Protein AF-A0A1I5G2G4-F1 (afdb_monomer_lite)

Structure (mmCIF, N/CA/C/O backbone):
data_AF-A0A1I5G2G4-F1
#
_entry.id   AF-A0A1I5G2G4-F1
#
loop_
_atom_site.group_PDB
_atom_site.id
_atom_site.type_symbol
_atom_site.label_atom_id
_atom_site.label_alt_id
_atom_site.label_comp_id
_atom_site.label_asym_id
_atom_site.label_entity_id
_atom_site.label_seq_id
_atom_site.pdbx_PDB_ins_code
_atom_site.Cartn_x
_atom_site.Cartn_y
_atom_site.Cartn_z
_atom_site.occupancy
_atom_site.B_iso_or_equiv
_atom_site.auth_seq_id
_atom_site.auth_comp_id
_atom_site.auth_asym_id
_atom_site.auth_atom_id
_atom_site.pdbx_PDB_model_num
ATOM 1 N N . MET A 1 1 ? -40.428 49.026 -31.214 1.00 32.72 1 MET A N 1
ATOM 2 C CA . MET A 1 1 ? -40.729 50.363 -31.791 1.00 32.72 1 MET A CA 1
ATOM 3 C C . MET A 1 1 ? -39.716 51.380 -31.253 1.00 32.72 1 MET A C 1
ATOM 5 O O . MET A 1 1 ? -39.288 51.207 -30.128 1.00 32.72 1 MET A O 1
ATOM 9 N N . ARG A 1 2 ? -39.320 52.383 -32.057 1.00 27.05 2 ARG A N 1
ATOM 10 C CA . ARG A 1 2 ? -38.537 53.613 -31.737 1.00 27.05 2 ARG A CA 1
ATOM 11 C C . ARG A 1 2 ? -37.710 53.724 -30.417 1.00 27.05 2 ARG A C 1
ATOM 13 O O . ARG A 1 2 ? -38.291 54.035 -29.390 1.00 27.05 2 ARG A O 1
ATOM 20 N N . LYS A 1 3 ? -36.378 53.866 -30.606 1.00 26.56 3 LYS A N 1
ATOM 21 C CA . LYS A 1 3 ? -35.464 54.909 -30.033 1.00 26.56 3 LYS A CA 1
ATOM 22 C C . LYS A 1 3 ? -35.111 54.835 -28.523 1.00 26.56 3 LYS A C 1
ATOM 24 O O . LYS A 1 3 ? -35.959 54.482 -27.726 1.00 26.56 3 LYS A O 1
ATOM 29 N N . ARG A 1 4 ? -33.899 55.209 -28.061 1.00 29.80 4 ARG A N 1
ATOM 30 C CA . ARG A 1 4 ? -32.710 55.912 -28.646 1.00 29.80 4 ARG A CA 1
ATOM 31 C C . ARG A 1 4 ? -31.414 55.372 -27.958 1.00 29.80 4 ARG A C 1
ATOM 33 O O . ARG A 1 4 ? -31.519 54.949 -26.819 1.00 29.80 4 ARG A O 1
ATOM 40 N N . PHE A 1 5 ? -30.283 55.163 -28.660 1.00 26.81 5 PHE A N 1
ATOM 41 C CA . PHE A 1 5 ? -29.062 56.029 -28.718 1.00 26.81 5 PHE A CA 1
ATOM 42 C C . PHE A 1 5 ? -28.503 56.391 -27.320 1.00 26.81 5 PHE A C 1
ATOM 44 O O . PHE A 1 5 ? -29.274 56.918 -26.527 1.00 26.81 5 PHE A O 1
ATOM 51 N N . ILE A 1 6 ? -27.219 56.212 -26.948 1.00 27.52 6 ILE A N 1
ATOM 52 C CA . ILE A 1 6 ? -25.890 56.413 -27.618 1.00 27.52 6 ILE A CA 1
ATOM 53 C C . ILE A 1 6 ? -24.808 55.750 -26.678 1.00 27.52 6 ILE A C 1
ATOM 55 O O . ILE A 1 6 ? -25.160 55.565 -25.517 1.00 27.52 6 ILE A O 1
ATOM 59 N N . THR A 1 7 ? -23.540 55.345 -26.931 1.00 25.94 7 THR A N 1
ATOM 60 C CA . THR A 1 7 ? -22.497 55.319 -28.010 1.00 25.94 7 THR A CA 1
ATOM 61 C C . THR A 1 7 ? -21.414 54.266 -27.579 1.00 25.94 7 THR A C 1
ATOM 63 O O . THR A 1 7 ? -21.249 54.089 -26.378 1.00 25.94 7 THR A O 1
ATOM 66 N N . PHE A 1 8 ? -20.845 53.366 -28.415 1.00 23.45 8 PHE A N 1
ATOM 67 C CA . PHE A 1 8 ? -19.585 53.465 -29.224 1.00 23.45 8 PHE A CA 1
ATOM 68 C C . PHE A 1 8 ? -18.303 53.801 -28.384 1.00 23.45 8 PHE A C 1
ATOM 70 O O . PHE A 1 8 ? -18.360 54.756 -27.625 1.00 23.45 8 PHE A O 1
ATOM 77 N N . ILE A 1 9 ? -17.122 53.134 -28.404 1.00 23.97 9 ILE A N 1
ATOM 78 C CA . ILE A 1 9 ? -16.376 52.235 -29.342 1.00 23.97 9 ILE A CA 1
ATOM 79 C C . ILE A 1 9 ? -15.513 51.201 -28.529 1.00 23.97 9 ILE A C 1
ATOM 81 O O . ILE A 1 9 ? -14.891 51.612 -27.561 1.00 23.97 9 ILE A O 1
ATOM 85 N N . VAL A 1 10 ? -15.629 49.866 -28.716 1.00 22.70 10 VAL A N 1
ATOM 86 C CA . VAL A 1 10 ? -14.753 48.865 -29.434 1.00 22.70 10 VAL A CA 1
ATOM 87 C C . VAL A 1 10 ? -13.379 48.459 -28.810 1.00 22.70 10 VAL A C 1
ATOM 89 O O . VAL A 1 10 ? -12.446 49.249 -28.851 1.00 22.70 10 VAL A O 1
ATOM 92 N N . MET A 1 11 ? -13.248 47.157 -28.447 1.00 20.83 11 MET A N 1
ATOM 93 C CA . MET A 1 11 ? -12.024 46.300 -28.281 1.00 20.83 11 MET A CA 1
ATOM 94 C C . MET A 1 11 ? -10.981 46.667 -27.180 1.00 20.83 11 MET A C 1
ATOM 96 O O . MET A 1 11 ? -10.966 47.794 -26.712 1.00 20.83 11 MET A O 1
ATOM 100 N N . LEU A 1 12 ? -10.108 45.767 -26.670 1.00 20.72 12 LEU A N 1
ATOM 101 C CA . LEU A 1 12 ? -9.778 44.354 -26.991 1.00 20.72 12 LEU A CA 1
ATOM 102 C C . LEU A 1 12 ? -9.378 43.547 -25.712 1.00 20.72 12 LEU A C 1
ATOM 104 O O . LEU A 1 12 ? -8.838 44.130 -24.786 1.00 20.72 12 LEU A O 1
ATOM 108 N N . PHE A 1 13 ? -9.608 42.222 -25.722 1.00 21.42 13 PHE A N 1
ATOM 109 C CA . PHE A 1 13 ? -8.951 41.101 -24.989 1.00 21.42 13 PHE A CA 1
ATOM 110 C C . PHE A 1 13 ? -8.388 41.196 -23.536 1.00 21.42 13 PHE A C 1
ATOM 112 O O . PHE A 1 13 ? -7.495 41.975 -23.233 1.00 21.42 13 PHE A O 1
ATOM 119 N N . MET A 1 14 ? -8.720 40.128 -22.784 1.00 21.70 14 MET A N 1
ATOM 120 C CA . MET A 1 14 ? -7.911 39.407 -21.768 1.00 21.70 14 MET A CA 1
ATOM 121 C C . MET A 1 14 ? -7.858 39.910 -20.303 1.00 21.70 14 MET A C 1
ATOM 123 O O . MET A 1 14 ? -7.929 41.096 -20.016 1.00 21.70 14 MET A O 1
ATOM 127 N N . MET A 1 15 ? -7.717 38.930 -19.392 1.00 23.30 15 MET A N 1
ATOM 128 C CA . MET A 1 15 ? -7.567 39.001 -17.922 1.00 23.30 15 MET A CA 1
ATOM 129 C C . MET A 1 15 ? -8.671 39.712 -17.109 1.00 23.30 15 MET A C 1
ATOM 131 O O . MET A 1 15 ? -8.670 40.929 -16.958 1.00 23.30 15 MET A O 1
ATOM 135 N N . MET A 1 16 ? -9.502 38.925 -16.410 1.00 22.23 16 MET A N 1
ATOM 136 C CA . MET A 1 16 ? -10.086 39.334 -15.122 1.00 22.23 16 MET A CA 1
ATOM 137 C C . MET A 1 16 ? -10.129 38.171 -14.123 1.00 22.23 16 MET A C 1
ATOM 139 O O . MET A 1 16 ? -10.823 37.179 -14.326 1.00 22.23 16 MET A O 1
ATOM 143 N N . ILE A 1 17 ? -9.404 38.353 -13.021 1.00 23.75 17 ILE A N 1
ATOM 144 C CA . ILE A 1 17 ? -9.659 37.717 -11.721 1.00 23.75 17 ILE A CA 1
ATOM 145 C C . ILE A 1 17 ? -10.599 38.674 -10.938 1.00 23.75 17 ILE A C 1
ATOM 147 O O . ILE A 1 17 ? -10.768 39.824 -11.341 1.00 23.75 17 ILE A O 1
ATOM 151 N N . PHE A 1 18 ? -11.140 38.225 -9.799 1.00 23.22 18 PHE A N 1
ATOM 152 C CA . PHE A 1 18 ? -11.789 39.006 -8.723 1.00 23.22 18 PHE A CA 1
ATOM 153 C C . PHE A 1 18 ? -13.310 39.292 -8.772 1.00 23.22 18 PHE A C 1
ATOM 155 O O . PHE A 1 18 ? -13.785 40.273 -9.331 1.00 23.22 18 PHE A O 1
ATOM 162 N N . THR A 1 19 ? -14.025 38.477 -7.979 1.00 28.17 19 THR A N 1
ATOM 163 C CA . THR A 1 19 ? -14.995 38.846 -6.912 1.00 28.17 19 THR A CA 1
ATOM 164 C C . THR A 1 19 ? -16.156 39.817 -7.174 1.00 28.17 19 THR A C 1
ATOM 166 O O . THR A 1 19 ? -15.965 40.985 -7.502 1.00 28.17 19 THR A O 1
ATOM 169 N N . GLY A 1 20 ? -17.358 39.396 -6.759 1.00 20.45 20 GLY A N 1
ATOM 170 C CA . GLY A 1 20 ? -18.465 40.288 -6.395 1.00 20.45 20 GLY A CA 1
ATOM 171 C C . GLY A 1 20 ? -18.732 40.270 -4.883 1.00 20.45 20 GLY A C 1
ATOM 172 O O . GLY A 1 20 ? -19.102 39.232 -4.343 1.00 20.45 20 GLY A O 1
ATOM 173 N N . CYS A 1 21 ? -18.574 41.412 -4.205 1.00 23.70 21 CYS A N 1
ATOM 174 C CA . CYS A 1 21 ? -18.750 41.546 -2.750 1.00 23.70 21 CYS A CA 1
ATOM 175 C C . CYS A 1 21 ? -19.990 42.371 -2.354 1.00 23.70 21 CYS A C 1
ATOM 177 O O . CYS A 1 21 ? -20.338 43.355 -3.012 1.00 23.70 21 CYS A O 1
ATOM 179 N N . SER A 1 22 ? -20.537 42.089 -1.169 1.00 23.02 22 SER A N 1
ATOM 180 C CA . SER A 1 22 ? -21.214 43.071 -0.304 1.00 23.02 22 SER A CA 1
ATOM 181 C C . SER A 1 22 ? -20.518 43.037 1.064 1.00 23.02 22 SER A C 1
ATOM 183 O O . SER A 1 22 ? -20.448 41.971 1.662 1.00 23.02 22 SER A O 1
ATOM 185 N N . LYS A 1 23 ? -19.799 44.094 1.472 1.00 27.08 23 LYS A N 1
ATOM 186 C CA . LYS A 1 23 ? -20.306 45.249 2.257 1.00 27.08 23 LYS A CA 1
ATOM 187 C C . LYS A 1 23 ? -20.832 44.810 3.637 1.00 27.08 23 LYS A C 1
ATOM 189 O O . LYS A 1 23 ? -21.643 43.901 3.711 1.00 27.08 23 LYS A O 1
ATOM 194 N N . ASP A 1 24 ? -20.418 45.426 4.745 1.00 25.03 24 ASP A N 1
ATOM 195 C CA . ASP A 1 24 ? -20.188 46.875 4.897 1.00 25.03 24 ASP A CA 1
ATOM 196 C C . ASP A 1 24 ? -18.757 47.338 5.302 1.00 25.03 24 ASP A C 1
ATOM 198 O O . ASP A 1 24 ? -17.776 46.640 5.063 1.00 25.03 24 ASP A O 1
ATOM 202 N N . LYS A 1 25 ? -18.635 48.604 5.736 1.00 27.34 25 LYS A N 1
ATOM 203 C CA . LYS A 1 25 ? -17.465 49.500 5.569 1.00 27.34 25 LYS A CA 1
ATOM 204 C C . LYS A 1 25 ? -16.355 49.449 6.643 1.00 27.34 25 LYS A C 1
ATOM 206 O O . LYS A 1 25 ? -16.641 49.166 7.803 1.00 27.34 25 LYS A O 1
ATOM 211 N N . PRO A 1 26 ? -15.126 49.891 6.289 1.00 33.72 26 PRO A N 1
ATOM 212 C CA . PRO A 1 26 ? -14.041 50.197 7.227 1.00 33.72 26 PRO A CA 1
ATOM 213 C C . PRO A 1 26 ? -14.089 51.643 7.764 1.00 33.72 26 PRO A C 1
ATOM 215 O O . PRO A 1 26 ? -14.735 52.513 7.179 1.00 33.72 26 PRO A O 1
ATOM 218 N N . ASN A 1 27 ? -13.291 51.916 8.804 1.00 24.44 27 ASN A N 1
ATOM 219 C CA . ASN A 1 27 ? -12.819 53.256 9.177 1.00 24.44 27 ASN A CA 1
ATOM 220 C C . ASN A 1 27 ? -11.282 53.238 9.281 1.00 24.44 27 ASN A C 1
ATOM 222 O O . ASN A 1 27 ? -10.731 52.548 10.135 1.00 24.44 27 ASN A O 1
ATOM 226 N N . ASN A 1 28 ? -10.597 54.015 8.440 1.00 27.17 28 ASN A N 1
ATOM 227 C CA . ASN A 1 28 ? -9.165 54.314 8.591 1.00 27.17 28 ASN A CA 1
ATOM 228 C C . ASN A 1 28 ? -8.963 55.355 9.705 1.00 27.17 28 ASN A C 1
ATOM 230 O O . ASN A 1 28 ? -9.851 56.191 9.863 1.00 27.17 28 ASN A O 1
ATOM 234 N N . ILE A 1 29 ? -7.771 55.431 10.330 1.00 24.22 29 ILE A N 1
ATOM 235 C CA . ILE A 1 29 ? -7.098 56.723 10.612 1.00 24.22 29 ILE A CA 1
ATOM 236 C C . ILE A 1 29 ? -5.627 56.581 11.082 1.00 24.22 29 ILE A C 1
ATOM 238 O O . ILE A 1 29 ? -5.338 55.861 12.025 1.00 24.22 29 ILE A O 1
ATOM 242 N N . ILE A 1 30 ? -4.751 57.349 10.412 1.00 23.86 30 ILE A N 1
ATOM 243 C CA . ILE A 1 30 ? -3.445 57.926 10.821 1.00 23.86 30 ILE A CA 1
ATOM 244 C C . ILE A 1 30 ? -2.295 57.003 11.294 1.00 23.86 30 ILE A C 1
ATOM 246 O O . ILE A 1 30 ? -2.380 56.281 12.278 1.00 23.86 30 ILE A O 1
ATOM 250 N N . VAL A 1 31 ? -1.138 57.194 10.645 1.00 26.75 31 VAL A N 1
ATOM 251 C CA . VAL A 1 31 ? 0.208 56.821 11.118 1.00 26.75 31 VAL A CA 1
ATOM 252 C C . VAL A 1 31 ? 0.848 58.022 11.826 1.00 26.75 31 VAL A C 1
ATOM 254 O O . VAL A 1 31 ? 0.763 59.141 11.316 1.00 26.75 31 VAL A O 1
ATOM 257 N N . THR A 1 32 ? 1.561 57.800 12.932 1.00 23.88 32 THR A N 1
ATOM 258 C CA . THR A 1 32 ? 2.492 58.783 13.525 1.00 23.88 32 THR A CA 1
ATOM 259 C C . THR A 1 32 ? 3.925 58.238 13.585 1.00 23.88 32 THR A C 1
ATOM 261 O O . THR A 1 32 ? 4.097 57.046 13.833 1.00 23.88 32 THR A O 1
ATOM 264 N N . PRO A 1 33 ? 4.953 59.084 13.365 1.00 25.34 33 PRO A N 1
ATOM 265 C CA . PRO A 1 33 ? 6.362 58.679 13.390 1.00 25.34 33 PRO A CA 1
ATOM 266 C C . PRO A 1 33 ? 6.851 58.342 14.814 1.00 25.34 33 PRO A C 1
ATOM 268 O O . PRO A 1 33 ? 6.215 58.747 15.790 1.00 25.34 33 PRO A O 1
ATOM 271 N N . PRO A 1 34 ? 7.980 57.619 14.956 1.00 26.67 34 PRO A N 1
ATOM 272 C CA . PRO A 1 34 ? 8.419 57.090 16.243 1.00 26.67 34 PRO A CA 1
ATOM 273 C C . PRO A 1 34 ? 8.898 58.177 17.210 1.00 26.67 34 PRO A C 1
ATOM 275 O O . PRO A 1 34 ? 9.728 59.023 16.869 1.00 26.67 34 PRO A O 1
ATOM 278 N N . LEU A 1 35 ? 8.460 58.071 18.464 1.00 23.92 35 LEU A N 1
ATOM 279 C CA . LEU A 1 35 ? 9.176 58.653 19.592 1.00 23.92 35 LEU A CA 1
ATOM 280 C C . LEU A 1 35 ? 10.341 57.726 19.948 1.00 23.92 35 LEU A C 1
ATOM 282 O O . LEU A 1 35 ? 10.130 56.644 20.492 1.00 23.92 35 LEU A O 1
ATOM 286 N N . LEU A 1 36 ? 11.578 58.166 19.693 1.00 30.89 36 LEU A N 1
ATOM 287 C CA . LEU A 1 36 ? 12.693 57.654 20.485 1.00 30.89 36 LEU A CA 1
ATOM 288 C C . LEU A 1 36 ? 12.439 58.062 21.934 1.00 30.89 36 LEU A C 1
ATOM 290 O O . LEU A 1 36 ? 12.312 59.254 22.210 1.00 30.89 36 LEU A O 1
ATOM 294 N N . ASN A 1 37 ? 12.495 57.105 22.854 1.00 25.72 37 ASN A N 1
ATOM 295 C CA . ASN A 1 37 ? 12.872 57.420 24.220 1.00 25.72 37 ASN A CA 1
ATOM 296 C C . ASN A 1 37 ? 14.061 56.546 24.611 1.00 25.72 37 ASN A C 1
ATOM 298 O O . ASN A 1 37 ? 13.931 55.345 24.833 1.00 25.72 37 ASN A O 1
ATOM 302 N N . LYS A 1 38 ? 15.240 57.168 24.660 1.00 29.20 38 LYS A N 1
ATOM 303 C CA . LYS A 1 38 ? 16.335 56.638 25.465 1.00 29.20 38 LYS A CA 1
ATOM 304 C C . LYS A 1 38 ? 15.949 56.918 26.909 1.00 29.20 38 LYS A C 1
ATOM 306 O O . LYS A 1 38 ? 15.748 58.081 27.227 1.00 29.20 38 LYS A O 1
ATOM 311 N N . ASP A 1 39 ? 15.896 55.898 27.749 1.00 26.16 39 ASP A N 1
ATOM 312 C CA . ASP A 1 39 ? 16.592 55.948 29.032 1.00 26.16 39 ASP A CA 1
ATOM 313 C C . ASP A 1 39 ? 16.687 54.551 29.642 1.00 26.16 39 ASP A C 1
ATOM 315 O O . ASP A 1 39 ? 16.002 53.615 29.230 1.00 26.16 39 ASP A O 1
ATOM 319 N N . ASN A 1 40 ? 17.637 54.395 30.557 1.00 29.09 40 ASN A N 1
ATOM 320 C CA . ASN A 1 40 ? 18.101 53.103 31.037 1.00 29.09 40 ASN A CA 1
ATOM 321 C C . ASN A 1 40 ? 17.769 52.953 32.529 1.00 29.09 40 ASN A C 1
ATOM 323 O O . ASN A 1 40 ? 18.034 53.872 33.296 1.00 29.09 40 ASN A O 1
ATOM 327 N N . LYS A 1 41 ? 17.289 51.766 32.925 1.00 31.00 41 LYS A N 1
ATOM 328 C CA . LYS A 1 41 ? 17.055 51.310 34.312 1.00 31.00 41 LYS A CA 1
ATOM 329 C C . LYS A 1 41 ? 16.008 52.068 35.150 1.00 31.00 41 LYS A C 1
ATOM 331 O O . LYS A 1 41 ? 16.311 53.079 35.764 1.00 31.00 41 LYS A O 1
ATOM 336 N N . GLU A 1 42 ? 14.864 51.413 35.364 1.00 28.27 42 GLU A N 1
ATOM 337 C CA . GLU A 1 42 ? 14.383 51.061 36.718 1.00 28.27 42 GLU A CA 1
ATOM 338 C C . GLU A 1 42 ? 13.268 49.992 36.625 1.00 28.27 42 GLU A C 1
ATOM 340 O O . GLU A 1 42 ? 12.120 50.301 36.310 1.00 28.27 42 GLU A O 1
ATOM 345 N N . LYS A 1 43 ? 13.575 48.712 36.911 1.00 40.28 43 LYS A N 1
ATOM 346 C CA . LYS A 1 43 ? 12.556 47.645 37.073 1.00 40.28 43 LYS A CA 1
ATOM 347 C C . LYS A 1 43 ? 11.862 47.768 38.450 1.00 40.28 43 LYS A C 1
ATOM 349 O O . LYS A 1 43 ? 11.827 46.804 39.208 1.00 40.28 43 LYS A O 1
ATOM 354 N N . GLU A 1 44 ? 11.333 48.944 38.810 1.00 33.00 44 GLU A N 1
ATOM 355 C CA . GLU A 1 44 ? 10.785 49.192 40.158 1.00 33.00 44 GLU A CA 1
ATOM 356 C C . GLU A 1 44 ? 9.300 49.606 40.198 1.00 33.00 44 GLU A C 1
ATOM 358 O O . GLU A 1 44 ? 8.949 50.765 40.442 1.00 33.00 44 GLU A O 1
ATOM 363 N N . LYS A 1 45 ? 8.414 48.609 40.035 1.00 33.84 45 LYS A N 1
ATOM 364 C CA . LYS A 1 45 ? 7.340 48.259 40.999 1.00 33.84 45 LYS A CA 1
ATOM 365 C C . LYS A 1 45 ? 6.419 47.173 40.442 1.00 33.84 45 LYS A C 1
ATOM 367 O O . LYS A 1 45 ? 6.061 47.181 39.267 1.00 33.84 45 LYS A O 1
ATOM 372 N N . GLU A 1 46 ? 5.979 46.277 41.322 1.00 44.97 46 GLU A N 1
ATOM 373 C CA . GLU A 1 46 ? 5.003 45.230 41.014 1.00 44.97 46 GLU A CA 1
ATOM 374 C C . GLU A 1 46 ? 3.620 45.838 40.724 1.00 44.97 46 GLU A C 1
ATOM 376 O O . GLU A 1 46 ? 2.764 45.965 41.603 1.00 44.97 46 GLU A O 1
ATOM 381 N N . LYS A 1 47 ? 3.366 46.188 39.458 1.00 42.25 47 LYS A N 1
ATOM 382 C CA . LYS A 1 47 ? 1.996 46.151 38.943 1.00 42.25 47 LYS A CA 1
ATOM 383 C C . LYS A 1 47 ? 1.566 44.687 38.940 1.00 42.25 47 LYS A C 1
ATOM 385 O O . LYS A 1 47 ? 2.093 43.906 38.151 1.00 42.25 47 LYS A O 1
ATOM 390 N N . VAL A 1 48 ? 0.589 44.336 39.777 1.00 43.94 48 VAL A N 1
ATOM 391 C CA . VAL A 1 48 ? -0.189 43.105 39.577 1.00 43.94 48 VAL A CA 1
ATOM 392 C C . VAL A 1 48 ? -0.704 43.146 38.132 1.00 43.94 48 VAL A C 1
ATOM 394 O O . VAL A 1 48 ? -1.323 44.152 37.767 1.00 43.94 48 VAL A O 1
ATOM 397 N N . PRO A 1 49 ? -0.414 42.141 37.287 1.00 52.09 49 PRO A N 1
ATOM 398 C CA . PRO A 1 49 ? -0.856 42.173 35.903 1.00 52.09 49 PRO A CA 1
ATOM 399 C C . PRO A 1 49 ? -2.382 42.200 35.838 1.00 52.09 49 PRO A C 1
ATOM 401 O O . PRO A 1 49 ? -3.068 41.548 36.628 1.00 52.09 49 PRO A O 1
ATOM 404 N N . GLU A 1 50 ? -2.927 42.923 34.860 1.00 58.19 50 GLU A N 1
ATOM 405 C CA . GLU A 1 50 ? -4.320 42.706 34.483 1.00 58.19 50 GLU A CA 1
ATOM 406 C C . GLU A 1 50 ? -4.497 41.241 34.066 1.00 58.19 50 GLU A C 1
ATOM 408 O O . GLU A 1 50 ? -3.632 40.668 33.398 1.00 58.19 50 GLU A O 1
ATOM 413 N N . LYS A 1 51 ? -5.613 40.627 34.473 1.00 65.31 51 LYS A N 1
ATOM 414 C CA . LYS A 1 51 ? -5.915 39.215 34.212 1.00 65.31 51 LYS A CA 1
ATOM 415 C C . LYS A 1 51 ? -6.075 38.972 32.708 1.00 65.31 51 LYS A C 1
ATOM 417 O O . LYS A 1 51 ? -7.174 39.106 32.164 1.00 65.31 51 LYS A O 1
ATOM 422 N N . LYS A 1 52 ? -4.996 38.577 32.036 1.00 77.44 52 LYS A N 1
ATOM 423 C CA . LYS A 1 52 ? -5.013 38.242 30.607 1.00 77.44 52 LYS A CA 1
ATOM 424 C C . LYS A 1 52 ? -5.598 36.846 30.425 1.00 77.44 52 LYS A C 1
ATOM 426 O O . LYS A 1 52 ? -5.107 35.889 31.014 1.00 77.44 52 LYS A O 1
ATOM 431 N N . THR A 1 53 ? -6.672 36.762 29.644 1.00 82.38 53 THR A N 1
ATOM 432 C CA . THR A 1 53 ? -7.412 35.526 29.342 1.00 82.38 53 THR A CA 1
ATOM 433 C C . THR A 1 53 ? -7.206 35.178 27.869 1.00 82.38 53 THR A C 1
ATOM 435 O O . THR A 1 53 ? -7.358 36.056 27.020 1.00 82.38 53 THR A O 1
ATOM 438 N N . VAL A 1 54 ? -6.869 33.925 27.564 1.00 82.88 54 VAL A N 1
ATOM 439 C CA . VAL A 1 54 ? -6.651 33.408 26.203 1.00 82.88 54 VAL A CA 1
ATOM 440 C C . VAL A 1 54 ? -7.345 32.057 26.060 1.00 82.88 54 VAL A C 1
ATOM 442 O O . VAL A 1 54 ? -7.257 31.213 26.951 1.00 82.88 54 VAL A O 1
ATOM 445 N N . GLU A 1 55 ? -8.032 31.843 24.940 1.00 87.38 55 GLU A N 1
ATOM 446 C CA . GLU A 1 55 ? -8.811 30.633 24.665 1.00 87.38 55 GLU A CA 1
ATOM 447 C C . GLU A 1 55 ? -8.380 30.014 23.330 1.00 87.38 55 GLU A C 1
ATOM 449 O O . GLU A 1 55 ? -8.268 30.714 22.324 1.00 87.38 55 GLU A O 1
ATOM 454 N N . ALA A 1 56 ? -8.105 28.708 23.324 1.00 77.12 56 ALA A N 1
ATOM 455 C CA . ALA A 1 56 ? -7.705 27.956 22.133 1.00 77.12 56 ALA A CA 1
ATOM 456 C C . ALA A 1 56 ? -7.978 26.456 22.314 1.00 77.12 56 ALA A C 1
ATOM 458 O O . ALA A 1 56 ? -7.856 25.934 23.419 1.00 77.12 56 ALA A O 1
ATOM 459 N N . ALA A 1 57 ? -8.327 25.759 21.225 1.00 82.25 57 ALA A N 1
ATOM 460 C CA . ALA A 1 57 ? -8.573 24.308 21.194 1.00 82.25 57 ALA A CA 1
ATOM 461 C C . ALA A 1 57 ? -9.504 23.773 22.308 1.00 82.25 57 ALA A C 1
ATOM 463 O O . ALA A 1 57 ? -9.308 22.659 22.786 1.00 82.25 57 ALA A O 1
ATOM 464 N N . GLY A 1 58 ? -10.494 24.558 22.746 1.00 83.88 58 GLY A N 1
ATOM 465 C CA . GLY A 1 58 ? -11.425 24.187 23.820 1.00 83.88 58 GLY A CA 1
ATOM 466 C C . GLY A 1 58 ? -10.866 24.276 25.247 1.00 83.88 58 GLY A C 1
ATOM 467 O O . GLY A 1 58 ? -11.439 23.717 26.187 1.00 83.88 58 GLY A O 1
ATOM 468 N N . TRP A 1 59 ? -9.738 24.967 25.416 1.00 89.50 59 TRP A N 1
ATOM 469 C CA . TRP A 1 59 ? -9.138 25.322 26.700 1.00 89.50 59 TRP A CA 1
ATOM 470 C C . TRP A 1 59 ? -9.124 26.833 26.903 1.00 89.50 59 TRP A C 1
ATOM 472 O O . TRP A 1 59 ? -8.987 27.604 25.951 1.00 89.50 59 TRP A O 1
ATOM 482 N N . LYS A 1 60 ? -9.162 27.236 28.171 1.00 91.88 60 LYS A N 1
ATOM 483 C CA . LYS A 1 60 ? -9.013 28.613 28.639 1.00 91.88 60 LYS A CA 1
ATOM 484 C C . LYS A 1 60 ? -7.815 28.712 29.578 1.00 91.88 60 LYS A C 1
ATOM 486 O O . LYS A 1 60 ? -7.681 27.915 30.508 1.00 91.88 60 LYS A O 1
ATOM 491 N N . MET A 1 61 ? -6.970 29.707 29.338 1.00 91.81 61 MET A N 1
ATOM 492 C CA . MET A 1 61 ? -5.858 30.101 30.196 1.00 91.81 61 MET A CA 1
ATOM 493 C C . MET A 1 61 ? -6.084 31.522 30.698 1.00 91.81 61 MET A C 1
ATOM 495 O O . MET A 1 61 ? -6.255 32.440 29.899 1.00 91.81 61 MET A O 1
ATOM 499 N N . ASP A 1 62 ? -5.985 31.716 32.009 1.00 88.81 62 ASP A N 1
ATOM 500 C CA . ASP A 1 62 ? -5.754 33.024 32.608 1.00 88.81 62 ASP A CA 1
ATOM 501 C C . ASP A 1 62 ? -4.319 33.101 33.128 1.00 88.81 62 ASP A C 1
ATOM 503 O O . ASP A 1 62 ? -3.907 32.256 33.926 1.00 88.81 62 ASP A O 1
ATOM 507 N N . VAL A 1 63 ? -3.589 34.156 32.778 1.00 88.69 63 VAL A N 1
ATOM 508 C CA . VAL A 1 63 ? -2.388 34.546 33.525 1.00 88.69 63 VAL A CA 1
ATOM 509 C C . VAL A 1 63 ? -2.841 35.411 34.700 1.00 88.69 63 VAL A C 1
ATOM 511 O O . VAL A 1 63 ? -3.426 36.479 34.513 1.00 88.69 63 VAL A O 1
ATOM 514 N N . LEU A 1 64 ? -2.619 34.912 35.918 1.00 84.94 64 LEU A N 1
ATOM 515 C CA . LEU A 1 64 ? -3.065 35.535 37.168 1.00 84.94 64 LEU A CA 1
ATOM 516 C C . LEU A 1 64 ? -2.004 36.451 37.780 1.00 84.94 64 LEU A C 1
ATOM 518 O O . LEU A 1 64 ? -2.340 37.480 38.360 1.00 84.94 64 LEU A O 1
ATOM 522 N N . ASN A 1 65 ? -0.737 36.047 37.693 1.00 85.94 65 ASN A N 1
ATOM 523 C CA . ASN A 1 65 ? 0.409 36.787 38.210 1.00 85.94 65 ASN A CA 1
ATOM 524 C C . ASN A 1 65 ? 1.700 36.310 37.525 1.00 85.94 65 ASN A C 1
ATOM 526 O O . ASN A 1 65 ? 1.722 35.230 36.933 1.00 85.94 65 ASN A O 1
ATOM 530 N N . TYR A 1 66 ? 2.787 37.068 37.645 1.00 88.94 66 TYR A N 1
ATOM 531 C CA . TYR A 1 66 ? 4.131 36.588 37.325 1.00 88.94 66 TYR A CA 1
ATOM 532 C C . TYR A 1 66 ? 5.173 37.217 38.263 1.00 88.94 66 TYR A C 1
ATOM 534 O O . TYR A 1 66 ? 4.911 38.229 38.911 1.00 88.94 66 TYR A O 1
ATOM 542 N N . LYS A 1 67 ? 6.359 36.613 38.333 1.00 87.38 67 LYS A N 1
ATOM 543 C CA . LYS A 1 67 ? 7.536 37.124 39.043 1.00 87.38 67 LYS A CA 1
ATOM 544 C C . LYS A 1 67 ? 8.754 37.000 38.135 1.00 87.38 67 LYS A C 1
ATOM 546 O O . LYS A 1 67 ? 8.884 36.000 37.436 1.00 87.38 67 LYS A O 1
ATOM 551 N N . ILE A 1 68 ? 9.628 38.000 38.165 1.00 89.00 68 ILE A N 1
ATOM 552 C CA . ILE A 1 68 ? 10.929 38.007 37.488 1.00 89.00 68 ILE A CA 1
ATOM 553 C C . ILE A 1 68 ? 11.968 38.380 38.547 1.00 89.00 68 ILE A C 1
ATOM 555 O O . ILE A 1 68 ? 11.782 39.392 39.226 1.00 89.00 68 ILE A O 1
ATOM 559 N N . ALA A 1 69 ? 13.011 37.569 38.724 1.00 84.62 69 ALA A N 1
ATOM 560 C CA . ALA A 1 69 ? 14.105 37.854 39.655 1.00 84.62 69 ALA A CA 1
ATOM 561 C C . ALA A 1 69 ? 15.375 37.060 39.309 1.00 84.62 69 ALA A C 1
ATOM 563 O O . ALA A 1 69 ? 15.289 35.922 38.860 1.00 84.62 69 ALA A O 1
ATOM 564 N N . THR A 1 70 ? 16.557 37.615 39.577 1.00 83.38 70 THR A N 1
ATOM 565 C CA . THR A 1 70 ? 17.834 36.877 39.486 1.00 83.38 70 THR A CA 1
ATOM 566 C C . THR A 1 70 ? 18.009 35.867 40.628 1.00 83.38 70 THR A C 1
ATOM 568 O O . THR A 1 70 ? 18.649 34.835 40.442 1.00 83.38 70 THR A O 1
ATOM 571 N N . SER A 1 71 ? 17.391 36.116 41.788 1.00 81.94 71 SER A N 1
ATOM 572 C CA . SER A 1 71 ? 17.304 35.173 42.905 1.00 81.94 71 SER A CA 1
ATOM 573 C C . SER A 1 71 ? 15.945 35.219 43.611 1.00 81.94 71 SER A C 1
ATOM 575 O O . SER A 1 71 ? 15.243 36.233 43.610 1.00 81.94 71 SER A O 1
ATOM 577 N N . LEU A 1 72 ? 15.582 34.109 44.251 1.00 78.69 72 LEU A N 1
ATOM 578 C CA . LEU A 1 72 ? 14.488 33.993 45.212 1.00 78.69 72 LEU A CA 1
ATOM 579 C C . LEU A 1 72 ? 15.071 33.529 46.550 1.00 78.69 72 LEU A C 1
ATOM 581 O O . LEU A 1 72 ? 15.884 32.601 46.589 1.00 78.69 72 LEU A O 1
ATOM 585 N N . HIS A 1 73 ? 14.660 34.165 47.649 1.00 72.94 73 HIS A N 1
ATOM 586 C CA . HIS A 1 73 ? 15.239 33.920 48.980 1.00 72.94 73 HIS A CA 1
ATOM 587 C C . HIS A 1 73 ? 14.189 33.656 50.073 1.00 72.94 73 HIS A C 1
ATOM 589 O O . HIS A 1 73 ? 14.514 33.079 51.108 1.00 72.94 73 HIS A O 1
ATOM 595 N N . ASP A 1 74 ? 12.937 34.059 49.852 1.00 75.00 74 ASP A N 1
ATOM 596 C CA . ASP A 1 74 ? 11.774 33.718 50.673 1.00 75.00 74 ASP A CA 1
ATOM 597 C C . ASP A 1 74 ? 10.608 33.470 49.709 1.00 75.00 74 ASP A C 1
ATOM 599 O O . ASP A 1 74 ? 9.705 34.286 49.561 1.00 75.00 74 ASP A O 1
ATOM 603 N N . ILE A 1 75 ? 10.665 32.353 48.977 1.00 75.56 75 ILE A N 1
ATOM 604 C CA . ILE A 1 75 ? 9.809 32.070 47.808 1.00 75.56 75 ILE A CA 1
ATOM 605 C C . ILE A 1 75 ? 8.308 32.256 48.103 1.00 75.56 75 ILE A C 1
ATOM 607 O O . ILE A 1 75 ? 7.569 32.749 47.252 1.00 75.56 75 ILE A O 1
ATOM 611 N N . LYS A 1 76 ? 7.838 31.934 49.318 1.00 72.38 76 LYS A N 1
ATOM 612 C CA . LYS A 1 76 ? 6.440 32.176 49.725 1.00 72.38 76 LYS A CA 1
ATOM 613 C C . LYS A 1 76 ? 6.114 33.674 49.712 1.00 72.38 76 LYS A C 1
ATOM 615 O O . LYS A 1 76 ? 5.120 34.081 49.113 1.00 72.38 76 LYS A O 1
ATOM 620 N N . LYS A 1 77 ? 6.948 34.496 50.349 1.00 75.50 77 LYS A N 1
ATOM 621 C CA . LYS A 1 77 ? 6.813 35.959 50.413 1.00 75.50 77 LYS A CA 1
ATOM 622 C C . LYS A 1 77 ? 7.073 36.622 49.059 1.00 75.50 77 LYS A C 1
ATOM 624 O O . LYS A 1 77 ? 6.316 37.511 48.677 1.00 75.50 77 LYS A O 1
ATOM 629 N N . ASP A 1 78 ? 8.087 36.167 48.330 1.00 73.69 78 ASP A N 1
ATOM 630 C CA . ASP A 1 78 ? 8.489 36.688 47.021 1.00 73.69 78 ASP A CA 1
ATOM 631 C C . ASP A 1 78 ? 7.394 36.453 45.958 1.00 73.69 78 ASP A C 1
ATOM 633 O O . ASP A 1 78 ? 7.279 37.243 45.021 1.00 73.69 78 ASP A O 1
ATOM 637 N N . LEU A 1 79 ? 6.535 35.439 46.152 1.00 77.06 79 LEU A N 1
ATOM 638 C CA . LEU A 1 79 ? 5.315 35.165 45.374 1.00 77.06 79 LEU A CA 1
ATOM 639 C C . LEU A 1 79 ? 4.009 35.682 46.032 1.00 77.06 79 LEU A C 1
ATOM 641 O O . LEU A 1 79 ? 2.913 35.387 45.550 1.00 77.06 79 LEU A O 1
ATOM 645 N N . GLY A 1 80 ? 4.090 36.449 47.127 1.00 69.88 80 GLY A N 1
ATOM 646 C CA . GLY A 1 80 ? 2.947 37.115 47.776 1.00 69.88 80 GLY A CA 1
ATOM 647 C C . GLY A 1 80 ? 2.037 36.228 48.648 1.00 69.88 80 GLY A C 1
ATOM 648 O O . GLY A 1 80 ? 0.915 36.623 48.982 1.00 69.88 80 GLY A O 1
ATOM 649 N N . ILE A 1 81 ? 2.483 35.029 49.028 1.00 72.56 81 ILE A N 1
ATOM 650 C CA . ILE A 1 81 ? 1.684 34.008 49.721 1.00 72.56 81 ILE A CA 1
ATOM 651 C C . ILE A 1 81 ? 1.688 34.252 51.240 1.00 72.56 81 ILE A C 1
ATOM 653 O O . ILE A 1 81 ? 2.712 34.185 51.913 1.00 72.56 81 ILE A O 1
ATOM 657 N N . LYS A 1 82 ? 0.506 34.513 51.813 1.00 59.97 82 LYS A N 1
ATOM 658 C CA . LYS A 1 82 ? 0.343 35.075 53.173 1.00 59.97 82 LYS A CA 1
ATOM 659 C C . LYS A 1 82 ? 0.561 34.121 54.362 1.00 59.97 82 LYS A C 1
ATOM 661 O O . LYS A 1 82 ? 0.339 34.545 55.495 1.00 59.97 82 LYS A O 1
ATOM 666 N N . LYS A 1 83 ? 0.936 32.853 54.157 1.00 55.41 83 LYS A N 1
ATOM 667 C CA . LYS A 1 83 ? 1.070 31.870 55.250 1.00 55.41 83 LYS A CA 1
ATOM 668 C C . LYS A 1 83 ? 2.541 31.521 55.488 1.00 55.41 83 LYS A C 1
ATOM 670 O O . LYS A 1 83 ? 3.130 30.748 54.740 1.00 55.41 83 LYS A O 1
ATOM 675 N N . ILE A 1 84 ? 3.120 32.139 56.517 1.00 53.09 84 ILE A N 1
ATOM 676 C CA . ILE A 1 84 ? 4.550 32.066 56.829 1.00 53.09 84 ILE A CA 1
ATOM 677 C C . ILE A 1 84 ? 4.802 30.964 57.862 1.00 53.09 84 ILE A C 1
ATOM 679 O O . ILE A 1 84 ? 4.577 31.166 59.052 1.00 53.09 84 ILE A O 1
ATOM 683 N N . ASP A 1 85 ? 5.341 29.847 57.386 1.00 53.47 85 ASP A N 1
ATOM 684 C CA . ASP A 1 85 ? 6.146 28.905 58.168 1.00 53.47 85 ASP A CA 1
ATOM 685 C C . ASP A 1 85 ? 7.567 28.908 57.573 1.00 53.47 85 ASP A C 1
ATOM 687 O O . ASP A 1 85 ? 7.724 29.088 56.356 1.00 53.47 85 ASP A O 1
ATOM 691 N N . LYS A 1 86 ? 8.594 28.802 58.431 1.00 53.19 86 LYS A N 1
ATOM 692 C CA . LYS A 1 86 ? 10.008 29.057 58.088 1.00 53.19 86 LYS A CA 1
ATOM 693 C C . LYS A 1 86 ? 10.639 27.937 57.247 1.00 53.19 86 LYS A C 1
ATOM 695 O O . LYS A 1 86 ? 11.347 27.094 57.790 1.00 53.19 86 LYS A O 1
ATOM 700 N N . ASP A 1 87 ? 10.508 28.045 55.931 1.00 54.09 87 ASP A N 1
ATOM 701 C CA . ASP A 1 87 ? 11.263 27.235 54.974 1.00 54.09 87 ASP A CA 1
ATOM 702 C C . ASP A 1 87 ? 12.164 28.149 54.132 1.00 54.09 87 ASP A C 1
ATOM 704 O O . ASP A 1 87 ? 11.680 28.937 53.319 1.00 54.09 87 ASP A O 1
ATOM 708 N N . MET A 1 88 ? 13.479 28.079 54.355 1.00 57.78 88 MET A N 1
ATOM 709 C CA . MET A 1 88 ? 14.484 28.829 53.590 1.00 57.78 88 MET A CA 1
ATOM 710 C C . MET A 1 88 ? 15.017 27.967 52.446 1.00 57.78 88 MET A C 1
ATOM 712 O O . MET A 1 88 ? 16.072 27.349 52.563 1.00 57.78 88 MET A O 1
ATOM 716 N N . ALA A 1 89 ? 14.278 27.936 51.340 1.00 59.12 89 ALA A N 1
ATOM 717 C CA . ALA A 1 89 ? 14.801 27.487 50.056 1.00 59.12 89 ALA A CA 1
ATOM 718 C C . ALA A 1 89 ? 15.243 28.703 49.234 1.00 59.12 89 ALA A C 1
ATOM 720 O O . ALA A 1 89 ? 14.565 29.733 49.222 1.00 59.12 89 ALA A O 1
ATOM 721 N N . GLN A 1 90 ? 16.377 28.570 48.551 1.00 67.06 90 GLN A N 1
ATOM 722 C CA . GLN A 1 90 ? 16.928 29.589 47.664 1.00 67.06 90 GLN A CA 1
ATOM 723 C C . GLN A 1 90 ? 16.999 29.029 46.245 1.00 67.06 90 GLN A C 1
ATOM 725 O O . GLN A 1 90 ? 17.340 27.862 46.055 1.00 67.06 90 GLN A O 1
ATOM 730 N N . ALA A 1 91 ? 16.679 29.867 45.264 1.00 75.44 91 ALA A N 1
ATOM 731 C CA . ALA A 1 91 ? 16.867 29.575 43.850 1.00 75.44 91 ALA A CA 1
ATOM 732 C C . ALA A 1 91 ? 17.553 30.782 43.210 1.00 75.44 91 ALA A C 1
ATOM 734 O O . ALA A 1 91 ? 17.111 31.912 43.410 1.00 75.44 91 ALA A O 1
ATOM 735 N N . GLU A 1 92 ? 18.629 30.552 42.467 1.00 84.56 92 GLU A N 1
ATOM 736 C CA . GLU A 1 92 ? 19.420 31.592 41.807 1.00 84.56 92 GLU A CA 1
ATOM 737 C C . GLU A 1 92 ? 19.564 31.223 40.329 1.00 84.56 92 GLU A C 1
ATOM 739 O O . GLU A 1 92 ? 19.754 30.050 39.996 1.00 84.56 92 GLU A O 1
ATOM 744 N N . ALA A 1 93 ? 19.421 32.208 39.445 1.00 84.19 93 ALA A N 1
ATOM 745 C CA . ALA A 1 93 ? 19.649 32.032 38.017 1.00 84.19 93 ALA A CA 1
ATOM 746 C C . ALA A 1 93 ? 21.153 31.977 37.699 1.00 84.19 93 ALA A C 1
ATOM 748 O O . ALA A 1 93 ? 21.992 32.469 38.458 1.00 84.19 93 ALA A O 1
ATOM 749 N N . LYS A 1 94 ? 21.499 31.426 36.531 1.00 83.31 94 LYS A N 1
ATOM 750 C CA . LYS A 1 94 ? 22.842 31.577 35.945 1.00 83.31 94 LYS A CA 1
ATOM 751 C C . LYS A 1 94 ? 23.195 33.058 35.744 1.00 83.31 94 LYS A C 1
ATOM 753 O O . LYS A 1 94 ? 22.325 33.900 35.540 1.00 83.31 94 LYS A O 1
ATOM 758 N N . GLU A 1 95 ? 24.490 33.370 35.732 1.00 83.00 95 GLU A N 1
ATOM 759 C CA . GLU A 1 95 ? 24.981 34.725 35.452 1.00 83.00 95 GLU A CA 1
ATOM 760 C C . GLU A 1 95 ? 24.466 35.228 34.086 1.00 83.00 95 GLU A C 1
ATOM 762 O O . GLU A 1 95 ? 24.663 34.575 33.058 1.00 83.00 95 GLU A O 1
ATOM 767 N N . GLY A 1 96 ? 23.776 36.375 34.080 1.00 82.31 96 GLY A N 1
ATOM 768 C CA . GLY A 1 96 ? 23.115 36.931 32.893 1.00 82.31 96 GLY A CA 1
ATOM 769 C C . GLY A 1 96 ? 21.747 36.317 32.558 1.00 82.31 96 GLY A C 1
ATOM 770 O O . GLY A 1 96 ? 21.299 36.439 31.414 1.00 82.31 96 GLY A O 1
ATOM 771 N N . TYR A 1 97 ? 21.094 35.648 33.514 1.00 88.31 97 TYR A N 1
ATOM 772 C CA . TYR A 1 97 ? 19.734 35.113 33.402 1.00 88.31 97 TYR A CA 1
ATOM 773 C C . TYR A 1 97 ? 18.849 35.569 34.581 1.00 88.31 97 TYR A C 1
ATOM 775 O O . TYR A 1 97 ? 19.326 35.895 35.665 1.00 88.31 97 TYR A O 1
ATOM 783 N N . GLU A 1 98 ? 17.533 35.545 34.379 1.00 89.19 98 GLU A N 1
ATOM 784 C CA . GLU A 1 98 ? 16.499 35.777 35.391 1.00 89.19 98 GLU A CA 1
ATOM 785 C C . GLU A 1 98 ? 15.571 34.554 35.486 1.00 89.19 98 GLU A C 1
ATOM 787 O O . GLU A 1 98 ? 15.156 33.988 34.470 1.00 89.19 98 GLU A O 1
ATOM 792 N N . LEU A 1 99 ? 15.187 34.169 36.705 1.00 89.19 99 LEU A N 1
ATOM 793 C CA . LEU A 1 99 ? 14.083 33.240 36.936 1.00 89.19 99 LEU A CA 1
ATOM 794 C C . LEU A 1 99 ? 12.760 33.953 36.647 1.00 89.19 99 LEU A C 1
ATOM 796 O O . LEU A 1 99 ? 12.494 35.032 37.186 1.00 89.19 99 LEU A O 1
ATOM 800 N N . VAL A 1 100 ? 11.908 33.325 35.838 1.00 91.44 100 VAL A N 1
ATOM 801 C CA . VAL A 1 100 ? 10.563 33.816 35.521 1.00 91.44 100 VAL A CA 1
ATOM 802 C C . VAL A 1 100 ? 9.535 32.788 35.966 1.00 91.44 100 VAL A C 1
ATOM 804 O O . VAL A 1 100 ? 9.485 31.676 35.446 1.00 91.44 100 VAL A O 1
ATOM 807 N N . LEU A 1 101 ? 8.705 33.156 36.941 1.00 91.69 101 LEU A N 1
ATOM 808 C CA . LEU A 1 101 ? 7.626 32.316 37.457 1.00 91.69 101 LEU A CA 1
ATOM 809 C C . LEU A 1 101 ? 6.287 32.895 37.004 1.00 91.69 101 LEU A C 1
ATOM 811 O O . LEU A 1 101 ? 6.060 34.096 37.129 1.00 91.69 101 LEU A O 1
ATOM 815 N N . VAL A 1 102 ? 5.381 32.053 36.509 1.00 92.19 102 VAL A N 1
ATOM 816 C CA . VAL A 1 102 ? 4.063 32.474 36.004 1.00 92.19 102 VAL A CA 1
ATOM 817 C C . VAL A 1 102 ? 2.960 31.719 36.733 1.00 92.19 102 VAL A C 1
ATOM 819 O O . VAL A 1 102 ? 2.991 30.492 36.790 1.00 92.19 102 VAL A O 1
ATOM 822 N N . GLN A 1 103 ? 1.983 32.437 37.291 1.00 92.12 103 GLN A N 1
ATOM 823 C CA . GLN A 1 103 ? 0.815 31.850 37.942 1.00 92.12 103 GLN A CA 1
ATOM 824 C C . GLN A 1 103 ? -0.350 31.769 36.961 1.00 92.12 103 GLN A C 1
ATOM 826 O O . GLN A 1 103 ? -0.801 32.790 36.437 1.00 92.12 103 GLN A O 1
ATOM 831 N N . LEU A 1 104 ? -0.874 30.563 36.766 1.00 91.81 104 LEU A N 1
ATOM 832 C CA . LEU A 1 104 ? -1.947 30.284 35.820 1.00 91.81 104 LEU A CA 1
ATOM 833 C C . LEU A 1 104 ? -3.261 29.935 36.516 1.00 91.81 104 LEU A C 1
ATOM 835 O O . LEU A 1 104 ? -3.285 29.411 37.633 1.00 91.81 104 LEU A O 1
ATOM 839 N N . SER A 1 105 ? -4.352 30.183 35.799 1.00 91.06 105 SER A N 1
ATOM 840 C CA . SER A 1 105 ? -5.630 29.493 35.934 1.00 91.06 105 SER A CA 1
ATOM 841 C C . SER A 1 105 ? -5.903 28.775 34.624 1.00 91.06 105 SER A C 1
ATOM 843 O O . SER A 1 105 ? -5.863 29.404 33.574 1.00 91.06 105 SER A O 1
ATOM 845 N N . MET A 1 106 ? -6.187 27.483 34.675 1.00 91.00 106 MET A N 1
ATOM 846 C CA . MET A 1 106 ? -6.460 26.669 33.494 1.00 91.00 106 MET A CA 1
ATOM 847 C C . MET A 1 106 ? -7.820 26.012 33.655 1.00 91.00 106 MET A C 1
ATOM 849 O O . MET A 1 106 ? -8.105 25.452 34.712 1.00 91.00 106 MET A O 1
ATOM 853 N N . GLU A 1 107 ? -8.651 26.096 32.624 1.00 91.25 107 GLU A N 1
ATOM 854 C CA . GLU A 1 107 ? -10.012 25.565 32.597 1.00 91.25 107 GLU A CA 1
ATOM 855 C C . GLU A 1 107 ? -10.237 24.822 31.277 1.00 91.25 107 GLU A C 1
ATOM 857 O O . GLU A 1 107 ? -9.894 25.319 30.199 1.00 91.25 107 GLU A O 1
ATOM 862 N N . LYS A 1 108 ? -10.791 23.611 31.368 1.00 87.44 108 LYS A N 1
ATOM 863 C CA . LYS A 1 108 ? -11.182 22.809 30.207 1.00 87.44 108 LYS A CA 1
ATOM 864 C C . LYS A 1 108 ? -12.648 23.105 29.893 1.00 87.44 108 LYS A C 1
ATOM 866 O O . LYS A 1 108 ? -13.499 22.835 30.736 1.00 87.44 108 LYS A O 1
ATOM 871 N N . ILE A 1 109 ? -12.923 23.668 28.715 1.00 85.69 109 ILE A N 1
ATOM 872 C CA . ILE A 1 109 ? -14.284 24.011 28.276 1.00 85.69 109 ILE A CA 1
ATOM 873 C C . ILE A 1 109 ? -14.899 22.793 27.576 1.00 85.69 109 ILE A C 1
ATOM 875 O O . ILE A 1 109 ? -15.791 22.149 28.121 1.00 85.69 109 ILE A O 1
ATOM 879 N N . ASP A 1 110 ? -14.383 22.454 26.396 1.00 81.06 110 ASP A N 1
ATOM 880 C CA . ASP A 1 110 ? -14.906 21.407 25.506 1.00 81.06 110 ASP A CA 1
ATOM 881 C C . ASP A 1 110 ? -13.795 20.647 24.746 1.00 81.06 110 ASP A C 1
ATOM 883 O O . ASP A 1 110 ? -14.069 19.879 23.826 1.00 81.06 110 ASP A O 1
ATOM 887 N N . SER A 1 111 ? -12.525 20.827 25.132 1.00 78.06 111 SER A N 1
ATOM 888 C CA . SER A 1 111 ? -11.391 20.225 24.418 1.00 78.06 111 SER A CA 1
ATOM 889 C C . SER A 1 111 ? -11.359 18.692 24.432 1.00 78.06 111 SER A C 1
ATOM 891 O O . SER A 1 111 ? -11.586 18.048 25.459 1.00 78.06 111 SER A O 1
ATOM 893 N N . MET A 1 112 ? -10.904 18.113 23.322 1.00 74.44 112 MET A N 1
ATOM 894 C CA . MET A 1 112 ? -10.496 16.705 23.242 1.00 74.44 112 MET A CA 1
ATOM 895 C C . MET A 1 112 ? -8.993 16.494 23.506 1.00 74.44 112 MET A C 1
ATOM 897 O O . MET A 1 112 ? -8.576 15.366 23.745 1.00 74.44 112 MET A O 1
ATOM 901 N N . GLU A 1 113 ? -8.172 17.550 23.503 1.00 75.88 113 GLU A N 1
ATOM 902 C CA . GLU A 1 113 ? -6.731 17.466 23.792 1.00 75.88 113 GLU A CA 1
ATOM 903 C C . GLU A 1 113 ? -6.478 17.598 25.311 1.00 75.88 113 GLU A C 1
ATOM 905 O O . GLU A 1 113 ? -7.162 18.365 25.993 1.00 75.88 113 GLU A O 1
ATOM 910 N N . GLN A 1 114 ? -5.505 16.863 25.866 1.00 80.12 114 GLN A N 1
ATOM 911 C CA . GLN A 1 114 ? -5.004 17.073 27.237 1.00 80.12 114 GLN A CA 1
ATOM 912 C C . GLN A 1 114 ? -3.826 18.063 27.251 1.00 80.12 114 GLN A C 1
ATOM 914 O O . GLN A 1 114 ? -3.105 18.196 26.260 1.00 80.12 114 GLN A O 1
ATOM 919 N N . ILE A 1 115 ? -3.612 18.751 28.380 1.00 77.81 115 ILE A N 1
ATOM 920 C CA . ILE A 1 115 ? -2.483 19.675 28.559 1.00 77.81 115 ILE A CA 1
ATOM 921 C C . ILE A 1 115 ? -1.358 19.024 29.366 1.00 77.81 115 ILE A C 1
ATOM 923 O O . ILE A 1 115 ? -1.548 18.601 30.504 1.00 77.81 115 ILE A O 1
ATOM 927 N N . GLN A 1 116 ? -0.163 19.027 28.779 1.00 79.31 116 GLN A N 1
ATOM 928 C CA . GLN A 1 116 ? 1.086 18.573 29.385 1.00 79.31 116 GLN A CA 1
ATOM 929 C C . GLN A 1 116 ? 1.842 19.805 29.912 1.00 79.31 116 GLN A C 1
ATOM 931 O O . GLN A 1 116 ? 2.336 20.619 29.135 1.00 79.31 116 GLN A O 1
ATOM 936 N N . TRP A 1 117 ? 1.856 20.017 31.235 1.00 81.00 117 TRP A N 1
ATOM 937 C CA . TRP A 1 117 ? 2.306 21.287 31.847 1.00 81.00 117 TRP A CA 1
ATOM 938 C C . TRP A 1 117 ? 3.801 21.604 31.654 1.00 81.00 117 TRP A C 1
ATOM 940 O O . TRP A 1 117 ? 4.240 22.709 31.969 1.00 81.00 117 TRP A O 1
ATOM 950 N N . ASP A 1 118 ? 4.584 20.633 31.201 1.00 75.50 118 ASP A N 1
ATOM 951 C CA . ASP A 1 118 ? 5.981 20.713 30.769 1.00 75.50 118 ASP A CA 1
ATOM 952 C C . ASP A 1 118 ? 6.140 21.338 29.370 1.00 75.50 118 ASP A C 1
ATOM 954 O O . ASP A 1 118 ? 7.117 22.039 29.124 1.00 75.50 118 ASP A O 1
ATOM 958 N N . LYS A 1 119 ? 5.142 21.191 28.486 1.00 79.81 119 LYS A N 1
ATOM 959 C CA . LYS A 1 119 ? 5.138 21.751 27.118 1.00 79.81 119 LYS A CA 1
ATOM 960 C C . LYS A 1 119 ? 4.743 23.232 27.034 1.00 79.81 119 LYS A C 1
ATOM 962 O O . LYS A 1 119 ? 4.554 23.760 25.937 1.00 79.81 119 LYS A O 1
ATOM 967 N N . PHE A 1 120 ? 4.633 23.918 28.170 1.00 81.69 120 PHE A N 1
ATOM 968 C CA . PHE A 1 120 ? 4.596 25.380 28.192 1.00 81.69 120 PHE A CA 1
ATOM 969 C C . PHE A 1 120 ? 5.995 25.949 27.944 1.00 81.69 120 PHE A C 1
ATOM 971 O O . PHE A 1 120 ? 6.977 25.484 28.523 1.00 81.69 120 PHE A O 1
ATOM 978 N N . TYR A 1 121 ? 6.075 26.990 27.118 1.00 78.06 121 TYR A N 1
ATOM 979 C CA . TYR A 1 121 ? 7.328 27.676 26.807 1.00 78.06 121 TYR A CA 1
ATOM 980 C C . TYR A 1 121 ? 7.144 29.195 26.798 1.00 78.06 121 TYR A C 1
ATOM 982 O O . TYR A 1 121 ? 6.084 29.702 26.416 1.00 78.06 121 TYR A O 1
ATOM 990 N N . LEU A 1 122 ? 8.179 29.928 27.212 1.00 79.62 122 LEU A N 1
ATOM 991 C CA . LEU A 1 122 ? 8.252 31.369 26.993 1.00 79.62 122 LEU A CA 1
ATOM 992 C C . LEU A 1 122 ? 8.846 31.692 25.620 1.00 79.62 122 LEU A C 1
ATOM 994 O O . LEU A 1 122 ? 9.573 30.894 25.025 1.00 79.62 122 LEU A O 1
ATOM 998 N N . THR A 1 123 ? 8.536 32.880 25.110 1.00 73.50 123 TH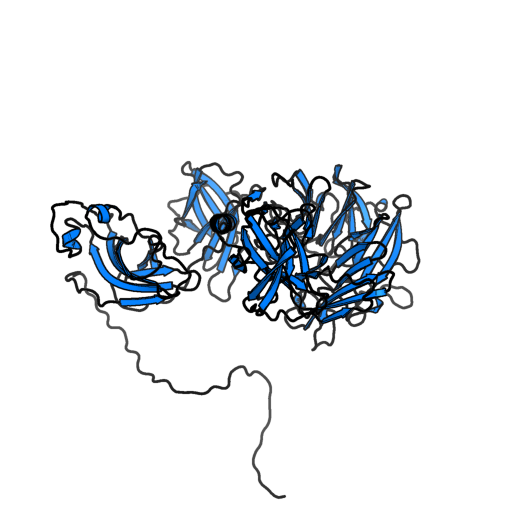R A N 1
ATOM 999 C CA . THR A 1 123 ? 9.171 33.464 23.922 1.00 73.50 123 THR A CA 1
ATOM 1000 C C . THR A 1 123 ? 9.414 34.950 24.147 1.00 73.50 123 THR A C 1
ATOM 1002 O O . THR A 1 123 ? 8.515 35.629 24.646 1.00 73.50 123 THR A O 1
ATOM 1005 N N . ASP A 1 124 ? 10.605 35.443 23.811 1.00 77.75 124 ASP A N 1
ATOM 1006 C CA . ASP A 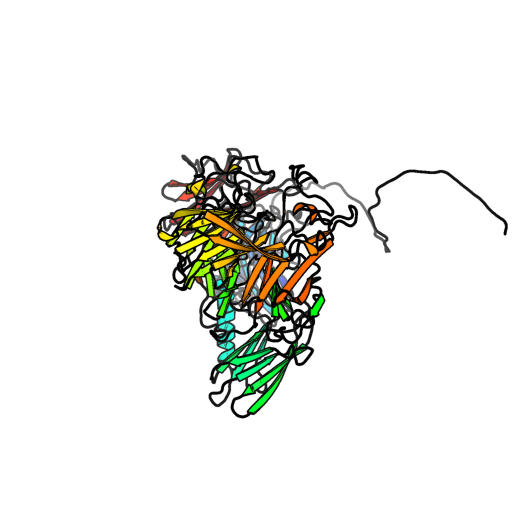1 124 ? 10.963 36.862 23.933 1.00 77.75 124 ASP A CA 1
ATOM 1007 C C . ASP A 1 124 ? 10.670 37.678 22.654 1.00 77.75 124 ASP A C 1
ATOM 1009 O O . ASP A 1 124 ? 10.241 37.142 21.630 1.00 77.75 124 ASP A O 1
ATOM 1013 N N . ASP A 1 125 ? 10.896 38.993 22.702 1.00 74.12 125 ASP A N 1
ATOM 1014 C CA . ASP A 1 125 ? 10.789 39.909 21.554 1.00 74.12 125 ASP A CA 1
ATOM 1015 C C . ASP A 1 125 ? 11.865 39.707 20.471 1.00 74.12 125 ASP A C 1
ATOM 1017 O O . ASP A 1 125 ? 11.731 40.255 19.379 1.00 74.12 125 ASP A O 1
ATOM 1021 N N . SER A 1 126 ? 12.892 38.890 20.729 1.00 63.12 126 SER A N 1
ATOM 1022 C CA . SER A 1 126 ? 13.866 38.440 19.722 1.00 63.12 126 SER A CA 1
ATOM 1023 C C . SER A 1 126 ? 13.488 37.090 19.085 1.00 63.12 126 SER A C 1
ATOM 1025 O O . SER A 1 126 ? 14.173 36.628 18.173 1.00 63.12 126 SER A O 1
ATOM 1027 N N . GLY A 1 127 ? 12.399 36.454 19.532 1.00 58.66 127 GLY A N 1
ATOM 1028 C CA . GLY A 1 127 ? 11.925 35.159 19.043 1.00 58.66 127 GLY A CA 1
ATOM 1029 C C . GLY A 1 127 ? 12.643 33.937 19.632 1.00 58.66 127 GLY A C 1
ATOM 1030 O O . GLY A 1 127 ? 12.422 32.824 19.143 1.00 58.66 127 GLY A O 1
ATOM 1031 N N . ASN A 1 128 ? 13.470 34.107 20.671 1.00 64.50 128 ASN A N 1
ATOM 1032 C CA . ASN A 1 128 ? 14.090 32.997 21.398 1.00 64.50 128 ASN A CA 1
ATOM 1033 C C . ASN A 1 128 ? 13.031 32.261 22.227 1.00 64.50 128 ASN A C 1
ATOM 1035 O O . ASN A 1 128 ? 12.177 32.895 22.846 1.00 64.50 128 ASN A O 1
ATOM 1039 N N . THR A 1 129 ? 13.094 30.929 22.280 1.00 62.50 129 THR A N 1
ATOM 1040 C CA . THR A 1 129 ? 12.138 30.091 23.025 1.00 62.50 129 THR A CA 1
ATOM 1041 C C . THR A 1 129 ? 12.782 29.421 24.232 1.00 62.50 129 THR A C 1
ATOM 1043 O O . THR A 1 129 ? 13.850 28.828 24.102 1.00 62.50 129 THR A O 1
ATOM 1046 N N . TYR A 1 130 ? 12.092 29.435 25.373 1.00 73.81 130 TYR A N 1
ATOM 1047 C CA . TYR A 1 130 ? 12.590 28.904 26.645 1.00 73.81 130 TYR A CA 1
ATOM 1048 C C . TYR A 1 130 ? 11.590 27.902 27.231 1.00 73.81 130 TYR A C 1
ATOM 1050 O O . TYR A 1 130 ? 10.440 28.253 27.499 1.00 73.81 130 TYR A O 1
ATOM 1058 N N . THR A 1 131 ? 12.005 26.652 27.424 1.00 71.31 131 THR A N 1
ATOM 1059 C CA . THR A 1 131 ? 11.171 25.595 28.022 1.00 71.31 131 THR A CA 1
ATOM 1060 C C . THR A 1 131 ? 11.061 25.749 29.537 1.00 71.31 131 THR A C 1
ATOM 1062 O O . THR A 1 131 ? 11.940 26.331 30.176 1.00 71.31 131 THR A O 1
ATOM 1065 N N . ARG A 1 132 ? 9.994 25.198 30.128 1.00 84.44 132 ARG A N 1
ATOM 1066 C CA . ARG A 1 132 ? 9.856 25.093 31.586 1.00 84.44 132 ARG A CA 1
ATOM 1067 C C . ARG A 1 132 ? 11.060 24.362 32.195 1.00 84.44 132 ARG A C 1
ATOM 1069 O O . ARG A 1 132 ? 11.555 23.397 31.615 1.00 84.44 132 ARG A O 1
ATOM 1076 N N . ILE A 1 133 ? 11.501 24.813 33.367 1.00 80.69 133 ILE A N 1
ATOM 1077 C CA . ILE A 1 133 ? 12.579 24.187 34.146 1.00 80.69 133 ILE A CA 1
ATOM 1078 C C . ILE A 1 133 ? 12.027 23.483 35.391 1.00 80.69 133 ILE A C 1
ATOM 1080 O O . ILE A 1 133 ? 10.849 23.619 35.727 1.00 80.69 133 ILE A O 1
ATOM 1084 N N . GLU A 1 134 ? 12.876 22.714 36.073 1.00 81.81 134 GLU A N 1
ATOM 1085 C CA . GLU A 1 134 ? 12.487 21.970 37.272 1.00 81.81 134 GLU A CA 1
ATOM 1086 C C . GLU A 1 134 ? 11.985 22.907 38.386 1.00 81.81 134 GLU A C 1
ATOM 1088 O O . GLU A 1 134 ? 12.647 23.876 38.756 1.00 81.81 134 GLU A O 1
ATOM 1093 N N . ASP A 1 135 ? 10.797 22.607 38.918 1.00 85.69 135 ASP A N 1
ATOM 1094 C CA . ASP A 1 135 ? 10.085 23.437 39.898 1.00 85.69 135 ASP A CA 1
ATOM 1095 C C . ASP A 1 135 ? 9.446 22.636 41.053 1.00 85.69 135 ASP A C 1
ATOM 1097 O O . ASP A 1 135 ? 8.661 23.171 41.835 1.00 85.69 135 ASP A O 1
ATOM 1101 N N . SER A 1 136 ? 9.806 21.356 41.210 1.00 81.81 136 SER A N 1
ATOM 1102 C CA . SER A 1 136 ? 9.349 20.449 42.280 1.00 81.81 136 SER A CA 1
ATOM 1103 C C . SER A 1 136 ? 9.426 21.025 43.682 1.00 81.81 136 SER A C 1
ATOM 1105 O O . SER A 1 136 ? 8.424 20.918 44.395 1.00 81.81 136 SER A O 1
ATOM 1107 N N . PHE A 1 137 ? 10.515 21.717 44.017 1.00 82.06 137 PHE A N 1
ATOM 1108 C CA . PHE A 1 137 ? 10.721 22.382 45.308 1.00 82.06 137 PHE A CA 1
ATOM 1109 C C . PHE A 1 137 ? 9.599 23.368 45.688 1.00 82.06 137 PHE A C 1
ATOM 1111 O O . PHE A 1 137 ? 9.361 23.595 46.872 1.00 82.06 137 PHE A O 1
ATOM 1118 N N . LEU A 1 138 ? 8.850 23.924 44.722 1.00 82.75 138 LEU A N 1
ATOM 1119 C CA . LEU A 1 138 ? 7.661 24.734 45.019 1.00 82.75 138 LEU A CA 1
ATOM 1120 C C . LEU A 1 138 ? 6.619 23.924 45.810 1.00 82.75 138 LEU A C 1
ATOM 1122 O O . LEU A 1 138 ? 6.005 24.449 46.736 1.00 82.75 138 LEU A O 1
ATOM 1126 N N . SER A 1 139 ? 6.468 22.635 45.501 1.00 82.06 139 SER A N 1
ATOM 1127 C CA . SER A 1 139 ? 5.541 21.720 46.187 1.00 82.06 139 SER A CA 1
ATOM 1128 C C . SER A 1 139 ? 5.946 21.491 47.644 1.00 82.06 139 SER A C 1
ATOM 1130 O O . SER A 1 139 ? 5.085 21.518 48.522 1.00 82.06 139 SER A O 1
ATOM 1132 N N . ASP A 1 140 ? 7.246 21.323 47.902 1.00 77.38 140 ASP A N 1
ATOM 1133 C CA . ASP A 1 140 ? 7.801 21.116 49.247 1.00 77.38 140 ASP A CA 1
ATOM 1134 C C . ASP A 1 140 ? 7.602 22.363 50.123 1.00 77.38 140 ASP A C 1
ATOM 1136 O O . ASP A 1 140 ? 7.310 22.272 51.313 1.00 77.38 140 ASP A O 1
ATOM 1140 N N . LEU A 1 141 ? 7.643 23.544 49.498 1.00 74.19 141 LEU A N 1
ATOM 1141 C CA . LEU A 1 141 ? 7.311 24.837 50.100 1.00 74.19 141 LEU A CA 1
ATOM 1142 C C . LEU A 1 141 ? 5.795 25.098 50.206 1.00 74.19 141 LEU A C 1
ATOM 1144 O O . LEU A 1 141 ? 5.384 26.205 50.558 1.00 74.19 141 LEU A O 1
ATOM 1148 N N . GLY A 1 142 ? 4.939 24.125 49.879 1.00 74.38 142 GLY A N 1
ATOM 1149 C CA . GLY A 1 142 ? 3.479 24.273 49.898 1.00 74.38 142 GLY A CA 1
ATOM 1150 C C . GLY A 1 142 ? 2.923 25.255 48.857 1.00 74.38 142 GLY A C 1
ATOM 1151 O O . GLY A 1 142 ? 1.777 25.697 48.974 1.00 74.38 142 GLY A O 1
ATOM 1152 N N . VAL A 1 143 ? 3.714 25.617 47.844 1.00 83.00 143 VAL A N 1
ATOM 1153 C CA . VAL A 1 143 ? 3.313 26.470 46.723 1.00 83.00 143 VAL A CA 1
ATOM 1154 C C . VAL A 1 143 ? 2.732 25.590 45.617 1.00 83.00 143 VAL A C 1
ATOM 1156 O O . VAL A 1 143 ? 3.413 24.753 45.030 1.00 83.00 143 VAL A O 1
ATOM 1159 N N . ALA A 1 144 ? 1.448 25.781 45.308 1.00 83.88 144 ALA A N 1
ATOM 1160 C CA . ALA A 1 144 ? 0.785 25.029 44.246 1.00 83.88 144 ALA A CA 1
ATOM 1161 C C . ALA A 1 144 ? 1.447 25.304 42.882 1.00 83.88 144 ALA A C 1
ATOM 1163 O O . ALA A 1 144 ? 1.476 26.451 42.427 1.00 83.88 144 ALA A O 1
ATOM 1164 N N . ARG A 1 145 ? 1.934 24.249 42.221 1.00 89.56 145 ARG A N 1
ATOM 1165 C CA . ARG A 1 145 ? 2.520 24.275 40.870 1.00 89.56 145 ARG A CA 1
ATOM 1166 C C . ARG A 1 145 ? 1.717 23.426 39.880 1.00 89.56 145 ARG A C 1
ATOM 1168 O O . ARG A 1 145 ? 1.006 22.510 40.289 1.00 89.56 145 ARG A O 1
ATOM 1175 N N . MET A 1 146 ? 1.808 23.722 38.584 1.00 87.50 146 MET A N 1
ATOM 1176 C CA . MET A 1 146 ? 1.032 23.030 37.544 1.00 87.50 146 MET A CA 1
ATOM 1177 C C . MET A 1 146 ? 1.619 21.634 37.266 1.00 87.50 146 MET A C 1
ATOM 1179 O O . MET A 1 146 ? 2.695 21.512 36.678 1.00 87.50 146 MET A O 1
ATOM 1183 N N . THR A 1 147 ? 0.944 20.582 37.739 1.00 80.94 147 THR A N 1
ATOM 1184 C CA . THR A 1 147 ? 1.472 19.202 37.817 1.00 80.94 147 THR A CA 1
ATOM 1185 C C . THR A 1 147 ? 0.406 18.119 37.633 1.00 80.94 147 THR A C 1
ATOM 1187 O O . THR A 1 147 ? -0.784 18.368 37.834 1.00 80.94 147 THR A O 1
ATOM 1190 N N . GLY A 1 148 ? 0.839 16.897 37.290 1.00 68.12 148 GLY A N 1
ATOM 1191 C CA . GLY A 1 148 ? -0.032 15.742 37.018 1.00 68.12 148 GLY A CA 1
ATOM 1192 C C . GLY A 1 148 ? -0.772 15.869 35.681 1.00 68.12 148 GLY A C 1
ATOM 1193 O O . GLY A 1 148 ? -1.020 16.979 35.229 1.00 68.12 148 GLY A O 1
ATOM 1194 N N . MET A 1 149 ? -1.125 14.765 35.027 1.00 55.78 149 MET A N 1
ATOM 1195 C CA . MET A 1 149 ? -1.548 14.807 33.613 1.00 55.78 149 MET A CA 1
ATOM 1196 C C . MET A 1 149 ? -2.971 15.356 33.389 1.00 55.78 149 MET A C 1
ATOM 1198 O O . MET A 1 149 ? -3.277 15.854 32.310 1.00 55.78 149 MET A O 1
ATOM 1202 N N . ASP A 1 150 ? -3.824 15.351 34.416 1.00 55.75 150 ASP A N 1
ATOM 1203 C CA . ASP A 1 150 ? -5.246 15.655 34.247 1.00 55.75 150 ASP A CA 1
ATOM 1204 C C . ASP A 1 150 ? -5.668 17.088 34.611 1.00 55.75 150 ASP A C 1
ATOM 1206 O O . ASP A 1 150 ? -5.310 17.657 35.656 1.00 55.75 150 ASP A O 1
ATOM 1210 N N . LEU A 1 151 ? -6.565 17.610 33.770 1.00 60.91 151 LEU A N 1
ATOM 1211 C CA . LEU A 1 151 ? -7.687 18.454 34.177 1.00 60.91 151 LEU A CA 1
ATOM 1212 C C . LEU A 1 151 ? -8.902 18.096 33.308 1.00 60.91 151 LEU A C 1
ATOM 1214 O O . LEU A 1 151 ? -9.123 18.688 32.257 1.00 60.91 151 LEU A O 1
ATOM 1218 N N . ASN A 1 152 ? -9.671 17.089 33.727 1.00 55.69 152 ASN A N 1
ATOM 1219 C CA . ASN A 1 152 ? -10.795 16.583 32.928 1.00 55.69 152 ASN A CA 1
ATOM 1220 C C . ASN A 1 152 ? -12.098 17.381 33.125 1.00 55.69 152 ASN A C 1
ATOM 1222 O O . ASN A 1 152 ? -12.985 17.295 32.283 1.00 55.69 152 ASN A O 1
ATOM 1226 N N . PHE A 1 153 ? -12.194 18.187 34.188 1.00 56.66 153 PHE A N 1
ATOM 1227 C CA . PHE A 1 153 ? -13.225 19.210 34.398 1.00 56.66 153 PHE A CA 1
ATOM 1228 C C . PHE A 1 153 ? -12.758 20.242 35.441 1.00 56.66 153 PHE A C 1
ATOM 1230 O O . PHE A 1 153 ? -11.865 19.963 36.245 1.00 56.66 153 PHE A O 1
ATOM 1237 N N . GLY A 1 154 ? -13.395 21.416 35.467 1.00 68.81 154 GLY A N 1
ATOM 1238 C CA . GLY A 1 154 ? -13.139 22.463 36.462 1.00 68.81 154 GLY A CA 1
ATOM 1239 C C . GLY A 1 154 ? -11.885 23.303 36.191 1.00 68.81 154 GLY A C 1
ATOM 1240 O O . GLY A 1 154 ? -11.374 23.344 35.074 1.00 68.81 154 GLY A O 1
ATOM 1241 N N . ILE A 1 155 ? -11.411 24.001 37.232 1.00 83.88 155 ILE A N 1
ATOM 1242 C CA . ILE A 1 155 ? -10.344 25.009 37.141 1.00 83.88 155 ILE A CA 1
ATOM 1243 C C . ILE A 1 155 ? -9.147 24.619 38.018 1.00 83.88 155 ILE A C 1
ATOM 1245 O O . ILE A 1 155 ? -9.291 24.436 39.228 1.00 83.88 155 ILE A O 1
ATOM 1249 N N . LYS A 1 156 ? -7.950 24.567 37.426 1.00 85.69 156 LYS A N 1
ATOM 1250 C CA . LYS A 1 156 ? -6.667 24.313 38.104 1.00 85.69 156 LYS A CA 1
ATOM 1251 C C . LYS A 1 156 ? -5.865 25.604 38.211 1.00 85.69 156 LYS A C 1
ATOM 1253 O O . LYS A 1 156 ? -5.824 26.375 37.257 1.00 85.69 156 LYS A O 1
ATOM 1258 N N . LYS A 1 157 ? -5.216 25.841 39.353 1.00 91.06 157 LYS A N 1
ATOM 1259 C CA . LYS A 1 157 ? -4.364 27.019 39.580 1.00 91.06 157 LYS A CA 1
ATOM 1260 C C . LYS A 1 157 ? -3.022 26.620 40.167 1.00 91.06 157 LYS A C 1
ATOM 1262 O O . LYS A 1 157 ? -2.970 25.758 41.041 1.00 91.06 157 LYS A O 1
ATOM 1267 N N . GLY A 1 158 ? -1.963 27.284 39.722 1.00 90.25 158 GLY A N 1
ATOM 1268 C CA . GLY A 1 158 ? -0.608 27.023 40.188 1.00 90.25 158 GLY A CA 1
ATOM 1269 C C . GLY A 1 158 ? 0.447 27.778 39.391 1.00 90.25 158 GLY A C 1
ATOM 1270 O O . GLY A 1 158 ? 0.140 28.445 38.404 1.00 90.25 158 GLY A O 1
ATOM 1271 N N . TRP A 1 159 ? 1.688 27.682 39.851 1.00 91.62 159 TRP A N 1
ATOM 1272 C CA . TRP A 1 159 ? 2.863 28.269 39.215 1.00 91.62 159 TRP A CA 1
ATOM 1273 C C . TRP A 1 159 ? 3.559 27.304 38.239 1.00 91.62 159 TRP A C 1
ATOM 1275 O O . TRP A 1 159 ? 3.443 26.083 38.368 1.00 91.62 159 TRP A O 1
ATOM 1285 N N . ILE A 1 160 ? 4.297 27.874 37.290 1.00 91.69 160 ILE A N 1
ATOM 1286 C CA . ILE A 1 160 ? 5.337 27.229 36.469 1.00 91.69 160 ILE A CA 1
ATOM 1287 C C . ILE A 1 160 ? 6.578 28.130 36.448 1.00 91.69 160 ILE A C 1
ATOM 1289 O O . ILE A 1 160 ? 6.430 29.347 36.592 1.00 91.69 160 ILE A O 1
ATOM 1293 N N . MET A 1 161 ? 7.775 27.560 36.275 1.00 89.50 161 MET A N 1
ATOM 1294 C CA . MET A 1 161 ? 9.042 28.308 36.280 1.00 89.50 161 MET A CA 1
ATOM 1295 C C . MET A 1 161 ? 9.872 28.130 35.000 1.00 89.50 161 MET A C 1
ATOM 1297 O O . MET A 1 161 ? 9.901 27.060 34.396 1.00 89.50 161 MET A O 1
ATOM 1301 N N . PHE A 1 162 ? 10.593 29.187 34.636 1.00 89.31 162 PHE A N 1
ATOM 1302 C CA . PHE A 1 162 ? 11.544 29.271 33.530 1.00 89.31 162 PHE A CA 1
ATOM 1303 C C . PHE A 1 162 ? 12.826 29.980 33.995 1.00 89.31 162 PHE A C 1
ATOM 1305 O O . PHE A 1 162 ? 12.793 30.740 34.963 1.00 89.31 162 PHE A O 1
ATOM 1312 N N . GLU A 1 163 ? 13.928 29.799 33.270 1.00 88.00 163 GLU A N 1
ATOM 1313 C CA . GLU A 1 163 ? 15.135 30.629 33.374 1.00 88.00 163 GLU A CA 1
ATOM 1314 C C . GLU A 1 163 ? 15.386 31.273 32.004 1.00 88.00 163 GLU A C 1
ATOM 1316 O O . GLU A 1 163 ? 15.453 30.583 30.987 1.00 88.00 163 GLU A O 1
ATOM 1321 N N . ILE A 1 164 ? 15.457 32.604 31.973 1.00 81.44 164 ILE A N 1
ATOM 1322 C CA . ILE A 1 164 ? 15.420 33.427 30.758 1.00 81.44 164 ILE A CA 1
ATOM 1323 C C . ILE A 1 164 ? 16.663 34.309 30.715 1.00 81.44 164 ILE A C 1
ATOM 1325 O O . ILE A 1 164 ? 17.029 34.901 31.724 1.00 81.44 164 ILE A O 1
ATOM 1329 N N . LYS A 1 165 ? 17.317 34.423 29.558 1.00 83.00 165 LYS A N 1
ATOM 1330 C CA . LYS A 1 165 ? 18.506 35.275 29.402 1.00 83.00 165 LYS A CA 1
ATOM 1331 C C . LYS A 1 165 ? 18.130 36.754 29.545 1.00 83.00 165 LYS A C 1
ATOM 1333 O O . LYS A 1 165 ? 17.123 37.174 28.988 1.00 83.00 165 LYS A O 1
ATOM 1338 N N . GLU A 1 166 ? 18.937 37.553 30.238 1.00 85.56 166 GLU A N 1
ATOM 1339 C CA . GLU A 1 166 ? 18.719 39.002 30.346 1.00 85.56 166 GLU A CA 1
ATOM 1340 C C . GLU A 1 166 ? 18.734 39.706 28.972 1.00 85.56 166 GLU A C 1
ATOM 1342 O O . GLU A 1 166 ? 19.504 39.345 28.077 1.00 85.56 166 GLU A O 1
ATOM 1347 N N . GLY A 1 167 ? 17.924 40.765 28.833 1.00 80.50 167 GLY A N 1
ATOM 1348 C CA . GLY A 1 167 ? 17.945 41.679 27.678 1.00 80.50 167 GLY A CA 1
ATOM 1349 C C . GLY A 1 167 ? 16.642 41.796 26.876 1.00 80.50 167 GLY A C 1
ATOM 1350 O O . GLY A 1 167 ? 16.580 42.623 25.970 1.00 80.50 167 GLY A O 1
ATOM 1351 N N . TYR A 1 168 ? 15.611 41.017 27.209 1.00 81.31 168 TYR A N 1
ATOM 1352 C CA . TYR A 1 168 ? 14.286 41.081 26.579 1.00 81.31 168 TYR A CA 1
ATOM 1353 C C . TYR A 1 168 ? 13.458 42.296 27.042 1.00 81.31 168 TYR A C 1
ATOM 1355 O O . TYR A 1 168 ? 13.542 42.745 28.189 1.00 81.31 168 TYR A O 1
ATOM 1363 N N . ASN A 1 169 ? 12.593 42.785 26.155 1.00 83.44 169 ASN A N 1
ATOM 1364 C CA . ASN A 1 169 ? 11.586 43.820 26.406 1.00 83.44 169 ASN A CA 1
ATOM 1365 C C . ASN A 1 169 ? 10.163 43.235 26.510 1.00 83.44 169 ASN A C 1
ATOM 1367 O O . ASN A 1 169 ? 9.278 43.873 27.083 1.00 83.44 169 ASN A O 1
ATOM 1371 N N . GLN A 1 170 ? 9.930 42.025 25.987 1.00 84.75 170 GLN A N 1
ATOM 1372 C CA . GLN A 1 170 ? 8.650 41.313 26.048 1.00 84.75 170 GLN A CA 1
ATOM 1373 C C . GLN A 1 170 ? 8.862 39.837 26.412 1.00 84.75 170 GLN A C 1
ATOM 1375 O O . GLN A 1 170 ? 9.865 39.245 26.036 1.00 84.75 170 GLN A O 1
ATOM 1380 N N . LEU A 1 171 ? 7.893 39.223 27.099 1.00 83.81 171 LEU A N 1
ATOM 1381 C CA . LEU A 1 171 ? 7.776 37.764 27.206 1.00 83.81 171 LEU A CA 1
ATOM 1382 C C . LEU A 1 171 ? 6.342 37.329 26.919 1.00 83.81 171 LEU A C 1
ATOM 1384 O O . LEU A 1 171 ? 5.392 37.899 27.463 1.00 83.81 171 LEU A O 1
ATOM 1388 N N . ARG A 1 172 ? 6.190 36.271 26.125 1.00 82.88 172 ARG A N 1
ATOM 1389 C CA . ARG A 1 172 ? 4.934 35.552 25.871 1.00 82.88 172 ARG A CA 1
ATOM 1390 C C . ARG A 1 172 ? 4.997 34.167 26.478 1.00 82.88 172 ARG A C 1
ATOM 1392 O O . ARG A 1 172 ? 5.975 33.467 26.255 1.00 82.88 172 ARG A O 1
ATOM 1399 N N . LEU A 1 173 ? 3.947 33.757 27.178 1.00 88.44 173 LEU A N 1
ATOM 1400 C CA . LEU A 1 173 ? 3.716 32.361 27.522 1.00 88.44 173 LEU A CA 1
ATOM 1401 C C . LEU A 1 173 ? 2.902 31.691 26.417 1.00 88.44 173 LEU A C 1
ATOM 1403 O O . LEU A 1 173 ? 1.854 32.203 26.020 1.00 88.44 173 LEU A O 1
ATOM 1407 N N . ASN A 1 174 ? 3.375 30.534 25.965 1.00 81.62 174 ASN A N 1
ATOM 1408 C CA . ASN A 1 174 ? 2.796 29.795 24.857 1.00 81.62 174 ASN A CA 1
ATOM 1409 C C . ASN A 1 174 ? 2.490 28.340 25.230 1.00 81.62 174 ASN A C 1
ATOM 1411 O O . ASN A 1 174 ? 3.189 27.725 26.038 1.00 81.62 174 ASN A O 1
ATOM 1415 N N . TYR A 1 175 ? 1.472 27.783 24.572 1.00 80.12 175 TYR A N 1
ATOM 1416 C CA . TYR A 1 175 ? 1.179 26.349 24.546 1.00 80.12 175 TYR A CA 1
ATOM 1417 C C . TYR A 1 175 ? 0.679 25.952 23.155 1.00 80.12 175 TYR A C 1
ATOM 1419 O O . TYR A 1 175 ? -0.152 26.659 22.580 1.00 80.12 175 TYR A O 1
ATOM 1427 N N . LYS A 1 176 ? 1.163 24.834 22.599 1.00 70.88 176 LYS A N 1
ATOM 1428 C CA . LYS A 1 176 ? 0.844 24.401 21.228 1.00 70.88 176 LYS A CA 1
ATOM 1429 C C . LYS A 1 176 ? -0.019 23.136 21.233 1.00 70.88 176 LYS A C 1
ATOM 1431 O O . LYS A 1 176 ? 0.419 22.081 21.677 1.00 70.88 176 LYS A O 1
ATOM 1436 N N . PHE A 1 177 ? -1.231 23.268 20.702 1.00 62.88 177 PHE A N 1
ATOM 1437 C CA . PHE A 1 177 ? -2.173 22.182 20.425 1.00 62.88 177 PHE A CA 1
ATOM 1438 C C . PHE A 1 177 ? -1.961 21.637 19.005 1.00 62.88 177 PHE A C 1
ATOM 1440 O O . PHE A 1 177 ? -1.278 22.256 18.185 1.00 62.88 177 PHE A O 1
ATOM 1447 N N . LYS A 1 178 ? -2.608 20.517 18.661 1.00 57.94 178 LYS A N 1
ATOM 1448 C CA . LYS A 1 178 ? -2.481 19.867 17.343 1.00 57.94 178 LYS A CA 1
ATOM 1449 C C . LYS A 1 178 ? -2.920 20.758 16.172 1.00 57.94 178 LYS A C 1
ATOM 1451 O O . LYS A 1 178 ? -2.451 20.563 15.052 1.00 57.94 178 LYS A O 1
ATOM 1456 N N . LYS A 1 179 ? -3.821 21.723 16.411 1.00 56.78 179 LYS A N 1
ATOM 1457 C CA . LYS A 1 179 ? -4.344 22.666 15.394 1.00 56.78 179 LYS A CA 1
ATOM 1458 C C . LYS A 1 179 ? -4.434 24.135 15.844 1.00 56.78 179 LYS A C 1
ATOM 1460 O O . LYS A 1 179 ? -4.982 24.951 15.110 1.00 56.78 179 LYS A O 1
ATOM 1465 N N . ALA A 1 180 ? -3.936 24.487 17.029 1.00 63.97 180 ALA A N 1
ATOM 1466 C CA . ALA A 1 180 ? -4.027 25.848 17.573 1.00 63.97 180 ALA A CA 1
ATOM 1467 C C . ALA A 1 180 ? -2.855 26.164 18.517 1.00 63.97 180 ALA A C 1
ATOM 1469 O O . ALA A 1 180 ? -2.070 25.283 18.865 1.00 63.97 180 ALA A O 1
ATOM 1470 N N . ARG A 1 181 ? -2.756 27.413 18.980 1.00 69.81 181 ARG A N 1
ATOM 1471 C CA . ARG A 1 181 ? -1.841 27.816 20.057 1.00 69.81 181 ARG A CA 1
ATOM 1472 C C . ARG A 1 181 ? -2.548 28.731 21.054 1.00 69.81 181 ARG A C 1
ATOM 1474 O O . ARG A 1 181 ? -3.398 29.522 20.654 1.00 69.81 181 ARG A O 1
ATOM 1481 N N . MET A 1 182 ? -2.154 28.658 22.318 1.00 77.88 182 MET A N 1
ATOM 1482 C CA . MET A 1 182 ? -2.243 29.794 23.233 1.00 77.88 182 MET A CA 1
ATOM 1483 C C . MET A 1 182 ? -0.976 30.632 23.079 1.00 77.88 182 MET A C 1
ATOM 1485 O O . MET A 1 182 ? 0.118 30.074 23.033 1.00 77.88 182 MET A O 1
ATOM 1489 N N . ASP A 1 183 ? -1.145 31.948 23.027 1.00 80.06 183 ASP A N 1
ATOM 1490 C CA . ASP A 1 183 ? -0.097 32.970 23.087 1.00 80.06 183 ASP A CA 1
ATOM 1491 C C . ASP A 1 183 ? -0.615 34.064 24.031 1.00 80.06 183 ASP A C 1
ATOM 1493 O O . ASP A 1 183 ? -1.696 34.614 23.806 1.00 80.06 183 ASP A O 1
ATOM 1497 N N . CYS A 1 184 ? 0.108 34.336 25.117 1.00 82.69 184 CYS A N 1
ATOM 1498 C CA . CYS A 1 184 ? -0.236 35.377 26.076 1.00 82.69 184 CYS A CA 1
ATOM 1499 C C . CYS A 1 184 ? 1.002 36.177 26.487 1.00 82.69 184 CYS A C 1
ATOM 1501 O O . CYS A 1 184 ? 1.866 35.664 27.196 1.00 82.69 184 CYS A O 1
ATOM 1503 N N . ILE A 1 185 ? 1.053 37.466 26.137 1.00 83.56 185 ILE A N 1
ATOM 1504 C CA . ILE A 1 185 ? 2.080 38.400 26.625 1.00 83.56 185 ILE A CA 1
ATOM 1505 C C . ILE A 1 185 ? 2.007 38.484 28.159 1.00 83.56 185 ILE A C 1
ATOM 1507 O O . ILE A 1 185 ? 1.062 39.066 28.693 1.00 83.56 185 ILE A O 1
ATOM 1511 N N . ILE A 1 186 ? 2.996 37.960 28.879 1.00 86.31 186 ILE A N 1
ATOM 1512 C CA . ILE A 1 186 ? 3.078 38.065 30.344 1.00 86.31 186 ILE A CA 1
ATOM 1513 C C . ILE A 1 186 ? 3.800 39.347 30.780 1.00 86.31 186 ILE A C 1
ATOM 1515 O O . ILE A 1 186 ? 3.357 40.002 31.719 1.00 86.31 186 ILE A O 1
ATOM 1519 N N . PHE A 1 187 ? 4.832 39.760 30.043 1.00 83.62 187 PHE A N 1
ATOM 1520 C CA . PHE A 1 187 ? 5.666 40.934 30.316 1.00 83.62 187 PHE A CA 1
ATOM 1521 C C . PHE A 1 187 ? 5.850 41.751 29.029 1.00 83.62 187 PHE A C 1
ATOM 1523 O O . PHE A 1 187 ? 5.910 41.168 27.948 1.00 83.62 187 PHE A O 1
ATOM 1530 N N . GLY A 1 188 ? 5.941 43.078 29.140 1.00 79.00 188 GLY A N 1
ATOM 1531 C CA . GLY A 1 188 ? 6.054 43.995 27.998 1.00 79.00 188 GLY A CA 1
ATOM 1532 C C . GLY A 1 188 ? 4.738 44.292 27.260 1.00 79.00 188 GLY A C 1
ATOM 1533 O O . GLY A 1 188 ? 3.659 43.819 27.632 1.00 79.00 188 GLY A O 1
ATOM 1534 N N . GLU A 1 189 ? 4.847 45.093 26.199 1.00 68.00 189 GLU A N 1
ATOM 1535 C CA . GLU A 1 189 ? 3.759 45.515 25.300 1.00 68.00 189 GLU A CA 1
ATOM 1536 C C . GLU A 1 189 ? 4.181 45.343 23.826 1.00 68.00 189 GLU A C 1
ATOM 1538 O O . GLU A 1 189 ? 5.372 45.255 23.532 1.00 68.00 189 GLU A O 1
ATOM 1543 N N . GLY A 1 190 ? 3.212 45.296 22.900 1.00 56.75 190 GLY A N 1
ATOM 1544 C CA . GLY A 1 190 ? 3.442 45.241 21.446 1.00 56.75 190 GLY A CA 1
ATOM 1545 C C . GLY A 1 190 ? 3.130 43.895 20.770 1.00 56.75 190 GLY A C 1
ATOM 1546 O O . GLY A 1 190 ? 3.070 42.841 21.407 1.00 56.75 190 GLY A O 1
ATOM 1547 N N . THR A 1 191 ? 2.927 43.923 19.453 1.00 43.72 191 THR A N 1
ATOM 1548 C CA . THR A 1 191 ? 2.765 42.732 18.600 1.00 43.72 191 THR A CA 1
ATOM 1549 C C . THR A 1 191 ? 4.114 42.271 18.059 1.00 43.72 191 THR A C 1
ATOM 1551 O O . THR A 1 191 ? 4.818 43.065 17.442 1.00 43.72 191 THR A O 1
ATOM 1554 N N . VAL A 1 192 ? 4.446 40.991 18.236 1.00 39.56 192 VAL A N 1
ATOM 1555 C CA . VAL A 1 192 ? 5.556 40.345 17.516 1.00 39.56 192 VAL A CA 1
ATOM 1556 C C . VAL A 1 192 ? 5.163 40.196 16.041 1.00 39.56 192 VAL A C 1
ATOM 1558 O O . VAL A 1 192 ? 4.036 39.792 15.752 1.00 39.56 192 VAL A O 1
ATOM 1561 N N . GLU A 1 193 ? 6.067 40.519 15.111 1.00 34.38 193 GLU A N 1
ATOM 1562 C CA . GLU A 1 193 ? 5.881 40.198 13.690 1.00 34.38 193 GLU A CA 1
ATOM 1563 C C . GLU A 1 193 ? 5.900 38.674 13.501 1.00 34.38 193 GLU A C 1
ATOM 1565 O O . GLU A 1 193 ? 6.811 37.997 13.982 1.00 34.38 193 GLU A O 1
ATOM 1570 N N . GLU A 1 194 ? 4.904 38.112 12.806 1.00 33.38 194 GLU A N 1
ATOM 1571 C CA . GLU A 1 194 ? 4.770 36.658 12.644 1.00 33.38 194 GLU A CA 1
ATOM 1572 C C . GLU A 1 194 ? 5.804 36.059 11.676 1.00 33.38 194 GLU A C 1
ATOM 1574 O O . GLU A 1 194 ? 5.490 35.596 10.578 1.00 33.38 194 GLU A O 1
ATOM 1579 N N . THR A 1 195 ? 7.048 35.946 12.140 1.00 31.23 195 THR A N 1
ATOM 1580 C CA . THR A 1 195 ? 8.026 34.996 11.600 1.00 31.23 195 THR A CA 1
ATOM 1581 C C . THR A 1 195 ? 7.606 33.574 11.993 1.00 31.23 195 THR A C 1
ATOM 1583 O O . THR A 1 195 ? 8.151 32.951 12.904 1.00 31.23 195 THR A O 1
ATOM 1586 N N . SER A 1 196 ? 6.587 33.049 11.301 1.00 35.12 196 SER A N 1
ATOM 1587 C CA . SER A 1 196 ? 5.869 31.792 11.597 1.00 35.12 196 SER A CA 1
ATOM 1588 C C . SER A 1 196 ? 6.681 30.494 11.401 1.00 35.12 196 SER A C 1
ATOM 1590 O O . SER A 1 196 ? 6.134 29.406 11.216 1.00 35.12 196 SER A O 1
ATOM 1592 N N . ASN A 1 197 ? 8.002 30.569 11.553 1.00 36.72 197 ASN A N 1
ATOM 1593 C CA . ASN A 1 197 ? 8.929 29.448 11.519 1.00 36.72 197 ASN A CA 1
ATOM 1594 C C . ASN A 1 197 ? 8.923 28.702 12.867 1.00 36.72 197 ASN A C 1
ATOM 1596 O O . ASN A 1 197 ? 9.843 28.843 13.680 1.00 36.72 197 ASN A O 1
ATOM 1600 N N . THR A 1 198 ? 7.893 27.876 13.089 1.00 36.97 198 THR A N 1
ATOM 1601 C CA . THR A 1 198 ? 8.076 26.622 13.841 1.00 36.97 198 THR A CA 1
ATOM 1602 C C . THR A 1 198 ? 8.133 25.470 12.854 1.00 36.97 198 THR A C 1
ATOM 1604 O O . THR A 1 198 ? 7.103 25.067 12.317 1.00 36.97 198 THR A O 1
ATOM 1607 N N . LEU A 1 199 ? 9.327 24.908 12.665 1.00 42.59 199 LEU A N 1
ATOM 1608 C CA . LEU A 1 199 ? 9.453 23.565 12.117 1.00 42.59 199 LEU A CA 1
ATOM 1609 C C . LEU A 1 199 ? 8.739 22.611 13.075 1.00 42.59 199 LEU A C 1
ATOM 1611 O O . LEU A 1 199 ? 9.108 22.482 14.241 1.00 42.59 199 LEU A O 1
ATOM 1615 N N . LEU A 1 200 ? 7.651 22.015 12.600 1.00 43.06 200 LEU A N 1
ATOM 1616 C CA . LEU A 1 200 ? 6.943 20.971 13.327 1.00 43.06 200 LEU A CA 1
ATOM 1617 C C . LEU A 1 200 ? 7.834 19.718 13.399 1.00 43.06 200 LEU A C 1
ATOM 1619 O O . LEU A 1 200 ? 8.562 19.444 12.440 1.00 43.06 200 LEU A O 1
ATOM 1623 N N . PRO A 1 201 ? 7.749 18.902 14.462 1.00 42.03 201 PRO A N 1
ATOM 1624 C CA . PRO A 1 201 ? 7.992 17.476 14.299 1.00 42.03 201 PRO A CA 1
ATOM 1625 C C . PRO A 1 201 ? 6.908 16.964 13.344 1.00 42.03 201 PRO A C 1
ATOM 1627 O O . PRO A 1 201 ? 5.719 17.008 13.659 1.00 42.03 201 PRO A O 1
ATOM 1630 N N . THR A 1 202 ? 7.308 16.593 12.129 1.00 51.84 202 THR A N 1
ATOM 1631 C CA . THR A 1 202 ? 6.394 16.095 11.087 1.00 51.84 202 THR A CA 1
ATOM 1632 C C . THR A 1 202 ? 6.186 14.585 11.159 1.00 51.84 202 THR A C 1
ATOM 1634 O O . THR A 1 202 ? 5.317 14.063 10.467 1.00 51.84 202 THR A O 1
ATOM 1637 N N . GLU A 1 203 ? 6.939 13.902 12.023 1.00 57.31 203 GLU A N 1
ATOM 1638 C CA . GLU A 1 203 ? 6.859 12.468 12.287 1.00 57.31 203 GLU A CA 1
ATOM 1639 C C . GLU A 1 203 ? 6.863 12.223 13.806 1.00 57.31 203 GLU A C 1
ATOM 1641 O O . GLU A 1 203 ? 7.449 12.992 14.574 1.00 57.31 203 GLU A O 1
ATOM 1646 N N . SER A 1 204 ? 6.162 11.170 14.225 1.00 67.56 204 SER A N 1
ATOM 1647 C CA . SER A 1 204 ? 6.167 10.592 15.571 1.00 67.56 204 SER A CA 1
ATOM 1648 C C . SER A 1 204 ? 6.195 9.068 15.442 1.00 67.56 204 SER A C 1
ATOM 1650 O O . SER A 1 204 ? 5.825 8.524 14.398 1.00 67.56 204 SER A O 1
ATOM 1652 N N . ASP A 1 205 ? 6.621 8.375 16.499 1.00 78.62 205 ASP A N 1
ATOM 1653 C CA . ASP A 1 205 ? 6.486 6.920 16.590 1.00 78.62 205 ASP A CA 1
ATOM 1654 C C . ASP A 1 205 ? 4.998 6.551 16.690 1.00 78.62 205 ASP A C 1
ATOM 1656 O O . ASP A 1 205 ? 4.374 6.598 17.754 1.00 78.62 205 ASP A O 1
ATOM 1660 N N . TYR A 1 206 ? 4.421 6.224 15.537 1.00 83.69 206 TYR A N 1
ATOM 1661 C CA . TYR A 1 206 ? 3.002 5.935 15.410 1.00 83.69 206 TYR A CA 1
ATOM 1662 C C . TYR A 1 206 ? 2.629 4.553 15.969 1.00 83.69 206 TYR A C 1
ATOM 1664 O O . TYR A 1 206 ? 1.459 4.337 16.274 1.00 83.69 206 TYR A O 1
ATOM 1672 N N . LEU A 1 207 ? 3.589 3.629 16.127 1.00 88.44 207 LEU A N 1
ATOM 1673 C CA . LEU A 1 207 ? 3.345 2.341 16.786 1.00 88.44 207 LEU A CA 1
ATOM 1674 C C . LEU A 1 207 ? 3.249 2.531 18.302 1.00 88.44 207 LEU A C 1
ATOM 1676 O O . LEU A 1 207 ? 2.369 1.958 18.939 1.00 88.44 207 LEU A O 1
ATOM 1680 N N . LYS A 1 208 ? 4.045 3.439 18.872 1.00 84.56 208 LYS A N 1
ATOM 1681 C CA . LYS A 1 208 ? 3.855 3.888 20.256 1.00 84.56 208 LYS A CA 1
ATOM 1682 C C . LYS A 1 208 ? 2.517 4.603 20.465 1.00 84.56 208 LYS A C 1
ATOM 1684 O O . LYS A 1 208 ? 1.840 4.319 21.451 1.00 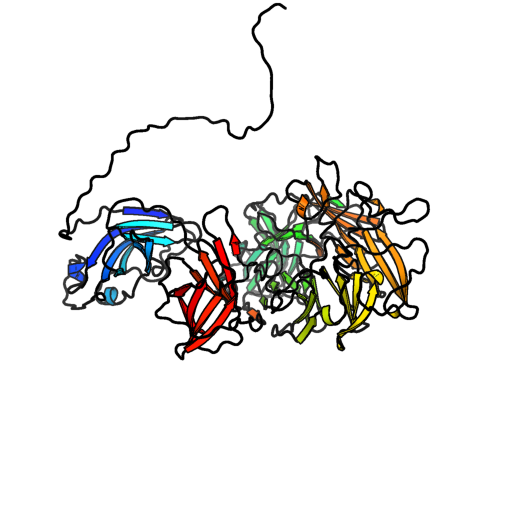84.56 208 LYS A O 1
ATOM 1689 N N . ASP A 1 209 ? 2.110 5.483 19.545 1.00 84.75 209 ASP A N 1
ATOM 1690 C CA . ASP A 1 209 ? 0.774 6.104 19.588 1.00 84.75 209 ASP A CA 1
ATOM 1691 C C . ASP A 1 209 ? -0.349 5.041 19.474 1.00 84.75 209 ASP A C 1
ATOM 1693 O O . ASP A 1 209 ? -1.382 5.162 20.135 1.00 84.75 209 ASP A O 1
ATOM 1697 N N . GLN A 1 210 ? -0.137 3.975 18.690 1.00 91.44 210 GLN A N 1
ATOM 1698 C CA . GLN A 1 210 ? -1.060 2.842 18.549 1.00 91.44 210 GLN A CA 1
ATOM 1699 C C . GLN A 1 210 ? -1.170 1.994 19.824 1.00 91.44 210 GLN A C 1
ATOM 1701 O O . GLN A 1 210 ? -2.283 1.641 20.210 1.00 91.44 210 GLN A O 1
ATOM 1706 N N . ASN A 1 211 ? -0.056 1.692 20.497 1.00 87.00 211 ASN A N 1
ATOM 1707 C CA . ASN A 1 211 ? -0.053 0.843 21.691 1.00 87.00 211 ASN A CA 1
ATOM 1708 C C . ASN A 1 211 ? -0.959 1.407 22.808 1.00 87.00 211 ASN A C 1
ATOM 1710 O O . ASN A 1 211 ? -1.637 0.644 23.490 1.00 87.00 211 ASN A O 1
ATOM 1714 N N . TYR A 1 212 ? -1.072 2.736 22.948 1.00 87.75 212 TYR A N 1
ATOM 1715 C CA . TYR A 1 212 ? -2.029 3.353 23.883 1.00 87.75 212 TYR A CA 1
ATOM 1716 C C . TYR A 1 212 ? -3.505 3.098 23.516 1.00 87.75 212 TYR A C 1
ATOM 1718 O O . TYR A 1 212 ? -4.365 3.076 24.397 1.00 87.75 212 TYR A O 1
ATOM 1726 N N . ILE A 1 213 ? -3.815 2.920 22.228 1.00 89.94 213 ILE A N 1
ATOM 1727 C CA . ILE A 1 213 ? -5.158 2.574 21.733 1.00 89.94 213 ILE A CA 1
ATOM 1728 C C . ILE A 1 213 ? -5.429 1.084 21.975 1.00 89.94 213 ILE A C 1
ATOM 1730 O O . ILE A 1 213 ? -6.519 0.721 22.413 1.00 89.94 213 ILE A O 1
ATOM 1734 N N . ASP A 1 214 ? -4.427 0.233 21.746 1.00 91.38 214 ASP A N 1
ATOM 1735 C CA . ASP A 1 214 ? -4.481 -1.201 22.038 1.00 91.38 214 ASP A CA 1
ATOM 1736 C C . ASP A 1 214 ? -4.732 -1.472 23.535 1.00 91.38 214 ASP A C 1
ATOM 1738 O O . ASP A 1 214 ? -5.686 -2.174 23.884 1.00 91.38 214 ASP A O 1
ATOM 1742 N N . ASP A 1 215 ? -3.955 -0.839 24.424 1.00 90.25 215 ASP A N 1
ATOM 1743 C CA . ASP A 1 215 ? -4.145 -0.894 25.881 1.00 90.25 215 ASP A CA 1
ATOM 1744 C C . ASP A 1 215 ? -5.542 -0.408 26.294 1.00 90.25 215 ASP A C 1
ATOM 1746 O O . ASP A 1 215 ? -6.207 -1.048 27.113 1.00 90.25 215 ASP A O 1
ATOM 1750 N N . ALA A 1 216 ? -6.030 0.688 25.700 1.00 91.88 216 ALA A N 1
ATOM 1751 C CA . ALA A 1 216 ? -7.364 1.210 25.983 1.00 91.88 216 ALA A CA 1
ATOM 1752 C C . ALA A 1 216 ? -8.471 0.220 25.577 1.00 91.88 216 ALA A C 1
ATOM 1754 O O . ALA A 1 216 ? -9.400 -0.004 26.351 1.00 91.88 216 ALA A O 1
ATOM 1755 N N . LEU A 1 217 ? -8.370 -0.427 24.409 1.00 91.06 217 LEU A N 1
ATOM 1756 C CA . LEU A 1 217 ? -9.327 -1.457 23.979 1.00 91.06 217 LEU A CA 1
ATOM 1757 C C . LEU A 1 217 ? -9.303 -2.683 24.910 1.00 91.06 217 LEU A C 1
ATOM 1759 O O . LEU A 1 217 ? -10.361 -3.229 25.236 1.00 91.06 217 LEU A O 1
ATOM 1763 N N . LEU A 1 218 ? -8.123 -3.082 25.393 1.00 94.06 218 LEU A N 1
ATOM 1764 C CA . LEU A 1 218 ? -7.970 -4.147 26.388 1.00 94.06 218 LEU A CA 1
ATOM 1765 C C . LEU A 1 218 ? -8.554 -3.754 27.758 1.00 94.06 218 LEU A C 1
ATOM 1767 O O . LEU A 1 218 ? -9.151 -4.596 28.431 1.00 94.06 218 LEU A O 1
ATOM 1771 N N . ASP A 1 219 ? -8.425 -2.495 28.182 1.00 93.06 219 ASP A N 1
ATOM 1772 C CA . ASP A 1 219 ? -9.037 -1.977 29.414 1.00 93.06 219 ASP A CA 1
ATOM 1773 C C . ASP A 1 219 ? -10.562 -1.837 29.317 1.00 93.06 219 ASP A C 1
ATOM 1775 O O . ASP A 1 219 ? -11.267 -2.133 30.285 1.00 93.06 219 ASP A O 1
ATOM 1779 N N . GLU A 1 220 ? -11.106 -1.476 28.154 1.00 92.62 220 GLU A N 1
ATOM 1780 C CA . GLU A 1 220 ? -12.549 -1.532 27.904 1.00 92.62 220 GLU A CA 1
ATOM 1781 C C . GLU A 1 220 ? -13.073 -2.979 27.937 1.00 92.62 220 GLU A C 1
ATOM 1783 O O . GLU A 1 220 ? -14.092 -3.254 28.575 1.00 92.62 220 GLU A O 1
ATOM 1788 N N . ALA A 1 221 ? -12.341 -3.935 27.354 1.00 93.25 221 ALA A N 1
ATOM 1789 C CA . ALA A 1 221 ? -12.690 -5.359 27.391 1.00 93.25 221 ALA A CA 1
ATOM 1790 C C . ALA A 1 221 ? -12.671 -5.967 28.809 1.00 93.25 221 ALA A C 1
ATOM 1792 O O . ALA A 1 221 ? -13.364 -6.953 29.078 1.00 93.25 221 ALA A O 1
ATOM 1793 N N . LYS A 1 222 ? -11.952 -5.369 29.769 1.00 93.00 222 LYS A N 1
ATOM 1794 C CA . LYS A 1 222 ? -11.998 -5.782 31.186 1.00 93.00 222 LYS A CA 1
ATOM 1795 C C . LYS A 1 222 ? -13.330 -5.415 31.864 1.00 93.00 222 LYS A C 1
ATOM 1797 O O . LYS A 1 222 ? -13.718 -6.101 32.809 1.00 93.00 222 LYS A O 1
ATOM 1802 N N . LYS A 1 223 ? -14.079 -4.426 31.358 1.00 92.25 223 LYS A N 1
ATOM 1803 C CA . LYS A 1 223 ? -15.372 -3.964 31.912 1.00 92.25 223 LYS A CA 1
ATOM 1804 C C . LYS A 1 223 ? -16.538 -4.905 31.560 1.00 92.25 223 LYS A C 1
ATOM 1806 O O . LYS A 1 223 ? -16.351 -5.940 30.922 1.00 92.25 223 LYS A O 1
ATOM 1811 N N . SER A 1 224 ? -17.749 -4.567 32.008 1.00 91.19 224 SER A N 1
ATOM 1812 C CA . SER A 1 224 ? -18.950 -5.416 31.902 1.00 91.19 224 SER A CA 1
ATOM 1813 C C . SER A 1 224 ? -19.988 -4.859 30.921 1.00 91.19 224 SER A C 1
ATOM 1815 O O . SER A 1 224 ? -21.119 -4.560 31.301 1.00 91.19 224 SER A O 1
ATOM 1817 N N . TYR A 1 225 ? -19.599 -4.710 29.655 1.00 96.31 225 TYR A N 1
ATOM 1818 C CA . TYR A 1 225 ? -20.536 -4.475 28.552 1.00 96.31 225 TYR A CA 1
ATOM 1819 C C . TYR A 1 225 ? -21.270 -5.780 28.213 1.00 96.31 225 TYR A C 1
ATOM 1821 O O . TYR A 1 225 ? -20.630 -6.823 28.106 1.00 96.31 225 TYR A O 1
ATOM 1829 N N . SER A 1 226 ? -22.591 -5.747 28.042 1.00 95.62 226 SER A N 1
ATOM 1830 C CA . SER A 1 226 ? -23.391 -6.915 27.636 1.00 95.62 226 SER A CA 1
ATOM 1831 C C . SER A 1 226 ? -23.712 -6.861 26.144 1.00 95.62 226 SER A C 1
ATOM 1833 O O . SER A 1 226 ? -23.651 -5.791 25.541 1.00 95.62 226 SER A O 1
ATOM 1835 N N . LEU A 1 227 ? -24.126 -7.984 25.545 1.00 95.00 227 LEU A N 1
ATOM 1836 C CA . LEU A 1 227 ? -24.654 -7.980 24.172 1.00 95.00 227 LEU A CA 1
ATOM 1837 C C . LEU A 1 227 ? -25.816 -6.979 24.001 1.00 95.00 227 LEU A C 1
ATOM 1839 O O . LEU A 1 227 ? -25.979 -6.394 22.937 1.00 95.00 227 LEU A O 1
ATOM 1843 N N . ASP A 1 228 ? -26.605 -6.734 25.051 1.00 93.81 228 ASP A N 1
ATOM 1844 C CA . ASP A 1 228 ? -27.722 -5.785 25.016 1.00 93.81 228 ASP A CA 1
ATOM 1845 C C . ASP A 1 228 ? -27.290 -4.306 24.953 1.00 93.81 228 ASP A C 1
ATOM 1847 O O . ASP A 1 228 ? -28.053 -3.462 24.471 1.00 93.81 228 ASP A O 1
ATOM 1851 N N . ASN A 1 229 ? -26.080 -3.992 25.419 1.00 95.00 229 ASN A N 1
ATOM 1852 C CA . ASN A 1 229 ? -25.479 -2.660 25.385 1.00 95.00 229 ASN A CA 1
ATOM 1853 C C . ASN A 1 229 ? -23.949 -2.786 25.190 1.00 95.00 229 ASN A C 1
ATOM 1855 O O . ASN A 1 229 ? -23.186 -2.595 26.149 1.00 95.00 229 ASN A O 1
ATOM 1859 N N . PRO A 1 230 ? -23.499 -3.143 23.972 1.00 96.81 230 PRO A N 1
ATOM 1860 C CA . PRO A 1 230 ? -22.088 -3.314 23.664 1.00 96.81 230 PRO A CA 1
ATOM 1861 C C . PRO A 1 230 ? -21.424 -1.945 23.502 1.00 96.81 230 PRO A C 1
ATOM 1863 O O . PRO A 1 230 ? -22.041 -0.997 23.007 1.00 96.81 230 PRO A O 1
ATOM 1866 N N . LEU A 1 231 ? -20.149 -1.837 23.868 1.00 97.81 231 LEU A N 1
ATOM 1867 C CA . LEU A 1 231 ? -19.357 -0.666 23.504 1.00 97.81 231 LEU A CA 1
ATOM 1868 C C . LEU A 1 231 ? -19.012 -0.752 22.013 1.00 97.81 231 LEU A C 1
ATOM 1870 O O . LEU A 1 231 ? -18.468 -1.759 21.569 1.00 97.81 231 LEU A O 1
ATOM 1874 N N . ILE A 1 232 ? -19.294 0.306 21.249 1.00 97.81 232 ILE A N 1
ATOM 1875 C CA . ILE A 1 232 ? -18.869 0.435 19.850 1.00 97.81 232 ILE A CA 1
ATOM 1876 C C . ILE A 1 232 ? -17.859 1.582 19.742 1.00 97.81 232 ILE A C 1
ATOM 1878 O O . ILE A 1 232 ? -18.204 2.735 19.998 1.00 97.81 232 ILE A O 1
ATOM 1882 N N . VAL A 1 233 ? -16.629 1.274 19.329 1.00 96.88 233 VAL A N 1
ATOM 1883 C CA . VAL A 1 233 ? -15.548 2.247 19.100 1.00 96.88 233 VAL A CA 1
ATOM 1884 C C . VAL A 1 233 ? -15.352 2.423 17.595 1.00 96.88 233 VAL A C 1
ATOM 1886 O O . VAL A 1 233 ? -14.725 1.585 16.954 1.00 96.88 233 VAL A O 1
ATOM 1889 N N . VAL A 1 234 ? -15.919 3.484 17.015 1.00 97.62 234 VAL A N 1
ATOM 1890 C CA . VAL A 1 234 ? -15.791 3.810 15.578 1.00 97.62 234 VAL A CA 1
ATOM 1891 C C . VAL A 1 234 ? -14.423 4.436 15.292 1.00 97.62 234 VAL A C 1
ATOM 1893 O O . VAL A 1 234 ? -13.960 5.267 16.067 1.00 97.62 234 VAL A O 1
ATOM 1896 N N . ASN A 1 235 ? -13.802 4.072 14.163 1.00 95.62 235 ASN A N 1
ATOM 1897 C CA . ASN A 1 235 ? -12.486 4.559 13.724 1.00 95.62 235 ASN A CA 1
ATOM 1898 C C . ASN A 1 235 ? -11.373 4.434 14.798 1.00 95.62 235 ASN A C 1
ATOM 1900 O O . ASN A 1 235 ? -10.713 5.433 15.096 1.00 95.62 235 ASN A O 1
ATOM 1904 N N . PRO A 1 236 ? -11.158 3.243 15.396 1.00 93.62 236 PRO A N 1
ATOM 1905 C CA . PRO A 1 236 ? -10.316 3.061 16.587 1.00 93.62 236 PRO A CA 1
ATOM 1906 C C . PRO A 1 236 ? -8.906 3.656 16.446 1.00 93.62 236 PRO A C 1
ATOM 1908 O O . PRO A 1 236 ? -8.459 4.374 17.334 1.00 93.62 236 PRO A O 1
ATOM 1911 N N . TYR A 1 237 ? -8.241 3.434 15.307 1.00 92.88 237 TYR A N 1
ATOM 1912 C CA . TYR A 1 237 ? -6.876 3.909 15.034 1.00 92.88 237 TYR A CA 1
ATOM 1913 C C . TYR A 1 237 ? -6.831 5.221 14.225 1.00 92.88 237 TYR A C 1
ATOM 1915 O O . TYR A 1 237 ? -5.782 5.642 13.742 1.00 92.88 237 TYR A O 1
ATOM 1923 N N . GLY A 1 238 ? -7.975 5.895 14.053 1.00 91.38 238 GLY A N 1
ATOM 1924 C CA . GLY A 1 238 ? -8.083 7.206 13.402 1.00 91.38 238 GLY A CA 1
ATOM 1925 C C . GLY A 1 238 ? -7.849 7.229 11.881 1.00 91.38 238 GLY A C 1
ATOM 1926 O O . GLY A 1 238 ? -7.999 8.288 11.265 1.00 91.38 238 GLY A O 1
ATOM 1927 N N . ASN A 1 239 ? -7.493 6.097 11.271 1.00 91.25 239 ASN A N 1
ATOM 1928 C CA . ASN A 1 239 ? -7.067 5.954 9.875 1.00 91.25 239 ASN A CA 1
ATOM 1929 C C . ASN A 1 239 ? -8.055 5.175 8.977 1.00 91.25 239 ASN A C 1
ATOM 1931 O O . ASN A 1 239 ? -7.929 5.274 7.756 1.00 91.25 239 ASN A O 1
ATOM 1935 N N . SER A 1 240 ? -9.052 4.469 9.527 1.00 94.56 240 SER A N 1
ATOM 1936 C CA . SER A 1 240 ? -10.100 3.782 8.751 1.00 94.56 240 SER A CA 1
ATOM 1937 C C . SER A 1 240 ? -11.515 4.056 9.303 1.00 94.56 240 SER A C 1
ATOM 1939 O O . SER A 1 240 ? -12.072 3.258 10.067 1.00 94.56 240 SER A O 1
ATOM 1941 N N . PRO A 1 241 ? -12.144 5.184 8.910 1.00 94.06 241 PRO A N 1
ATOM 1942 C CA . PRO A 1 241 ? -13.394 5.669 9.506 1.00 94.06 241 PRO A CA 1
ATOM 1943 C C . PRO A 1 241 ? -14.646 4.843 9.190 1.00 94.06 241 PRO A C 1
ATOM 1945 O O . PRO A 1 241 ? -15.690 5.070 9.796 1.00 94.06 241 PRO A O 1
ATOM 1948 N N . LEU A 1 242 ? -14.557 3.878 8.270 1.00 97.00 242 LEU A N 1
ATOM 1949 C CA . LEU A 1 242 ? -15.658 2.972 7.908 1.00 97.00 242 LEU A CA 1
ATOM 1950 C C . LEU A 1 242 ? -15.561 1.612 8.619 1.00 97.00 242 LEU A C 1
ATOM 1952 O O . LEU A 1 242 ? -16.080 0.594 8.146 1.00 97.00 242 LEU A O 1
ATOM 1956 N N . THR A 1 243 ? -14.900 1.617 9.778 1.00 98.44 243 THR A N 1
ATOM 1957 C CA . THR A 1 243 ? -14.750 0.472 10.674 1.00 98.44 243 THR A CA 1
ATOM 1958 C C . THR A 1 243 ? -15.026 0.844 12.131 1.00 98.44 243 THR A C 1
ATOM 1960 O O . THR A 1 243 ? -15.013 2.021 12.503 1.00 98.44 243 THR A O 1
ATOM 1963 N N . ALA A 1 244 ? -15.274 -0.164 12.963 1.00 98.44 244 ALA A N 1
ATOM 1964 C CA . ALA A 1 244 ? -15.385 -0.027 14.411 1.00 98.44 244 ALA A CA 1
ATOM 1965 C C . ALA A 1 244 ? -14.921 -1.307 15.126 1.00 98.44 244 ALA A C 1
ATOM 1967 O O . ALA A 1 244 ? -14.864 -2.362 14.504 1.00 98.44 244 ALA A O 1
ATOM 1968 N N . ILE A 1 245 ? -14.668 -1.246 16.434 1.00 98.50 245 ILE A N 1
ATOM 1969 C CA . ILE A 1 245 ? -14.609 -2.432 17.306 1.00 98.50 245 ILE A CA 1
ATOM 1970 C C . ILE A 1 245 ? -15.895 -2.502 18.134 1.00 98.50 245 ILE A C 1
ATOM 1972 O O . ILE A 1 245 ? -16.333 -1.485 18.671 1.00 98.50 245 ILE A O 1
ATOM 1976 N N . ALA A 1 246 ? -16.488 -3.689 18.254 1.00 98.38 246 ALA A N 1
ATOM 1977 C CA . ALA A 1 246 ? -17.585 -3.978 19.174 1.00 98.38 246 ALA A CA 1
ATOM 1978 C C . ALA A 1 246 ? -17.074 -4.803 20.365 1.00 98.38 246 ALA A C 1
ATOM 1980 O O . ALA A 1 246 ? -16.510 -5.877 20.164 1.00 98.38 246 ALA A O 1
ATOM 1981 N N . ILE A 1 247 ? -17.281 -4.315 21.592 1.00 98.31 247 ILE A N 1
ATOM 1982 C CA . ILE A 1 247 ? -16.812 -4.950 22.832 1.00 98.31 247 ILE A CA 1
ATOM 1983 C C . ILE A 1 247 ? -17.996 -5.302 23.738 1.00 98.31 247 ILE A C 1
ATOM 1985 O O . ILE A 1 247 ? -18.770 -4.424 24.132 1.00 98.31 247 ILE A O 1
ATOM 1989 N N . PHE A 1 248 ? -18.129 -6.585 24.085 1.00 98.12 248 PHE A N 1
ATOM 1990 C CA . PHE A 1 248 ? -19.122 -7.089 25.042 1.00 98.12 248 PHE A CA 1
ATOM 1991 C C . PHE A 1 248 ? -18.734 -8.448 25.635 1.00 98.12 248 PHE A C 1
ATOM 1993 O O . PHE A 1 248 ? -17.778 -9.087 25.204 1.00 98.12 248 PHE A O 1
ATOM 20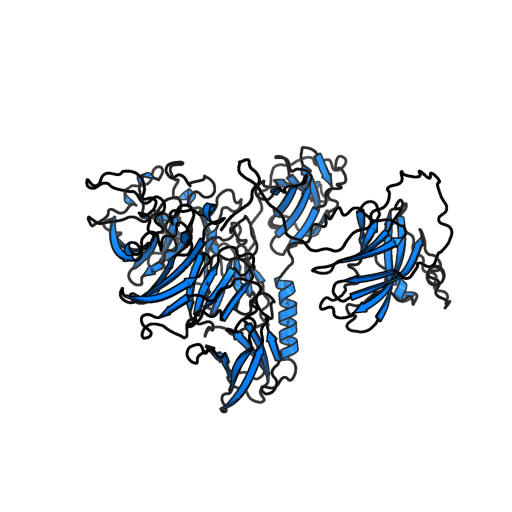00 N N . LYS A 1 249 ? -19.493 -8.900 26.634 1.00 97.50 249 LYS A N 1
ATOM 2001 C CA . LYS A 1 249 ? -19.361 -10.211 27.272 1.00 97.50 249 LYS A CA 1
ATOM 2002 C C . LYS A 1 249 ? -20.642 -11.026 27.172 1.00 97.50 249 LYS A C 1
ATOM 2004 O O . LYS A 1 249 ? -21.744 -10.474 27.105 1.00 97.50 249 LYS A O 1
ATOM 2009 N N . THR A 1 250 ? -20.465 -12.340 27.195 1.00 96.69 250 THR A N 1
ATOM 2010 C CA . THR A 1 250 ? -21.518 -13.355 27.299 1.00 96.69 250 THR A CA 1
ATOM 2011 C C . THR A 1 250 ? -21.283 -14.191 28.558 1.00 96.69 250 THR A C 1
ATOM 2013 O O . THR A 1 250 ? -20.148 -14.315 29.013 1.00 96.69 250 THR A O 1
ATOM 2016 N N . GLU A 1 251 ? -22.350 -14.723 29.161 1.00 93.62 251 GLU A N 1
ATOM 2017 C CA . GLU A 1 251 ? -22.229 -15.559 30.371 1.00 93.62 251 GLU A CA 1
ATOM 2018 C C . GLU A 1 251 ? -21.584 -16.920 30.059 1.00 93.62 251 GLU A C 1
ATOM 2020 O O . GLU A 1 251 ? -20.805 -17.435 30.856 1.00 93.62 251 GLU A O 1
ATOM 2025 N N . GLU A 1 252 ? -21.867 -17.451 28.867 1.00 95.19 252 GLU A N 1
ATOM 2026 C CA . GLU A 1 252 ? -21.340 -18.707 28.328 1.00 95.19 252 GLU A CA 1
ATOM 2027 C C . GLU A 1 252 ? -20.467 -18.460 27.083 1.00 95.19 252 GLU A C 1
ATOM 2029 O O . GLU A 1 252 ? -20.533 -17.402 26.443 1.00 95.19 252 GLU A O 1
ATOM 2034 N N . GLU A 1 253 ? -19.654 -19.456 26.722 1.00 97.38 253 GLU A N 1
ATOM 2035 C CA . GLU A 1 253 ? -18.734 -19.417 25.578 1.00 97.38 253 GLU A CA 1
ATOM 2036 C C . GLU A 1 253 ? -19.468 -19.682 24.241 1.00 97.38 253 GLU A C 1
ATOM 2038 O O . GLU A 1 253 ? -19.908 -20.798 23.935 1.00 97.38 253 GLU A O 1
ATOM 2043 N N . THR A 1 254 ? -19.598 -18.653 23.400 1.00 97.38 254 THR A N 1
ATOM 2044 C CA . THR A 1 254 ? -20.419 -18.681 22.171 1.00 97.38 254 THR A CA 1
ATOM 2045 C C . THR A 1 254 ? -19.671 -18.110 20.977 1.00 97.38 254 THR A C 1
ATOM 2047 O O . THR A 1 254 ? -18.864 -17.198 21.129 1.00 97.38 254 THR A O 1
ATOM 2050 N N . SER A 1 255 ? -19.956 -18.621 19.776 1.00 96.88 255 SER A N 1
ATOM 2051 C CA . SER A 1 255 ? -19.584 -17.933 18.539 1.00 96.88 255 SER A CA 1
ATOM 2052 C C . SER A 1 255 ? -20.457 -16.687 18.362 1.00 96.88 255 SER A C 1
ATOM 2054 O O . SER A 1 255 ? -21.524 -16.568 18.980 1.00 96.88 255 SER A O 1
ATOM 2056 N N . VAL A 1 256 ? -20.013 -15.755 17.517 1.00 97.50 256 VAL A N 1
ATOM 2057 C CA . VAL A 1 256 ? -20.803 -14.572 17.157 1.00 97.50 256 VAL A CA 1
ATOM 2058 C C . VAL A 1 256 ? -20.848 -14.420 15.647 1.00 97.50 256 VAL A C 1
ATOM 2060 O O . VAL A 1 256 ? -19.847 -14.106 14.998 1.00 97.50 256 VAL A O 1
ATOM 2063 N N . LYS A 1 257 ? -22.040 -14.579 15.072 1.00 98.06 257 LYS A N 1
ATOM 2064 C CA . LYS A 1 257 ? -22.311 -14.219 13.683 1.00 98.06 257 LYS A CA 1
ATOM 2065 C C . LYS A 1 257 ? -22.663 -12.734 13.608 1.00 98.06 257 LYS A C 1
ATOM 2067 O O . LYS A 1 257 ? -23.765 -12.335 13.981 1.00 98.06 257 LYS A O 1
ATOM 2072 N N . LEU A 1 258 ? -21.751 -11.927 13.074 1.00 98.25 258 LEU A N 1
ATOM 2073 C CA . LEU A 1 258 ? -21.990 -10.517 12.763 1.00 98.25 258 LEU A CA 1
ATOM 2074 C C . LEU A 1 258 ? -22.498 -10.372 11.323 1.00 98.25 258 LEU A C 1
ATOM 2076 O O . LEU A 1 258 ? -21.907 -10.914 10.389 1.00 98.25 258 LEU A O 1
ATOM 2080 N N . THR A 1 259 ? -23.560 -9.592 11.131 1.00 98.62 259 THR A N 1
ATOM 2081 C CA . THR A 1 259 ? -24.013 -9.101 9.823 1.00 98.62 259 THR A CA 1
ATOM 2082 C C . THR A 1 259 ? -24.055 -7.576 9.827 1.00 98.62 259 THR A C 1
ATOM 2084 O O . THR A 1 259 ? -24.846 -6.974 10.549 1.00 98.62 259 THR A O 1
ATOM 2087 N N . VAL A 1 260 ? -23.218 -6.951 9.001 1.00 98.62 260 VAL A N 1
ATOM 2088 C CA . VAL A 1 260 ? -23.203 -5.506 8.745 1.00 98.62 260 VAL A CA 1
ATOM 2089 C C . VAL A 1 260 ? -24.127 -5.241 7.558 1.00 98.62 260 VAL A C 1
ATOM 2091 O O . VAL A 1 260 ? -23.835 -5.669 6.438 1.00 98.62 260 VAL A O 1
ATOM 2094 N N . LYS A 1 261 ? -25.275 -4.602 7.802 1.00 98.69 261 LYS A N 1
ATOM 2095 C CA . LYS A 1 261 ? -26.329 -4.447 6.793 1.00 98.69 261 LYS A CA 1
ATOM 2096 C C . LYS A 1 261 ? -25.898 -3.569 5.626 1.00 98.69 261 LYS A C 1
ATOM 2098 O O . LYS A 1 261 ? -25.323 -2.501 5.826 1.00 98.69 261 LYS A O 1
ATOM 2103 N N . GLY A 1 262 ? -26.223 -4.015 4.417 1.00 97.88 262 GLY A N 1
ATOM 2104 C CA . GLY A 1 262 ? -26.181 -3.190 3.218 1.00 97.88 262 GLY A CA 1
ATOM 2105 C C . GLY A 1 262 ? -27.457 -2.358 3.061 1.00 97.88 262 GLY A C 1
ATOM 2106 O O . GLY A 1 262 ? -28.489 -2.654 3.667 1.00 97.88 262 GLY A O 1
ATOM 2107 N N . LYS A 1 263 ? -27.436 -1.362 2.167 1.00 96.25 263 LYS A N 1
ATOM 2108 C CA . LYS A 1 263 ? -28.665 -0.675 1.708 1.00 96.25 263 LYS A CA 1
ATOM 2109 C C . LYS A 1 263 ? -29.616 -1.613 0.942 1.00 96.25 263 LYS A C 1
ATOM 2111 O O . LYS A 1 263 ? -30.783 -1.280 0.742 1.00 96.25 263 LYS A O 1
ATOM 2116 N N . LYS A 1 264 ? -29.130 -2.784 0.511 1.00 96.25 264 LYS A N 1
ATOM 2117 C CA . LYS A 1 264 ? -29.900 -3.890 -0.079 1.00 96.25 264 LYS A CA 1
ATOM 2118 C C . LYS A 1 264 ? -29.425 -5.217 0.535 1.00 96.25 264 LYS A C 1
ATOM 2120 O O . LYS A 1 264 ? -28.238 -5.322 0.838 1.00 96.25 264 LYS A O 1
ATOM 2125 N N . PRO A 1 265 ? -30.277 -6.256 0.645 1.00 97.06 265 PRO A N 1
ATOM 2126 C CA . PRO A 1 265 ? -29.896 -7.525 1.276 1.00 97.06 265 PRO A CA 1
ATOM 2127 C C . PRO A 1 265 ? -28.740 -8.277 0.601 1.00 97.06 265 PRO A C 1
ATOM 2129 O O . PRO A 1 265 ? -28.078 -9.067 1.264 1.00 97.06 265 PRO A O 1
ATOM 2132 N N . GLN A 1 266 ? -28.479 -8.062 -0.696 1.00 95.81 266 GLN A N 1
ATOM 2133 C CA . GLN A 1 266 ? -27.303 -8.652 -1.351 1.00 95.81 266 GLN A CA 1
ATOM 2134 C C . GLN A 1 266 ? -25.971 -8.001 -0.934 1.00 95.81 266 GLN A C 1
ATOM 2136 O O . GLN A 1 266 ? -24.929 -8.631 -1.071 1.00 95.81 266 GLN A O 1
ATOM 2141 N N . ASP A 1 267 ? -26.008 -6.769 -0.417 1.00 96.75 267 ASP A N 1
ATOM 2142 C CA . ASP A 1 267 ? -24.843 -5.994 0.029 1.00 96.75 267 ASP A CA 1
ATOM 2143 C C . ASP A 1 267 ? -24.625 -6.114 1.559 1.00 96.75 267 ASP A C 1
ATOM 2145 O O . ASP A 1 267 ? -23.834 -5.366 2.149 1.00 96.75 267 ASP A O 1
ATOM 2149 N N . ASP A 1 268 ? -25.329 -7.054 2.209 1.00 98.31 268 ASP A N 1
ATOM 2150 C CA . ASP A 1 268 ? -25.107 -7.477 3.595 1.00 98.31 268 ASP A CA 1
ATOM 2151 C C . ASP A 1 268 ? -23.762 -8.207 3.722 1.00 98.31 268 ASP A C 1
ATOM 2153 O O . ASP A 1 268 ? -23.507 -9.227 3.079 1.00 98.31 268 ASP A O 1
ATOM 2157 N N . ILE A 1 269 ? -22.910 -7.733 4.628 1.00 98.12 269 ILE A N 1
ATOM 2158 C CA . ILE A 1 269 ? -21.591 -8.314 4.875 1.00 98.12 269 ILE A CA 1
ATOM 2159 C C . ILE A 1 269 ? -21.670 -9.170 6.141 1.00 98.12 269 ILE A C 1
ATOM 2161 O O . ILE A 1 269 ? -21.803 -8.650 7.245 1.00 98.12 269 ILE A O 1
ATOM 2165 N N . THR A 1 270 ? -21.581 -10.493 5.985 1.00 96.62 270 THR A N 1
ATOM 2166 C CA . THR A 1 270 ? -21.655 -11.460 7.096 1.00 96.62 270 THR A CA 1
ATOM 2167 C C . THR A 1 270 ? -20.297 -12.092 7.398 1.00 96.62 270 THR A C 1
ATOM 2169 O O . THR A 1 270 ? -19.592 -12.519 6.482 1.00 96.62 270 THR A O 1
ATOM 2172 N N . THR A 1 271 ? -19.976 -12.241 8.683 1.00 96.44 271 THR A N 1
ATOM 2173 C CA . THR A 1 271 ? -18.878 -13.078 9.185 1.00 96.44 271 THR A CA 1
ATOM 2174 C C . THR A 1 271 ? -19.322 -13.879 10.415 1.00 96.44 271 THR A C 1
ATOM 2176 O O . THR A 1 271 ? -20.397 -13.641 10.965 1.00 96.44 271 THR A O 1
ATOM 2179 N N . VAL A 1 272 ? -18.505 -14.844 10.834 1.00 95.88 272 VAL A N 1
ATOM 2180 C CA . VAL A 1 272 ? -18.640 -15.568 12.104 1.00 95.88 272 VAL A CA 1
ATOM 2181 C C . VAL A 1 272 ? -17.286 -15.510 12.795 1.00 95.88 272 VAL A C 1
ATOM 2183 O O . VAL A 1 272 ? -16.278 -15.828 12.163 1.00 95.88 272 VAL A O 1
ATOM 2186 N N . PHE A 1 273 ? -17.278 -15.083 14.051 1.00 95.81 273 PHE A N 1
ATOM 2187 C CA . PHE A 1 273 ? -16.106 -15.097 14.921 1.00 95.81 273 PHE A CA 1
ATOM 2188 C C . PHE A 1 273 ? -16.086 -16.364 15.775 1.00 95.81 273 PHE A C 1
ATOM 2190 O O . PHE A 1 273 ? -17.129 -16.984 15.996 1.00 95.81 273 PHE A O 1
ATOM 2197 N N . ASP A 1 274 ? -14.895 -16.745 16.226 1.00 93.12 274 ASP A N 1
ATOM 2198 C CA . ASP A 1 274 ? -14.678 -17.927 17.058 1.00 93.12 274 ASP A CA 1
ATOM 2199 C C . ASP A 1 274 ? -15.364 -17.814 18.434 1.00 93.12 274 ASP A C 1
ATOM 2201 O O . ASP A 1 274 ? -15.921 -16.777 18.799 1.00 93.12 274 ASP A O 1
ATOM 2205 N N . LYS A 1 275 ? -15.383 -18.926 19.174 1.00 95.75 275 LYS A N 1
ATOM 2206 C CA . LYS A 1 275 ? -16.057 -19.026 20.470 1.00 95.75 275 LYS A CA 1
ATOM 2207 C C . LYS A 1 275 ? -15.293 -18.277 21.557 1.00 95.75 275 LYS A C 1
ATOM 2209 O O . LYS A 1 275 ? -14.137 -18.594 21.803 1.00 95.75 275 LYS A O 1
ATOM 2214 N N . GLU A 1 276 ? -15.967 -17.346 22.225 1.00 95.81 276 GLU A N 1
ATOM 2215 C CA . GLU A 1 276 ? -15.396 -16.542 23.309 1.00 95.81 276 GLU A CA 1
ATOM 2216 C C . GLU A 1 276 ? -16.422 -16.213 24.405 1.00 95.81 276 GLU A C 1
ATOM 2218 O O . GLU A 1 276 ? -17.635 -16.360 24.221 1.00 95.81 276 GLU A O 1
ATOM 2223 N N . THR A 1 277 ? -15.921 -15.730 25.547 1.00 96.38 277 THR A N 1
ATOM 2224 C CA . THR A 1 277 ? -16.737 -15.086 26.605 1.00 96.38 277 THR A CA 1
ATOM 2225 C C . THR A 1 277 ? -16.546 -13.569 26.660 1.00 96.38 277 THR A C 1
ATOM 2227 O O . THR A 1 277 ? -17.440 -12.848 27.106 1.00 96.38 277 THR A O 1
ATOM 2230 N N . THR A 1 278 ? -15.397 -13.066 26.189 1.00 96.69 278 THR A N 1
ATOM 2231 C CA . THR A 1 278 ? -15.090 -11.634 26.064 1.00 96.69 278 THR A CA 1
ATOM 2232 C C . THR A 1 278 ? -14.830 -11.311 24.601 1.00 96.69 278 THR A C 1
ATOM 2234 O O . THR A 1 278 ? -13.790 -11.642 24.045 1.00 96.69 278 THR A O 1
ATOM 2237 N N . HIS A 1 279 ? -15.802 -10.660 23.976 1.00 97.00 279 HIS A N 1
ATOM 2238 C CA . HIS A 1 279 ? -15.846 -10.415 22.543 1.00 97.00 279 HIS A CA 1
ATOM 2239 C C . HIS A 1 279 ? -15.213 -9.063 22.224 1.00 97.00 279 HIS A C 1
ATOM 2241 O O . HIS A 1 279 ? -15.667 -8.044 22.739 1.00 97.00 279 HIS A O 1
ATOM 2247 N N . ILE A 1 280 ? -14.188 -9.052 21.367 1.00 97.31 280 ILE A N 1
ATOM 2248 C CA . ILE A 1 280 ? -13.548 -7.844 20.816 1.00 97.31 280 ILE A CA 1
ATOM 2249 C C . ILE A 1 280 ? -13.617 -7.950 19.286 1.00 97.31 280 ILE A C 1
ATOM 2251 O O . ILE A 1 280 ? -12.702 -8.443 18.630 1.00 97.31 280 ILE A O 1
ATOM 2255 N N . LEU A 1 281 ? -14.763 -7.581 18.713 1.00 97.38 281 LEU A N 1
ATOM 2256 C CA . LEU A 1 281 ? -15.124 -7.956 17.344 1.00 97.38 281 LEU A CA 1
ATOM 2257 C C . LEU A 1 281 ? -14.904 -6.797 16.362 1.00 97.38 281 LEU A C 1
ATOM 2259 O O . LEU A 1 281 ? -15.504 -5.734 16.542 1.00 97.38 281 LEU A O 1
ATOM 2263 N N . PRO A 1 282 ? -14.109 -6.980 15.294 1.00 97.56 282 PRO A N 1
ATOM 2264 C CA . PRO A 1 282 ? -13.922 -5.957 14.279 1.00 97.56 282 PRO A CA 1
ATOM 2265 C C . PRO A 1 282 ? -15.153 -5.860 13.374 1.00 97.56 282 PRO A C 1
ATOM 2267 O O . PRO A 1 282 ? -15.606 -6.845 12.794 1.00 97.56 282 PRO A O 1
ATOM 2270 N N . VAL A 1 283 ? -15.675 -4.650 13.225 1.00 98.38 283 VAL A N 1
ATOM 2271 C CA . VAL A 1 283 ? -16.797 -4.300 12.358 1.00 98.38 283 VAL A CA 1
ATOM 2272 C C . VAL A 1 283 ? -16.246 -3.585 11.129 1.00 98.38 283 VAL A C 1
ATOM 2274 O O . VAL A 1 283 ? -15.797 -2.445 11.212 1.00 98.38 283 VAL A O 1
ATOM 2277 N N . TYR A 1 284 ? -16.308 -4.238 9.973 1.00 97.88 284 TYR A N 1
ATOM 2278 C CA . TYR A 1 284 ? -15.933 -3.676 8.674 1.00 97.88 284 TYR A CA 1
ATOM 2279 C C . TYR A 1 284 ? -17.159 -3.529 7.764 1.00 97.88 284 TYR A C 1
ATOM 2281 O O . TYR A 1 284 ? -18.033 -4.398 7.771 1.00 97.88 284 TYR A O 1
ATOM 2289 N N . GLY A 1 285 ? -17.195 -2.493 6.919 1.00 97.31 285 GLY A N 1
ATOM 2290 C CA . GLY A 1 285 ? -18.257 -2.327 5.919 1.00 97.31 285 GLY A CA 1
ATOM 2291 C C . GLY A 1 285 ? -19.314 -1.271 6.252 1.00 97.31 285 GLY A C 1
ATOM 2292 O O . GLY A 1 285 ? -20.448 -1.397 5.778 1.00 97.31 285 GLY A O 1
ATOM 2293 N N . LEU A 1 286 ? -18.980 -0.279 7.086 1.00 98.19 286 LEU A N 1
ATOM 2294 C CA . LEU A 1 286 ? -19.876 0.832 7.424 1.00 98.19 286 LEU A CA 1
ATOM 2295 C C . LEU A 1 286 ? -20.013 1.810 6.242 1.00 98.19 286 LEU A C 1
ATOM 2297 O O . LEU A 1 286 ? -19.110 1.929 5.416 1.00 98.19 286 LEU A O 1
ATOM 2301 N N . TYR A 1 287 ? -21.131 2.533 6.180 1.00 96.38 287 TYR A N 1
ATOM 2302 C CA . TYR A 1 287 ? -21.360 3.604 5.200 1.00 96.38 287 TYR A CA 1
ATOM 2303 C C . TYR A 1 287 ? -20.896 4.976 5.735 1.00 96.38 287 TYR A C 1
ATOM 2305 O O . TYR A 1 287 ? -21.066 5.236 6.931 1.00 96.38 287 TYR A O 1
ATOM 2313 N N . PRO A 1 288 ? -20.339 5.871 4.891 1.00 93.00 288 PRO A N 1
ATOM 2314 C CA . PRO A 1 288 ? -19.897 7.212 5.293 1.00 93.00 288 PRO A CA 1
ATOM 2315 C C . PRO A 1 288 ? -21.063 8.168 5.579 1.00 93.00 288 PRO A C 1
ATOM 2317 O O . PRO A 1 288 ? -22.001 8.265 4.792 1.00 93.00 288 PRO A O 1
ATOM 2320 N N . GLY A 1 289 ? -20.982 8.922 6.680 1.00 92.25 289 GLY A N 1
ATOM 2321 C CA . GLY A 1 289 ? -21.971 9.934 7.080 1.00 92.25 289 GLY A CA 1
ATOM 2322 C C . GLY A 1 289 ? -23.357 9.403 7.468 1.00 92.25 289 GLY A C 1
ATOM 2323 O O . GLY A 1 289 ? -24.251 10.201 7.758 1.00 92.25 289 GLY A O 1
ATOM 2324 N N . ASP A 1 290 ? -23.539 8.084 7.474 1.00 93.88 290 ASP A N 1
ATOM 2325 C CA . ASP A 1 290 ? -24.832 7.404 7.568 1.00 93.88 290 ASP A CA 1
ATOM 2326 C C . ASP A 1 290 ? -24.872 6.442 8.773 1.00 93.88 290 ASP A C 1
ATOM 2328 O O . ASP A 1 290 ? -23.870 6.211 9.457 1.00 93.88 290 ASP A O 1
ATOM 2332 N N . THR A 1 291 ? -26.051 5.896 9.068 1.00 97.12 291 THR A N 1
ATOM 2333 C CA . THR A 1 291 ? -26.283 4.946 10.163 1.00 97.12 291 THR A CA 1
ATOM 2334 C C . THR A 1 291 ? -26.381 3.525 9.619 1.00 97.12 291 THR A C 1
ATOM 2336 O O . THR A 1 291 ? -27.396 3.124 9.056 1.00 97.12 291 THR A O 1
ATOM 2339 N N . THR A 1 292 ? -25.327 2.738 9.819 1.00 98.44 292 THR A N 1
ATOM 2340 C CA . THR A 1 292 ? -25.281 1.323 9.432 1.00 98.44 292 THR A CA 1
ATOM 2341 C C . THR A 1 292 ? -25.880 0.452 10.536 1.00 98.44 292 THR A C 1
ATOM 2343 O O . THR A 1 292 ? -25.564 0.624 11.714 1.00 98.44 292 THR A O 1
ATOM 2346 N N . THR A 1 293 ? -26.718 -0.516 10.168 1.00 98.75 293 THR A N 1
ATOM 2347 C CA . THR A 1 293 ? -27.290 -1.483 11.117 1.00 98.75 293 THR A CA 1
ATOM 2348 C C . THR A 1 293 ? -26.389 -2.710 11.245 1.00 98.75 293 THR A C 1
ATOM 2350 O O . THR A 1 293 ? -26.042 -3.341 10.248 1.00 98.75 293 THR A O 1
ATOM 2353 N N . LEU A 1 294 ? -26.042 -3.080 12.474 1.00 98.75 294 LEU A N 1
ATOM 2354 C CA . LEU A 1 294 ? -25.354 -4.320 12.821 1.00 98.75 294 LEU A CA 1
ATOM 2355 C C . LEU A 1 294 ? -26.356 -5.313 13.409 1.00 98.75 294 LEU A C 1
ATOM 2357 O O . LEU A 1 294 ? -27.176 -4.932 14.243 1.00 98.75 294 LEU A O 1
ATOM 2361 N N . VAL A 1 295 ? -26.254 -6.581 13.019 1.00 98.75 295 VAL A N 1
ATOM 2362 C CA . VAL A 1 295 ? -26.980 -7.693 13.644 1.00 98.75 295 VAL A CA 1
ATOM 2363 C C . VAL A 1 295 ? -25.964 -8.700 14.171 1.00 98.75 295 VAL A C 1
ATOM 2365 O O . VAL A 1 295 ? -25.166 -9.232 13.400 1.00 98.75 295 VAL A O 1
ATOM 2368 N N . PHE A 1 296 ? -25.997 -8.946 15.475 1.00 98.56 296 PHE A N 1
ATOM 2369 C CA . PHE A 1 296 ? -25.202 -9.950 16.175 1.00 98.56 296 PHE A CA 1
ATOM 2370 C C . PHE A 1 296 ? -26.116 -11.127 16.526 1.00 98.56 296 PHE A C 1
ATOM 2372 O O . PHE A 1 296 ? -27.164 -10.915 17.132 1.00 98.56 296 PHE A O 1
ATOM 2379 N N . LEU A 1 297 ? -25.729 -12.348 16.161 1.00 98.38 297 LEU A N 1
ATOM 2380 C CA . LEU A 1 297 ? -26.455 -13.580 16.478 1.00 98.38 297 LEU A CA 1
ATOM 2381 C C . LEU A 1 297 ? -25.510 -14.574 17.168 1.00 98.38 297 LEU A C 1
ATOM 2383 O O . LEU A 1 297 ? -24.428 -14.850 16.645 1.00 98.38 297 LEU A O 1
ATOM 2387 N N . LEU A 1 298 ? -25.930 -15.089 18.324 1.00 97.38 298 LEU A N 1
ATOM 2388 C CA . LEU A 1 298 ? -25.211 -16.081 19.130 1.00 97.38 298 LEU A CA 1
ATOM 2389 C C . LEU A 1 298 ? -25.618 -17.529 18.778 1.00 97.38 298 LEU A C 1
ATOM 2391 O O . LEU A 1 298 ? -26.607 -17.756 18.076 1.00 97.38 298 LEU A O 1
ATOM 2395 N N . ASP A 1 299 ? -24.875 -18.517 19.294 1.00 95.44 299 ASP A N 1
ATOM 2396 C CA . ASP A 1 299 ? -25.114 -19.953 19.048 1.00 95.44 299 ASP A CA 1
ATOM 2397 C C . ASP A 1 299 ? -26.458 -20.465 19.611 1.00 95.44 299 ASP A C 1
ATOM 2399 O O . ASP A 1 299 ? -27.010 -21.443 19.105 1.00 95.44 299 ASP A O 1
ATOM 2403 N N . ASP A 1 300 ? -26.989 -19.822 20.655 1.00 92.88 300 ASP A N 1
ATOM 2404 C CA . ASP A 1 300 ? -28.268 -20.154 21.304 1.00 92.88 300 ASP A CA 1
ATOM 2405 C C . ASP A 1 300 ? -29.498 -19.612 20.547 1.00 92.88 300 ASP A C 1
ATOM 2407 O O . ASP A 1 300 ? -30.634 -19.975 20.860 1.00 92.88 300 ASP A O 1
ATOM 2411 N N . GLY A 1 301 ? -29.280 -18.758 19.539 1.00 94.25 301 GLY A N 1
ATOM 2412 C CA . GLY A 1 301 ? -30.324 -18.043 18.806 1.00 94.25 301 GLY A CA 1
ATOM 2413 C C . GLY A 1 301 ? -30.647 -16.644 19.345 1.00 94.25 301 GLY A C 1
ATOM 2414 O O . GLY A 1 301 ? -31.535 -15.991 18.793 1.00 94.25 301 GLY A O 1
ATOM 2415 N N . SER A 1 302 ? -29.945 -16.156 20.373 1.00 93.25 302 SER A N 1
ATOM 2416 C CA . SER A 1 302 ? -30.077 -14.780 20.860 1.00 93.25 302 SER A CA 1
ATOM 2417 C C . SER A 1 302 ? -29.564 -13.787 19.812 1.00 93.25 302 SER A C 1
ATOM 2419 O O . SER A 1 302 ? -28.398 -13.831 19.412 1.00 93.25 302 SER A O 1
ATOM 2421 N N . GLU A 1 303 ? -30.435 -12.878 19.367 1.00 96.44 303 GLU A N 1
ATOM 2422 C CA . GLU A 1 303 ? -30.130 -11.859 18.356 1.00 96.44 303 GLU A CA 1
ATOM 2423 C C . GLU A 1 303 ? -30.197 -10.444 18.945 1.00 96.44 303 GLU A C 1
ATOM 2425 O O . GLU A 1 303 ? -31.155 -10.083 19.633 1.00 96.44 303 GLU A O 1
ATOM 2430 N N . LYS A 1 304 ? -29.211 -9.607 18.609 1.00 97.25 304 LYS A N 1
ATOM 2431 C CA . LYS A 1 304 ? -29.213 -8.173 18.902 1.00 97.25 304 LYS A CA 1
ATOM 2432 C C . LYS A 1 304 ? -28.982 -7.347 17.644 1.00 97.25 304 LYS A C 1
ATOM 2434 O O . LYS A 1 304 ? -28.012 -7.550 16.919 1.00 97.25 304 LYS A O 1
ATOM 2439 N N . THR A 1 305 ? -29.822 -6.334 17.456 1.00 98.19 305 THR A N 1
ATOM 2440 C CA . THR A 1 305 ? -29.590 -5.255 16.489 1.00 98.19 305 THR A CA 1
ATOM 2441 C C . THR A 1 305 ? -28.994 -4.021 17.181 1.00 98.19 305 THR A C 1
ATOM 2443 O O . THR A 1 305 ? -29.472 -3.617 18.243 1.00 98.19 305 THR A O 1
ATOM 2446 N N . VAL A 1 306 ? -27.974 -3.409 16.570 1.00 97.62 306 VAL A N 1
ATOM 2447 C CA . VAL A 1 306 ? -27.315 -2.167 17.019 1.00 97.62 306 VAL A CA 1
ATOM 2448 C C . VAL A 1 306 ? -27.161 -1.216 15.830 1.00 97.62 306 VAL A C 1
ATOM 2450 O O . VAL A 1 306 ? -26.794 -1.648 14.741 1.00 97.62 306 VAL A O 1
ATOM 2453 N N . SER A 1 307 ? -27.404 0.080 16.025 1.00 97.44 307 SER A N 1
ATOM 2454 C CA . SER A 1 307 ? -27.210 1.105 14.990 1.00 97.44 307 SER A CA 1
ATOM 2455 C C . SER A 1 307 ? -25.911 1.870 15.226 1.00 97.44 307 SER A C 1
ATOM 2457 O O . SER A 1 307 ? -25.719 2.432 16.302 1.00 97.44 307 SER A O 1
ATOM 2459 N N . VAL A 1 308 ? -25.039 1.924 14.218 1.00 97.94 308 VAL A N 1
ATOM 2460 C CA . VAL A 1 308 ? -23.730 2.591 14.286 1.00 97.94 308 VAL A CA 1
ATOM 2461 C C . VAL A 1 308 ? -23.670 3.700 13.246 1.00 97.94 308 VAL A C 1
ATOM 2463 O O . VAL A 1 308 ? -23.799 3.444 12.051 1.00 97.94 308 VAL A O 1
ATOM 2466 N N . LYS A 1 309 ? -23.467 4.938 13.701 1.00 95.81 309 LYS A N 1
ATOM 2467 C CA . LYS A 1 309 ? -23.311 6.108 12.833 1.00 95.81 309 LYS A CA 1
ATOM 2468 C C . LYS A 1 309 ? -21.831 6.447 12.650 1.00 95.81 309 LYS A C 1
ATOM 2470 O O . LYS A 1 309 ? -21.094 6.466 13.632 1.00 95.81 309 LYS A O 1
ATOM 2475 N N . THR A 1 310 ? -21.425 6.762 11.421 1.00 94.88 310 THR A N 1
ATOM 2476 C CA . THR A 1 310 ? -20.106 7.345 11.118 1.00 94.88 310 THR A CA 1
ATOM 2477 C C . THR A 1 310 ? -20.209 8.852 10.854 1.00 94.88 310 THR A C 1
ATOM 2479 O O . THR A 1 310 ? -21.295 9.392 10.610 1.00 94.88 310 THR A O 1
ATOM 2482 N N . ASP A 1 311 ? -19.071 9.544 10.882 1.00 90.06 311 ASP A N 1
ATOM 2483 C CA . ASP A 1 311 ? -18.972 10.906 10.358 1.00 90.06 311 ASP A CA 1
ATOM 2484 C C . ASP A 1 311 ? -18.970 10.921 8.823 1.00 90.06 311 ASP A C 1
ATOM 2486 O O . ASP A 1 311 ? -18.596 9.954 8.154 1.00 90.06 311 ASP A O 1
ATOM 2490 N N . SER A 1 312 ? -19.366 12.057 8.247 1.00 87.44 312 SER A N 1
ATOM 2491 C CA . SER A 1 312 ? -19.216 12.316 6.815 1.00 87.44 312 SER A CA 1
ATOM 2492 C C . SER A 1 312 ? -17.739 12.496 6.461 1.00 87.44 312 SER A C 1
ATOM 2494 O O . SER A 1 312 ? -17.041 13.324 7.050 1.00 87.44 312 SER A O 1
ATOM 2496 N N . ILE A 1 313 ? -17.268 11.747 5.467 1.00 79.69 313 ILE A N 1
ATOM 2497 C CA . ILE A 1 313 ? -15.891 11.837 4.976 1.00 79.69 313 ILE A CA 1
ATOM 2498 C C . ILE A 1 313 ? -15.719 13.103 4.123 1.00 79.69 313 ILE A C 1
ATOM 2500 O O . ILE A 1 313 ? -16.576 13.435 3.307 1.00 79.69 313 ILE A O 1
ATOM 2504 N N . LYS A 1 314 ? -14.626 13.846 4.333 1.00 64.44 314 LYS A N 1
ATOM 2505 C CA . LYS A 1 314 ? -14.320 15.067 3.570 1.00 64.44 314 LYS A CA 1
ATOM 2506 C C . LYS A 1 314 ? -13.607 14.725 2.265 1.00 64.44 314 LYS A C 1
ATOM 2508 O O . LYS A 1 314 ? -12.381 14.741 2.231 1.00 64.44 314 LYS A O 1
ATOM 2513 N N . ALA A 1 315 ? -14.377 14.430 1.227 1.00 52.09 315 ALA A N 1
ATOM 2514 C CA . ALA A 1 315 ? -13.876 14.233 -0.125 1.00 52.09 315 ALA A CA 1
ATOM 2515 C C . ALA A 1 315 ? -15.018 14.291 -1.142 1.00 52.09 315 ALA A C 1
ATOM 2517 O O . ALA A 1 315 ? -16.116 13.824 -0.837 1.00 52.09 315 ALA A O 1
ATOM 2518 N N . ASP A 1 316 ? -14.701 14.676 -2.379 1.00 54.38 316 ASP A N 1
ATOM 2519 C CA . ASP A 1 316 ? -15.414 14.170 -3.557 1.00 54.38 316 ASP A CA 1
ATOM 2520 C C . ASP A 1 316 ? -14.952 12.715 -3.803 1.00 54.38 316 ASP A C 1
ATOM 2522 O O . ASP A 1 316 ? -14.192 12.372 -4.713 1.00 54.38 316 ASP A O 1
ATOM 2526 N N . LEU A 1 317 ? -15.343 11.842 -2.871 1.00 61.53 317 LEU A N 1
ATOM 2527 C CA . LEU A 1 317 ? -15.285 10.387 -2.991 1.00 61.53 317 LEU A CA 1
ATOM 2528 C C . LEU A 1 317 ? -16.623 9.926 -3.581 1.00 61.53 317 LEU A C 1
ATOM 2530 O O . LEU A 1 317 ? -17.438 9.297 -2.904 1.00 61.53 317 LEU A O 1
ATOM 2534 N N . ASP A 1 318 ? -16.868 10.315 -4.835 1.00 63.59 318 ASP A N 1
ATOM 2535 C CA . ASP A 1 318 ? -18.103 9.986 -5.543 1.00 63.59 318 ASP A CA 1
ATOM 2536 C C . ASP A 1 318 ? -18.350 8.474 -5.589 1.00 63.59 318 ASP A C 1
ATOM 2538 O O . ASP A 1 318 ? -17.444 7.662 -5.803 1.00 63.59 318 ASP A O 1
ATOM 2542 N N . THR A 1 319 ? -19.618 8.098 -5.419 1.00 71.25 319 THR A N 1
ATOM 2543 C CA . THR A 1 319 ? -20.073 6.712 -5.553 1.00 71.25 319 THR A CA 1
ATOM 2544 C C . THR A 1 319 ? -19.795 6.208 -6.963 1.00 71.25 319 THR A C 1
ATOM 2546 O O . THR A 1 319 ? -20.223 6.821 -7.944 1.00 71.25 319 THR A O 1
ATOM 2549 N N . GLY A 1 320 ? -19.108 5.074 -7.071 1.00 90.19 320 GLY A N 1
ATOM 2550 C CA . GLY A 1 320 ? -18.716 4.514 -8.357 1.00 90.19 320 GLY A CA 1
ATOM 2551 C C . GLY A 1 320 ? -19.910 4.057 -9.194 1.00 90.19 320 GLY A C 1
ATOM 2552 O O . GLY A 1 320 ? -20.881 3.505 -8.682 1.00 90.19 320 GLY A O 1
ATOM 2553 N N . VAL A 1 321 ? -19.838 4.233 -10.511 1.00 96.19 321 VAL A N 1
ATOM 2554 C CA . VAL A 1 321 ? -20.906 3.793 -11.416 1.00 96.19 321 VAL A CA 1
ATOM 2555 C C . VAL A 1 321 ? -20.713 2.310 -11.727 1.00 96.19 321 VAL A C 1
ATOM 2557 O O . VAL A 1 321 ? -19.888 1.941 -12.564 1.00 96.19 321 VAL A O 1
ATOM 2560 N N . VAL A 1 322 ? -21.473 1.456 -11.039 1.00 97.00 322 VAL A N 1
ATOM 2561 C CA . VAL A 1 322 ? -21.445 -0.005 -11.208 1.00 97.00 322 VAL A CA 1
ATOM 2562 C C . VAL A 1 322 ? -22.451 -0.476 -12.262 1.00 97.00 322 VAL A C 1
ATOM 2564 O O . VAL A 1 322 ? -23.646 -0.193 -12.185 1.00 97.00 322 VAL A O 1
ATOM 2567 N N . LYS A 1 323 ? -21.970 -1.291 -13.204 1.00 97.75 323 LYS A N 1
ATOM 2568 C CA . LYS A 1 323 ? -22.762 -2.121 -14.118 1.00 97.75 323 LYS A CA 1
ATOM 2569 C C . LYS A 1 323 ? -22.511 -3.591 -13.782 1.00 97.75 323 LYS A C 1
ATOM 2571 O O . LYS A 1 323 ? -21.372 -4.051 -13.820 1.00 97.75 323 LYS A O 1
ATOM 2576 N N . ILE A 1 324 ? -23.570 -4.346 -13.499 1.00 97.44 324 ILE A N 1
ATOM 2577 C CA . ILE A 1 324 ? -23.522 -5.813 -13.411 1.00 97.44 324 ILE A CA 1
ATOM 2578 C C . ILE A 1 324 ? -24.186 -6.342 -14.677 1.00 97.44 324 ILE A C 1
ATOM 2580 O O . ILE A 1 324 ? -25.374 -6.104 -14.887 1.00 97.44 324 ILE A O 1
ATOM 2584 N N . LEU A 1 325 ? -23.404 -7.002 -15.529 1.00 97.38 325 LEU A N 1
ATOM 2585 C CA . LEU A 1 325 ? -23.839 -7.470 -16.847 1.00 97.38 325 LEU A CA 1
ATOM 2586 C C . LEU A 1 325 ? -24.238 -8.952 -16.821 1.00 97.38 325 LEU A C 1
ATOM 2588 O O . LEU A 1 325 ? -25.222 -9.315 -17.458 1.00 97.38 325 LEU A O 1
ATOM 2592 N N . ASP A 1 326 ? -23.569 -9.776 -16.002 1.00 96.25 326 ASP A N 1
ATOM 2593 C CA . ASP A 1 326 ? -24.080 -11.098 -15.612 1.00 96.25 326 ASP A CA 1
ATOM 2594 C C . ASP A 1 326 ? -23.978 -11.320 -14.091 1.00 96.25 326 ASP A C 1
ATOM 2596 O O . ASP A 1 326 ? -22.908 -11.567 -13.522 1.00 96.25 326 ASP A O 1
ATOM 2600 N N . SER A 1 327 ? -25.133 -11.276 -13.422 1.00 94.69 327 SER A N 1
ATOM 2601 C CA . SER A 1 327 ? -25.263 -11.519 -11.982 1.00 94.69 327 SER A CA 1
ATOM 2602 C C . SER A 1 327 ? -25.049 -12.984 -11.578 1.00 94.69 327 SER A C 1
ATOM 2604 O O . SER A 1 327 ? -24.833 -13.256 -10.400 1.00 94.69 327 SER A O 1
ATOM 2606 N N . LYS A 1 328 ? -25.037 -13.930 -12.529 1.00 95.12 328 LYS A N 1
ATOM 2607 C CA . LYS A 1 328 ? -24.701 -15.347 -12.302 1.00 95.12 328 LYS A CA 1
ATOM 2608 C C . LYS A 1 328 ? -23.236 -15.546 -11.904 1.00 95.12 328 LYS A C 1
ATOM 2610 O O . LYS A 1 328 ? -22.929 -16.464 -11.144 1.00 95.12 328 LYS A O 1
ATOM 2615 N N . TYR A 1 329 ? -22.334 -14.721 -12.440 1.00 94.25 329 TYR A N 1
ATOM 2616 C CA . TYR A 1 329 ? -20.897 -14.784 -12.151 1.00 94.25 329 TYR A CA 1
ATOM 2617 C C . TYR A 1 329 ? -20.424 -13.670 -11.203 1.00 94.25 329 TYR A C 1
ATOM 2619 O O . TYR A 1 329 ? -19.333 -13.771 -10.637 1.00 94.25 329 TYR A O 1
ATOM 2627 N N . TYR A 1 330 ? -21.231 -12.627 -10.987 1.00 95.31 330 TYR A N 1
ATOM 2628 C CA . TYR A 1 330 ? -20.940 -11.588 -10.003 1.00 95.31 330 TYR A CA 1
ATOM 2629 C C . TYR A 1 330 ? -21.087 -12.111 -8.565 1.00 95.31 330 TYR A C 1
ATOM 2631 O O . TYR A 1 330 ? -22.183 -12.436 -8.112 1.00 95.31 330 TYR A O 1
ATOM 2639 N N . ASN A 1 331 ? -19.990 -12.139 -7.803 1.00 95.19 331 ASN A N 1
ATOM 2640 C CA . ASN A 1 331 ? -20.053 -12.467 -6.380 1.00 95.19 331 ASN A CA 1
ATOM 2641 C C . ASN A 1 331 ? -20.291 -11.207 -5.529 1.00 95.19 331 ASN A C 1
ATOM 2643 O O . ASN A 1 331 ? -19.370 -10.418 -5.319 1.00 95.19 331 ASN A O 1
ATOM 2647 N N . TYR A 1 332 ? -21.505 -11.071 -4.992 1.00 96.19 332 TYR A N 1
ATOM 2648 C CA . TYR A 1 332 ? -21.898 -10.006 -4.062 1.00 96.19 332 TYR A CA 1
ATOM 2649 C C . TYR A 1 332 ? -21.144 -10.042 -2.719 1.00 96.19 332 TYR A C 1
ATOM 2651 O O . TYR A 1 332 ? -20.954 -9.004 -2.097 1.00 96.19 332 TYR A O 1
ATOM 2659 N N . SER A 1 333 ? -20.597 -11.193 -2.302 1.00 93.31 333 SER A N 1
ATOM 2660 C CA . SER A 1 333 ? -19.762 -11.292 -1.093 1.00 93.31 333 SER A CA 1
ATOM 2661 C C . SER A 1 333 ? -18.337 -10.728 -1.271 1.00 93.31 333 SER A C 1
ATOM 2663 O O . SER A 1 333 ? -17.499 -10.909 -0.382 1.00 93.31 333 SER A O 1
ATOM 2665 N N . LYS A 1 334 ? -18.018 -10.128 -2.429 1.00 95.88 334 LYS A N 1
ATOM 2666 C CA . LYS A 1 334 ? -16.732 -9.484 -2.737 1.00 95.88 334 LYS A CA 1
ATOM 2667 C C . LYS A 1 334 ? -16.937 -7.995 -3.036 1.00 95.88 334 LYS A C 1
ATOM 2669 O O . LYS A 1 334 ? -17.553 -7.657 -4.051 1.00 95.88 334 LYS A O 1
ATOM 2674 N N . LEU A 1 335 ? -16.303 -7.135 -2.242 1.00 97.19 335 LEU A N 1
ATOM 2675 C CA . LEU A 1 335 ? -16.118 -5.725 -2.589 1.00 97.19 335 LEU A CA 1
ATOM 2676 C C . LEU A 1 335 ? -15.051 -5.582 -3.683 1.00 97.19 335 LEU A C 1
ATOM 2678 O O . LEU A 1 335 ? -14.234 -6.486 -3.894 1.00 97.19 335 LEU A O 1
ATOM 2682 N N . THR A 1 336 ? -15.050 -4.436 -4.357 1.00 96.94 336 THR A N 1
ATOM 2683 C CA . THR A 1 336 ? -13.985 -4.026 -5.282 1.00 96.94 336 THR A CA 1
ATOM 2684 C C . THR A 1 336 ? -13.115 -2.995 -4.581 1.00 96.94 336 THR A C 1
ATOM 2686 O O . THR A 1 336 ? -13.558 -1.869 -4.372 1.00 96.94 336 THR A O 1
ATOM 2689 N N . PHE A 1 337 ? -11.913 -3.400 -4.176 1.00 96.06 337 PHE A N 1
ATOM 2690 C CA . PHE A 1 337 ? -10.902 -2.531 -3.578 1.00 96.06 337 PHE A CA 1
ATOM 2691 C C . PHE A 1 337 ? -10.083 -1.854 -4.678 1.00 96.06 337 PHE A C 1
ATOM 2693 O O . PHE A 1 337 ? -9.800 -2.477 -5.703 1.00 96.06 337 PHE A O 1
ATOM 2700 N N . VAL A 1 338 ? -9.675 -0.608 -4.447 1.00 94.31 338 VAL A N 1
ATOM 2701 C CA . VAL A 1 338 ? -8.784 0.159 -5.329 1.00 94.31 338 VAL A CA 1
ATOM 2702 C C . VAL A 1 338 ? -7.700 0.853 -4.511 1.00 94.31 338 VAL A C 1
ATOM 2704 O O . VAL A 1 338 ? -7.974 1.310 -3.399 1.00 94.31 338 VAL A O 1
ATOM 2707 N N . SER A 1 339 ? -6.497 0.953 -5.073 1.00 92.38 339 SER A N 1
ATOM 2708 C CA . SER A 1 339 ? -5.459 1.879 -4.618 1.00 92.38 339 SER A CA 1
ATOM 2709 C C . SER A 1 339 ? -5.501 3.132 -5.492 1.00 92.38 339 SER A C 1
ATOM 2711 O O . SER A 1 339 ? -5.212 3.069 -6.681 1.00 92.38 339 SER A O 1
ATOM 2713 N N . SER A 1 340 ? -5.903 4.267 -4.932 1.00 85.12 340 SER A N 1
ATOM 2714 C CA . SER A 1 340 ? -5.967 5.571 -5.599 1.00 85.12 340 SER A CA 1
ATOM 2715 C C . SER A 1 340 ? -4.578 6.116 -5.942 1.00 85.12 340 SER A C 1
ATOM 2717 O O . SER A 1 340 ? -3.582 5.764 -5.310 1.00 85.12 340 SER A O 1
ATOM 2719 N N . GLU A 1 341 ? -4.523 7.043 -6.898 1.00 78.38 341 GLU A N 1
ATOM 2720 C CA . GLU A 1 341 ? -3.436 8.030 -6.974 1.00 78.38 341 GLU A CA 1
ATOM 2721 C C . GLU A 1 341 ? -3.440 8.952 -5.723 1.00 78.38 341 GLU A C 1
ATOM 2723 O O . GLU A 1 341 ? -4.317 8.855 -4.858 1.00 78.38 341 GLU A O 1
ATOM 2728 N N . SER A 1 342 ? -2.478 9.871 -5.602 1.00 65.81 342 SER A N 1
ATOM 2729 C CA . SER A 1 342 ? -2.434 10.866 -4.522 1.00 65.81 342 SER A CA 1
ATOM 2730 C C . SER A 1 342 ? -3.656 11.800 -4.562 1.00 65.81 342 SER A C 1
ATOM 2732 O O . SER A 1 342 ? -3.787 12.641 -5.451 1.00 65.81 342 SER A O 1
ATOM 2734 N N . ARG A 1 343 ? -4.567 11.647 -3.592 1.00 65.75 343 ARG A N 1
ATOM 2735 C CA . ARG A 1 343 ? -5.796 12.448 -3.434 1.00 65.75 343 ARG A CA 1
ATOM 2736 C C . ARG A 1 343 ? -5.636 13.508 -2.343 1.00 65.75 343 ARG A C 1
ATOM 2738 O O . ARG A 1 343 ? -5.102 13.211 -1.278 1.00 65.75 343 ARG A O 1
ATOM 2745 N N . GLU A 1 344 ? -6.207 14.699 -2.546 1.00 67.06 344 GLU A N 1
ATOM 2746 C CA . GLU A 1 344 ? -6.203 15.799 -1.556 1.00 67.06 344 GLU A CA 1
ATOM 2747 C C . GLU A 1 344 ? -6.852 15.429 -0.206 1.00 67.06 344 GLU A C 1
ATOM 2749 O O . GLU A 1 344 ? -6.515 15.998 0.833 1.00 67.06 344 GLU A O 1
ATOM 2754 N N . ASP A 1 345 ? -7.767 14.456 -0.202 1.00 70.81 345 ASP A N 1
ATOM 2755 C CA . ASP A 1 345 ? -8.405 13.920 1.007 1.00 70.81 345 ASP A CA 1
ATOM 2756 C C . ASP A 1 345 ? -7.507 12.972 1.832 1.00 70.81 345 ASP A C 1
ATOM 2758 O O . ASP A 1 345 ? -7.794 12.707 3.005 1.00 70.81 345 ASP A O 1
ATOM 2762 N N . GLY A 1 346 ? -6.400 12.496 1.253 1.00 80.75 346 GLY A N 1
ATOM 2763 C CA . GLY A 1 346 ? -5.436 11.608 1.894 1.00 80.75 346 GLY A CA 1
ATOM 2764 C C . GLY A 1 346 ? -5.872 10.143 2.039 1.00 80.75 346 GLY A C 1
ATOM 2765 O O . GLY A 1 346 ? -5.253 9.433 2.837 1.00 80.75 346 GLY A O 1
ATOM 2766 N N . TYR A 1 347 ? -6.901 9.673 1.321 1.00 86.56 347 TYR A N 1
ATOM 2767 C CA . TYR A 1 347 ? -7.327 8.265 1.314 1.00 86.56 347 TYR A CA 1
ATOM 2768 C C . TYR A 1 347 ? -6.790 7.507 0.091 1.00 86.56 347 TYR A C 1
ATOM 2770 O O . TYR A 1 347 ? -7.376 7.527 -0.993 1.00 86.56 347 TYR A O 1
ATOM 2778 N N . GLY A 1 348 ? -5.675 6.795 0.271 1.00 87.88 348 GLY A N 1
ATOM 2779 C CA . GLY A 1 348 ? -5.060 5.993 -0.786 1.00 87.88 348 GLY A CA 1
ATOM 2780 C C . GLY A 1 348 ? -5.794 4.691 -1.092 1.00 87.88 348 GLY A C 1
ATOM 2781 O O . GLY A 1 348 ? -5.669 4.210 -2.207 1.00 87.88 348 GLY A O 1
ATOM 2782 N N . ILE A 1 349 ? -6.588 4.125 -0.175 1.00 92.69 349 ILE A N 1
ATOM 2783 C CA . ILE A 1 349 ? -7.390 2.919 -0.455 1.00 92.69 349 ILE A CA 1
ATOM 2784 C C . ILE A 1 349 ? -8.878 3.200 -0.256 1.00 92.69 349 ILE A C 1
ATOM 2786 O O . ILE A 1 349 ? -9.267 3.779 0.760 1.00 92.69 349 ILE A O 1
ATOM 2790 N N . ALA A 1 350 ? -9.711 2.688 -1.166 1.00 93.56 350 ALA A N 1
ATOM 2791 C CA . ALA A 1 350 ? -11.166 2.615 -1.020 1.00 93.56 350 ALA A CA 1
ATOM 2792 C C . ALA A 1 350 ? -11.710 1.229 -1.418 1.00 93.56 350 ALA A C 1
ATOM 2794 O O . ALA A 1 350 ? -11.035 0.470 -2.116 1.00 93.56 350 ALA A O 1
ATOM 2795 N N . ALA A 1 351 ? -12.936 0.890 -1.002 1.00 95.56 351 ALA A N 1
ATOM 2796 C CA . ALA A 1 351 ? -13.658 -0.277 -1.518 1.00 95.56 351 ALA A CA 1
ATOM 2797 C C . ALA A 1 351 ? -15.157 -0.034 -1.721 1.00 95.56 351 ALA A C 1
ATOM 2799 O O . ALA A 1 351 ? -15.830 0.530 -0.855 1.00 95.56 351 ALA A O 1
ATOM 2800 N N . TYR A 1 352 ? -15.668 -0.550 -2.840 1.00 96.19 352 TYR A N 1
ATOM 2801 C CA . TYR A 1 352 ? -17.027 -0.335 -3.342 1.00 96.19 352 TYR A CA 1
ATOM 2802 C C . TYR A 1 352 ? -17.844 -1.641 -3.368 1.00 96.19 352 TYR A C 1
ATOM 2804 O O . TYR A 1 352 ? -17.293 -2.708 -3.673 1.00 96.19 352 TYR A O 1
ATOM 2812 N N . ASP A 1 353 ? -19.147 -1.568 -3.066 1.00 96.81 353 ASP A N 1
ATOM 2813 C CA . ASP A 1 353 ? -20.094 -2.699 -3.157 1.00 96.81 353 ASP A CA 1
ATOM 2814 C C . ASP A 1 353 ? -20.846 -2.782 -4.503 1.00 96.81 353 ASP A C 1
ATOM 2816 O O . ASP A 1 353 ? -20.445 -2.171 -5.496 1.00 96.81 353 ASP A O 1
ATOM 2820 N N . SER A 1 354 ? -21.916 -3.587 -4.577 1.00 96.06 354 SER A N 1
ATOM 2821 C CA . SER A 1 354 ? -22.655 -3.821 -5.825 1.00 96.06 354 SER A CA 1
ATOM 2822 C C . SER A 1 354 ? -23.577 -2.668 -6.233 1.00 96.06 354 SER A C 1
ATOM 2824 O O . SER A 1 354 ? -24.065 -2.643 -7.365 1.00 96.06 354 SER A O 1
ATOM 2826 N N . ALA A 1 355 ? -23.803 -1.699 -5.341 1.00 94.88 355 ALA A N 1
ATOM 2827 C CA . ALA A 1 355 ? -24.468 -0.440 -5.650 1.00 94.88 355 ALA A CA 1
ATOM 2828 C C . ALA A 1 355 ? -23.487 0.659 -6.094 1.00 94.88 355 ALA A C 1
ATOM 2830 O O . ALA A 1 355 ? -23.945 1.684 -6.594 1.00 94.88 355 ALA A O 1
ATOM 2831 N N . GLY A 1 356 ? -22.175 0.452 -5.920 1.00 94.75 356 GLY A N 1
ATOM 2832 C CA . GLY A 1 356 ? -21.168 1.503 -6.077 1.00 94.75 356 GLY A CA 1
ATOM 2833 C C . GLY A 1 356 ? -20.994 2.383 -4.837 1.00 94.75 356 GLY A C 1
ATOM 2834 O O . GLY A 1 356 ? -20.283 3.386 -4.888 1.00 94.75 356 GLY A O 1
ATOM 2835 N N . ASP A 1 357 ? -21.615 2.009 -3.717 1.00 94.62 357 ASP A N 1
ATOM 2836 C CA . ASP A 1 357 ? -21.412 2.682 -2.441 1.00 94.62 357 ASP A CA 1
ATOM 2837 C C . ASP A 1 357 ? -20.060 2.302 -1.829 1.00 94.62 357 ASP A C 1
ATOM 2839 O O . ASP A 1 357 ? -19.621 1.150 -1.900 1.00 94.62 357 ASP A O 1
ATOM 2843 N N . ILE A 1 358 ? -19.425 3.269 -1.167 1.00 94.44 358 ILE A N 1
ATOM 2844 C CA . ILE A 1 358 ? -18.174 3.060 -0.437 1.00 94.44 358 ILE A CA 1
ATOM 2845 C C . ILE A 1 358 ? -18.470 2.370 0.899 1.00 94.44 358 ILE A C 1
ATOM 2847 O O . ILE A 1 358 ? -19.284 2.840 1.694 1.00 94.44 358 ILE A O 1
ATOM 2851 N N . ARG A 1 359 ? -17.768 1.261 1.149 1.00 96.44 359 ARG A N 1
ATOM 2852 C CA . ARG A 1 359 ? -17.871 0.431 2.367 1.00 96.44 359 ARG A CA 1
ATOM 2853 C C . ARG A 1 359 ? -16.561 0.345 3.150 1.00 96.44 359 ARG A C 1
ATOM 2855 O O . ARG A 1 359 ? -16.520 -0.226 4.237 1.00 96.44 359 ARG A O 1
ATOM 2862 N N . TYR A 1 360 ? -15.475 0.864 2.585 1.00 95.69 360 TYR A N 1
ATOM 2863 C CA . TYR A 1 360 ? -14.159 0.892 3.208 1.00 95.69 360 TYR A CA 1
ATOM 2864 C C . TYR A 1 360 ? -13.332 2.050 2.654 1.00 95.69 360 TYR A C 1
ATOM 2866 O O . TYR A 1 360 ? -13.362 2.268 1.445 1.00 95.69 360 TYR A O 1
ATOM 2874 N N . ILE A 1 361 ? -12.567 2.730 3.513 1.00 93.25 361 ILE A N 1
ATOM 2875 C CA . ILE A 1 361 ? -11.439 3.587 3.119 1.00 93.25 361 ILE A CA 1
ATOM 2876 C C . ILE A 1 361 ? -10.304 3.472 4.144 1.00 93.25 361 ILE A C 1
ATOM 2878 O O . ILE A 1 361 ? -10.560 3.216 5.324 1.00 93.25 361 ILE A O 1
ATOM 2882 N N . LEU A 1 362 ? -9.066 3.697 3.703 1.00 92.88 362 LEU A N 1
ATOM 2883 C CA . LEU A 1 362 ? -7.873 3.771 4.550 1.00 92.88 362 LEU A CA 1
ATOM 2884 C C . LEU A 1 362 ? -7.063 5.023 4.206 1.00 92.88 362 LEU A C 1
ATOM 2886 O O . LEU A 1 362 ? -6.840 5.329 3.033 1.00 92.88 362 LEU A O 1
ATOM 2890 N N . LYS A 1 363 ? -6.637 5.747 5.241 1.00 88.25 363 LYS A N 1
ATOM 2891 C CA . LYS A 1 363 ? -5.822 6.957 5.130 1.00 88.25 363 LYS A CA 1
ATOM 2892 C C . LYS A 1 363 ? -4.338 6.627 4.918 1.00 88.25 363 LYS A C 1
ATOM 2894 O O . LYS A 1 363 ? -3.806 5.727 5.561 1.00 88.25 363 LYS A O 1
ATOM 2899 N N . GLY A 1 364 ? -3.661 7.436 4.106 1.00 82.50 364 GLY A N 1
ATOM 2900 C CA . GLY A 1 364 ? -2.271 7.257 3.680 1.00 82.50 364 GLY A CA 1
ATOM 2901 C C . GLY A 1 364 ? -2.210 6.865 2.205 1.00 82.50 364 GLY A C 1
ATOM 2902 O O . GLY A 1 364 ? -3.180 6.329 1.678 1.00 82.50 364 GLY A O 1
ATOM 2903 N N . TYR A 1 365 ? -1.098 7.156 1.532 1.00 78.31 365 TYR A N 1
ATOM 2904 C CA . TYR A 1 365 ? -0.911 6.817 0.118 1.00 78.31 365 TYR A CA 1
ATOM 2905 C C . TYR A 1 365 ? -0.276 5.437 -0.033 1.00 78.31 365 TYR A C 1
ATOM 2907 O O . TYR A 1 365 ? 0.683 5.124 0.669 1.00 78.31 365 TYR A O 1
ATOM 2915 N N . SER A 1 366 ? -0.775 4.639 -0.975 1.00 84.25 366 SER A N 1
ATOM 2916 C CA . SER A 1 366 ? -0.120 3.411 -1.418 1.00 84.25 366 SER A CA 1
ATOM 2917 C C . SER A 1 366 ? -0.569 3.044 -2.828 1.00 84.25 366 SER A C 1
ATOM 2919 O O . SER A 1 366 ? -1.743 3.171 -3.166 1.00 84.25 366 SER A O 1
ATOM 2921 N N . ASP A 1 367 ? 0.369 2.542 -3.624 1.00 82.06 367 ASP A N 1
ATOM 2922 C CA . ASP A 1 367 ? 0.127 1.902 -4.918 1.00 82.06 367 ASP A CA 1
ATOM 2923 C C . ASP A 1 367 ? -0.534 0.513 -4.808 1.00 82.06 367 ASP A C 1
ATOM 2925 O O . ASP A 1 367 ? -1.199 0.070 -5.752 1.00 82.06 367 ASP A O 1
ATOM 2929 N N . ILE A 1 368 ? -0.411 -0.162 -3.659 1.00 85.38 368 ILE A N 1
ATOM 2930 C CA . ILE A 1 368 ? -0.679 -1.595 -3.508 1.00 85.38 368 ILE A CA 1
ATOM 2931 C C . ILE A 1 368 ? -1.643 -1.915 -2.362 1.00 85.38 368 ILE A C 1
ATOM 2933 O O . ILE A 1 368 ? -1.648 -1.289 -1.305 1.00 85.38 368 ILE A O 1
ATOM 2937 N N . PHE A 1 369 ? -2.454 -2.955 -2.559 1.00 91.75 369 PHE A N 1
ATOM 2938 C CA . PHE A 1 369 ? -3.356 -3.483 -1.537 1.00 91.75 369 PHE A CA 1
ATOM 2939 C C . PHE A 1 369 ? -3.559 -4.984 -1.753 1.00 91.75 369 PHE A C 1
ATOM 2941 O O . PHE A 1 369 ? -4.328 -5.400 -2.621 1.00 91.75 369 PHE A O 1
ATOM 2948 N N . LYS A 1 370 ? -2.849 -5.821 -0.987 1.00 92.88 370 LYS A N 1
ATOM 2949 C CA . LYS A 1 370 ? -2.901 -7.289 -1.129 1.00 92.88 370 LYS A CA 1
ATOM 2950 C C . LYS A 1 370 ? -3.187 -7.960 0.210 1.00 92.88 370 LYS A C 1
ATOM 2952 O O . LYS A 1 370 ? -2.596 -7.607 1.226 1.00 92.88 370 LYS A O 1
ATOM 2957 N N . ARG A 1 371 ? -4.073 -8.963 0.216 1.00 94.38 371 ARG A N 1
ATOM 2958 C CA . ARG A 1 371 ? -4.335 -9.790 1.405 1.00 94.38 371 ARG A CA 1
ATOM 2959 C C . ARG A 1 371 ? -3.303 -10.911 1.518 1.00 94.38 371 ARG A C 1
ATOM 2961 O O . ARG A 1 371 ? -3.121 -11.689 0.585 1.00 94.38 371 ARG A O 1
ATOM 2968 N N . LEU A 1 372 ? -2.686 -11.001 2.687 1.00 95.44 372 LEU A N 1
ATOM 2969 C CA . LEU A 1 372 ? -1.680 -11.990 3.054 1.00 95.44 372 LEU A CA 1
ATOM 2970 C C . LEU A 1 372 ? -2.324 -13.327 3.460 1.00 95.44 372 LEU A C 1
ATOM 2972 O O . LEU A 1 372 ? -3.503 -13.391 3.825 1.00 95.44 372 LEU A O 1
ATOM 2976 N N . LYS A 1 373 ? -1.547 -14.417 3.464 1.00 93.88 373 LYS A N 1
ATOM 2977 C CA . LYS A 1 373 ? -2.021 -15.778 3.803 1.00 93.88 373 LYS A CA 1
ATOM 2978 C C . LYS A 1 373 ? -2.580 -15.907 5.226 1.00 93.88 373 LYS A C 1
ATOM 2980 O O . LYS A 1 373 ? -3.417 -16.781 5.468 1.00 93.88 373 LYS A O 1
ATOM 2985 N N . ASN A 1 374 ? -2.147 -15.050 6.153 1.00 93.50 374 ASN A N 1
ATOM 2986 C CA . ASN A 1 374 ? -2.678 -14.976 7.520 1.00 93.50 374 ASN A CA 1
ATOM 2987 C C . ASN A 1 374 ? -4.015 -14.208 7.613 1.00 93.50 374 ASN A C 1
ATOM 2989 O O . ASN A 1 374 ? -4.681 -14.276 8.637 1.00 93.50 374 ASN A O 1
ATOM 2993 N N . GLY A 1 375 ? -4.450 -13.531 6.546 1.00 93.81 375 GLY A N 1
ATOM 2994 C CA . GLY A 1 375 ? -5.705 -12.784 6.485 1.00 93.81 375 GLY A CA 1
ATOM 2995 C C . GLY A 1 375 ? -5.579 -11.273 6.665 1.00 93.81 375 GLY A C 1
ATOM 2996 O O . GLY A 1 375 ? -6.512 -10.576 6.256 1.00 93.81 375 GLY A O 1
ATOM 2997 N N . ASN A 1 376 ? -4.454 -10.787 7.193 1.00 95.06 376 ASN A N 1
ATOM 2998 C CA . ASN A 1 376 ? -4.116 -9.365 7.231 1.00 95.06 376 ASN A CA 1
ATOM 2999 C C . ASN A 1 376 ? -3.881 -8.820 5.809 1.00 95.06 376 ASN A C 1
ATOM 3001 O O . ASN A 1 376 ? -3.807 -9.570 4.832 1.00 95.06 376 ASN A O 1
ATOM 3005 N N . ILE A 1 377 ? -3.794 -7.503 5.687 1.00 94.94 377 ILE A N 1
ATOM 3006 C CA . ILE A 1 377 ? -3.478 -6.778 4.458 1.00 94.94 377 ILE A CA 1
ATOM 3007 C C . ILE A 1 377 ? -2.024 -6.300 4.523 1.00 94.94 377 ILE A C 1
ATOM 3009 O O . ILE A 1 377 ? -1.519 -6.011 5.602 1.00 94.94 377 ILE A O 1
ATOM 3013 N N . MET A 1 378 ? -1.369 -6.183 3.371 1.00 95.50 378 MET A N 1
ATOM 3014 C CA . MET A 1 378 ? -0.166 -5.370 3.205 1.00 95.50 378 MET A CA 1
ATOM 3015 C C . MET A 1 378 ? -0.473 -4.170 2.306 1.00 95.50 378 MET A C 1
ATOM 3017 O O . MET A 1 378 ? -1.109 -4.333 1.256 1.00 95.50 378 MET A O 1
ATOM 3021 N N . VAL A 1 379 ? 0.014 -2.999 2.710 1.00 94.94 379 VAL A N 1
ATOM 3022 C CA . VAL A 1 379 ? 0.077 -1.768 1.904 1.00 94.94 379 VAL A CA 1
ATOM 3023 C C . VAL A 1 379 ? 1.476 -1.153 2.025 1.00 94.94 379 VAL A C 1
ATOM 3025 O O . VAL A 1 379 ? 2.283 -1.594 2.843 1.00 94.94 379 VAL A O 1
ATOM 3028 N N . ALA A 1 380 ? 1.779 -0.136 1.225 1.00 92.31 380 ALA A N 1
ATOM 3029 C CA . ALA A 1 380 ? 2.997 0.655 1.392 1.00 92.31 380 ALA A CA 1
ATOM 3030 C C . ALA A 1 380 ? 2.987 1.432 2.717 1.00 92.31 380 ALA A C 1
ATOM 3032 O O . ALA A 1 380 ? 1.938 1.902 3.168 1.00 92.31 380 ALA A O 1
ATOM 3033 N N . SER A 1 381 ? 4.163 1.623 3.315 1.00 89.00 381 SER A N 1
ATOM 3034 C CA . SER A 1 381 ? 4.330 2.594 4.397 1.00 89.00 381 SER A CA 1
ATOM 3035 C C . SER A 1 381 ? 3.987 3.995 3.888 1.00 89.00 381 SER A C 1
ATOM 3037 O O . SER A 1 381 ? 4.464 4.399 2.835 1.00 89.00 381 SER A O 1
ATOM 3039 N N . SER A 1 382 ? 3.212 4.783 4.639 1.00 81.31 382 SER A N 1
ATOM 3040 C CA . SER A 1 382 ? 2.870 6.164 4.243 1.00 81.31 382 SER A CA 1
ATOM 3041 C C . SER A 1 382 ? 4.038 7.157 4.380 1.00 81.31 382 SER A C 1
ATOM 3043 O O . SER A 1 382 ? 3.873 8.355 4.141 1.00 81.31 382 SER A O 1
ATOM 3045 N N . ARG A 1 383 ? 5.221 6.663 4.764 1.00 84.88 383 ARG A N 1
ATOM 3046 C CA . ARG A 1 383 ? 6.480 7.402 4.863 1.00 84.88 383 ARG A CA 1
ATOM 3047 C C . ARG A 1 383 ? 7.279 7.220 3.567 1.00 84.88 383 ARG A C 1
ATOM 3049 O O . ARG A 1 383 ? 7.284 6.138 2.982 1.00 84.88 383 ARG A O 1
ATOM 3056 N N . LEU A 1 384 ? 7.987 8.262 3.133 1.00 84.12 384 LEU A N 1
ATOM 3057 C CA . LEU A 1 384 ? 8.748 8.280 1.877 1.00 84.12 384 LEU A CA 1
ATOM 3058 C C . LEU A 1 384 ? 10.259 8.359 2.127 1.00 84.12 384 LEU A C 1
ATOM 3060 O O . LEU A 1 384 ? 10.712 9.096 3.003 1.00 84.12 384 LEU A O 1
ATOM 3064 N N . LEU A 1 385 ? 11.031 7.646 1.304 1.00 84.25 385 LEU A N 1
ATOM 3065 C CA . LEU A 1 385 ? 12.456 7.905 1.085 1.00 84.25 385 LEU A CA 1
ATOM 3066 C C . LEU A 1 385 ? 12.650 9.013 0.041 1.00 84.25 385 LEU A C 1
ATOM 3068 O O . LEU A 1 385 ? 13.487 9.889 0.244 1.00 84.25 385 LEU A O 1
ATOM 3072 N N . LYS A 1 386 ? 11.847 8.986 -1.035 1.00 82.69 386 LYS A N 1
ATOM 3073 C CA . LYS A 1 386 ? 11.817 9.976 -2.123 1.00 82.69 386 LYS A CA 1
ATOM 3074 C C . LYS A 1 386 ? 10.389 10.128 -2.664 1.00 82.69 386 LYS A C 1
ATOM 3076 O O . LYS A 1 386 ? 9.647 9.153 -2.779 1.00 82.69 386 LYS A O 1
ATOM 3081 N N . ALA A 1 387 ? 9.989 11.358 -2.977 1.00 79.12 387 ALA A N 1
ATOM 3082 C CA . ALA A 1 387 ? 8.686 11.649 -3.577 1.00 79.12 387 ALA A CA 1
ATOM 3083 C C . ALA A 1 387 ? 8.661 11.283 -5.081 1.00 79.12 387 ALA A C 1
ATOM 3085 O O . ALA A 1 387 ? 9.699 11.403 -5.730 1.00 79.12 387 ALA A O 1
ATOM 3086 N N . PRO A 1 388 ? 7.504 10.883 -5.650 1.00 74.94 388 PRO A N 1
ATOM 3087 C CA . PRO A 1 388 ? 6.186 10.835 -5.010 1.00 74.94 388 PRO A CA 1
ATOM 3088 C C . PRO A 1 388 ? 5.861 9.508 -4.298 1.00 74.94 388 PRO A C 1
ATOM 3090 O O . PRO A 1 388 ? 5.055 9.527 -3.369 1.00 74.94 388 PRO A O 1
ATOM 3093 N N . ASN A 1 389 ? 6.462 8.382 -4.700 1.00 85.62 389 ASN A N 1
ATOM 3094 C CA . ASN A 1 389 ? 6.023 7.033 -4.306 1.00 85.62 389 ASN A CA 1
ATOM 3095 C C . ASN A 1 389 ? 7.158 6.036 -3.981 1.00 85.62 389 ASN A C 1
ATOM 3097 O O . ASN A 1 389 ? 6.936 4.831 -4.041 1.00 85.62 389 ASN A O 1
ATOM 3101 N N . HIS A 1 390 ? 8.358 6.495 -3.610 1.00 90.62 390 HIS A N 1
ATOM 3102 C CA . HIS A 1 390 ? 9.422 5.604 -3.122 1.00 90.62 390 HIS A CA 1
ATOM 3103 C C . HIS A 1 390 ? 9.330 5.538 -1.593 1.00 90.62 390 HIS A C 1
ATOM 3105 O O . HIS A 1 390 ? 9.814 6.422 -0.879 1.00 90.62 390 HIS A O 1
ATOM 3111 N N . TYR A 1 391 ? 8.634 4.523 -1.091 1.00 92.25 391 TYR A N 1
ATOM 3112 C CA . TYR A 1 391 ? 8.235 4.380 0.309 1.00 92.25 391 TYR A CA 1
ATOM 3113 C C . TYR A 1 391 ? 9.349 3.791 1.182 1.00 92.25 391 TYR A C 1
ATOM 3115 O O . TYR A 1 391 ? 10.256 3.130 0.682 1.00 92.25 391 TYR A O 1
ATOM 3123 N N . THR A 1 392 ? 9.272 3.962 2.508 1.00 92.38 392 THR A N 1
ATOM 3124 C CA . THR A 1 392 ? 10.246 3.349 3.445 1.00 92.38 392 THR A CA 1
ATOM 3125 C C . THR A 1 392 ? 10.181 1.823 3.488 1.00 92.38 392 THR A C 1
ATOM 3127 O O . THR A 1 392 ? 11.086 1.189 4.028 1.00 92.38 392 THR A O 1
ATOM 3130 N N . GLY A 1 393 ? 9.103 1.244 2.953 1.00 95.25 393 GLY A N 1
ATOM 3131 C CA . GLY A 1 393 ? 8.847 -0.185 2.946 1.00 95.25 393 GLY A CA 1
ATOM 3132 C C . GLY A 1 393 ? 7.354 -0.514 2.973 1.00 95.25 393 GLY A C 1
ATOM 3133 O O . GLY A 1 393 ? 6.541 0.220 2.403 1.00 95.25 393 GLY A O 1
ATOM 3134 N N . LEU A 1 394 ? 6.992 -1.619 3.626 1.00 96.38 394 LEU A N 1
ATOM 3135 C CA . LEU A 1 394 ? 5.653 -2.223 3.595 1.00 96.38 394 LEU A CA 1
ATOM 3136 C C . LEU A 1 394 ? 5.073 -2.377 5.009 1.00 96.38 394 LEU A C 1
ATOM 3138 O O . LEU A 1 394 ? 5.755 -2.885 5.893 1.00 96.38 394 LEU A O 1
ATOM 3142 N N . ILE A 1 395 ? 3.802 -2.019 5.212 1.00 95.56 395 ILE A N 1
ATOM 3143 C CA . ILE A 1 395 ? 3.105 -2.184 6.498 1.00 95.56 395 ILE A CA 1
ATOM 3144 C C . ILE A 1 395 ? 2.043 -3.287 6.432 1.00 95.56 395 ILE A C 1
ATOM 3146 O O . ILE A 1 395 ? 1.138 -3.272 5.593 1.00 95.56 395 ILE A O 1
ATOM 3150 N N . GLU A 1 396 ? 2.138 -4.245 7.355 1.00 96.38 396 GLU A N 1
ATOM 3151 C CA . GLU A 1 396 ? 1.106 -5.246 7.599 1.00 96.38 396 GLU A CA 1
ATOM 3152 C C . GLU A 1 396 ? 0.052 -4.676 8.543 1.00 96.38 396 GLU A C 1
ATOM 3154 O O . GLU A 1 396 ? 0.341 -4.380 9.705 1.00 96.38 396 GLU A O 1
ATOM 3159 N N . ILE A 1 397 ? -1.190 -4.637 8.073 1.00 95.31 397 ILE A N 1
ATOM 3160 C CA . ILE A 1 397 ? -2.327 -4.072 8.795 1.00 95.31 397 ILE A CA 1
ATOM 3161 C C . ILE A 1 397 ? -3.518 -5.033 8.831 1.00 95.31 397 ILE A C 1
ATOM 3163 O O . ILE A 1 397 ? -3.635 -5.934 7.998 1.00 95.31 397 ILE A O 1
ATOM 3167 N N . ASP A 1 398 ? -4.457 -4.820 9.746 1.00 95.31 398 ASP A N 1
ATOM 3168 C CA . ASP A 1 398 ? -5.849 -5.209 9.498 1.00 95.31 398 ASP A CA 1
ATOM 3169 C C . ASP A 1 398 ? -6.679 -4.019 8.999 1.00 95.31 398 ASP A C 1
ATOM 3171 O O . ASP A 1 398 ? -6.184 -2.904 8.830 1.00 95.31 398 ASP A O 1
ATOM 3175 N N . LEU A 1 399 ? -7.956 -4.263 8.706 1.00 95.44 399 LEU A N 1
ATOM 3176 C CA . LEU A 1 399 ? -8.807 -3.252 8.091 1.00 95.44 399 LEU A CA 1
ATOM 3177 C C . LEU A 1 399 ? -9.252 -2.159 9.069 1.00 95.44 399 LEU A C 1
ATOM 3179 O O . LEU A 1 399 ? -9.534 -1.062 8.602 1.00 95.44 399 LEU A O 1
ATOM 3183 N N . CYS A 1 400 ? -9.243 -2.384 10.388 1.00 95.62 400 CYS A N 1
ATOM 3184 C CA . CYS A 1 400 ? -9.410 -1.287 11.349 1.00 95.62 400 CYS A CA 1
ATOM 3185 C C . CYS A 1 400 ? -8.214 -0.323 11.342 1.00 95.62 400 CYS A C 1
ATOM 3187 O O . CYS A 1 400 ? -8.309 0.754 11.928 1.00 95.62 400 CYS A O 1
ATOM 3189 N N . GLY A 1 401 ? -7.122 -0.688 10.661 1.00 94.12 401 GLY A N 1
ATOM 3190 C CA . GLY A 1 401 ? -5.930 0.129 10.492 1.00 94.12 401 GLY A CA 1
ATOM 3191 C C . GLY A 1 401 ? -4.898 -0.051 11.602 1.00 94.12 401 GLY A C 1
ATOM 3192 O O . GLY A 1 401 ? -3.968 0.751 11.676 1.00 94.12 401 GLY A O 1
ATOM 3193 N N . LYS A 1 402 ? -5.031 -1.100 12.429 1.00 96.38 402 LYS A N 1
ATOM 3194 C CA . LYS A 1 402 ? -3.963 -1.556 13.324 1.00 96.38 402 LYS A CA 1
ATOM 3195 C C . LYS A 1 402 ? -2.819 -2.126 12.491 1.00 96.38 402 LYS A C 1
ATOM 3197 O O . LYS A 1 402 ? -3.031 -3.049 11.705 1.00 96.38 402 LYS A O 1
ATOM 3202 N N . VAL A 1 403 ? -1.618 -1.605 12.702 1.00 96.00 403 VAL A N 1
ATOM 3203 C CA . VAL A 1 403 ? -0.356 -2.094 12.150 1.00 96.00 403 VAL A CA 1
ATOM 3204 C C . VAL A 1 403 ? 0.232 -3.148 13.091 1.00 96.00 403 VAL A C 1
ATOM 3206 O O . VAL A 1 403 ? 0.366 -2.928 14.296 1.00 96.00 403 VAL A O 1
ATOM 3209 N N . TYR A 1 404 ? 0.586 -4.304 12.532 1.00 96.69 404 TYR A N 1
ATOM 3210 C CA . TYR A 1 404 ? 1.252 -5.396 13.247 1.00 96.69 404 TYR A CA 1
ATOM 3211 C C . TYR A 1 404 ? 2.763 -5.390 12.994 1.00 96.69 404 TYR A C 1
ATOM 3213 O O . TYR A 1 404 ? 3.531 -5.638 13.916 1.00 96.69 404 TYR A O 1
ATOM 3221 N N . ASN A 1 405 ? 3.190 -5.089 11.763 1.00 96.44 405 ASN A N 1
ATOM 3222 C CA . ASN A 1 405 ? 4.599 -5.045 11.369 1.00 96.44 405 ASN A CA 1
ATOM 3223 C C . ASN A 1 405 ? 4.825 -3.939 10.318 1.00 96.44 405 ASN A C 1
ATOM 3225 O O . ASN A 1 405 ? 4.104 -3.910 9.323 1.00 96.44 405 ASN A O 1
ATOM 3229 N N . ASP A 1 406 ? 5.822 -3.073 10.506 1.00 95.62 406 ASP A N 1
ATOM 3230 C CA . ASP A 1 406 ? 6.347 -2.112 9.520 1.00 95.62 406 ASP A CA 1
ATOM 3231 C C . ASP A 1 406 ? 7.723 -2.605 9.060 1.00 95.62 406 ASP A C 1
ATOM 3233 O O . ASP A 1 406 ? 8.692 -2.571 9.822 1.00 95.62 406 ASP A O 1
ATOM 3237 N N . TYR A 1 407 ? 7.783 -3.138 7.840 1.00 97.19 407 TYR A N 1
ATOM 3238 C CA . TYR A 1 407 ? 8.995 -3.672 7.228 1.00 97.19 407 TYR A CA 1
ATOM 3239 C C . TYR A 1 407 ? 9.784 -2.537 6.598 1.00 97.19 407 TYR A C 1
ATOM 3241 O O . TYR A 1 407 ? 9.415 -2.048 5.532 1.00 97.19 407 TYR A O 1
ATOM 3249 N N . ILE A 1 408 ? 10.877 -2.156 7.244 1.00 95.75 408 ILE A N 1
ATOM 3250 C CA . ILE A 1 408 ? 11.829 -1.159 6.773 1.00 95.75 408 ILE A CA 1
ATOM 3251 C C . ILE A 1 408 ? 12.794 -1.824 5.791 1.00 95.75 408 ILE A C 1
ATOM 3253 O O . ILE A 1 408 ? 13.375 -2.866 6.090 1.00 95.75 408 ILE A O 1
ATOM 3257 N N . ILE A 1 409 ? 12.957 -1.223 4.612 1.00 96.06 409 ILE A N 1
ATOM 3258 C CA . ILE A 1 409 ? 13.794 -1.758 3.532 1.00 96.06 409 ILE A CA 1
ATOM 3259 C C . ILE A 1 409 ? 14.879 -0.719 3.192 1.00 96.06 409 ILE A C 1
ATOM 3261 O O . ILE A 1 409 ? 14.524 0.444 2.989 1.00 96.06 409 ILE A O 1
ATOM 3265 N N . PRO A 1 410 ? 16.170 -1.094 3.065 1.00 92.75 410 PRO A N 1
ATOM 3266 C CA . PRO A 1 410 ? 17.262 -0.162 2.758 1.00 92.75 410 PRO A CA 1
ATOM 3267 C C . PRO A 1 410 ? 17.042 0.687 1.500 1.00 92.75 410 PRO A C 1
ATOM 3269 O O . PRO A 1 410 ? 17.056 1.911 1.574 1.00 92.75 410 PRO A O 1
ATOM 3272 N N . GLY A 1 411 ? 16.751 0.049 0.362 1.00 93.50 411 GLY A N 1
ATOM 3273 C CA . GLY A 1 411 ? 16.342 0.725 -0.875 1.00 93.50 411 GLY A CA 1
ATOM 3274 C C . GLY A 1 411 ? 14.854 1.096 -0.934 1.00 93.50 411 GLY A C 1
ATOM 3275 O O . GLY A 1 411 ? 14.350 1.467 -1.994 1.00 93.50 411 GLY A O 1
ATOM 3276 N N . GLY A 1 412 ? 14.117 0.967 0.173 1.00 94.75 412 GLY A N 1
ATOM 3277 C CA . GLY A 1 412 ? 12.677 1.207 0.241 1.00 94.75 412 GLY A CA 1
ATOM 3278 C C . GLY A 1 412 ? 11.819 0.225 -0.562 1.00 94.75 412 GLY A C 1
ATOM 3279 O O . GLY A 1 412 ? 12.261 -0.848 -0.968 1.00 94.75 412 GLY A O 1
ATOM 3280 N N . TYR A 1 413 ? 10.567 0.620 -0.784 1.00 95.75 413 TYR A N 1
ATOM 3281 C CA . TYR A 1 413 ? 9.570 -0.114 -1.564 1.00 95.75 413 TYR A CA 1
ATOM 3282 C C . TYR A 1 413 ? 8.941 0.786 -2.637 1.00 95.75 413 TYR A C 1
ATOM 3284 O O . TYR A 1 413 ? 8.732 1.978 -2.400 1.00 95.75 413 TYR A O 1
ATOM 3292 N N . VAL A 1 414 ? 8.599 0.209 -3.791 1.00 94.12 414 VAL A N 1
ATOM 3293 C CA . VAL A 1 414 ? 7.836 0.871 -4.860 1.00 94.12 414 VAL A CA 1
ATOM 3294 C C . VAL A 1 414 ? 7.025 -0.154 -5.674 1.00 94.12 414 VAL A C 1
ATOM 3296 O O . VAL A 1 414 ? 7.462 -1.284 -5.861 1.00 94.12 414 VAL A O 1
ATOM 3299 N N . ASN A 1 415 ? 5.867 0.240 -6.206 1.00 92.38 415 ASN A N 1
ATOM 3300 C CA . ASN A 1 415 ? 5.040 -0.449 -7.209 1.00 92.38 415 ASN A CA 1
ATOM 3301 C C . ASN A 1 415 ? 4.423 -1.822 -6.864 1.00 92.38 415 ASN A C 1
ATOM 3303 O O . ASN A 1 415 ? 3.207 -1.972 -7.016 1.00 92.38 415 ASN A O 1
ATOM 3307 N N . ASP A 1 416 ? 5.211 -2.856 -6.536 1.00 94.25 416 ASP A N 1
ATOM 3308 C CA . ASP A 1 416 ? 4.689 -4.227 -6.408 1.00 94.25 416 ASP A CA 1
ATOM 3309 C C . ASP A 1 416 ? 5.496 -5.164 -5.482 1.00 94.25 416 ASP A C 1
ATOM 3311 O O . ASP A 1 416 ? 6.724 -5.100 -5.383 1.00 94.25 416 ASP A O 1
ATOM 3315 N N . PHE A 1 417 ? 4.790 -6.091 -4.824 1.00 95.88 417 PHE A N 1
ATOM 3316 C CA . PHE A 1 417 ? 5.361 -7.132 -3.957 1.00 95.88 417 PHE A CA 1
ATOM 3317 C C . PHE A 1 417 ? 4.581 -8.462 -4.037 1.00 95.88 417 PHE A C 1
ATOM 3319 O O . PHE A 1 417 ? 3.390 -8.494 -4.368 1.00 95.88 417 PHE A O 1
ATOM 3326 N N . MET A 1 418 ? 5.217 -9.576 -3.666 1.00 95.38 418 MET A N 1
ATOM 3327 C CA . MET A 1 418 ? 4.625 -10.917 -3.632 1.00 95.38 418 MET A CA 1
ATOM 3328 C C . MET A 1 418 ? 4.992 -11.686 -2.351 1.00 95.38 418 MET A C 1
ATOM 3330 O O . MET A 1 418 ? 6.163 -11.853 -2.019 1.00 95.38 418 MET A O 1
ATOM 3334 N N . GLU A 1 419 ? 3.988 -12.228 -1.651 1.00 97.25 419 GLU A N 1
ATOM 3335 C CA . GLU A 1 419 ? 4.198 -13.075 -0.467 1.00 97.25 419 GLU A CA 1
ATOM 3336 C C . GLU A 1 419 ? 4.529 -14.526 -0.880 1.00 97.25 419 GLU A C 1
ATOM 3338 O O . GLU A 1 419 ? 3.656 -15.303 -1.290 1.00 97.25 419 GLU A O 1
ATOM 3343 N N . LEU A 1 420 ? 5.794 -14.916 -0.734 1.00 96.81 420 LEU A N 1
ATOM 3344 C CA . LEU A 1 420 ? 6.355 -16.217 -1.100 1.00 96.81 420 LEU A CA 1
ATOM 3345 C C . LEU A 1 420 ? 5.813 -17.375 -0.232 1.00 96.81 420 LEU A C 1
ATOM 3347 O O . LEU A 1 420 ? 5.132 -17.177 0.776 1.00 96.81 420 LEU A O 1
ATOM 3351 N N . LYS A 1 421 ? 6.063 -18.638 -0.621 1.00 94.50 421 LYS A N 1
ATOM 3352 C CA . LYS A 1 421 ? 5.463 -19.809 0.067 1.00 94.50 421 LYS A CA 1
ATOM 3353 C C . LYS A 1 421 ? 5.942 -19.974 1.523 1.00 94.50 421 LYS A C 1
ATOM 3355 O O . LYS A 1 421 ? 5.167 -20.445 2.349 1.00 94.50 421 LYS A O 1
ATOM 3360 N N . ASN A 1 422 ? 7.188 -19.611 1.812 1.00 94.94 422 ASN A N 1
ATOM 3361 C CA . ASN A 1 422 ? 7.775 -19.528 3.157 1.00 94.94 422 ASN A CA 1
ATOM 3362 C C . ASN A 1 422 ? 7.140 -18.425 4.030 1.00 94.94 422 ASN A C 1
ATOM 3364 O O . ASN A 1 422 ? 7.247 -18.503 5.246 1.00 94.94 422 ASN A O 1
ATOM 3368 N N . GLY A 1 423 ? 6.448 -17.451 3.428 1.00 96.06 423 GLY A N 1
ATOM 3369 C CA . GLY A 1 423 ? 5.863 -16.286 4.101 1.00 96.06 423 GLY A CA 1
ATOM 3370 C C . GLY A 1 423 ? 6.629 -14.988 3.834 1.00 96.06 423 GLY A C 1
ATOM 3371 O O . GLY A 1 423 ? 6.061 -13.916 4.023 1.00 96.06 423 GLY A O 1
ATOM 3372 N N . ASN A 1 424 ? 7.872 -15.091 3.354 1.00 98.19 424 ASN A N 1
ATOM 3373 C CA . ASN A 1 424 ? 8.745 -13.965 3.016 1.00 98.19 424 ASN A CA 1
ATOM 3374 C C . ASN A 1 424 ? 8.159 -13.082 1.916 1.00 98.19 424 ASN A C 1
ATOM 3376 O O . ASN A 1 424 ? 7.320 -13.514 1.120 1.00 98.19 424 ASN A O 1
ATOM 3380 N N . LEU A 1 425 ? 8.613 -11.836 1.877 1.00 98.19 425 LEU A N 1
ATOM 3381 C CA . LEU A 1 425 ? 8.128 -10.828 0.944 1.00 98.19 425 LEU A CA 1
ATOM 3382 C C . LEU A 1 425 ? 9.190 -10.630 -0.134 1.00 98.19 425 LEU A C 1
ATOM 3384 O O . LEU A 1 425 ? 10.307 -10.240 0.185 1.00 98.19 425 LEU A O 1
ATOM 3388 N N . LEU A 1 426 ? 8.853 -10.899 -1.394 1.00 97.94 426 LEU A N 1
ATOM 3389 C CA . LEU A 1 426 ? 9.651 -10.451 -2.533 1.00 97.94 426 LEU A CA 1
ATOM 3390 C C . LEU A 1 426 ? 9.093 -9.093 -2.976 1.00 97.94 426 LEU A C 1
ATOM 3392 O O . LEU A 1 426 ? 7.890 -9.006 -3.215 1.00 97.94 426 LEU A O 1
ATOM 3396 N N . ALA A 1 427 ? 9.909 -8.047 -3.054 1.00 97.75 427 ALA A N 1
ATOM 3397 C CA . ALA A 1 427 ? 9.454 -6.672 -3.275 1.00 97.75 427 ALA A CA 1
ATOM 3398 C C . ALA A 1 427 ? 10.372 -5.909 -4.239 1.00 97.75 427 ALA A C 1
ATOM 3400 O O . ALA A 1 427 ? 11.580 -6.142 -4.248 1.00 97.75 427 ALA A O 1
ATOM 3401 N N . ILE A 1 428 ? 9.802 -4.991 -5.024 1.00 97.75 428 ILE A N 1
ATOM 3402 C CA . ILE A 1 428 ? 10.574 -4.029 -5.823 1.00 97.75 428 ILE A CA 1
ATOM 3403 C C . ILE A 1 428 ? 11.017 -2.867 -4.918 1.00 97.75 428 ILE A C 1
ATOM 3405 O O . ILE A 1 428 ? 10.243 -2.381 -4.088 1.00 97.75 428 ILE A O 1
ATOM 3409 N N . GLY A 1 429 ? 12.256 -2.416 -5.101 1.00 97.00 429 GLY A N 1
ATOM 3410 C CA . GLY A 1 429 ? 12.853 -1.262 -4.438 1.00 97.00 429 GLY A CA 1
ATOM 3411 C C . GLY A 1 429 ? 13.804 -0.490 -5.360 1.00 97.00 429 GLY A C 1
ATOM 3412 O O . GLY A 1 429 ? 13.788 -0.637 -6.583 1.00 97.00 429 GLY A O 1
ATOM 3413 N N . ASN A 1 430 ? 14.621 0.358 -4.746 1.00 96.12 430 ASN A N 1
ATOM 3414 C CA . ASN A 1 430 ? 15.567 1.283 -5.377 1.00 96.12 430 ASN A CA 1
ATOM 3415 C C . ASN A 1 430 ? 16.996 0.942 -4.907 1.00 96.12 430 ASN A C 1
ATOM 3417 O O . ASN A 1 430 ? 17.148 0.092 -4.029 1.00 96.12 430 ASN A O 1
ATOM 3421 N N . SER A 1 431 ? 18.043 1.617 -5.395 1.00 93.75 431 SER A N 1
ATOM 3422 C CA . SER A 1 431 ? 19.359 1.495 -4.748 1.00 93.75 431 SER A CA 1
ATOM 3423 C C . SER A 1 431 ? 19.333 2.057 -3.320 1.00 93.75 431 SER A C 1
ATOM 3425 O O . SER A 1 431 ? 18.575 2.976 -3.004 1.00 93.75 431 SER A O 1
ATOM 3427 N N . ILE A 1 432 ? 20.192 1.536 -2.437 1.00 89.56 432 ILE A N 1
ATOM 3428 C CA . ILE A 1 432 ? 20.272 1.970 -1.023 1.00 89.56 432 ILE A CA 1
ATOM 3429 C C . ILE A 1 432 ? 20.655 3.460 -0.903 1.00 89.56 432 ILE A C 1
ATOM 3431 O O . ILE A 1 432 ? 20.268 4.141 0.043 1.00 89.56 432 ILE A O 1
ATOM 3435 N N . ASP A 1 433 ? 21.393 3.986 -1.882 1.00 85.19 433 ASP A N 1
ATOM 3436 C CA . ASP A 1 433 ? 21.776 5.398 -1.978 1.00 85.19 433 ASP A CA 1
ATOM 3437 C C . ASP A 1 433 ? 20.826 6.251 -2.846 1.00 85.19 433 ASP A C 1
ATOM 3439 O O . ASP A 1 433 ? 21.103 7.429 -3.072 1.00 85.19 433 ASP A O 1
ATOM 3443 N N . LEU A 1 434 ? 19.720 5.664 -3.325 1.00 87.19 434 LEU A N 1
ATOM 3444 C CA . LEU A 1 434 ? 18.678 6.268 -4.167 1.00 87.19 434 LEU A CA 1
ATOM 3445 C C . LEU A 1 434 ? 19.177 6.919 -5.473 1.00 87.19 434 LEU A C 1
ATOM 3447 O O . LEU A 1 434 ? 18.446 7.706 -6.076 1.00 87.19 434 LEU A O 1
ATOM 3451 N N . LYS A 1 435 ? 20.396 6.592 -5.934 1.00 87.38 435 LYS A N 1
ATOM 3452 C CA . LYS A 1 435 ? 20.913 7.000 -7.257 1.00 87.38 435 LYS A CA 1
ATOM 3453 C C . LYS A 1 435 ? 20.208 6.297 -8.416 1.00 87.38 435 LYS A C 1
ATOM 3455 O O . LYS A 1 435 ? 20.293 6.769 -9.551 1.00 87.38 435 LYS A O 1
ATOM 3460 N N . THR A 1 436 ? 19.580 5.156 -8.155 1.00 92.88 436 THR A N 1
ATOM 3461 C CA . THR A 1 436 ? 18.793 4.405 -9.132 1.00 92.88 436 THR A CA 1
ATOM 3462 C C . THR A 1 436 ? 17.466 4.008 -8.505 1.00 92.88 436 THR A C 1
ATOM 3464 O O . THR A 1 436 ? 17.382 3.774 -7.296 1.00 92.88 436 THR A O 1
ATOM 3467 N N . LEU A 1 437 ? 16.408 4.015 -9.310 1.00 94.38 437 LEU A N 1
ATOM 3468 C CA . LEU A 1 437 ? 15.036 3.829 -8.860 1.00 94.38 437 LEU A CA 1
ATOM 3469 C C . LEU A 1 437 ? 14.388 2.669 -9.601 1.00 94.38 437 LEU A C 1
ATOM 3471 O O . LEU A 1 437 ? 14.668 2.428 -10.776 1.00 94.38 437 LEU A O 1
ATOM 3475 N N . SER A 1 438 ? 13.466 1.996 -8.913 1.00 95.06 438 SER A N 1
ATOM 3476 C CA . SER A 1 438 ? 12.651 0.926 -9.493 1.00 95.06 438 SER A CA 1
ATOM 3477 C C . SER A 1 438 ? 13.477 -0.199 -10.154 1.00 95.06 438 SER A C 1
ATOM 3479 O O . SER A 1 438 ? 13.020 -0.786 -11.136 1.00 95.06 438 SER A O 1
ATOM 3481 N N . ASP A 1 439 ? 14.694 -0.485 -9.675 1.00 96.44 439 ASP A N 1
ATOM 3482 C CA . ASP A 1 439 ? 15.642 -1.412 -10.316 1.00 96.44 439 ASP A CA 1
ATOM 3483 C C . ASP A 1 439 ? 16.364 -2.392 -9.366 1.00 96.44 439 ASP A C 1
ATOM 3485 O O . ASP A 1 439 ? 17.252 -3.127 -9.801 1.00 96.44 439 ASP A O 1
ATOM 3489 N N . HIS A 1 440 ? 15.927 -2.480 -8.104 1.00 97.75 440 HIS A N 1
ATOM 3490 C CA . HIS A 1 440 ? 16.325 -3.532 -7.159 1.00 97.75 440 HIS A CA 1
ATOM 3491 C C . HIS A 1 440 ? 15.149 -4.451 -6.796 1.00 97.75 440 HIS A C 1
ATOM 3493 O O . HIS A 1 440 ? 14.016 -3.989 -6.653 1.00 97.75 440 HIS A 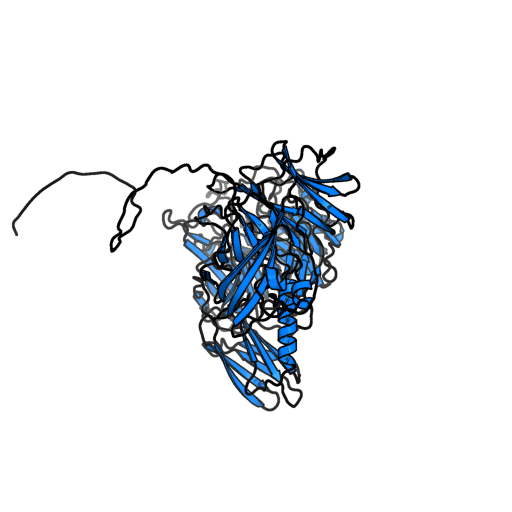O 1
ATOM 3499 N N . ILE A 1 441 ? 15.414 -5.745 -6.573 1.00 98.25 441 ILE A N 1
ATOM 3500 C CA . ILE A 1 441 ? 14.436 -6.719 -6.050 1.00 98.25 441 ILE A CA 1
ATOM 3501 C C . ILE A 1 441 ? 14.946 -7.356 -4.754 1.00 98.25 441 ILE A C 1
ATOM 3503 O O . ILE A 1 441 ? 15.943 -8.082 -4.755 1.00 98.25 441 ILE A O 1
ATOM 3507 N N . TYR A 1 442 ? 14.216 -7.154 -3.659 1.00 98.31 442 TYR A N 1
ATOM 3508 C CA . TYR A 1 442 ? 14.561 -7.656 -2.327 1.00 98.31 442 TYR A CA 1
ATOM 3509 C C . TYR A 1 442 ? 13.718 -8.878 -1.931 1.00 98.31 442 TYR A C 1
ATOM 3511 O O . TYR A 1 442 ? 12.512 -8.880 -2.168 1.00 98.31 442 TYR A O 1
ATOM 3519 N N . GLU A 1 443 ? 14.306 -9.893 -1.277 1.00 98.31 443 GLU A N 1
ATOM 3520 C CA . GLU A 1 443 ? 13.545 -10.824 -0.416 1.00 98.31 443 GLU A CA 1
ATOM 3521 C C . GLU A 1 443 ? 13.784 -10.464 1.050 1.00 98.31 443 GLU A C 1
ATOM 3523 O O . GLU A 1 443 ? 14.921 -10.472 1.524 1.00 98.31 443 GLU A O 1
ATOM 3528 N N . ILE A 1 444 ? 12.692 -10.184 1.753 1.00 98.50 444 ILE A N 1
ATOM 3529 C CA . ILE A 1 444 ? 12.651 -9.786 3.159 1.00 98.50 444 ILE A CA 1
ATOM 3530 C C . ILE A 1 444 ? 12.171 -10.984 3.982 1.00 98.50 444 ILE A C 1
ATOM 3532 O O . ILE A 1 444 ? 11.108 -11.551 3.684 1.00 98.50 444 ILE A O 1
ATOM 3536 N N . ASP A 1 445 ? 12.914 -11.366 5.024 1.00 98.38 445 ASP A N 1
ATOM 3537 C CA . ASP A 1 445 ? 12.437 -12.368 5.978 1.00 98.38 445 ASP A CA 1
ATOM 3538 C C . ASP A 1 445 ? 11.201 -11.849 6.719 1.00 98.38 445 ASP A C 1
ATOM 3540 O O . ASP A 1 445 ? 11.189 -10.756 7.291 1.00 98.38 445 ASP A O 1
ATOM 3544 N N . ARG A 1 446 ? 10.132 -12.648 6.722 1.00 96.00 446 ARG A N 1
ATOM 3545 C CA . ARG A 1 446 ? 8.838 -12.239 7.284 1.00 96.00 446 ARG A CA 1
ATOM 3546 C C . ARG A 1 446 ? 8.873 -12.026 8.803 1.00 96.00 446 ARG A C 1
ATOM 3548 O O . ARG A 1 446 ? 7.983 -11.363 9.329 1.00 96.00 446 ARG A O 1
ATOM 3555 N N . THR A 1 447 ? 9.850 -12.593 9.501 1.00 95.94 447 THR A N 1
ATOM 3556 C CA . THR A 1 447 ? 9.942 -12.621 10.967 1.00 95.94 447 THR A CA 1
ATOM 3557 C C . THR A 1 447 ? 10.879 -11.545 11.501 1.00 95.94 447 THR A C 1
ATOM 3559 O O . THR A 1 447 ? 10.556 -10.920 12.507 1.00 95.94 447 THR A O 1
ATOM 3562 N N . THR A 1 448 ? 12.027 -11.331 10.848 1.00 96.62 448 THR A N 1
ATOM 3563 C CA . THR A 1 448 ? 13.049 -10.364 11.296 1.00 96.62 448 THR A CA 1
ATOM 3564 C C . THR A 1 448 ? 13.037 -9.051 10.512 1.00 96.62 448 THR A C 1
ATOM 3566 O O . THR A 1 448 ? 13.498 -8.032 11.023 1.00 96.62 448 THR A O 1
ATOM 3569 N N . GLY A 1 449 ? 12.499 -9.052 9.287 1.00 96.88 449 GLY A N 1
ATOM 3570 C CA . GLY A 1 449 ? 12.624 -7.942 8.340 1.00 96.88 449 GLY A CA 1
ATOM 3571 C C . GLY A 1 449 ? 14.005 -7.830 7.690 1.00 96.88 449 GLY A C 1
ATOM 3572 O O . GLY A 1 449 ? 14.266 -6.863 6.982 1.00 96.88 449 GLY A O 1
ATOM 3573 N N . GLU A 1 450 ? 14.900 -8.797 7.907 1.00 96.88 450 GLU A N 1
ATOM 3574 C CA . GLU A 1 450 ? 16.226 -8.798 7.287 1.00 96.88 450 GLU A CA 1
ATOM 3575 C C . GLU A 1 450 ? 16.138 -9.055 5.777 1.00 96.88 450 GLU A C 1
ATOM 3577 O O . GLU A 1 450 ? 15.371 -9.901 5.309 1.00 96.88 450 GLU A O 1
ATOM 3582 N N . ILE A 1 451 ? 16.972 -8.351 5.010 1.00 97.50 451 ILE A N 1
ATOM 3583 C CA . ILE A 1 451 ? 17.115 -8.564 3.569 1.00 97.50 451 ILE A CA 1
ATOM 3584 C C . ILE A 1 451 ? 18.002 -9.792 3.340 1.00 97.50 451 ILE A C 1
ATOM 3586 O O . ILE A 1 451 ? 19.218 -9.739 3.524 1.00 97.50 451 ILE A O 1
ATOM 3590 N N . ILE A 1 452 ? 17.394 -10.905 2.931 1.00 97.31 452 ILE A N 1
ATOM 3591 C CA . ILE A 1 452 ? 18.087 -12.181 2.674 1.00 97.31 452 ILE A CA 1
ATOM 3592 C C . ILE A 1 452 ? 18.398 -12.408 1.185 1.00 97.31 452 ILE A C 1
ATOM 3594 O O . ILE A 1 452 ? 19.071 -13.373 0.819 1.00 97.31 452 ILE A O 1
ATOM 3598 N N . TYR A 1 453 ? 17.910 -11.523 0.315 1.00 97.75 453 TYR A N 1
ATOM 3599 C CA . TYR A 1 453 ? 18.200 -11.485 -1.116 1.00 97.75 453 TYR A CA 1
ATOM 3600 C C . TYR A 1 453 ? 18.103 -10.044 -1.613 1.00 97.75 453 TYR A C 1
ATOM 3602 O O . TYR A 1 453 ? 17.178 -9.331 -1.237 1.00 97.75 453 TYR A O 1
ATOM 3610 N N . ASP A 1 454 ? 19.023 -9.660 -2.488 1.00 97.00 454 ASP A N 1
ATOM 3611 C CA . ASP A 1 454 ? 19.056 -8.378 -3.194 1.00 97.00 454 ASP A CA 1
ATOM 3612 C C . ASP A 1 454 ? 19.487 -8.650 -4.640 1.00 97.00 454 ASP A C 1
ATOM 3614 O O . ASP A 1 454 ? 20.489 -9.339 -4.864 1.00 97.00 454 ASP A O 1
ATOM 3618 N N . LEU A 1 455 ? 18.721 -8.168 -5.611 1.00 98.06 455 LEU A N 1
ATOM 3619 C CA . LEU A 1 455 ? 19.013 -8.239 -7.037 1.00 98.06 455 LEU A CA 1
ATOM 3620 C C . LEU A 1 455 ? 18.940 -6.832 -7.630 1.00 98.06 455 LEU A C 1
ATOM 3622 O O . LEU A 1 455 ? 17.864 -6.373 -8.000 1.00 98.06 455 LEU A O 1
ATOM 3626 N N . ASP A 1 456 ? 20.102 -6.204 -7.755 1.00 97.06 456 ASP A N 1
ATOM 3627 C CA . ASP A 1 456 ? 20.357 -5.071 -8.647 1.00 97.06 456 ASP A CA 1
ATOM 3628 C C . ASP A 1 456 ? 20.279 -5.550 -10.110 1.00 97.06 456 ASP A C 1
ATOM 3630 O O . ASP A 1 456 ? 21.068 -6.407 -10.533 1.00 97.06 456 ASP A O 1
ATOM 3634 N N . ILE A 1 457 ? 19.325 -5.009 -10.874 1.00 96.25 457 ILE A N 1
ATOM 3635 C CA . ILE A 1 457 ? 19.067 -5.387 -12.271 1.00 96.25 457 ILE A CA 1
ATOM 3636 C C . ILE A 1 457 ? 20.196 -4.919 -13.214 1.00 96.25 457 ILE A C 1
ATOM 3638 O O . ILE A 1 457 ? 20.408 -5.557 -14.248 1.00 96.25 457 ILE A O 1
ATOM 3642 N N . LYS A 1 458 ? 20.986 -3.889 -12.866 1.00 92.75 458 LYS A N 1
ATOM 3643 C CA . LYS A 1 458 ? 22.102 -3.407 -13.709 1.00 92.75 458 LYS A CA 1
ATOM 3644 C C . LYS A 1 458 ? 23.213 -4.446 -13.868 1.00 92.75 458 LYS A C 1
ATOM 3646 O O . LYS A 1 458 ? 23.874 -4.480 -14.898 1.00 92.75 458 LYS A O 1
ATOM 3651 N N . ASN A 1 459 ? 23.362 -5.372 -12.916 1.00 94.81 459 ASN A N 1
ATOM 3652 C CA . ASN A 1 459 ? 24.286 -6.510 -13.053 1.00 94.81 459 ASN A CA 1
ATOM 3653 C C . ASN A 1 459 ? 23.804 -7.588 -14.048 1.00 94.81 459 ASN A C 1
ATOM 3655 O O . ASN A 1 459 ? 24.514 -8.571 -14.263 1.00 94.81 459 ASN A O 1
ATOM 3659 N N . LEU A 1 460 ? 22.603 -7.446 -14.624 1.00 94.06 460 LEU A N 1
ATOM 3660 C CA . LEU A 1 460 ? 22.051 -8.358 -15.632 1.00 94.06 460 LEU A CA 1
ATOM 3661 C C . LEU A 1 460 ? 22.136 -7.783 -17.047 1.00 94.06 460 LEU A C 1
ATOM 3663 O O . LEU A 1 460 ? 22.455 -8.515 -17.983 1.00 94.06 460 LEU A O 1
ATOM 3667 N N . LEU A 1 461 ? 21.768 -6.507 -17.202 1.00 89.94 461 LEU A N 1
ATOM 3668 C CA . LEU A 1 461 ? 21.550 -5.834 -18.482 1.00 89.94 461 LEU A CA 1
ATOM 3669 C C . LEU A 1 461 ? 21.749 -4.322 -18.342 1.00 89.94 461 LEU A C 1
ATOM 3671 O O . LEU A 1 461 ? 21.279 -3.722 -17.376 1.00 89.94 461 LEU A O 1
ATOM 3675 N N . GLU A 1 462 ? 22.314 -3.700 -19.376 1.00 88.50 462 GLU A N 1
ATOM 3676 C CA . GLU A 1 462 ? 22.366 -2.243 -19.533 1.00 88.50 462 GLU A CA 1
ATOM 3677 C C . GLU A 1 462 ? 21.584 -1.825 -20.800 1.00 88.50 462 GLU A C 1
ATOM 3679 O O . GLU A 1 462 ? 21.719 -2.473 -21.845 1.00 88.50 462 GLU A O 1
ATOM 3684 N N . PRO A 1 463 ? 20.724 -0.790 -20.744 1.00 87.44 463 PRO A N 1
ATOM 3685 C CA . PRO A 1 463 ? 19.966 -0.307 -21.898 1.00 87.44 463 PRO A CA 1
ATOM 3686 C C . PRO A 1 463 ? 20.740 0.754 -22.698 1.00 87.44 463 PRO A C 1
ATOM 3688 O O . PRO A 1 463 ? 21.452 1.591 -22.143 1.00 87.44 463 PRO A O 1
ATOM 3691 N N . ILE A 1 464 ? 20.499 0.808 -24.007 1.00 83.06 464 ILE A N 1
ATOM 3692 C CA . ILE A 1 464 ? 21.023 1.855 -24.890 1.00 83.06 464 ILE A CA 1
ATOM 3693 C C . ILE A 1 464 ? 20.289 3.172 -24.595 1.00 83.06 464 ILE A C 1
ATOM 3695 O O . ILE A 1 464 ? 19.133 3.370 -24.983 1.00 83.06 464 ILE A O 1
ATOM 3699 N N . MET A 1 465 ? 20.979 4.085 -23.909 1.00 80.06 465 MET A N 1
ATOM 3700 C CA . MET A 1 465 ? 20.466 5.410 -23.538 1.00 80.06 465 MET A CA 1
ATOM 3701 C C . MET A 1 465 ? 19.930 6.197 -24.747 1.00 80.06 465 MET A C 1
ATOM 3703 O O . MET A 1 465 ? 20.537 6.224 -25.818 1.00 80.06 465 MET A O 1
ATOM 3707 N N . GLY A 1 466 ? 18.803 6.889 -24.557 1.00 66.50 466 GLY A N 1
ATOM 3708 C CA . GLY A 1 466 ? 18.228 7.805 -25.550 1.00 66.50 466 GLY A CA 1
ATOM 3709 C C . GLY A 1 466 ? 17.485 7.157 -26.725 1.00 66.50 466 GLY A C 1
ATOM 3710 O O . GLY A 1 466 ? 17.042 7.882 -27.613 1.00 66.50 466 GLY A O 1
ATOM 3711 N N . LYS A 1 467 ? 17.313 5.824 -26.752 1.00 64.31 467 LYS A N 1
ATOM 3712 C CA . LYS A 1 467 ? 16.445 5.156 -27.744 1.00 64.31 467 LYS A CA 1
ATOM 3713 C C . LYS A 1 467 ? 14.947 5.358 -27.483 1.00 64.31 467 LYS A C 1
ATOM 3715 O O . LYS A 1 467 ? 14.189 5.508 -28.436 1.00 64.31 467 LYS A O 1
ATOM 3720 N N . ASN A 1 468 ? 14.548 5.394 -26.213 1.00 61.66 468 ASN A N 1
ATOM 3721 C CA . ASN A 1 468 ? 13.194 5.724 -25.764 1.00 61.66 468 ASN A CA 1
ATOM 3722 C C . ASN A 1 468 ? 13.235 7.108 -25.096 1.00 61.66 468 ASN A C 1
ATOM 3724 O O . ASN A 1 468 ? 14.188 7.399 -24.372 1.00 61.66 468 ASN A O 1
ATOM 3728 N N . MET A 1 469 ? 12.227 7.956 -25.330 1.00 53.62 469 MET A N 1
ATOM 3729 C CA . MET A 1 469 ? 12.282 9.375 -24.931 1.00 53.62 469 MET A CA 1
ATOM 3730 C C . MET A 1 469 ? 12.256 9.601 -23.410 1.00 53.62 469 MET A C 1
ATOM 3732 O O . MET A 1 469 ? 12.824 10.584 -22.943 1.00 53.62 469 MET A O 1
ATOM 3736 N N . ASP A 1 470 ? 11.662 8.676 -22.650 1.00 60.03 470 ASP A N 1
ATOM 3737 C CA . ASP A 1 470 ? 11.421 8.824 -21.205 1.00 60.03 470 ASP A CA 1
ATOM 3738 C C . ASP A 1 470 ? 12.463 8.112 -20.314 1.00 60.03 470 ASP A C 1
ATOM 3740 O O . ASP A 1 470 ? 12.368 8.147 -19.086 1.00 60.03 470 ASP A O 1
ATOM 3744 N N . VAL A 1 471 ? 13.473 7.456 -20.904 1.00 72.75 471 VAL A N 1
ATOM 3745 C CA . VAL A 1 471 ? 14.524 6.747 -20.150 1.00 72.75 471 VAL A CA 1
ATOM 3746 C C . VAL A 1 471 ? 15.507 7.747 -19.540 1.00 72.75 471 VAL A C 1
ATOM 3748 O O . VAL A 1 471 ? 16.299 8.377 -20.243 1.00 72.75 471 VAL A O 1
ATOM 3751 N N . THR A 1 472 ? 15.509 7.837 -18.210 1.00 83.19 472 THR A N 1
ATOM 3752 C CA . THR A 1 472 ? 16.545 8.541 -17.436 1.00 83.19 472 THR A CA 1
ATOM 3753 C C . THR A 1 472 ? 17.601 7.555 -16.926 1.00 83.19 472 THR A C 1
ATOM 3755 O O . THR A 1 472 ? 17.355 6.356 -16.870 1.00 83.19 472 THR A O 1
ATOM 3758 N N . GLN A 1 473 ? 18.783 8.032 -16.518 1.00 85.69 473 GLN A N 1
ATOM 3759 C CA . GLN A 1 473 ? 19.804 7.172 -15.887 1.00 85.69 473 GLN A CA 1
ATOM 3760 C C . GLN A 1 473 ? 19.397 6.698 -14.471 1.00 85.69 473 GLN A C 1
ATOM 3762 O O . GLN A 1 473 ? 19.908 5.685 -13.979 1.00 85.69 473 GLN A O 1
ATOM 3767 N N . GLU A 1 474 ? 18.494 7.448 -13.831 1.00 88.94 474 GLU A N 1
ATOM 3768 C CA . GLU A 1 474 ? 17.994 7.227 -12.474 1.00 88.94 474 GLU A CA 1
ATOM 3769 C C . GLU A 1 474 ? 16.875 6.168 -12.466 1.00 88.94 474 GLU A C 1
ATOM 3771 O O . GLU A 1 474 ? 17.071 5.092 -11.906 1.00 88.94 474 GLU A O 1
ATOM 3776 N N . ASP A 1 475 ? 15.753 6.412 -13.152 1.00 90.31 475 ASP A N 1
ATOM 3777 C CA . ASP A 1 475 ? 14.632 5.463 -13.295 1.00 90.31 475 ASP A CA 1
ATOM 3778 C C . ASP A 1 475 ? 14.617 4.855 -14.711 1.00 90.31 475 ASP A C 1
ATOM 3780 O O . ASP A 1 475 ? 13.773 5.140 -15.566 1.00 90.31 475 ASP A O 1
ATOM 3784 N N . TRP A 1 476 ? 15.666 4.085 -15.000 1.00 91.81 476 TRP A N 1
ATOM 3785 C CA . TRP A 1 476 ? 15.970 3.595 -16.348 1.00 91.81 476 TRP A CA 1
ATOM 3786 C C . TRP A 1 476 ? 15.110 2.397 -16.766 1.00 91.81 476 TRP A C 1
ATOM 3788 O O . TRP A 1 476 ? 14.755 2.270 -17.937 1.00 91.81 476 TRP A O 1
ATOM 3798 N N . PHE A 1 477 ? 14.791 1.511 -15.817 1.00 93.56 477 PHE A N 1
ATOM 3799 C CA . PHE A 1 477 ? 14.035 0.281 -16.060 1.00 93.56 477 PHE A CA 1
ATOM 3800 C C . PHE A 1 477 ? 12.548 0.461 -15.748 1.00 93.56 477 PHE A C 1
ATOM 3802 O O . PHE A 1 477 ? 11.708 -0.068 -16.476 1.00 93.56 477 PHE A O 1
ATOM 3809 N N . GLN A 1 478 ? 12.217 1.222 -14.695 1.00 93.00 478 GLN A N 1
ATOM 3810 C CA . GLN A 1 478 ? 10.860 1.387 -14.173 1.00 93.00 478 GLN A CA 1
ATOM 3811 C C . GLN A 1 478 ? 10.187 0.035 -13.870 1.00 93.00 478 GLN A C 1
ATOM 3813 O O . GLN A 1 478 ? 9.154 -0.296 -14.459 1.00 93.00 478 GLN A O 1
ATOM 3818 N N . CYS A 1 479 ? 10.765 -0.771 -12.963 1.00 95.75 479 CYS A N 1
ATOM 3819 C CA . CYS A 1 479 ? 10.136 -2.023 -12.533 1.00 95.75 479 CYS A CA 1
ATOM 3820 C C . CYS A 1 479 ? 8.806 -1.718 -11.833 1.00 95.75 479 CYS A C 1
ATOM 3822 O O . CYS A 1 479 ? 8.772 -1.079 -10.779 1.00 95.75 479 CYS A O 1
ATOM 3824 N N . ASN A 1 480 ? 7.700 -2.172 -12.420 1.00 92.88 480 ASN A N 1
ATOM 3825 C CA . ASN A 1 480 ? 6.342 -1.790 -12.009 1.00 92.88 480 ASN A CA 1
ATOM 3826 C C . ASN A 1 480 ? 5.390 -2.986 -11.779 1.00 92.88 480 ASN A C 1
ATOM 3828 O O . ASN A 1 480 ? 4.188 -2.808 -11.538 1.00 92.88 480 ASN A O 1
ATOM 3832 N N . GLY A 1 481 ? 5.922 -4.206 -11.864 1.00 94.44 481 GLY A N 1
ATOM 3833 C CA . GLY A 1 481 ? 5.198 -5.458 -11.683 1.00 94.44 481 GLY A CA 1
ATOM 3834 C C . GLY A 1 481 ? 6.160 -6.621 -11.448 1.00 94.44 481 GLY A C 1
ATOM 3835 O O . GLY A 1 481 ? 7.199 -6.721 -12.104 1.00 94.44 481 GLY A O 1
ATOM 3836 N N . LEU A 1 482 ? 5.811 -7.489 -10.496 1.00 95.19 482 LEU A N 1
ATOM 3837 C CA . LEU A 1 482 ? 6.686 -8.541 -9.976 1.00 95.19 482 LEU A CA 1
ATOM 3838 C C . LEU A 1 482 ? 5.934 -9.868 -9.837 1.00 95.19 482 LEU A C 1
ATOM 3840 O O . LEU A 1 482 ? 4.911 -9.946 -9.156 1.00 95.19 482 LEU A O 1
ATOM 3844 N N . TRP A 1 483 ? 6.485 -10.948 -10.399 1.00 96.50 483 TRP A N 1
ATOM 3845 C CA . TRP A 1 483 ? 5.940 -12.293 -10.197 1.00 96.50 483 TRP A CA 1
ATOM 3846 C C . TRP A 1 483 ? 7.022 -13.360 -10.010 1.00 96.50 483 TRP A C 1
ATOM 3848 O O . TRP A 1 483 ? 7.966 -13.444 -10.787 1.00 96.50 483 TRP A O 1
ATOM 3858 N N . TYR A 1 484 ? 6.861 -14.242 -9.020 1.00 96.62 484 TYR A N 1
ATOM 3859 C CA . TYR A 1 484 ? 7.749 -15.387 -8.796 1.00 96.62 484 TYR A CA 1
ATOM 3860 C C . TYR A 1 484 ? 7.125 -16.700 -9.295 1.00 96.62 484 TYR A C 1
ATOM 3862 O O . TYR A 1 484 ? 6.216 -17.271 -8.680 1.00 96.62 484 TYR A O 1
ATOM 3870 N N . ASP A 1 485 ? 7.663 -17.225 -10.394 1.00 94.50 485 ASP A N 1
ATOM 3871 C CA . ASP A 1 485 ? 7.403 -18.582 -10.859 1.00 94.50 485 ASP A CA 1
ATOM 3872 C C . ASP A 1 485 ? 8.136 -19.613 -9.989 1.00 94.50 485 ASP A C 1
ATOM 3874 O O . ASP A 1 485 ? 9.237 -20.090 -10.286 1.00 94.50 485 ASP A O 1
ATOM 3878 N N . ARG A 1 486 ? 7.450 -20.030 -8.925 1.00 91.44 486 ARG A N 1
ATOM 3879 C CA . ARG A 1 486 ? 7.880 -21.107 -8.029 1.00 91.44 486 ARG A CA 1
ATOM 3880 C C . ARG A 1 486 ? 8.074 -22.471 -8.726 1.00 91.44 486 ARG A C 1
ATOM 3882 O O . ARG A 1 486 ? 8.676 -23.360 -8.124 1.00 91.44 486 ARG A O 1
ATOM 3889 N N . LYS A 1 487 ? 7.558 -22.702 -9.942 1.00 91.00 487 LYS A N 1
ATOM 3890 C CA . LYS A 1 487 ? 7.779 -23.969 -10.669 1.00 91.00 487 LYS A CA 1
ATOM 3891 C C . LYS A 1 487 ? 9.187 -24.029 -11.264 1.00 91.00 487 LYS A C 1
ATOM 3893 O O . LYS A 1 487 ? 9.789 -25.099 -11.256 1.00 91.00 487 LYS A O 1
ATOM 3898 N N . ASN A 1 488 ? 9.682 -22.901 -11.769 1.00 91.75 488 ASN A N 1
ATOM 3899 C CA . ASN A 1 488 ? 10.941 -22.799 -12.511 1.00 91.75 488 ASN A CA 1
ATOM 3900 C C . ASN A 1 488 ? 12.029 -21.992 -11.767 1.00 91.75 488 ASN A C 1
ATOM 3902 O O . ASN A 1 488 ? 13.037 -21.640 -12.378 1.00 91.75 488 ASN A O 1
ATOM 3906 N N . ASP A 1 489 ? 11.799 -21.666 -10.488 1.00 94.50 489 ASP A N 1
ATOM 3907 C CA . ASP A 1 489 ? 12.600 -20.758 -9.642 1.00 94.50 489 ASP A CA 1
ATOM 3908 C C . ASP A 1 489 ? 12.993 -19.455 -10.355 1.00 94.50 489 ASP A C 1
ATOM 3910 O O . ASP A 1 489 ? 14.162 -19.101 -10.479 1.00 94.50 489 ASP A O 1
ATOM 3914 N N . THR A 1 490 ? 12.000 -18.771 -10.925 1.00 96.81 490 THR A N 1
ATOM 3915 C CA . THR A 1 490 ? 12.228 -17.617 -11.806 1.00 96.81 490 THR A CA 1
ATOM 3916 C C . THR A 1 490 ? 11.430 -16.408 -11.337 1.00 96.81 490 THR A C 1
ATOM 3918 O O . THR A 1 490 ? 10.249 -16.536 -11.030 1.00 96.81 490 THR A O 1
ATOM 3921 N N . ILE A 1 491 ? 12.055 -15.236 -11.294 1.00 98.19 491 ILE A N 1
ATOM 3922 C CA . ILE A 1 491 ? 11.391 -13.950 -11.063 1.00 98.19 491 ILE A CA 1
ATOM 3923 C C . ILE A 1 491 ? 11.135 -13.302 -12.427 1.00 98.19 491 ILE A C 1
ATOM 3925 O O . ILE A 1 491 ? 12.058 -13.202 -13.228 1.00 98.19 491 ILE A O 1
ATOM 3929 N N . LEU A 1 492 ? 9.901 -12.883 -12.698 1.00 98.25 492 LEU A N 1
ATOM 3930 C CA . LEU A 1 492 ? 9.501 -12.107 -13.870 1.00 98.25 492 LEU A CA 1
ATOM 3931 C C . LEU A 1 492 ? 9.308 -10.646 -13.444 1.00 98.25 492 LEU A C 1
ATOM 3933 O O . LEU A 1 492 ? 8.648 -10.391 -12.431 1.00 98.25 492 LEU A O 1
ATOM 3937 N N . LEU A 1 493 ? 9.863 -9.717 -14.223 1.00 98.06 493 LEU A N 1
ATOM 3938 C CA . LEU A 1 493 ? 9.927 -8.282 -13.927 1.00 98.06 493 LEU A CA 1
ATOM 3939 C C . LEU A 1 493 ? 9.491 -7.476 -15.155 1.00 98.06 493 LEU A C 1
ATOM 3941 O O . LEU A 1 493 ? 10.062 -7.670 -16.230 1.00 98.06 493 LEU A O 1
ATOM 3945 N N . SER A 1 494 ? 8.506 -6.584 -15.015 1.00 96.50 494 SER A N 1
ATOM 3946 C CA . SER A 1 494 ? 8.081 -5.677 -16.094 1.00 96.50 494 SER A CA 1
ATOM 3947 C C . SER A 1 494 ? 8.791 -4.334 -15.977 1.00 96.50 494 SER A C 1
ATOM 3949 O O . SER A 1 494 ? 8.578 -3.608 -15.007 1.00 96.50 494 SER A O 1
ATOM 3951 N N . GLY A 1 495 ? 9.629 -4.017 -16.966 1.00 95.00 495 GLY A N 1
ATOM 3952 C CA . GLY A 1 495 ? 10.303 -2.729 -17.090 1.00 95.00 495 GLY A CA 1
ATOM 3953 C C . GLY A 1 495 ? 9.525 -1.815 -18.029 1.00 95.00 495 GLY A C 1
ATOM 3954 O O . GLY A 1 495 ? 9.521 -2.034 -19.245 1.00 95.00 495 GLY A O 1
ATOM 3955 N N . GLY A 1 496 ? 8.853 -0.807 -17.467 1.00 92.44 496 GLY A N 1
ATOM 3956 C CA . GLY A 1 496 ? 8.007 0.119 -18.222 1.00 92.44 496 GLY A CA 1
ATOM 3957 C C . GLY A 1 496 ? 8.790 0.883 -19.292 1.00 92.44 496 GLY A C 1
ATOM 3958 O O . GLY A 1 496 ? 8.459 0.806 -20.474 1.00 92.44 496 GLY A O 1
ATOM 3959 N N . ASN A 1 497 ? 9.883 1.539 -18.894 1.00 90.25 497 ASN A N 1
ATOM 3960 C CA . ASN A 1 497 ? 10.648 2.452 -19.755 1.00 90.25 497 ASN A CA 1
ATOM 3961 C C . ASN A 1 497 ? 11.477 1.716 -20.832 1.00 90.25 497 ASN A C 1
ATOM 3963 O O . ASN A 1 497 ? 11.959 2.331 -21.784 1.00 90.25 497 ASN A O 1
ATOM 3967 N N . VAL A 1 498 ? 11.593 0.387 -20.721 1.00 91.69 498 VAL A N 1
ATOM 3968 C CA . VAL A 1 498 ? 12.279 -0.506 -21.671 1.00 91.69 498 VAL A CA 1
ATOM 3969 C C . VAL A 1 498 ? 11.318 -1.425 -22.446 1.00 91.69 498 VAL A C 1
ATOM 3971 O O . VAL A 1 498 ? 11.776 -2.344 -23.118 1.00 91.69 498 VAL A O 1
ATOM 3974 N N . ASN A 1 499 ? 9.994 -1.217 -22.382 1.00 93.06 499 ASN A N 1
ATOM 3975 C CA . ASN A 1 499 ? 8.991 -1.992 -23.141 1.00 93.06 499 ASN A CA 1
ATOM 3976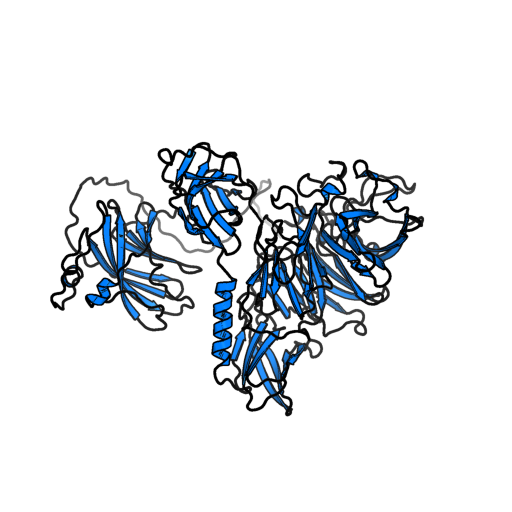 C C . ASN A 1 499 ? 9.174 -3.527 -23.059 1.00 93.06 499 ASN A C 1
ATOM 3978 O O . ASN A 1 499 ? 8.941 -4.243 -24.032 1.00 93.06 499 ASN A O 1
ATOM 3982 N N . SER A 1 500 ? 9.640 -4.038 -21.914 1.00 94.44 500 SER A N 1
ATOM 3983 C CA . SER A 1 500 ? 10.130 -5.418 -21.800 1.00 94.44 500 SER A CA 1
ATOM 3984 C C . SER A 1 500 ? 9.664 -6.115 -20.526 1.00 94.44 500 SER A C 1
ATOM 3986 O O . SER A 1 500 ? 9.504 -5.492 -19.475 1.00 94.44 500 SER A O 1
ATOM 3988 N N . ILE A 1 501 ? 9.527 -7.440 -20.597 1.00 97.62 501 ILE A N 1
ATOM 3989 C CA . ILE A 1 501 ? 9.512 -8.316 -19.421 1.00 97.62 501 ILE A CA 1
ATOM 3990 C C . ILE A 1 501 ? 10.770 -9.176 -19.448 1.00 97.62 501 ILE A C 1
ATOM 3992 O O . ILE A 1 501 ? 10.985 -9.935 -20.394 1.00 97.62 501 ILE A O 1
ATOM 3996 N N . ILE A 1 502 ? 11.581 -9.083 -18.398 1.00 97.50 502 ILE A N 1
ATOM 3997 C CA . ILE A 1 502 ? 12.753 -9.945 -18.209 1.00 97.50 502 ILE A CA 1
ATOM 3998 C C . ILE A 1 502 ? 12.433 -11.046 -17.202 1.00 97.50 502 ILE A C 1
ATOM 4000 O O . ILE A 1 502 ? 11.584 -10.877 -16.321 1.00 97.50 502 ILE A O 1
ATOM 4004 N N . ALA A 1 503 ? 13.132 -12.172 -17.315 1.00 97.81 503 ALA A N 1
ATOM 4005 C CA . ALA A 1 503 ? 13.024 -13.271 -16.370 1.00 97.81 503 ALA A CA 1
ATOM 4006 C C . ALA A 1 503 ? 14.392 -13.668 -15.825 1.00 97.81 503 ALA A C 1
ATOM 4008 O O . ALA A 1 503 ? 15.322 -13.905 -16.591 1.00 97.81 503 ALA A O 1
ATOM 4009 N N . VAL A 1 504 ? 14.501 -13.783 -14.504 1.00 98.31 504 VAL A N 1
ATOM 4010 C CA . VAL A 1 504 ? 15.758 -14.002 -13.780 1.00 98.31 504 VAL A CA 1
ATOM 4011 C C . VAL A 1 504 ? 15.661 -15.290 -12.970 1.00 98.31 504 VAL A C 1
ATOM 4013 O O . VAL A 1 504 ? 14.707 -15.489 -12.218 1.00 98.31 504 VAL A O 1
ATOM 4016 N N . ASN A 1 505 ? 16.638 -16.181 -13.112 1.00 98.00 505 ASN A N 1
ATOM 4017 C CA . ASN A 1 505 ? 16.795 -17.358 -12.263 1.00 98.00 505 ASN A CA 1
ATOM 4018 C C . ASN A 1 505 ? 17.106 -16.887 -10.833 1.00 98.00 505 ASN A C 1
ATOM 4020 O O . ASN A 1 505 ? 18.121 -16.233 -10.591 1.00 98.00 505 ASN A O 1
ATOM 4024 N N . LYS A 1 506 ? 16.222 -17.177 -9.869 1.00 96.62 506 LYS A N 1
ATOM 4025 C CA . LYS A 1 506 ? 16.313 -16.564 -8.535 1.00 96.62 506 LYS A CA 1
ATOM 4026 C C . LYS A 1 506 ? 17.573 -17.004 -7.794 1.00 96.62 506 LYS A C 1
ATOM 4028 O O . LYS A 1 506 ? 18.255 -16.155 -7.227 1.00 96.62 506 LYS A O 1
ATOM 4033 N N . THR A 1 507 ? 17.871 -18.304 -7.793 1.00 93.25 507 THR A N 1
ATOM 4034 C CA . THR A 1 507 ? 18.971 -18.887 -7.004 1.00 93.25 507 THR A CA 1
ATOM 4035 C C . THR A 1 507 ? 20.361 -18.354 -7.376 1.00 93.25 507 THR A C 1
ATOM 4037 O O . THR A 1 507 ? 21.166 -18.117 -6.479 1.00 93.25 507 THR A O 1
ATOM 4040 N N . ASP A 1 508 ? 20.653 -18.152 -8.664 1.00 94.56 508 ASP A N 1
ATOM 4041 C CA . ASP A 1 508 ? 21.989 -17.760 -9.151 1.00 94.56 508 ASP A CA 1
ATOM 4042 C C . ASP A 1 508 ? 22.080 -16.311 -9.665 1.00 94.56 508 ASP A C 1
ATOM 4044 O O . ASP A 1 508 ? 23.177 -15.848 -9.973 1.00 94.56 508 ASP A O 1
ATOM 4048 N N . LYS A 1 509 ? 20.951 -15.586 -9.703 1.00 97.25 509 LYS A N 1
ATOM 4049 C CA . LYS A 1 509 ? 20.827 -14.219 -10.238 1.00 97.25 509 LYS A CA 1
ATOM 4050 C C . LYS A 1 509 ? 21.233 -14.102 -11.714 1.00 97.25 509 LYS A C 1
ATOM 4052 O O . LYS A 1 509 ? 21.734 -13.064 -12.127 1.00 97.25 509 LYS A O 1
ATOM 4057 N N . THR A 1 510 ? 21.016 -15.139 -12.523 1.00 96.62 510 THR A N 1
ATOM 4058 C CA . THR A 1 510 ? 21.260 -15.079 -13.975 1.00 96.62 510 THR A CA 1
ATOM 4059 C C . THR A 1 510 ? 19.998 -14.747 -14.768 1.00 96.62 510 THR A C 1
ATOM 4061 O O . THR A 1 510 ? 18.891 -15.172 -14.430 1.00 96.62 510 THR A O 1
ATOM 4064 N N . LEU A 1 511 ? 20.155 -14.004 -15.862 1.00 96.62 511 LEU A N 1
ATOM 4065 C CA . LEU A 1 511 ? 19.088 -13.762 -16.830 1.00 96.62 511 LEU A CA 1
ATOM 4066 C C . LEU A 1 511 ? 18.714 -15.070 -17.560 1.00 96.62 511 LEU A C 1
ATOM 4068 O O . LEU A 1 511 ? 19.582 -15.839 -17.966 1.00 96.62 511 LEU A O 1
ATOM 4072 N N . LYS A 1 512 ? 17.410 -15.322 -17.714 1.00 97.06 512 LYS A N 1
ATOM 4073 C CA . LYS A 1 512 ? 16.835 -16.560 -18.269 1.00 97.06 512 LYS A CA 1
ATOM 4074 C C . LYS A 1 512 ? 16.211 -16.363 -19.651 1.00 97.06 512 LYS A C 1
ATOM 4076 O O . LYS A 1 512 ? 16.310 -17.256 -20.484 1.00 97.06 512 LYS A O 1
ATOM 4081 N N . TRP A 1 513 ? 15.524 -15.238 -19.857 1.00 97.69 513 TRP A N 1
ATOM 4082 C CA . TRP A 1 513 ? 14.951 -14.800 -21.136 1.00 97.69 513 TRP A CA 1
ATOM 4083 C C . TRP A 1 513 ? 14.491 -13.337 -21.063 1.00 97.69 513 TRP A C 1
ATOM 4085 O O . TRP A 1 513 ? 14.300 -12.792 -19.971 1.00 97.69 513 TRP A O 1
ATOM 4095 N N . ILE A 1 514 ? 14.267 -12.726 -22.229 1.00 97.50 514 ILE A N 1
ATOM 4096 C CA . ILE A 1 514 ? 13.681 -11.394 -22.413 1.00 97.50 514 ILE A CA 1
ATOM 4097 C C . ILE A 1 514 ? 12.500 -11.488 -23.393 1.00 97.50 514 ILE A C 1
ATOM 4099 O O . ILE A 1 514 ? 12.599 -12.053 -24.481 1.00 97.50 514 ILE A O 1
ATOM 4103 N N . MET A 1 515 ? 11.372 -10.894 -23.011 1.00 97.44 515 MET A N 1
ATOM 4104 C CA . MET A 1 515 ? 10.232 -10.601 -23.876 1.00 97.44 515 MET A CA 1
ATOM 4105 C C . MET A 1 515 ? 10.255 -9.100 -24.193 1.00 97.44 515 MET A C 1
ATOM 4107 O O . MET A 1 515 ? 9.838 -8.300 -23.360 1.00 97.44 515 MET A O 1
ATOM 4111 N N . GLY A 1 516 ? 10.775 -8.732 -25.365 1.00 93.88 516 GLY A N 1
ATOM 4112 C CA . GLY A 1 516 ? 10.991 -7.347 -25.801 1.00 93.88 516 GLY A CA 1
ATOM 4113 C C . GLY A 1 516 ? 11.895 -7.279 -27.039 1.00 93.88 516 GLY A C 1
ATOM 4114 O O . GLY A 1 516 ? 12.283 -8.319 -27.575 1.00 93.88 516 GLY A O 1
ATOM 4115 N N . ASP A 1 517 ? 12.246 -6.071 -27.487 1.00 89.69 517 ASP A N 1
ATOM 4116 C CA . ASP A 1 517 ? 13.187 -5.856 -28.601 1.00 89.69 517 ASP A CA 1
ATOM 4117 C C . ASP A 1 517 ? 14.648 -6.097 -28.152 1.00 89.69 517 ASP A C 1
ATOM 4119 O O . ASP A 1 517 ? 15.087 -5.459 -27.193 1.00 89.69 517 ASP A O 1
ATOM 4123 N N . PRO A 1 518 ? 15.450 -6.949 -28.825 1.00 90.44 518 PRO A N 1
ATOM 4124 C CA . PRO A 1 518 ? 16.894 -7.024 -28.579 1.00 90.44 518 PRO A CA 1
ATOM 4125 C C . PRO A 1 518 ? 17.636 -5.723 -28.904 1.00 90.44 518 PRO A C 1
ATOM 4127 O O . PRO A 1 518 ? 18.689 -5.455 -28.331 1.00 90.44 518 PRO A O 1
ATOM 4130 N N . GLY A 1 519 ? 17.092 -4.890 -29.791 1.00 88.69 519 GLY A N 1
ATOM 4131 C CA . GLY A 1 519 ? 17.704 -3.649 -30.239 1.00 88.69 519 GLY A CA 1
ATOM 4132 C C . GLY A 1 519 ? 17.845 -2.552 -29.180 1.00 88.69 519 GLY A C 1
ATOM 4133 O O . GLY A 1 519 ? 18.536 -1.573 -29.467 1.00 88.69 519 GLY A O 1
ATOM 4134 N N . ILE A 1 520 ? 17.228 -2.657 -27.999 1.00 88.06 520 ILE A N 1
ATOM 4135 C CA . ILE A 1 520 ? 17.335 -1.642 -26.930 1.00 88.06 520 ILE A CA 1
ATOM 4136 C C . ILE A 1 520 ? 18.454 -1.922 -25.915 1.00 88.06 520 ILE A C 1
ATOM 4138 O O . ILE A 1 520 ? 18.699 -1.080 -25.056 1.00 88.06 520 ILE A O 1
ATOM 4142 N N . TRP A 1 521 ? 19.115 -3.079 -25.987 1.00 91.19 521 TRP A N 1
ATOM 4143 C CA . TRP A 1 521 ? 20.040 -3.561 -24.957 1.00 91.19 521 TRP A CA 1
ATOM 4144 C C . TRP A 1 521 ? 21.499 -3.528 -25.419 1.00 91.19 521 TRP A C 1
ATOM 4146 O O . TRP A 1 521 ? 21.810 -3.888 -26.556 1.00 91.19 521 TRP A O 1
ATOM 4156 N N . GLU A 1 522 ? 22.418 -3.152 -24.531 1.00 89.50 522 GLU A N 1
ATOM 4157 C CA . GLU A 1 522 ? 23.851 -3.245 -24.806 1.00 89.50 522 GLU A CA 1
ATOM 4158 C C . GLU A 1 522 ? 24.340 -4.694 -24.690 1.00 89.50 522 GLU A C 1
ATOM 4160 O O . GLU A 1 522 ? 24.152 -5.359 -23.675 1.00 89.50 522 GLU A O 1
ATOM 4165 N N . ASN A 1 523 ? 25.000 -5.183 -25.746 1.00 85.75 523 ASN A N 1
ATOM 4166 C CA . ASN A 1 523 ? 25.687 -6.483 -25.804 1.00 85.75 523 ASN A CA 1
ATOM 4167 C C . ASN A 1 523 ? 24.829 -7.729 -25.473 1.00 85.75 523 ASN A C 1
ATOM 4169 O O . ASN A 1 523 ? 25.387 -8.797 -25.218 1.00 85.75 523 ASN A O 1
ATOM 4173 N N . ALA A 1 524 ? 23.496 -7.623 -25.489 1.00 88.25 524 ALA A N 1
ATOM 4174 C CA . ALA A 1 524 ? 22.605 -8.712 -25.092 1.00 88.25 524 ALA A CA 1
ATOM 4175 C C . ALA A 1 524 ? 22.691 -9.937 -26.021 1.00 88.25 524 ALA A C 1
ATOM 4177 O O . ALA A 1 524 ? 22.750 -9.813 -27.245 1.00 88.25 524 ALA A O 1
ATOM 4178 N N . ASP A 1 525 ? 22.652 -11.132 -25.425 1.00 93.25 525 ASP A N 1
ATOM 4179 C CA . ASP A 1 525 ? 22.679 -12.409 -26.144 1.00 93.25 525 ASP A CA 1
ATOM 4180 C C . ASP A 1 525 ? 21.350 -12.636 -26.900 1.00 93.25 525 ASP A C 1
ATOM 4182 O O . ASP A 1 525 ? 20.302 -12.781 -26.258 1.00 93.25 525 ASP A O 1
ATOM 4186 N N . PRO A 1 526 ? 21.354 -12.715 -28.250 1.00 92.12 526 PRO A N 1
ATOM 4187 C CA . PRO A 1 526 ? 20.135 -12.905 -29.036 1.00 92.12 526 PRO A CA 1
ATOM 4188 C C . PRO A 1 526 ? 19.378 -14.204 -28.727 1.00 92.12 526 PRO A C 1
ATOM 4190 O O . PRO A 1 526 ? 18.183 -14.282 -29.003 1.00 92.12 526 PRO A O 1
ATOM 4193 N N . SER A 1 527 ? 20.033 -15.218 -28.148 1.00 95.75 527 SER A N 1
ATOM 4194 C CA . SER A 1 527 ? 19.391 -16.490 -27.783 1.00 95.75 527 SER A CA 1
ATOM 4195 C C . SER A 1 527 ? 18.416 -16.379 -26.605 1.00 95.75 527 SER A C 1
ATOM 4197 O O . SER A 1 527 ? 17.620 -17.291 -26.386 1.00 95.75 527 SER A O 1
ATOM 4199 N N . LEU A 1 528 ? 18.432 -15.257 -25.875 1.00 96.94 528 LEU A N 1
ATOM 4200 C CA . LEU A 1 528 ? 17.529 -14.990 -24.754 1.00 96.94 528 LEU A CA 1
ATOM 4201 C C . LEU A 1 528 ? 16.181 -14.385 -25.183 1.00 96.94 528 LEU A C 1
ATOM 4203 O O . LEU A 1 528 ? 15.282 -14.276 -24.349 1.00 96.94 528 LEU A O 1
ATOM 4207 N N . PHE A 1 529 ? 16.021 -14.006 -26.453 1.00 97.81 529 PHE A N 1
ATOM 4208 C CA . PHE A 1 529 ? 14.831 -13.323 -26.969 1.00 97.81 529 PHE A CA 1
ATOM 4209 C C . PHE A 1 529 ? 13.876 -14.281 -27.684 1.00 97.81 529 PHE A C 1
ATOM 4211 O O . PHE A 1 529 ? 14.292 -15.256 -28.310 1.00 97.81 529 PHE A O 1
ATOM 4218 N N . PHE A 1 530 ? 12.575 -13.991 -27.619 1.00 98.00 530 PHE A N 1
ATOM 4219 C CA . PHE A 1 530 ? 11.562 -14.801 -28.295 1.00 98.00 530 PHE A CA 1
ATOM 4220 C C . PHE A 1 530 ? 11.316 -14.377 -29.745 1.00 98.00 530 PHE A C 1
ATOM 4222 O O . PHE A 1 530 ? 11.162 -13.197 -30.045 1.00 98.00 530 PHE A O 1
ATOM 4229 N N . THR A 1 531 ? 11.148 -15.360 -30.628 1.00 96.81 531 THR A N 1
ATOM 4230 C CA . THR A 1 531 ? 10.637 -15.154 -31.991 1.00 96.81 531 THR A CA 1
ATOM 4231 C C . THR A 1 531 ? 9.108 -15.335 -32.014 1.00 96.81 531 THR A C 1
ATOM 4233 O O . THR A 1 531 ? 8.621 -16.385 -31.578 1.00 96.81 531 THR A O 1
ATOM 4236 N N . PRO A 1 532 ? 8.316 -14.360 -32.500 1.00 96.12 532 PRO A N 1
ATOM 4237 C CA . PRO A 1 532 ? 6.884 -14.544 -32.737 1.00 96.12 532 PRO A CA 1
ATOM 4238 C C . PRO A 1 532 ? 6.595 -15.726 -33.670 1.00 96.12 532 PRO A C 1
ATOM 4240 O O . PRO A 1 532 ? 7.280 -15.920 -34.671 1.00 96.12 532 PRO A O 1
ATOM 4243 N N . SER A 1 533 ? 5.579 -16.525 -33.339 1.00 93.19 533 SER A N 1
ATOM 4244 C CA . SER A 1 533 ? 5.221 -17.756 -34.072 1.00 93.19 533 SER A CA 1
ATOM 4245 C C . SER A 1 533 ? 3.922 -17.655 -34.886 1.00 93.19 533 SER A C 1
ATOM 4247 O O . SER A 1 533 ? 3.378 -18.670 -35.320 1.00 93.19 533 SER A O 1
ATOM 4249 N N . GLU A 1 534 ? 3.437 -16.434 -35.108 1.00 90.06 534 GLU A N 1
ATOM 4250 C CA . GLU A 1 534 ? 2.234 -16.096 -35.875 1.00 90.06 534 GLU A CA 1
ATOM 4251 C C . GLU A 1 534 ? 2.405 -14.735 -36.571 1.00 90.06 534 GLU A C 1
ATOM 4253 O O . GLU A 1 534 ? 3.234 -13.928 -36.150 1.00 90.06 534 GLU A O 1
ATOM 4258 N N . GLU A 1 535 ? 1.642 -14.487 -37.639 1.00 79.19 535 GLU A N 1
ATOM 4259 C CA . GLU A 1 535 ? 1.791 -13.284 -38.476 1.00 79.19 535 GLU A CA 1
ATOM 4260 C C . GLU A 1 535 ? 1.189 -12.028 -37.812 1.00 79.19 535 GLU A C 1
ATOM 4262 O O . GLU A 1 535 ? 1.816 -10.972 -37.815 1.00 79.19 535 GLU A O 1
ATOM 4267 N N . GLU A 1 536 ? 0.021 -12.137 -37.168 1.00 85.06 536 GLU A N 1
ATOM 4268 C CA . GLU A 1 536 ? -0.667 -11.016 -36.495 1.00 85.06 536 GLU A CA 1
ATOM 4269 C C . GLU A 1 536 ? -0.227 -10.821 -35.026 1.00 85.06 536 GLU A C 1
ATOM 4271 O O . GLU A 1 536 ? -1.045 -10.627 -34.124 1.00 85.06 536 GLU A O 1
ATOM 4276 N N . PHE A 1 537 ? 1.079 -10.881 -34.757 1.00 92.44 537 PHE A N 1
ATOM 4277 C CA . PHE A 1 537 ? 1.626 -10.703 -33.408 1.00 92.44 537 PHE A CA 1
ATOM 4278 C C . PHE A 1 537 ? 1.787 -9.222 -33.014 1.00 92.44 537 PHE A C 1
ATOM 4280 O O . PHE A 1 537 ? 2.202 -8.390 -33.820 1.00 92.44 537 PHE A O 1
ATOM 4287 N N . GLN A 1 538 ? 1.548 -8.886 -31.738 1.00 92.62 538 GLN A N 1
ATOM 4288 C CA . GLN A 1 538 ? 1.866 -7.569 -31.167 1.00 92.62 538 GLN A CA 1
ATOM 4289 C C . GLN A 1 538 ? 2.619 -7.688 -29.834 1.00 92.62 538 GLN A C 1
ATOM 4291 O O . GLN A 1 538 ? 2.143 -8.349 -28.905 1.00 92.62 538 GLN A O 1
ATOM 4296 N N . TRP A 1 539 ? 3.750 -6.984 -29.715 1.00 95.00 539 TRP A N 1
ATOM 4297 C CA . TRP A 1 539 ? 4.516 -6.835 -28.469 1.00 95.00 539 TRP A CA 1
ATOM 4298 C C . TRP A 1 539 ? 3.773 -6.004 -27.401 1.00 95.00 539 TRP A C 1
ATOM 4300 O O . TRP A 1 539 ? 2.709 -5.428 -27.651 1.00 95.00 539 TRP A O 1
ATOM 4310 N N . ILE A 1 540 ? 4.360 -5.970 -26.204 1.00 94.69 540 ILE A N 1
ATOM 4311 C CA . ILE A 1 540 ? 3.968 -5.138 -25.060 1.00 94.69 540 ILE A CA 1
ATOM 4312 C C . ILE A 1 540 ? 4.666 -3.776 -25.099 1.00 94.69 540 ILE A C 1
ATOM 4314 O O . ILE A 1 540 ? 5.825 -3.698 -25.497 1.00 94.69 540 ILE A O 1
ATOM 4318 N N . TYR A 1 541 ? 3.986 -2.723 -24.639 1.00 94.81 541 TYR A N 1
ATOM 4319 C CA . TYR A 1 541 ? 4.547 -1.373 -24.554 1.00 94.81 541 TYR A CA 1
ATOM 4320 C C . TYR A 1 541 ? 4.122 -0.710 -23.236 1.00 94.81 541 TYR A C 1
ATOM 4322 O O . TYR A 1 541 ? 2.946 -0.748 -22.865 1.00 94.81 541 TYR A O 1
ATOM 4330 N N . ALA A 1 542 ? 5.097 -0.171 -22.499 1.00 94.19 542 ALA A N 1
ATOM 4331 C CA . ALA A 1 542 ? 5.012 0.212 -21.088 1.00 94.19 542 ALA A CA 1
ATOM 4332 C C . ALA A 1 542 ? 4.253 -0.818 -20.211 1.00 94.19 542 ALA A C 1
ATOM 4334 O O . ALA A 1 542 ? 3.261 -0.464 -19.573 1.00 94.19 542 ALA A O 1
ATOM 4335 N N . PRO A 1 543 ? 4.671 -2.104 -20.187 1.00 95.69 543 PRO A N 1
ATOM 4336 C CA . PRO A 1 543 ? 3.942 -3.170 -19.495 1.00 95.69 543 PRO A CA 1
ATOM 4337 C C . PRO A 1 543 ? 3.789 -2.899 -17.994 1.00 95.69 543 PRO A C 1
ATOM 4339 O O . PRO A 1 543 ? 4.740 -2.462 -17.357 1.00 95.69 543 PRO A O 1
ATOM 4342 N N . HIS A 1 544 ? 2.626 -3.227 -17.427 1.00 93.44 544 HIS A N 1
ATOM 4343 C CA . HIS A 1 544 ? 2.294 -3.139 -16.001 1.00 93.44 544 HIS A CA 1
ATOM 4344 C C . HIS A 1 544 ? 1.669 -4.451 -15.484 1.00 93.44 544 HIS A C 1
ATOM 4346 O O . HIS A 1 544 ? 0.973 -5.156 -16.215 1.00 93.44 544 HIS A O 1
ATOM 4352 N N . GLN A 1 545 ? 1.885 -4.745 -14.193 1.00 91.44 545 GLN A N 1
ATOM 4353 C CA . GLN A 1 545 ? 1.349 -5.886 -13.423 1.00 91.44 545 GLN A CA 1
ATOM 4354 C C . GLN A 1 545 ? 1.369 -7.250 -14.149 1.00 91.44 545 GLN A C 1
ATOM 4356 O O . GLN A 1 545 ? 0.421 -7.638 -14.834 1.00 91.44 545 GLN A O 1
ATOM 4361 N N . ILE A 1 546 ? 2.405 -8.043 -13.878 1.00 92.06 546 ILE A N 1
ATOM 4362 C CA . ILE A 1 546 ? 2.504 -9.433 -14.340 1.00 92.06 546 ILE A CA 1
ATOM 4363 C C . ILE A 1 546 ? 1.630 -10.353 -13.470 1.00 92.06 546 ILE A C 1
ATOM 4365 O O . ILE A 1 546 ? 1.759 -10.371 -12.248 1.00 92.06 546 ILE A O 1
ATOM 4369 N N . SER A 1 547 ? 0.800 -11.184 -14.105 1.00 91.88 547 SER A N 1
ATOM 4370 C CA . SER A 1 547 ? 0.080 -12.303 -13.479 1.00 91.88 547 SER A CA 1
ATOM 4371 C C . SER A 1 547 ? 0.341 -13.599 -14.251 1.00 91.88 547 SER A C 1
ATOM 4373 O O . SER A 1 547 ? 0.048 -13.666 -15.441 1.00 91.88 547 SER A O 1
ATOM 4375 N N . MET A 1 548 ? 0.811 -14.676 -13.610 1.00 92.62 548 MET A N 1
ATOM 4376 C CA . MET A 1 548 ? 0.872 -15.985 -14.288 1.00 92.62 548 MET A CA 1
ATOM 4377 C C . MET A 1 548 ? -0.414 -16.792 -14.109 1.00 92.62 548 MET A C 1
ATOM 4379 O O . MET A 1 548 ? -0.953 -16.925 -13.008 1.00 92.62 548 MET A O 1
ATOM 4383 N N . LEU A 1 549 ? -0.867 -17.404 -15.199 1.00 94.56 549 LEU A N 1
ATOM 4384 C CA . LEU A 1 549 ? -1.974 -18.351 -15.203 1.00 94.56 549 LEU A CA 1
ATOM 4385 C C . LEU A 1 549 ? -1.514 -19.738 -14.723 1.00 94.56 549 LEU A C 1
ATOM 4387 O O . LEU A 1 549 ? -0.356 -20.134 -14.842 1.00 94.56 549 LEU A O 1
ATOM 4391 N N . TYR A 1 550 ? -2.475 -20.535 -14.252 1.00 90.56 550 TYR A N 1
ATOM 4392 C CA . TYR A 1 550 ? -2.291 -21.914 -13.767 1.00 90.56 550 TYR A CA 1
ATOM 4393 C C . TYR A 1 550 ? -1.617 -22.893 -14.754 1.00 90.56 550 TYR A C 1
ATOM 4395 O O . TYR A 1 550 ? -1.204 -23.980 -14.350 1.00 90.56 550 TYR A O 1
ATOM 4403 N N . ASN A 1 551 ? -1.548 -22.548 -16.041 1.00 92.00 551 ASN A N 1
ATOM 4404 C CA . ASN A 1 551 ? -0.920 -23.327 -17.109 1.00 92.00 551 ASN A CA 1
ATOM 4405 C C . ASN A 1 551 ? 0.489 -22.828 -17.495 1.00 92.00 551 ASN A C 1
ATOM 4407 O O . ASN A 1 551 ? 1.156 -23.502 -18.277 1.00 92.00 551 ASN A O 1
ATOM 4411 N N . GLY A 1 552 ? 0.944 -21.698 -16.942 1.00 92.81 552 GLY A N 1
ATOM 4412 C CA . GLY A 1 552 ? 2.220 -21.057 -17.273 1.00 92.81 552 GLY A CA 1
ATOM 4413 C C . GLY A 1 552 ? 2.138 -19.935 -18.314 1.00 92.81 552 GLY A C 1
ATOM 4414 O O . GLY A 1 552 ? 3.178 -19.369 -18.637 1.00 92.81 552 GLY A O 1
ATOM 4415 N N . ASP A 1 553 ? 0.947 -19.598 -18.824 1.00 96.75 553 ASP A N 1
ATOM 4416 C CA . ASP A 1 553 ? 0.771 -18.404 -19.661 1.00 96.75 553 ASP A CA 1
ATOM 4417 C C . ASP A 1 553 ? 0.932 -17.125 -18.818 1.00 96.75 553 ASP A C 1
ATOM 4419 O O . ASP A 1 553 ? 0.628 -17.114 -17.621 1.00 96.75 553 ASP A O 1
ATOM 4423 N N . ILE A 1 554 ? 1.383 -16.042 -19.449 1.00 97.44 554 ILE A N 1
ATOM 4424 C CA . ILE A 1 554 ? 1.685 -14.762 -18.796 1.00 97.44 554 ILE A CA 1
ATOM 4425 C C . ILE A 1 554 ? 0.614 -13.744 -19.199 1.00 97.44 554 ILE A C 1
ATOM 4427 O O . ILE A 1 554 ? 0.493 -13.424 -20.378 1.00 97.44 554 ILE A O 1
ATOM 4431 N N . LEU A 1 555 ? -0.154 -13.249 -18.226 1.00 97.81 555 LEU A N 1
ATOM 4432 C CA . LEU A 1 555 ? -1.090 -12.130 -18.361 1.00 97.81 555 LEU A CA 1
ATOM 4433 C C . LEU A 1 555 ? -0.386 -10.828 -17.955 1.00 97.81 555 LEU A C 1
ATOM 4435 O O . LEU A 1 555 ? 0.282 -10.780 -16.921 1.00 97.81 555 LEU A O 1
ATOM 4439 N N . VAL A 1 556 ? -0.557 -9.788 -18.766 1.00 97.50 556 VAL A N 1
ATOM 4440 C CA . VAL A 1 556 ? 0.070 -8.466 -18.611 1.00 97.50 556 VAL A CA 1
ATOM 4441 C C . VAL A 1 556 ? -0.969 -7.386 -18.924 1.00 97.50 556 VAL A C 1
ATOM 4443 O O . VAL A 1 556 ? -1.846 -7.605 -19.766 1.00 97.50 556 VAL A O 1
ATOM 4446 N N . PHE A 1 557 ? -0.870 -6.218 -18.288 1.00 97.81 557 PHE A N 1
ATOM 4447 C CA . PHE A 1 557 ? -1.507 -4.999 -18.787 1.00 97.81 557 PHE A CA 1
ATOM 4448 C C . PHE A 1 557 ? -0.508 -4.244 -19.679 1.00 97.81 557 PHE A C 1
ATOM 4450 O O . PHE A 1 557 ? 0.557 -3.836 -19.232 1.00 97.81 557 PHE A O 1
ATOM 4457 N N . ASP A 1 558 ? -0.821 -4.129 -20.963 1.00 97.88 558 ASP A N 1
ATOM 4458 C CA . ASP A 1 558 ? -0.025 -3.470 -21.999 1.00 97.88 558 ASP A CA 1
ATOM 4459 C C . ASP A 1 558 ? -0.626 -2.079 -22.238 1.00 97.88 558 ASP A C 1
ATOM 4461 O O . ASP A 1 558 ? -1.653 -1.938 -22.911 1.00 97.88 558 ASP A O 1
ATOM 4465 N N . ASN A 1 559 ? -0.018 -1.060 -21.625 1.00 97.06 559 ASN A N 1
ATOM 4466 C CA . ASN A 1 559 ? -0.500 0.320 -21.645 1.00 97.06 559 ASN A CA 1
ATOM 4467 C C . ASN A 1 559 ? -0.507 0.909 -23.060 1.00 97.06 559 ASN A C 1
ATOM 4469 O O . ASN A 1 559 ? -1.437 1.637 -23.397 1.00 97.06 559 ASN A O 1
ATOM 4473 N N . GLY A 1 560 ? 0.474 0.558 -23.898 1.00 95.62 560 GLY A N 1
ATOM 4474 C CA . GLY A 1 560 ? 0.550 0.988 -25.298 1.00 95.62 560 GLY A CA 1
ATOM 4475 C C . GLY A 1 560 ? 1.372 2.247 -25.575 1.00 95.62 560 GLY A C 1
ATOM 4476 O O . GLY A 1 560 ? 1.392 2.694 -26.721 1.00 95.62 560 GLY A O 1
ATOM 4477 N N . VAL A 1 561 ? 2.057 2.809 -24.575 1.00 91.94 561 VAL A N 1
ATOM 4478 C CA . VAL A 1 561 ? 2.879 4.022 -24.740 1.00 91.94 561 VAL A CA 1
ATOM 4479 C C . VAL A 1 561 ? 4.005 3.771 -25.741 1.00 91.94 561 VAL A C 1
ATOM 4481 O O . VAL A 1 561 ? 4.800 2.851 -25.573 1.00 91.94 561 VAL A O 1
ATOM 4484 N N . GLY A 1 562 ? 4.072 4.582 -26.797 1.00 89.38 562 GLY A N 1
ATOM 4485 C CA . GLY A 1 562 ? 5.074 4.420 -27.852 1.00 89.38 562 GLY A CA 1
ATOM 4486 C C . GLY A 1 562 ? 4.889 3.167 -28.720 1.00 89.38 562 GLY A C 1
ATOM 4487 O O . GLY A 1 562 ? 5.840 2.753 -29.382 1.00 89.38 562 GLY A O 1
ATOM 4488 N N . ARG A 1 563 ? 3.694 2.551 -28.741 1.00 93.50 563 ARG A N 1
ATOM 4489 C CA . ARG A 1 563 ? 3.377 1.448 -29.666 1.00 93.50 563 ARG A CA 1
ATOM 4490 C C . ARG A 1 563 ? 3.577 1.925 -31.121 1.00 93.50 563 ARG A C 1
ATOM 4492 O O . ARG A 1 563 ? 2.969 2.932 -31.489 1.00 93.50 563 ARG A O 1
ATOM 4499 N N . PRO A 1 564 ? 4.378 1.232 -31.954 1.00 92.25 564 PRO A N 1
ATOM 4500 C CA . PRO A 1 564 ? 4.626 1.641 -33.331 1.00 92.25 564 PRO A CA 1
ATOM 4501 C C . PRO A 1 564 ? 3.364 1.701 -34.195 1.00 92.25 564 PRO A C 1
ATOM 4503 O O . PRO A 1 564 ? 2.448 0.885 -34.055 1.00 92.25 564 PRO A O 1
ATOM 4506 N N . ALA A 1 565 ? 3.361 2.658 -35.117 1.00 92.19 565 ALA A N 1
ATOM 4507 C CA . ALA A 1 565 ? 2.396 2.794 -36.192 1.00 92.19 565 ALA A CA 1
ATOM 4508 C C . ALA A 1 565 ? 2.982 2.217 -37.488 1.00 92.19 565 ALA A C 1
ATOM 4510 O O . ALA A 1 565 ? 4.145 2.462 -37.815 1.00 92.19 565 ALA A O 1
ATOM 4511 N N . PHE A 1 566 ? 2.158 1.497 -38.249 1.00 90.06 566 PHE A N 1
ATOM 4512 C CA . PHE A 1 566 ? 2.527 0.920 -39.542 1.00 90.06 566 PHE A CA 1
ATOM 4513 C C . PHE A 1 566 ? 1.564 1.399 -40.634 1.00 90.06 566 PHE A C 1
ATOM 4515 O O . PHE A 1 566 ? 0.375 1.590 -40.368 1.00 90.06 566 PHE A O 1
ATOM 4522 N N . ASP A 1 567 ? 2.071 1.600 -41.851 1.00 87.56 567 ASP A N 1
ATOM 4523 C CA . ASP A 1 567 ? 1.249 1.864 -43.039 1.00 87.56 567 ASP A CA 1
ATOM 4524 C C . ASP A 1 567 ? 0.655 0.567 -43.643 1.00 87.56 567 ASP A C 1
ATOM 4526 O O . ASP A 1 567 ? 0.918 -0.541 -43.172 1.00 87.56 567 ASP A O 1
ATOM 4530 N N . GLU A 1 568 ? -0.178 0.693 -44.687 1.00 86.75 568 GLU A N 1
ATOM 4531 C CA . GLU A 1 568 ? -0.815 -0.450 -45.377 1.00 86.75 568 GLU A CA 1
ATOM 4532 C C . GLU A 1 568 ? 0.198 -1.424 -46.018 1.00 86.75 568 GLU A C 1
ATOM 4534 O O . GLU A 1 568 ? -0.157 -2.558 -46.339 1.00 86.75 568 GLU A O 1
ATOM 4539 N N . GLU A 1 569 ? 1.457 -1.007 -46.190 1.00 86.44 569 GLU A N 1
ATOM 4540 C CA . GLU A 1 569 ? 2.555 -1.829 -46.712 1.00 86.44 569 GLU A CA 1
ATOM 4541 C C . GLU A 1 569 ? 3.352 -2.518 -45.581 1.00 86.44 569 GLU A C 1
ATOM 4543 O O . GLU A 1 569 ? 4.320 -3.234 -45.844 1.00 86.44 569 GLU A O 1
ATOM 4548 N N . GLY A 1 570 ? 2.940 -2.336 -44.318 1.00 82.44 570 GLY A N 1
ATOM 4549 C CA . GLY A 1 570 ? 3.578 -2.908 -43.130 1.00 82.44 570 GLY A CA 1
ATOM 4550 C C . GLY A 1 570 ? 4.852 -2.180 -42.694 1.00 82.44 570 GLY A C 1
ATOM 4551 O O . GLY A 1 570 ? 5.630 -2.721 -41.907 1.00 82.44 570 GLY A O 1
ATOM 4552 N N . LYS A 1 571 ? 5.101 -0.970 -43.207 1.00 89.00 571 LYS A N 1
ATOM 4553 C CA . LYS A 1 571 ? 6.304 -0.190 -42.909 1.00 89.00 571 LYS A CA 1
ATOM 4554 C C . LYS A 1 571 ? 6.068 0.744 -41.719 1.00 89.00 571 LYS A C 1
ATOM 4556 O O . LYS A 1 571 ? 5.031 1.392 -41.623 1.00 89.00 571 LYS A O 1
ATOM 4561 N N . ASP A 1 572 ? 7.069 0.832 -40.843 1.00 89.06 572 ASP A N 1
ATOM 4562 C CA . ASP A 1 572 ? 7.102 1.751 -39.699 1.00 89.06 572 ASP A CA 1
ATOM 4563 C C . ASP A 1 572 ? 6.978 3.218 -40.161 1.00 89.06 572 ASP A C 1
ATOM 4565 O O . ASP A 1 572 ? 7.682 3.670 -41.077 1.00 89.06 572 ASP A O 1
ATOM 4569 N N . ILE A 1 573 ? 6.048 3.945 -39.538 1.00 92.06 573 ILE A N 1
ATOM 4570 C CA . ILE A 1 573 ? 5.769 5.368 -39.773 1.00 92.06 573 ILE A CA 1
ATOM 4571 C C . ILE A 1 573 ? 5.793 6.205 -38.478 1.00 92.06 573 ILE A C 1
ATOM 4573 O O . ILE A 1 573 ? 5.336 7.349 -38.487 1.00 92.06 573 ILE A O 1
ATOM 4577 N N . GLY A 1 574 ? 6.339 5.673 -37.379 1.00 91.94 574 GLY A N 1
ATOM 4578 C CA . GLY A 1 574 ? 6.391 6.321 -36.066 1.00 91.94 574 GLY A CA 1
ATOM 4579 C C . GLY A 1 574 ? 5.597 5.563 -35.002 1.00 91.94 574 GLY A C 1
ATOM 4580 O O . GLY A 1 574 ? 5.631 4.338 -34.945 1.00 91.94 574 GLY A O 1
ATOM 4581 N N . VAL A 1 575 ? 4.875 6.285 -34.142 1.00 92.69 575 VAL A N 1
ATOM 4582 C CA . VAL A 1 575 ? 4.064 5.719 -33.046 1.00 92.69 575 VAL A CA 1
ATOM 4583 C C . VAL A 1 575 ? 2.589 6.090 -33.194 1.00 92.69 575 VAL A C 1
ATOM 4585 O O . VAL A 1 575 ? 2.261 7.109 -33.804 1.00 92.69 575 VAL A O 1
ATOM 4588 N N . LEU A 1 576 ? 1.699 5.262 -32.643 1.00 94.56 576 LEU A N 1
ATOM 4589 C CA . LEU A 1 576 ? 0.265 5.558 -32.580 1.00 94.56 576 LEU A CA 1
ATOM 4590 C C . LEU A 1 576 ? 0.030 6.815 -31.733 1.00 94.56 576 LEU A C 1
ATOM 4592 O O . LEU A 1 576 ? 0.622 6.955 -30.665 1.00 94.56 576 LEU A O 1
ATOM 4596 N N . THR A 1 577 ? -0.838 7.710 -32.208 1.00 95.00 577 THR A N 1
ATOM 4597 C CA . THR A 1 577 ? -1.171 8.981 -31.538 1.00 95.00 577 THR A CA 1
ATOM 4598 C C . THR A 1 577 ? -2.650 9.338 -31.702 1.00 95.00 577 THR A C 1
ATOM 4600 O O . THR A 1 577 ? -3.326 8.853 -32.616 1.00 95.00 577 THR A O 1
ATOM 4603 N N . GLY A 1 578 ? -3.166 10.194 -30.816 1.00 94.69 578 GLY A N 1
ATOM 4604 C CA . GLY A 1 578 ? -4.559 10.649 -30.828 1.00 94.69 578 GLY A CA 1
ATOM 4605 C C . GLY A 1 578 ? -5.549 9.483 -30.782 1.00 94.69 578 GLY A C 1
ATOM 4606 O O . GLY A 1 578 ? -5.410 8.575 -29.969 1.00 94.69 578 GLY A O 1
ATOM 4607 N N . GLU A 1 579 ? -6.524 9.459 -31.694 1.00 95.69 579 GLU A N 1
ATOM 4608 C CA . GLU A 1 579 ? -7.576 8.426 -31.723 1.00 95.69 579 GLU A CA 1
ATOM 4609 C C . GLU A 1 579 ? -7.060 6.984 -31.907 1.00 95.69 579 GLU A C 1
ATOM 4611 O O . GLU A 1 579 ? -7.807 6.029 -31.690 1.00 95.69 579 GLU A O 1
ATOM 4616 N N . GLN A 1 580 ? -5.797 6.809 -32.312 1.00 95.81 580 GLN A N 1
ATOM 4617 C CA . GLN A 1 580 ? -5.186 5.502 -32.557 1.00 95.81 580 GLN A CA 1
ATOM 4618 C C . GLN A 1 580 ? -4.710 4.783 -31.286 1.00 95.81 580 GLN A C 1
ATOM 4620 O O . GLN A 1 580 ? -4.406 3.589 -31.353 1.00 95.81 580 GLN A O 1
ATOM 4625 N N . VAL A 1 581 ? -4.584 5.477 -30.148 1.00 97.12 581 VAL A N 1
ATOM 4626 C CA . VAL A 1 581 ? -3.993 4.889 -28.935 1.00 97.12 581 VAL A CA 1
ATOM 4627 C C . VAL A 1 581 ? -4.935 3.895 -28.255 1.00 97.12 581 VAL A C 1
ATOM 4629 O O . VAL A 1 581 ? -6.150 4.087 -28.194 1.00 97.12 581 VAL A O 1
ATOM 4632 N N . TYR A 1 582 ? -4.369 2.812 -27.719 1.00 98.06 582 TYR A N 1
ATOM 4633 C CA . TYR A 1 582 ? -5.109 1.823 -26.937 1.00 98.06 582 TYR A CA 1
ATOM 4634 C C . TYR A 1 582 ? -4.215 1.081 -25.940 1.00 98.06 582 TYR A C 1
ATOM 4636 O O . TYR A 1 582 ? -3.081 0.685 -26.241 1.00 98.06 582 TYR A O 1
ATOM 4644 N N . SER A 1 583 ? -4.792 0.822 -24.768 1.00 98.38 583 SER A N 1
ATOM 4645 C CA . SER A 1 583 ? -4.275 -0.133 -23.789 1.00 98.38 583 SER A CA 1
ATOM 4646 C C . SER A 1 583 ? -5.029 -1.452 -23.913 1.00 98.38 583 SER A C 1
ATOM 4648 O O . SER A 1 583 ? -6.181 -1.484 -24.351 1.00 98.38 583 SER A O 1
ATOM 4650 N N . ARG A 1 584 ? -4.406 -2.553 -23.499 1.00 98.00 584 ARG A N 1
ATOM 4651 C CA . ARG A 1 584 ? -5.042 -3.874 -23.481 1.00 98.00 584 ARG A CA 1
ATOM 4652 C C . ARG A 1 584 ? -4.545 -4.723 -22.320 1.00 98.00 584 ARG A C 1
ATOM 4654 O O . ARG A 1 584 ? -3.391 -4.631 -21.922 1.00 98.00 584 ARG A O 1
ATOM 4661 N N . ALA A 1 585 ? -5.389 -5.613 -21.822 1.00 98.00 585 ALA A N 1
ATOM 4662 C CA . ALA A 1 585 ? -4.903 -6.796 -21.123 1.00 98.00 585 ALA A CA 1
ATOM 4663 C C . ALA A 1 585 ? -4.580 -7.866 -22.169 1.00 98.00 585 ALA A C 1
ATOM 4665 O O . ALA A 1 585 ? -5.386 -8.083 -23.069 1.00 98.00 585 ALA A O 1
ATOM 4666 N N . VAL A 1 586 ? -3.428 -8.529 -22.065 1.00 97.88 586 VAL A N 1
ATOM 4667 C CA . VAL A 1 586 ? -2.947 -9.497 -23.064 1.00 97.88 586 VAL A CA 1
ATOM 4668 C C . VAL A 1 586 ? -2.346 -10.730 -22.392 1.00 97.88 586 VAL A C 1
ATOM 4670 O O . VAL A 1 586 ? -1.692 -10.628 -21.354 1.00 97.88 586 VAL A O 1
ATOM 4673 N N . ILE A 1 587 ? -2.589 -11.908 -22.972 1.00 98.00 587 ILE A N 1
ATOM 4674 C CA . ILE A 1 587 ? -2.045 -13.193 -22.518 1.00 98.00 587 ILE A CA 1
ATOM 4675 C C . ILE A 1 587 ? -1.089 -13.739 -23.574 1.00 98.00 587 ILE A C 1
ATOM 4677 O O . ILE A 1 587 ? -1.497 -13.983 -24.711 1.00 98.00 587 ILE A O 1
ATOM 4681 N N . TYR A 1 588 ? 0.148 -14.023 -23.172 1.00 98.19 588 TYR A N 1
ATOM 4682 C CA . TYR A 1 588 ? 1.152 -14.687 -24.000 1.00 98.19 588 TYR A CA 1
ATOM 4683 C C . TYR A 1 588 ? 1.410 -16.123 -23.552 1.00 98.19 588 TYR A C 1
ATOM 4685 O O . TYR A 1 588 ? 1.412 -16.437 -22.358 1.00 98.19 588 TYR A O 1
ATOM 4693 N N . ARG A 1 589 ? 1.728 -16.986 -24.522 1.00 97.56 589 ARG A N 1
ATOM 4694 C CA . ARG A 1 589 ? 2.381 -18.275 -24.282 1.00 97.56 589 ARG A CA 1
ATOM 4695 C C . ARG A 1 589 ? 3.786 -18.246 -24.862 1.00 97.56 589 ARG A C 1
ATOM 4697 O O . ARG A 1 589 ? 3.958 -18.009 -26.055 1.00 97.56 589 ARG A O 1
ATOM 4704 N N . ILE A 1 590 ? 4.759 -18.556 -24.016 1.00 97.06 590 ILE A N 1
ATOM 4705 C CA . ILE A 1 590 ? 6.162 -18.745 -24.389 1.00 97.06 590 ILE A CA 1
ATOM 4706 C C . ILE A 1 590 ? 6.507 -20.234 -24.473 1.00 97.06 590 ILE A C 1
ATOM 4708 O O . ILE A 1 590 ? 5.917 -21.070 -23.784 1.00 97.06 590 ILE A O 1
ATOM 4712 N N . ASN A 1 591 ? 7.494 -20.559 -25.300 1.00 96.75 591 ASN A N 1
ATOM 4713 C CA . ASN A 1 591 ? 8.110 -21.874 -25.398 1.00 96.75 591 ASN A CA 1
ATOM 4714 C C . ASN A 1 591 ? 9.625 -21.714 -25.225 1.00 96.75 591 ASN A C 1
ATOM 4716 O O . ASN A 1 591 ? 10.292 -21.162 -26.093 1.00 96.75 591 ASN A O 1
ATOM 4720 N N . LEU A 1 592 ? 10.150 -22.200 -24.098 1.00 94.94 592 LEU A N 1
ATOM 4721 C CA . LEU A 1 592 ? 11.561 -22.061 -23.717 1.00 94.94 592 LEU A CA 1
ATOM 4722 C C . LEU A 1 592 ? 12.503 -23.059 -24.412 1.00 94.94 592 LEU A C 1
ATOM 4724 O O . LEU A 1 592 ? 13.710 -22.950 -24.245 1.00 94.94 592 LEU A O 1
ATOM 4728 N N . ALA A 1 593 ? 11.976 -24.052 -25.137 1.00 95.44 593 ALA A N 1
ATOM 4729 C CA . ALA A 1 593 ? 12.803 -25.003 -25.884 1.00 95.44 593 ALA A CA 1
ATOM 4730 C C . ALA A 1 593 ? 13.143 -24.475 -27.285 1.00 95.44 593 ALA A C 1
ATOM 4732 O O . ALA A 1 593 ? 14.284 -24.584 -27.723 1.00 95.44 593 ALA A O 1
ATOM 4733 N N . ASP A 1 594 ? 12.155 -23.870 -27.950 1.00 97.12 594 ASP A N 1
ATOM 4734 C CA . ASP A 1 594 ? 12.276 -23.337 -29.314 1.00 97.12 594 ASP A CA 1
ATOM 4735 C C . ASP A 1 594 ? 12.444 -21.800 -29.343 1.00 97.12 594 ASP A C 1
ATOM 4737 O O . ASP A 1 594 ? 12.521 -21.208 -30.415 1.00 97.12 594 ASP A O 1
ATOM 4741 N N . MET A 1 595 ? 12.457 -21.148 -28.171 1.00 97.50 595 MET A N 1
ATOM 4742 C CA . MET A 1 595 ? 12.446 -19.686 -27.984 1.00 97.50 595 MET A CA 1
ATOM 4743 C C . MET A 1 595 ? 11.402 -18.960 -28.849 1.00 97.50 595 MET A C 1
ATOM 4745 O O . MET A 1 595 ? 11.657 -17.917 -29.450 1.00 97.50 595 MET A O 1
ATOM 4749 N N . THR A 1 596 ? 10.175 -19.488 -28.868 1.00 97.88 596 THR A N 1
ATOM 4750 C CA . THR A 1 596 ? 9.037 -18.874 -29.574 1.00 97.88 596 THR A CA 1
ATOM 4751 C C . THR A 1 596 ? 7.993 -18.287 -28.628 1.00 97.88 596 THR A C 1
ATOM 4753 O O . THR A 1 596 ? 7.726 -18.850 -27.562 1.00 97.88 596 THR A O 1
ATOM 4756 N N . ILE A 1 597 ? 7.330 -17.212 -29.055 1.00 98.19 597 ILE A N 1
ATOM 4757 C CA . ILE A 1 597 ? 6.192 -16.585 -28.365 1.00 98.19 597 ILE A CA 1
ATOM 4758 C C . ILE A 1 597 ? 4.957 -16.530 -29.272 1.00 98.19 597 ILE A C 1
ATOM 4760 O O . ILE A 1 597 ? 5.064 -16.552 -30.500 1.00 98.19 597 ILE A O 1
ATOM 4764 N N . ARG A 1 598 ? 3.776 -16.474 -28.657 1.00 97.19 598 ARG A N 1
ATOM 4765 C CA . ARG A 1 598 ? 2.507 -16.133 -29.307 1.00 97.19 598 ARG A CA 1
ATOM 4766 C C . ARG A 1 598 ? 1.532 -15.485 -28.333 1.00 97.19 598 ARG A C 1
ATOM 4768 O O . ARG A 1 598 ? 1.554 -15.785 -27.134 1.00 97.19 598 ARG A O 1
ATOM 4775 N N . GLN A 1 599 ? 0.663 -14.643 -28.859 1.00 97.12 599 GLN A N 1
ATOM 4776 C CA . GLN A 1 599 ? -0.529 -14.135 -28.206 1.00 97.12 599 GLN A CA 1
ATOM 4777 C C . GLN A 1 599 ? -1.578 -15.261 -28.112 1.00 97.12 599 GLN A C 1
ATOM 4779 O O . GLN A 1 599 ? -1.636 -16.180 -28.926 1.00 97.12 599 GLN A O 1
ATOM 4784 N N . ILE A 1 600 ? -2.378 -15.251 -27.049 1.00 95.81 600 ILE A N 1
ATOM 4785 C CA . ILE A 1 600 ? -3.440 -16.241 -26.798 1.00 95.81 600 ILE A CA 1
ATOM 4786 C C . ILE A 1 600 ? -4.812 -15.568 -26.743 1.00 95.81 600 ILE A C 1
ATOM 4788 O O . ILE A 1 600 ? -5.822 -16.198 -27.060 1.00 95.81 600 ILE A O 1
ATOM 4792 N N . TRP A 1 601 ? -4.844 -14.322 -26.272 1.00 96.19 601 TRP A N 1
ATOM 4793 C CA . TRP A 1 601 ? -6.043 -13.554 -25.960 1.00 96.19 601 TRP A CA 1
ATOM 4794 C C . TRP A 1 601 ? -5.641 -12.111 -25.638 1.00 96.19 601 TRP A C 1
ATOM 4796 O O . TRP A 1 601 ? -4.610 -11.907 -24.989 1.00 96.19 601 TRP A O 1
ATOM 4806 N N . ASP A 1 602 ? -6.464 -11.138 -26.014 1.00 96.44 602 ASP A N 1
ATOM 4807 C CA . ASP A 1 602 ? -6.424 -9.772 -25.496 1.00 96.44 602 ASP A CA 1
ATOM 4808 C C . ASP A 1 602 ? -7.823 -9.135 -25.406 1.00 96.44 602 ASP A C 1
ATOM 4810 O O . ASP A 1 602 ? -8.798 -9.651 -25.952 1.00 96.44 602 ASP A O 1
ATOM 4814 N N . TYR A 1 603 ? -7.914 -8.037 -24.651 1.00 97.44 603 TYR A N 1
ATOM 4815 C CA . TYR A 1 603 ? -9.102 -7.188 -24.490 1.00 97.44 603 TYR A CA 1
ATOM 4816 C C . TYR A 1 603 ? -8.671 -5.741 -24.231 1.00 97.44 603 TYR A C 1
ATOM 4818 O O . TYR A 1 603 ? -7.762 -5.507 -23.430 1.00 97.44 603 TYR A O 1
ATOM 4826 N N . GLY A 1 604 ? -9.356 -4.774 -24.841 1.00 96.88 604 GLY A N 1
ATOM 4827 C CA . GLY A 1 604 ? -9.162 -3.332 -24.641 1.00 96.88 604 GLY A CA 1
ATOM 4828 C C . GLY A 1 604 ? -8.768 -2.585 -25.917 1.00 96.88 604 GLY A C 1
ATOM 4829 O O . GLY A 1 604 ? -9.099 -1.412 -26.069 1.00 96.88 604 GLY A O 1
ATOM 4830 N N . LYS A 1 605 ? -8.173 -3.277 -26.894 1.00 96.00 605 LYS A N 1
ATOM 4831 C CA . LYS A 1 605 ? -7.856 -2.725 -28.224 1.00 96.00 605 LYS A CA 1
ATOM 4832 C C . LYS A 1 605 ? -9.114 -2.237 -28.951 1.00 96.00 605 LYS A C 1
ATOM 4834 O O . LYS A 1 605 ? -9.115 -1.180 -29.568 1.00 96.00 605 LYS A O 1
ATOM 4839 N N . GLU A 1 606 ? -10.207 -2.976 -28.808 1.00 95.44 606 GLU A N 1
ATOM 4840 C CA . GLU A 1 606 ? -11.543 -2.673 -29.319 1.00 95.44 606 GLU A CA 1
ATOM 4841 C C . GLU A 1 606 ? -12.298 -1.596 -28.517 1.00 95.44 606 GLU A C 1
ATOM 4843 O O . GLU A 1 606 ? -13.345 -1.127 -28.962 1.00 95.44 606 GLU A O 1
ATOM 4848 N N . ARG A 1 607 ? -11.777 -1.187 -27.350 1.00 96.50 607 ARG A N 1
ATOM 4849 C CA . ARG A 1 607 ? -12.263 -0.025 -26.583 1.00 96.50 607 ARG A CA 1
ATOM 4850 C C . ARG A 1 607 ? -11.591 1.285 -27.024 1.00 96.50 607 ARG A C 1
ATOM 4852 O O . ARG A 1 607 ? -12.135 2.349 -26.746 1.00 96.50 607 ARG A O 1
ATOM 4859 N N . GLY A 1 608 ? -10.437 1.206 -27.695 1.00 97.44 608 GLY A N 1
ATOM 4860 C CA . GLY A 1 608 ? -9.694 2.355 -28.217 1.00 97.44 608 GLY A CA 1
ATOM 4861 C C . GLY A 1 608 ? -9.313 3.393 -27.154 1.00 97.44 608 GLY A C 1
ATOM 4862 O O . GLY A 1 608 ? -9.149 3.079 -25.969 1.00 97.44 608 GLY A O 1
ATOM 4863 N N . GLN A 1 609 ? -9.209 4.649 -27.593 1.00 96.38 609 GLN A N 1
ATOM 4864 C CA . GLN A 1 609 ? -8.749 5.773 -26.775 1.00 96.38 609 GLN A CA 1
ATOM 4865 C C . GLN A 1 609 ? -9.585 6.004 -25.494 1.00 96.38 609 GLN A C 1
ATOM 4867 O O . GLN A 1 609 ? -9.025 6.335 -24.452 1.00 96.38 609 GLN A O 1
ATOM 4872 N N . GLU A 1 610 ? -10.896 5.715 -25.504 1.00 96.44 610 GLU A N 1
ATOM 4873 C CA . GLU A 1 610 ? -11.787 5.877 -24.335 1.00 96.44 610 GLU A CA 1
ATOM 4874 C C . GLU A 1 610 ? -11.429 4.975 -23.134 1.00 96.44 610 GLU A C 1
ATOM 4876 O O . GLU A 1 610 ? -11.957 5.164 -22.034 1.00 96.44 610 GLU A O 1
ATOM 4881 N N . TRP A 1 611 ? -10.564 3.973 -23.328 1.00 97.50 611 TRP A N 1
ATOM 4882 C CA . TRP A 1 611 ? -10.072 3.068 -22.282 1.00 97.50 611 TRP A CA 1
ATOM 4883 C C . TRP A 1 611 ? -8.538 3.047 -22.191 1.00 97.50 611 TRP A C 1
ATOM 4885 O O . TRP A 1 611 ? -7.980 2.241 -21.443 1.00 97.50 611 TRP A O 1
ATOM 4895 N N . TYR A 1 612 ? -7.846 3.932 -22.915 1.00 98.06 612 TYR A N 1
ATOM 4896 C CA . TYR A 1 612 ? -6.394 4.090 -22.834 1.00 98.06 612 TYR A CA 1
ATOM 4897 C C . TYR A 1 612 ? -5.969 4.603 -21.451 1.00 98.06 612 TYR A C 1
ATOM 4899 O O . TYR A 1 612 ? -6.591 5.498 -20.882 1.00 98.06 612 TYR A O 1
ATOM 4907 N N . SER A 1 613 ? -4.906 4.014 -20.914 1.00 96.94 613 SER A N 1
ATOM 4908 C CA . SER A 1 613 ? -4.184 4.450 -19.721 1.00 96.94 613 SER A CA 1
ATOM 4909 C C . SER A 1 613 ? -2.696 4.411 -20.052 1.00 96.94 613 SER A C 1
ATOM 4911 O O . SER A 1 613 ? -2.101 3.334 -20.074 1.00 96.94 613 SER A O 1
ATOM 4913 N N . SER A 1 614 ? -2.076 5.564 -20.291 1.00 93.69 614 SER A N 1
ATOM 4914 C CA . SER A 1 614 ? -0.629 5.658 -20.544 1.00 93.69 614 SER A CA 1
ATOM 4915 C C . SER A 1 614 ? 0.215 5.299 -19.308 1.00 93.69 614 SER A C 1
ATOM 4917 O O . SER A 1 614 ? 1.359 4.876 -19.433 1.00 93.69 614 SER A O 1
ATOM 4919 N N . PHE A 1 615 ? -0.362 5.381 -18.108 1.00 93.06 615 PHE A N 1
ATOM 4920 C CA . PHE A 1 615 ? 0.253 4.994 -16.835 1.00 93.06 615 PHE A CA 1
ATOM 4921 C C . PHE A 1 615 ? -0.764 4.290 -15.919 1.00 93.06 615 PHE A C 1
ATOM 4923 O O . PHE A 1 615 ? -1.964 4.273 -16.200 1.00 93.06 615 PHE A O 1
ATOM 4930 N N . HIS A 1 616 ? -0.282 3.690 -14.825 1.00 93.25 616 HIS A N 1
ATOM 4931 C CA . HIS A 1 616 ? -1.067 2.812 -13.944 1.00 93.25 616 HIS A CA 1
ATOM 4932 C C . HIS A 1 616 ? -1.722 1.632 -14.701 1.00 93.25 616 HIS A C 1
ATOM 4934 O O . HIS A 1 616 ? -1.245 1.193 -15.745 1.00 93.25 616 HIS A O 1
ATOM 4940 N N . GLY A 1 617 ? -2.811 1.089 -14.148 1.00 93.88 617 GLY A N 1
ATOM 4941 C CA . GLY A 1 617 ? -3.531 -0.052 -14.701 1.00 93.88 617 GLY A CA 1
ATOM 4942 C C . GLY A 1 617 ? -2.977 -1.400 -14.243 1.00 93.88 617 GLY A C 1
ATOM 4943 O O . GLY A 1 617 ? -2.059 -1.474 -13.425 1.00 93.88 617 GLY A O 1
ATOM 4944 N N . GLY A 1 618 ? -3.588 -2.488 -14.712 1.00 94.94 618 GLY A N 1
ATOM 4945 C CA . GLY A 1 618 ? -3.209 -3.833 -14.284 1.00 94.94 618 GLY A CA 1
ATOM 4946 C C . GLY A 1 618 ? -4.188 -4.939 -14.677 1.00 94.94 618 GLY A C 1
ATOM 4947 O O . GLY A 1 618 ? -5.341 -4.679 -15.028 1.00 94.94 618 GLY A O 1
ATOM 4948 N N . ALA A 1 619 ? -3.723 -6.187 -14.610 1.00 95.44 619 ALA A N 1
ATOM 4949 C CA . ALA A 1 619 ? -4.491 -7.377 -14.967 1.00 95.44 619 ALA A CA 1
ATOM 4950 C C . ALA A 1 619 ? -4.275 -8.505 -13.936 1.00 95.44 619 ALA A C 1
ATOM 4952 O O . ALA A 1 619 ? -3.218 -9.136 -13.887 1.00 95.44 619 ALA A O 1
ATOM 4953 N N . GLU A 1 620 ? -5.287 -8.776 -13.106 1.00 93.94 620 GLU A N 1
ATOM 4954 C CA . GLU A 1 620 ? -5.263 -9.812 -12.064 1.00 93.94 620 GLU A CA 1
ATOM 4955 C C . GLU A 1 620 ? -5.984 -11.089 -12.537 1.00 93.94 620 GLU A C 1
ATOM 4957 O O . GLU A 1 620 ? -7.180 -11.079 -12.856 1.00 93.94 620 GLU A O 1
ATOM 4962 N N . PHE A 1 621 ? -5.277 -12.223 -12.534 1.00 94.62 621 PHE A N 1
ATOM 4963 C CA . PHE A 1 621 ? -5.871 -13.541 -12.777 1.00 94.62 621 PHE A CA 1
ATOM 4964 C C . PHE A 1 621 ? -6.673 -14.021 -11.551 1.00 94.62 621 PHE A C 1
ATOM 4966 O O . PHE A 1 621 ? -6.095 -14.337 -10.514 1.00 94.62 621 PHE A O 1
ATOM 4973 N N . GLN A 1 622 ? -8.004 -14.120 -11.675 1.00 91.44 622 GLN A N 1
ATOM 4974 C CA . GLN A 1 622 ? -8.893 -14.570 -10.589 1.00 91.44 622 GLN A CA 1
ATOM 4975 C C . GLN A 1 622 ? -9.031 -16.102 -10.551 1.00 91.44 622 GLN A C 1
ATOM 4977 O O . GLN A 1 622 ? -8.801 -16.736 -9.523 1.00 91.44 622 GLN A O 1
ATOM 4982 N N . ASP A 1 623 ? -9.466 -16.700 -11.666 1.00 91.25 623 ASP A N 1
ATOM 4983 C CA . ASP A 1 623 ? -9.648 -18.146 -11.848 1.00 91.25 623 ASP A CA 1
ATOM 4984 C C . ASP A 1 623 ? -9.793 -18.503 -13.347 1.00 91.25 623 ASP A C 1
ATOM 4986 O O . ASP A 1 623 ? -9.539 -17.682 -14.224 1.00 91.25 623 ASP A O 1
ATOM 4990 N N . ARG A 1 624 ? -10.191 -19.742 -13.668 1.00 90.25 624 ARG A N 1
ATOM 4991 C CA . ARG A 1 624 ? -10.382 -20.274 -15.034 1.00 90.25 624 ARG A CA 1
ATOM 4992 C C . ARG A 1 624 ? -11.114 -19.287 -15.966 1.00 90.25 624 ARG A C 1
ATOM 4994 O O . ARG A 1 624 ? -12.339 -19.178 -15.905 1.00 90.25 624 ARG A O 1
ATOM 5001 N N . ARG A 1 625 ? -10.372 -18.629 -16.867 1.00 93.75 625 ARG A N 1
ATOM 5002 C CA . ARG A 1 625 ? -10.872 -17.581 -17.785 1.00 93.75 625 ARG A CA 1
ATOM 5003 C C . ARG A 1 625 ? -11.623 -16.448 -17.064 1.00 93.75 625 ARG A C 1
ATOM 5005 O O . ARG A 1 625 ? -12.640 -15.986 -17.568 1.00 93.75 625 ARG A O 1
ATOM 5012 N N . ASN A 1 626 ? -11.185 -16.078 -15.861 1.00 95.94 626 ASN A N 1
ATOM 5013 C CA . ASN A 1 626 ? -11.739 -15.003 -15.041 1.00 95.94 626 ASN A CA 1
ATOM 5014 C C . ASN A 1 626 ? -10.627 -13.996 -14.735 1.00 95.94 626 ASN A C 1
ATOM 5016 O O . ASN A 1 626 ? -9.641 -14.353 -14.084 1.00 95.94 626 ASN A O 1
ATOM 5020 N N . TYR A 1 627 ? -10.789 -12.765 -15.204 1.00 96.75 627 TYR A N 1
ATOM 5021 C CA . TYR A 1 627 ? -9.767 -11.722 -15.143 1.00 96.75 627 TYR A CA 1
ATOM 5022 C C . TYR A 1 627 ? -10.381 -10.435 -14.602 1.00 96.75 627 TYR A C 1
ATOM 5024 O O . TYR A 1 627 ? -11.485 -10.064 -15.006 1.00 96.75 627 TYR A O 1
ATOM 5032 N N . LEU A 1 628 ? -9.672 -9.761 -13.698 1.00 97.38 628 LEU A N 1
ATOM 5033 C CA . LEU A 1 628 ? -10.003 -8.411 -13.255 1.00 97.38 628 LEU A CA 1
ATOM 5034 C C . LEU A 1 628 ? -8.998 -7.445 -13.879 1.00 97.38 628 LEU A C 1
ATOM 5036 O O . LEU A 1 628 ? -7.798 -7.558 -13.641 1.00 97.38 628 LEU A O 1
ATOM 5040 N N . LEU A 1 629 ? -9.493 -6.528 -14.698 1.00 97.94 629 LEU A N 1
ATOM 5041 C CA . LEU A 1 629 ? -8.699 -5.579 -15.463 1.00 97.94 629 LEU A CA 1
ATOM 5042 C C . LEU A 1 629 ? -8.909 -4.174 -14.913 1.00 97.94 629 LEU A C 1
ATOM 5044 O O . LEU A 1 629 ? -10.029 -3.803 -14.565 1.00 97.94 629 LEU A O 1
ATOM 5048 N N . THR A 1 630 ? -7.839 -3.392 -14.873 1.00 97.12 630 THR A N 1
ATOM 5049 C CA . THR A 1 630 ? -7.844 -2.003 -14.417 1.00 97.12 630 THR A CA 1
ATOM 5050 C C . THR A 1 630 ? -7.255 -1.131 -15.516 1.00 97.12 630 THR A C 1
ATOM 5052 O O . THR A 1 630 ? -6.067 -1.241 -15.787 1.00 97.12 630 THR A O 1
ATOM 5055 N N . SER A 1 631 ? -8.055 -0.250 -16.117 1.00 97.62 631 SER A N 1
ATOM 5056 C CA . SER A 1 631 ? -7.546 0.930 -16.829 1.00 97.62 631 SER A CA 1
ATOM 5057 C C . SER A 1 631 ? -7.670 2.098 -15.852 1.00 97.62 631 SER A C 1
ATOM 5059 O O . SER A 1 631 ? -8.782 2.508 -15.522 1.00 97.62 631 SER A O 1
ATOM 5061 N N . GLY A 1 632 ? -6.545 2.502 -15.253 1.00 94.94 632 GLY A N 1
ATOM 5062 C CA . GLY A 1 632 ? -6.510 3.327 -14.037 1.00 94.94 632 GLY A CA 1
ATOM 5063 C C . GLY A 1 632 ? -5.949 4.743 -14.200 1.00 94.94 632 GLY A C 1
ATOM 5064 O O . GLY A 1 632 ? -6.132 5.559 -13.301 1.00 94.94 632 GLY A O 1
ATOM 5065 N N . GLY A 1 633 ? -5.301 5.031 -15.329 1.00 94.62 633 GLY A N 1
ATOM 5066 C CA . GLY A 1 633 ? -4.710 6.321 -15.698 1.00 94.62 633 GLY A CA 1
ATOM 5067 C C . GLY A 1 633 ? -5.404 6.955 -16.908 1.00 94.62 633 GLY A C 1
ATOM 5068 O O . GLY A 1 633 ? -4.734 7.544 -17.751 1.00 94.62 633 GLY A O 1
ATOM 5069 N N . ASN A 1 634 ? -6.724 6.779 -17.050 1.00 95.94 634 ASN A N 1
ATOM 5070 C CA . ASN A 1 634 ? -7.475 7.303 -18.191 1.00 95.94 634 ASN A CA 1
ATOM 5071 C C . ASN A 1 634 ? -7.780 8.797 -17.983 1.00 95.94 634 ASN A C 1
ATOM 5073 O O . ASN A 1 634 ? -8.493 9.187 -17.053 1.00 95.94 634 ASN A O 1
ATOM 5077 N N . LEU A 1 635 ? -7.213 9.623 -18.862 1.00 96.88 635 LEU A N 1
ATOM 5078 C CA . LEU A 1 635 ? -7.346 11.078 -18.885 1.00 96.88 635 LEU A CA 1
ATOM 5079 C C . LEU A 1 635 ? -8.071 11.527 -20.154 1.00 96.88 635 LEU A C 1
ATOM 5081 O O . LEU A 1 635 ? -7.944 10.883 -21.190 1.00 96.88 635 LEU A O 1
ATOM 5085 N N . PHE A 1 636 ? -8.768 12.659 -20.090 1.00 97.56 636 PHE A N 1
ATOM 5086 C CA . PHE A 1 636 ? -9.351 13.322 -21.259 1.00 97.56 636 PHE A CA 1
ATOM 5087 C C . PHE A 1 636 ? -9.170 14.842 -21.175 1.00 97.56 636 PHE A C 1
ATOM 5089 O O . PHE A 1 636 ? -9.512 15.449 -20.160 1.00 97.56 636 PHE A O 1
ATOM 5096 N N . ASP A 1 637 ? -8.665 15.474 -22.236 1.00 96.94 637 ASP A N 1
ATOM 5097 C CA . ASP A 1 637 ? -8.524 16.932 -22.320 1.00 96.94 637 ASP A CA 1
ATOM 5098 C C . ASP A 1 637 ? -9.668 17.508 -23.177 1.00 96.94 637 ASP A C 1
ATOM 5100 O O . ASP A 1 637 ? -9.585 17.468 -24.410 1.00 96.94 637 ASP A O 1
ATOM 5104 N N . PRO A 1 638 ? -10.718 18.097 -22.569 1.00 94.38 638 PRO A N 1
ATOM 5105 C CA . PRO A 1 638 ? -11.878 18.619 -23.296 1.00 94.38 638 PRO A CA 1
ATOM 5106 C C . PRO A 1 638 ? -11.591 19.883 -24.130 1.00 94.38 638 PRO A C 1
ATOM 5108 O O . PRO A 1 638 ? -12.510 20.437 -24.727 1.00 94.38 638 PRO A O 1
ATOM 5111 N N . LYS A 1 639 ? -10.345 20.383 -24.171 1.00 94.50 639 LYS A N 1
ATOM 5112 C CA . LYS A 1 639 ? -9.914 21.473 -25.073 1.00 94.50 639 LYS A CA 1
ATOM 5113 C C . LYS A 1 639 ? -9.192 20.947 -26.314 1.00 94.50 639 LYS A C 1
ATOM 5115 O O . LYS A 1 639 ? -9.199 21.625 -27.339 1.00 94.50 639 LYS A O 1
ATOM 5120 N N . LYS A 1 640 ? -8.525 19.794 -26.190 1.00 94.19 640 LYS A N 1
ATOM 5121 C CA . LYS A 1 640 ? -7.847 19.076 -27.284 1.00 94.19 640 LYS A CA 1
ATOM 5122 C C . LYS A 1 640 ? -8.739 17.995 -27.917 1.00 94.19 640 LYS A C 1
ATOM 5124 O O . LYS A 1 640 ? -8.414 17.534 -29.002 1.00 94.19 640 LYS A O 1
ATOM 5129 N N . GLU A 1 641 ? -9.809 17.588 -27.226 1.00 95.81 641 GLU A N 1
ATOM 5130 C CA . GLU A 1 641 ? -10.699 16.466 -27.573 1.00 95.81 641 GLU A CA 1
ATOM 5131 C C . GLU A 1 641 ? -9.937 15.130 -27.740 1.00 95.81 641 GLU A C 1
ATOM 5133 O O . GLU A 1 641 ? -10.204 14.354 -28.651 1.00 95.81 641 GLU A O 1
ATOM 5138 N N . THR A 1 642 ? -8.975 14.854 -26.844 1.00 96.75 642 THR A N 1
ATOM 5139 C CA . THR A 1 642 ? -8.095 13.665 -26.899 1.00 96.75 642 THR A CA 1
ATOM 5140 C C . THR A 1 642 ? -7.963 12.950 -25.552 1.00 96.75 642 THR A C 1
ATOM 5142 O O . THR A 1 642 ? -8.025 13.588 -24.496 1.00 96.75 642 THR A O 1
ATOM 5145 N N . TYR A 1 643 ? -7.720 11.637 -25.609 1.00 96.94 643 TYR A N 1
ATOM 5146 C CA . TYR A 1 643 ? -7.270 10.804 -24.483 1.00 96.94 643 TYR A CA 1
ATOM 5147 C C . TYR A 1 643 ? -5.760 10.491 -24.532 1.00 96.94 643 TYR A C 1
ATOM 5149 O O . TYR A 1 643 ? -5.215 9.928 -23.584 1.00 96.94 643 TYR A O 1
ATOM 5157 N N . ASP A 1 644 ? -5.074 10.836 -25.628 1.00 96.19 644 ASP A N 1
ATOM 5158 C CA . ASP A 1 644 ? -3.628 10.648 -25.788 1.00 96.19 644 ASP A CA 1
ATOM 5159 C C . ASP A 1 644 ? -2.860 11.710 -24.982 1.00 96.19 644 ASP A C 1
ATOM 5161 O O . ASP A 1 644 ? -2.648 12.837 -25.438 1.00 96.19 644 ASP A O 1
ATOM 5165 N N . LEU A 1 645 ? -2.582 11.369 -23.722 1.00 95.00 645 LEU A N 1
ATOM 5166 C CA . LEU A 1 645 ? -2.139 12.260 -22.645 1.00 95.00 645 LEU A CA 1
ATOM 5167 C C . LEU A 1 645 ? -1.200 11.507 -21.689 1.00 95.00 645 LEU A C 1
ATOM 5169 O O . LEU A 1 645 ? -1.287 10.280 -21.571 1.00 95.00 645 LEU A O 1
ATOM 5173 N N . THR A 1 646 ? -0.326 12.219 -20.971 1.00 91.06 646 THR A N 1
ATOM 5174 C CA . THR A 1 646 ? 0.632 11.614 -20.019 1.00 91.06 646 THR A CA 1
ATOM 5175 C C . THR A 1 646 ? 0.310 11.961 -18.559 1.00 91.06 646 THR A C 1
ATOM 5177 O O . THR A 1 646 ? -0.641 12.683 -18.255 1.00 91.06 646 THR A O 1
ATOM 5180 N N . LYS A 1 647 ? 1.148 11.481 -17.628 1.00 88.12 647 LYS A N 1
ATOM 5181 C CA . LYS A 1 647 ? 1.136 11.885 -16.210 1.00 88.12 647 LYS A CA 1
ATOM 5182 C C . LYS A 1 647 ? 1.273 13.406 -15.996 1.00 88.12 647 LYS A C 1
ATOM 5184 O O . LYS A 1 647 ? 0.894 13.911 -14.944 1.00 88.12 647 LYS A O 1
ATOM 5189 N N . GLU A 1 648 ? 1.795 14.151 -16.971 1.00 89.69 648 GLU A N 1
ATOM 5190 C CA . GLU A 1 648 ? 1.921 15.612 -16.887 1.00 89.69 648 GLU A CA 1
ATOM 5191 C C . GLU A 1 648 ? 0.592 16.340 -17.175 1.00 89.69 648 GLU A C 1
ATOM 5193 O O . GLU A 1 648 ? 0.313 17.376 -16.568 1.00 89.69 648 GLU A O 1
ATOM 5198 N N . ASP A 1 649 ? -0.287 15.771 -18.009 1.00 92.94 649 ASP A N 1
ATOM 5199 C CA . ASP A 1 649 ? -1.605 16.338 -18.344 1.00 92.94 649 ASP A CA 1
ATOM 5200 C C . ASP A 1 649 ? -2.662 16.164 -17.226 1.00 92.94 649 ASP A C 1
ATOM 5202 O O . ASP A 1 649 ? -3.786 16.667 -17.344 1.00 92.94 649 ASP A O 1
ATOM 5206 N N . ILE A 1 650 ? -2.331 15.489 -16.115 1.00 91.00 650 ILE A N 1
ATOM 5207 C CA . ILE A 1 650 ? -3.228 15.271 -14.959 1.00 91.00 650 ILE A CA 1
ATOM 5208 C C . ILE A 1 650 ? -3.792 16.599 -14.414 1.00 91.00 650 ILE A C 1
ATOM 5210 O O . ILE A 1 650 ? -4.923 16.646 -13.916 1.00 91.00 650 ILE A O 1
ATOM 5214 N N . THR A 1 651 ? -3.029 17.692 -14.522 1.00 88.94 651 THR A N 1
ATOM 5215 C CA . THR A 1 651 ? -3.417 19.029 -14.039 1.00 88.94 651 THR A CA 1
ATOM 5216 C C . THR A 1 651 ? -4.214 19.793 -15.101 1.00 88.94 651 THR A C 1
ATOM 5218 O O . THR A 1 651 ? -3.738 20.748 -15.713 1.00 88.94 651 THR A O 1
ATOM 5221 N N . GLY A 1 652 ? -5.465 19.377 -15.310 1.00 88.12 652 GLY A N 1
ATOM 5222 C CA . GLY A 1 652 ? -6.417 20.062 -16.196 1.00 88.12 652 GLY A CA 1
ATOM 5223 C C . GLY A 1 652 ? -7.292 19.143 -17.047 1.00 88.12 652 GLY A C 1
ATOM 5224 O O . GLY A 1 652 ? -8.224 19.642 -17.678 1.00 88.12 652 GLY A O 1
ATOM 5225 N N . SER A 1 653 ? -7.003 17.842 -17.043 1.00 94.38 653 SER A N 1
ATOM 5226 C CA . SER A 1 653 ? -7.792 16.801 -17.704 1.00 94.38 653 SER A CA 1
ATOM 5227 C C . SER A 1 653 ? -8.928 16.280 -16.816 1.00 94.38 653 SER A C 1
ATOM 5229 O O . SER A 1 653 ? -8.812 16.239 -15.588 1.00 94.38 653 SER A O 1
ATOM 5231 N N . GLU A 1 654 ? -10.013 15.824 -17.439 1.00 95.25 654 GLU A N 1
ATOM 5232 C CA . GLU A 1 654 ? -10.991 14.950 -16.792 1.00 95.25 654 GLU A CA 1
ATOM 5233 C C . GLU A 1 654 ? -10.340 13.596 -16.478 1.00 95.25 654 GLU A C 1
ATOM 5235 O O . GLU A 1 654 ? -9.502 13.105 -17.235 1.00 95.25 654 GLU A O 1
ATOM 5240 N N . LYS A 1 655 ? -10.712 12.998 -15.342 1.00 93.38 655 LYS A N 1
ATOM 5241 C CA . LYS A 1 655 ? -10.096 11.774 -14.812 1.00 93.38 655 LYS A CA 1
ATOM 5242 C C . LYS A 1 655 ? -11.109 10.638 -14.808 1.00 93.38 655 LYS A C 1
ATOM 5244 O O . LYS A 1 655 ? -12.283 10.830 -14.487 1.00 93.38 655 LYS A O 1
ATOM 5249 N N . THR A 1 656 ? -10.680 9.433 -15.154 1.00 94.44 656 THR A N 1
ATOM 5250 C CA . THR A 1 656 ? -11.520 8.237 -15.105 1.00 94.44 656 THR A CA 1
ATOM 5251 C C . THR A 1 656 ? -10.679 7.005 -14.779 1.00 94.44 656 THR A C 1
ATOM 5253 O O . THR A 1 656 ? -9.515 6.906 -15.155 1.00 94.44 656 THR A O 1
ATOM 5256 N N . ALA A 1 657 ? -11.296 6.031 -14.115 1.00 95.75 657 ALA A N 1
ATOM 5257 C CA . ALA A 1 657 ? -10.790 4.667 -14.067 1.00 95.75 657 ALA A CA 1
ATOM 5258 C C . ALA A 1 657 ? -11.910 3.663 -14.363 1.00 95.75 657 ALA A C 1
ATOM 5260 O O . ALA A 1 657 ? -13.063 3.863 -13.969 1.00 95.75 657 ALA A O 1
ATOM 5261 N N . TYR A 1 658 ? -11.557 2.568 -15.033 1.00 97.69 658 TYR A N 1
ATOM 5262 C CA . TYR A 1 658 ? -12.436 1.447 -15.350 1.00 97.69 658 TYR A CA 1
ATOM 5263 C C . TYR A 1 658 ? -11.887 0.163 -14.731 1.00 97.69 658 TYR A C 1
ATOM 5265 O O . TYR A 1 658 ? -10.816 -0.314 -15.115 1.00 97.69 658 TYR A O 1
ATOM 5273 N N . ILE A 1 659 ? -12.654 -0.430 -13.817 1.00 97.94 659 ILE A N 1
ATOM 5274 C CA . ILE A 1 659 ? -12.405 -1.772 -13.297 1.00 97.94 659 ILE A CA 1
ATOM 5275 C C . ILE A 1 659 ? -13.370 -2.719 -14.012 1.00 97.94 659 ILE A C 1
ATOM 5277 O O . ILE A 1 659 ? -14.578 -2.685 -13.774 1.00 97.94 659 ILE A O 1
ATOM 5281 N N . THR A 1 660 ? -12.850 -3.558 -14.901 1.00 98.12 660 THR A N 1
ATOM 5282 C CA . THR A 1 660 ? -13.632 -4.451 -15.765 1.00 98.12 660 THR A CA 1
ATOM 5283 C C . THR A 1 660 ? -13.356 -5.902 -15.384 1.00 98.12 660 THR A C 1
ATOM 5285 O O . THR A 1 660 ? -12.204 -6.324 -15.364 1.00 98.12 660 THR A O 1
ATOM 5288 N N . GLN A 1 661 ? -14.390 -6.696 -15.100 1.00 98.00 661 GLN A N 1
ATOM 5289 C CA . GLN A 1 661 ? -14.236 -8.135 -14.871 1.00 98.00 661 GLN A CA 1
ATOM 5290 C C . GLN A 1 661 ? -14.791 -8.934 -16.050 1.00 98.00 661 GLN A C 1
ATOM 5292 O O . GLN A 1 661 ? -15.965 -8.803 -16.404 1.00 98.00 661 GLN A O 1
ATOM 5297 N N . ILE A 1 662 ? -13.945 -9.795 -16.614 1.00 97.50 662 ILE A N 1
ATOM 5298 C CA . ILE A 1 662 ? -14.252 -10.638 -17.772 1.00 97.50 662 ILE A CA 1
ATOM 5299 C C . ILE A 1 662 ? -14.276 -12.099 -17.341 1.00 97.50 662 ILE A C 1
ATOM 5301 O O . ILE A 1 662 ? -13.369 -12.562 -16.646 1.00 97.50 662 ILE A O 1
ATOM 5305 N N . LYS A 1 663 ? -15.300 -12.836 -17.778 1.00 97.06 663 LYS A N 1
ATOM 5306 C CA . LYS A 1 663 ? -15.465 -14.266 -17.528 1.00 97.06 663 LYS A CA 1
ATOM 5307 C C . LYS A 1 663 ? -15.821 -14.981 -18.829 1.00 97.06 663 LYS A C 1
ATOM 5309 O O . LYS A 1 663 ? -16.862 -14.723 -19.410 1.00 97.06 663 LYS A O 1
ATOM 5314 N N . ASN A 1 664 ? -14.980 -15.924 -19.254 1.00 95.50 664 ASN A N 1
ATOM 5315 C CA . ASN A 1 664 ? -15.139 -16.662 -20.517 1.00 95.50 664 ASN A CA 1
ATOM 5316 C C . ASN A 1 664 ? -15.261 -15.751 -21.761 1.00 95.50 664 ASN A C 1
ATOM 5318 O O . ASN A 1 664 ? -16.045 -16.057 -22.649 1.00 95.50 664 ASN A O 1
ATOM 5322 N N . ASP A 1 665 ? -14.479 -14.669 -21.816 1.00 94.06 665 ASP A N 1
ATOM 5323 C CA . ASP A 1 665 ? -14.498 -13.622 -22.862 1.00 94.06 665 ASP A CA 1
ATOM 5324 C C . ASP A 1 665 ? -15.694 -12.650 -22.808 1.00 94.06 665 ASP A C 1
ATOM 5326 O O . ASP A 1 665 ? -15.708 -11.661 -23.532 1.00 94.06 665 ASP A O 1
ATOM 5330 N N . GLU A 1 666 ? -16.655 -12.854 -21.902 1.00 96.31 666 GLU A N 1
ATOM 5331 C CA . GLU A 1 666 ? -17.793 -11.948 -21.697 1.00 96.31 666 GLU A CA 1
ATOM 5332 C C . GLU A 1 666 ? -17.523 -10.984 -20.526 1.00 96.31 666 GLU A C 1
ATOM 5334 O O . GLU A 1 666 ? -17.056 -11.398 -19.459 1.00 96.31 666 GLU A O 1
ATOM 5339 N N . ILE A 1 667 ? -17.833 -9.691 -20.686 1.00 97.25 667 ILE A N 1
ATOM 5340 C CA . ILE A 1 667 ? -17.779 -8.727 -19.574 1.00 97.25 667 ILE A CA 1
ATOM 5341 C C . ILE A 1 667 ? -18.952 -9.015 -18.631 1.00 97.25 667 ILE A C 1
ATOM 5343 O O . ILE A 1 667 ? -20.108 -8.901 -19.029 1.00 97.25 667 ILE A O 1
ATOM 5347 N N . ILE A 1 668 ? -18.667 -9.337 -17.367 1.00 97.88 668 ILE A N 1
ATOM 5348 C CA . ILE A 1 668 ? -19.701 -9.627 -16.355 1.00 97.88 668 ILE A CA 1
ATOM 5349 C C . ILE A 1 668 ? -19.946 -8.458 -15.396 1.00 97.88 668 ILE A C 1
ATOM 5351 O O . ILE A 1 668 ? -21.004 -8.381 -14.769 1.00 97.88 668 ILE A O 1
ATOM 5355 N N . PHE A 1 669 ? -18.979 -7.545 -15.277 1.00 97.31 669 PHE A N 1
ATOM 5356 C CA . PHE A 1 669 ? -19.035 -6.380 -14.397 1.00 97.31 669 PHE A CA 1
ATOM 5357 C C . PHE A 1 669 ? -18.102 -5.272 -14.885 1.00 97.31 669 PHE A C 1
ATOM 5359 O O . PHE A 1 669 ? -16.990 -5.541 -15.337 1.00 97.31 669 PHE A O 1
ATOM 5366 N N . GLU A 1 670 ? -18.551 -4.030 -14.739 1.00 98.12 670 GLU A N 1
ATOM 5367 C CA . GLU A 1 670 ? -17.742 -2.827 -14.921 1.00 98.12 670 GLU A CA 1
ATOM 5368 C C . GLU A 1 670 ? -18.049 -1.844 -13.782 1.00 98.12 670 GLU A C 1
ATOM 5370 O O . GLU A 1 670 ? -19.212 -1.577 -13.484 1.00 98.12 670 GLU A O 1
ATOM 5375 N N . LEU A 1 671 ? -17.012 -1.299 -13.154 1.00 98.06 671 LEU A N 1
ATOM 5376 C CA . LEU A 1 671 ? -17.080 -0.170 -12.228 1.00 98.06 671 LEU A CA 1
ATOM 5377 C C . LEU A 1 671 ? -16.320 0.997 -12.862 1.00 98.06 671 LEU A C 1
ATOM 5379 O O . LEU A 1 671 ? -15.128 0.865 -13.140 1.00 98.06 671 LEU A O 1
ATOM 5383 N N . LYS A 1 672 ? -16.999 2.130 -13.074 1.00 96.94 672 LYS A N 1
ATOM 5384 C CA . LYS A 1 672 ? -16.363 3.399 -13.452 1.00 96.94 672 LYS A CA 1
ATOM 5385 C C . LYS A 1 672 ? -16.197 4.300 -12.227 1.00 96.94 672 LYS A C 1
ATOM 5387 O O . LYS A 1 672 ? -17.156 4.520 -11.486 1.00 96.94 672 LYS A O 1
ATOM 5392 N N . LEU A 1 673 ? -14.999 4.854 -12.066 1.00 94.25 673 LEU A N 1
ATOM 5393 C CA . LEU A 1 673 ? -14.657 5.917 -11.118 1.00 94.25 673 LEU A CA 1
ATOM 5394 C C . LEU A 1 673 ? -14.268 7.190 -11.889 1.00 94.25 673 LEU A C 1
ATOM 5396 O O . LEU A 1 673 ? -13.876 7.115 -13.054 1.00 94.25 673 LEU A O 1
ATOM 5400 N N . ASN A 1 674 ? -14.372 8.351 -11.242 1.00 91.81 674 ASN A N 1
ATOM 5401 C CA . ASN A 1 674 ? -14.033 9.680 -11.781 1.00 91.81 674 ASN A CA 1
ATOM 5402 C C . ASN A 1 674 ? -12.662 10.204 -11.301 1.00 91.81 674 ASN A C 1
ATOM 5404 O O . ASN A 1 674 ? -12.408 11.406 -11.271 1.00 91.81 674 ASN A O 1
ATOM 5408 N N . HIS A 1 675 ? -11.790 9.297 -10.872 1.00 90.25 675 HIS A N 1
ATOM 5409 C CA . HIS A 1 675 ? -10.462 9.580 -10.341 1.00 90.25 675 HIS A CA 1
ATOM 5410 C C . HIS A 1 675 ? -9.513 8.437 -10.705 1.00 90.25 675 HIS A C 1
ATOM 5412 O O . HIS A 1 675 ? -9.965 7.328 -11.002 1.00 90.25 675 HIS A O 1
ATOM 5418 N N . LEU A 1 676 ? -8.210 8.717 -10.692 1.00 92.50 676 LEU A N 1
ATOM 5419 C CA . LEU A 1 676 ? -7.185 7.759 -11.098 1.00 92.50 676 LEU A CA 1
ATOM 5420 C C . LEU A 1 676 ? -6.860 6.763 -9.982 1.00 92.50 676 LEU A C 1
ATOM 5422 O O . LEU A 1 676 ? -6.912 7.095 -8.792 1.00 92.50 676 LEU A O 1
ATOM 5426 N N . ILE A 1 677 ? -6.517 5.538 -10.383 1.00 93.38 677 ILE A N 1
ATOM 5427 C CA . ILE A 1 677 ? -6.151 4.441 -9.484 1.00 93.38 677 ILE A CA 1
ATOM 5428 C C . ILE A 1 677 ? -4.931 3.681 -10.019 1.00 93.38 677 ILE A C 1
ATOM 5430 O O . ILE A 1 677 ? -4.823 3.388 -11.208 1.00 93.38 677 ILE A O 1
ATOM 5434 N N . ASN A 1 678 ? -4.036 3.308 -9.111 1.00 92.25 678 ASN A N 1
ATOM 5435 C CA . ASN A 1 678 ? -2.862 2.486 -9.364 1.00 92.25 678 ASN A CA 1
ATOM 5436 C C . ASN A 1 678 ? -3.253 1.056 -9.770 1.00 92.25 678 ASN A C 1
ATOM 5438 O O . ASN A 1 678 ? -2.849 0.578 -10.834 1.00 92.25 678 ASN A O 1
ATOM 5442 N N . ARG A 1 679 ? -4.033 0.369 -8.923 1.00 92.38 679 ARG A N 1
ATOM 5443 C CA . ARG A 1 679 ? -4.459 -1.035 -9.079 1.00 92.38 679 ARG A CA 1
ATOM 5444 C C . ARG A 1 679 ? -5.872 -1.240 -8.507 1.00 92.38 679 ARG A C 1
ATOM 5446 O O . ARG A 1 679 ? -6.403 -0.395 -7.785 1.00 92.38 679 ARG A O 1
ATOM 5453 N N . SER A 1 680 ? -6.475 -2.397 -8.785 1.00 94.69 680 SER A N 1
ATOM 5454 C CA . SER A 1 680 ? -7.700 -2.857 -8.116 1.00 94.69 680 SER A CA 1
ATOM 5455 C C . SER A 1 680 ? -7.653 -4.355 -7.805 1.00 94.69 680 SER A C 1
ATOM 5457 O O . SER A 1 680 ? -6.879 -5.090 -8.415 1.00 94.69 680 SER A O 1
ATOM 5459 N N . SER A 1 681 ? -8.476 -4.812 -6.856 1.00 94.38 681 SER A N 1
ATOM 5460 C CA . SER A 1 681 ? -8.687 -6.240 -6.580 1.00 94.38 681 SER A CA 1
ATOM 5461 C C . SER A 1 681 ? -10.096 -6.513 -6.041 1.00 94.38 681 SER A C 1
ATOM 5463 O O . SER A 1 681 ? -10.706 -5.663 -5.387 1.00 94.38 681 SER A O 1
ATOM 5465 N N . ARG A 1 682 ? -10.644 -7.711 -6.285 1.00 94.44 682 ARG A N 1
ATOM 5466 C CA . ARG A 1 682 ? -11.980 -8.107 -5.798 1.00 94.44 682 ARG A CA 1
ATOM 5467 C C . ARG A 1 682 ? -11.896 -9.213 -4.759 1.00 94.44 682 ARG A C 1
ATOM 5469 O O . ARG A 1 682 ? -11.602 -10.361 -5.091 1.00 94.44 682 ARG A O 1
ATOM 5476 N N . MET A 1 683 ? -12.271 -8.928 -3.513 1.00 94.56 683 MET A N 1
ATOM 5477 C CA . MET A 1 683 ? -12.268 -9.920 -2.430 1.00 94.56 683 MET A CA 1
ATOM 5478 C C . MET A 1 683 ? -13.317 -9.651 -1.346 1.00 94.56 683 MET A C 1
ATOM 5480 O O . MET A 1 683 ? -13.879 -8.563 -1.248 1.00 94.56 683 MET A O 1
ATOM 5484 N N . ALA A 1 684 ? -13.587 -10.667 -0.523 1.00 94.88 684 ALA A N 1
ATOM 5485 C CA . ALA A 1 684 ? -14.356 -10.488 0.703 1.00 94.88 684 ALA A CA 1
ATOM 5486 C C . ALA A 1 684 ? -13.578 -9.593 1.679 1.00 94.88 684 ALA A C 1
ATOM 5488 O O . ALA A 1 684 ? -12.345 -9.649 1.730 1.00 94.88 684 ALA A O 1
ATOM 5489 N N . ILE A 1 685 ? -14.294 -8.773 2.451 1.00 95.00 685 ILE A N 1
ATOM 5490 C CA . ILE A 1 685 ? -13.686 -7.854 3.423 1.00 95.00 685 ILE A CA 1
ATOM 5491 C C . ILE A 1 685 ? -13.168 -8.601 4.666 1.00 95.00 685 ILE A C 1
ATOM 5493 O O . ILE A 1 685 ? -12.044 -8.360 5.101 1.00 95.00 685 ILE A O 1
ATOM 5497 N N . TYR A 1 686 ? -13.911 -9.593 5.164 1.00 95.12 686 TYR A N 1
ATOM 5498 C CA . TYR A 1 686 ? -13.462 -10.485 6.237 1.00 95.12 686 TYR A CA 1
ATOM 5499 C C . TYR A 1 686 ? -12.600 -11.642 5.713 1.00 95.12 686 TYR A C 1
ATOM 5501 O O . TYR A 1 686 ? -12.847 -12.190 4.636 1.00 95.12 686 TYR A O 1
ATOM 5509 N N . SER A 1 687 ? -11.612 -12.043 6.516 1.00 90.56 687 SER A N 1
ATOM 5510 C CA . SER A 1 687 ? -10.832 -13.270 6.326 1.00 90.56 687 SER A CA 1
ATOM 5511 C C . SER A 1 687 ? -11.307 -14.367 7.286 1.00 90.56 687 SER A C 1
ATOM 5513 O O . SER A 1 687 ? -11.895 -14.076 8.318 1.00 90.56 687 SER A O 1
ATOM 5515 N N . ARG A 1 688 ? -11.009 -15.633 6.969 1.00 84.25 688 ARG A N 1
ATOM 5516 C CA . ARG A 1 688 ? -11.238 -16.808 7.839 1.00 84.25 688 ARG A CA 1
ATOM 5517 C C . ARG A 1 688 ? -9.919 -17.367 8.399 1.00 84.25 688 ARG A C 1
ATOM 5519 O O . ARG A 1 688 ? -9.700 -18.578 8.367 1.00 84.25 688 ARG A O 1
ATOM 5526 N N . LYS A 1 689 ? -8.968 -16.488 8.736 1.00 82.19 689 LYS A N 1
ATOM 5527 C CA . LYS A 1 689 ? -7.574 -16.873 9.048 1.00 82.19 689 LYS A CA 1
ATOM 5528 C C . LYS A 1 689 ? -6.967 -16.228 10.290 1.00 82.19 689 LYS A C 1
ATOM 5530 O O . LYS A 1 689 ? -6.091 -16.844 10.885 1.00 82.19 689 LYS A O 1
ATOM 5535 N N . LYS A 1 690 ? -7.427 -15.035 10.658 1.00 76.38 690 LYS A N 1
ATOM 5536 C CA . LYS A 1 690 ? -7.013 -14.282 11.840 1.00 76.38 690 LYS A CA 1
ATOM 5537 C C . LYS A 1 690 ? -8.128 -13.290 12.173 1.00 76.38 690 LYS A C 1
ATOM 5539 O O . LYS A 1 690 ? -8.706 -12.706 11.253 1.00 76.38 690 LYS A O 1
ATOM 5544 N N . ASN A 1 691 ? -8.409 -13.129 13.462 1.00 80.25 691 ASN A N 1
ATOM 5545 C CA . ASN A 1 691 ? -9.301 -12.100 13.993 1.00 80.25 691 ASN A CA 1
ATOM 5546 C C . ASN A 1 691 ? -8.482 -10.857 14.383 1.00 80.25 691 ASN A C 1
ATOM 5548 O O . ASN A 1 691 ? -7.255 -10.919 14.469 1.00 80.25 691 ASN A O 1
ATOM 5552 N N . PHE A 1 692 ? -9.155 -9.730 14.606 1.00 93.50 692 PHE A N 1
ATOM 5553 C CA . PHE A 1 692 ? -8.529 -8.562 15.228 1.00 93.50 692 PHE A CA 1
ATOM 5554 C C . PHE A 1 692 ? -8.038 -8.929 16.635 1.00 93.50 692 PHE A C 1
ATOM 5556 O O . PHE A 1 692 ? -8.763 -9.591 17.375 1.00 93.50 692 PHE A O 1
ATOM 5563 N N . ASP A 1 693 ? -6.823 -8.511 16.989 1.00 94.25 693 ASP A N 1
ATOM 5564 C CA . ASP A 1 693 ? -6.225 -8.794 18.294 1.00 94.25 693 ASP A CA 1
ATOM 5565 C C . ASP A 1 693 ? -5.365 -7.599 18.747 1.00 94.25 693 ASP A C 1
ATOM 5567 O O . ASP A 1 693 ? -4.261 -7.415 18.219 1.00 94.25 693 ASP A O 1
ATOM 5571 N N . PRO A 1 694 ? -5.843 -6.778 19.704 1.00 94.19 694 PRO A N 1
ATOM 5572 C CA . PRO A 1 694 ? -5.090 -5.638 20.216 1.00 94.19 694 PRO A CA 1
ATOM 5573 C C . PRO A 1 694 ? -3.935 -6.062 21.137 1.00 94.19 694 PRO A C 1
ATOM 5575 O O . PRO A 1 694 ? -3.036 -5.265 21.366 1.00 94.19 694 PRO A O 1
ATOM 5578 N N . SER A 1 695 ? -3.891 -7.310 21.628 1.00 95.38 695 SER A N 1
ATOM 5579 C CA . SER A 1 695 ? -2.789 -7.783 22.485 1.00 95.38 695 SER A CA 1
ATOM 5580 C C . SER A 1 695 ? -1.471 -8.010 21.733 1.00 95.38 695 SER A C 1
ATOM 5582 O O . SER A 1 695 ? -0.416 -8.150 22.354 1.00 95.38 695 SER A O 1
ATOM 5584 N N . ILE A 1 696 ? -1.506 -8.011 20.395 1.00 95.75 696 ILE A N 1
ATOM 5585 C CA . ILE A 1 696 ? -0.307 -8.077 19.559 1.00 95.75 696 ILE A CA 1
ATOM 5586 C C . ILE A 1 696 ? 0.247 -6.661 19.364 1.00 95.75 696 ILE A C 1
ATOM 5588 O O . ILE A 1 696 ? -0.263 -5.886 18.552 1.00 95.75 696 ILE A O 1
ATOM 5592 N N . GLU A 1 697 ? 1.321 -6.349 20.085 1.00 94.44 697 GLU A N 1
ATOM 5593 C CA . GLU A 1 697 ? 2.121 -5.133 19.898 1.00 94.44 697 GLU A CA 1
ATOM 5594 C C . GLU A 1 697 ? 2.633 -5.011 18.449 1.00 94.44 697 GLU A C 1
ATOM 5596 O O . GLU A 1 697 ? 3.123 -5.988 17.871 1.00 94.44 697 GLU A O 1
ATOM 5601 N N . GLY A 1 698 ? 2.521 -3.810 17.869 1.00 95.31 698 GLY A N 1
ATOM 5602 C CA . GLY A 1 698 ? 3.028 -3.508 16.528 1.00 95.31 698 GLY A CA 1
ATOM 5603 C C . GLY A 1 698 ? 4.542 -3.280 16.524 1.00 95.31 698 GLY A C 1
ATOM 5604 O O . GLY A 1 698 ? 5.077 -2.699 17.465 1.00 95.31 698 GLY A O 1
ATOM 5605 N N . LYS A 1 699 ? 5.251 -3.724 15.476 1.00 94.88 699 LYS A N 1
ATOM 5606 C CA . LYS A 1 699 ? 6.730 -3.705 15.444 1.00 94.88 699 LYS A CA 1
ATOM 5607 C C . LYS A 1 699 ? 7.312 -3.091 14.179 1.00 94.88 699 LYS A C 1
ATOM 5609 O O . LYS A 1 699 ? 6.829 -3.365 13.087 1.00 94.88 699 LYS A O 1
ATOM 5614 N N . TYR A 1 700 ? 8.409 -2.352 14.319 1.00 94.12 700 TYR A N 1
ATOM 5615 C CA . TYR A 1 700 ? 9.335 -2.098 13.215 1.00 94.12 700 TYR A CA 1
ATOM 5616 C C . TYR A 1 700 ? 10.233 -3.331 13.026 1.00 94.12 700 TYR A C 1
ATOM 5618 O O . TYR A 1 700 ? 10.700 -3.904 14.013 1.00 94.12 700 TYR A O 1
ATOM 5626 N N . LEU A 1 701 ? 10.452 -3.753 11.781 1.00 96.12 701 LEU A N 1
ATOM 5627 C CA . LEU A 1 701 ? 11.299 -4.890 11.402 1.00 96.12 701 LEU A CA 1
ATOM 5628 C C . LEU A 1 701 ? 12.231 -4.477 10.256 1.00 96.12 701 LEU A C 1
ATOM 5630 O O . LEU A 1 701 ? 11.812 -3.739 9.368 1.00 96.12 701 LEU A O 1
ATOM 5634 N N . GLY A 1 702 ? 13.472 -4.969 10.250 1.00 94.50 702 GLY A N 1
ATOM 5635 C CA . GLY A 1 702 ? 14.517 -4.475 9.345 1.00 94.50 702 GLY A CA 1
ATOM 5636 C C . GLY A 1 702 ? 15.037 -3.076 9.714 1.00 94.50 702 GLY A C 1
ATOM 5637 O O . GLY A 1 702 ? 14.696 -2.519 10.757 1.00 94.50 702 GLY A O 1
ATOM 5638 N N . ASP A 1 703 ? 15.886 -2.511 8.856 1.00 92.75 703 ASP A N 1
ATOM 5639 C CA . ASP A 1 703 ? 16.411 -1.144 8.965 1.00 92.75 703 ASP A CA 1
ATOM 5640 C C . ASP A 1 703 ? 16.798 -0.591 7.580 1.00 92.75 703 ASP A C 1
ATOM 5642 O O . ASP A 1 703 ? 16.680 -1.280 6.567 1.00 92.75 703 ASP A O 1
ATOM 5646 N N . LEU A 1 704 ? 17.233 0.671 7.519 1.00 91.50 704 LEU A N 1
ATOM 5647 C CA . LEU A 1 704 ? 17.554 1.364 6.262 1.00 91.50 704 LEU A CA 1
ATOM 5648 C C . LEU A 1 704 ? 18.968 1.075 5.726 1.00 91.50 704 LEU A C 1
ATOM 5650 O O . LEU A 1 704 ? 19.435 1.756 4.814 1.00 91.50 704 LEU A O 1
ATOM 5654 N N . GLY A 1 705 ? 19.681 0.103 6.296 1.00 90.44 705 GLY A N 1
ATOM 5655 C CA . GLY A 1 705 ? 21.102 -0.092 6.043 1.00 90.44 705 GLY A CA 1
ATOM 5656 C C . GLY A 1 705 ? 21.947 1.051 6.611 1.00 90.44 705 GLY A C 1
ATOM 5657 O O . GLY A 1 705 ? 21.482 1.865 7.411 1.00 90.44 705 GLY A O 1
ATOM 5658 N N . ILE A 1 706 ? 23.216 1.109 6.206 1.00 89.69 706 ILE A N 1
ATOM 5659 C CA . ILE A 1 706 ? 24.151 2.173 6.598 1.00 89.69 706 ILE A CA 1
ATOM 5660 C C . ILE A 1 706 ? 24.050 3.309 5.574 1.00 89.69 706 ILE A C 1
ATOM 5662 O O . ILE A 1 706 ? 24.324 3.102 4.392 1.00 89.69 706 ILE A O 1
ATOM 5666 N N . THR A 1 707 ? 23.695 4.518 6.014 1.00 87.81 707 THR A N 1
ATOM 5667 C CA . THR A 1 707 ? 23.640 5.692 5.126 1.00 87.81 707 THR A CA 1
ATOM 5668 C C . THR A 1 707 ? 25.045 6.093 4.670 1.00 87.81 707 THR A C 1
ATOM 5670 O O . THR A 1 707 ? 25.953 6.236 5.489 1.00 87.81 707 THR A O 1
ATOM 5673 N N . THR A 1 708 ? 25.228 6.298 3.363 1.00 87.06 708 THR A N 1
ATOM 5674 C CA . THR A 1 708 ? 26.520 6.672 2.767 1.00 87.06 708 THR A CA 1
ATOM 5675 C C . THR A 1 708 ? 27.023 8.016 3.296 1.00 87.06 708 THR A C 1
ATOM 5677 O O . THR A 1 708 ? 26.320 9.024 3.226 1.00 87.06 708 THR A O 1
ATOM 5680 N N . THR A 1 709 ? 28.261 8.040 3.787 1.00 89.88 709 THR A N 1
ATOM 5681 C CA . THR A 1 709 ? 28.933 9.251 4.273 1.00 89.88 709 THR A CA 1
ATOM 5682 C C . THR A 1 709 ? 29.784 9.914 3.188 1.00 89.88 709 THR A C 1
ATOM 5684 O O . THR A 1 709 ? 30.151 9.295 2.187 1.00 89.88 709 THR A O 1
ATOM 5687 N N . VAL A 1 710 ? 30.108 11.194 3.384 1.00 89.38 710 VAL A N 1
ATOM 5688 C CA . VAL A 1 710 ? 31.034 11.965 2.540 1.00 89.38 710 VAL A CA 1
ATOM 5689 C C . VAL A 1 710 ? 32.331 12.278 3.301 1.00 89.38 710 VAL A C 1
ATOM 5691 O O . VAL A 1 710 ? 32.281 12.469 4.518 1.00 89.38 710 VAL A O 1
ATOM 5694 N N . PRO A 1 711 ? 33.499 12.357 2.631 1.00 88.50 711 PRO A N 1
ATOM 5695 C CA . PRO A 1 711 ? 34.755 12.701 3.295 1.00 88.50 711 PRO A CA 1
ATOM 5696 C C . PRO A 1 711 ? 34.704 14.092 3.940 1.00 88.50 711 PRO A C 1
ATOM 5698 O O . PRO A 1 711 ? 34.474 15.093 3.260 1.00 88.50 711 PRO A O 1
ATOM 5701 N N . PHE A 1 712 ? 34.961 14.160 5.247 1.00 87.62 712 PHE A N 1
ATOM 5702 C CA . PHE A 1 712 ? 35.042 15.410 5.997 1.00 87.62 712 PHE A CA 1
ATOM 5703 C C . PHE A 1 712 ? 36.090 15.294 7.108 1.00 87.62 712 PHE A C 1
ATOM 5705 O O . PHE A 1 712 ? 36.067 14.350 7.892 1.00 87.62 712 PHE A O 1
ATOM 5712 N N . GLU A 1 713 ? 36.981 16.278 7.207 1.00 78.69 713 GLU A N 1
ATOM 5713 C CA . GLU A 1 713 ? 38.019 16.349 8.239 1.00 78.69 713 GLU A CA 1
ATOM 5714 C C . GLU A 1 713 ? 38.045 17.740 8.889 1.00 78.69 713 GLU A C 1
ATOM 5716 O O . GLU A 1 713 ? 37.595 18.720 8.297 1.00 78.69 713 GLU A O 1
ATOM 5721 N N . ASN A 1 714 ? 38.650 17.839 10.079 1.00 73.19 714 ASN A N 1
ATOM 5722 C CA . ASN A 1 714 ? 39.044 19.105 10.713 1.00 73.19 714 ASN A CA 1
ATOM 5723 C C . ASN A 1 714 ? 37.899 20.126 10.904 1.00 73.19 714 ASN A C 1
ATOM 5725 O O . ASN A 1 714 ? 38.004 21.284 10.497 1.00 73.19 714 ASN A O 1
ATOM 5729 N N . LEU A 1 715 ? 36.812 19.716 11.569 1.00 78.62 715 LEU A N 1
ATOM 5730 C CA . LEU A 1 715 ? 35.751 20.638 11.989 1.00 78.62 715 LEU A CA 1
ATOM 5731 C C . LEU A 1 715 ? 36.270 21.639 13.040 1.00 78.62 715 LEU A C 1
ATOM 5733 O O . LEU A 1 715 ? 36.401 21.292 14.215 1.00 78.62 715 LEU A O 1
ATOM 5737 N N . ASP A 1 716 ? 36.509 22.892 12.644 1.00 73.56 716 ASP A N 1
ATOM 5738 C CA . ASP A 1 716 ? 36.782 23.970 13.599 1.00 73.56 716 ASP A CA 1
ATOM 5739 C C . ASP A 1 716 ? 35.492 24.399 14.313 1.00 73.56 716 ASP A C 1
ATOM 5741 O O . ASP A 1 716 ? 34.707 25.218 13.829 1.00 73.56 716 ASP A O 1
ATOM 5745 N N . THR A 1 717 ? 35.290 23.853 15.509 1.00 68.81 717 THR A N 1
ATOM 5746 C CA . THR A 1 717 ? 34.151 24.177 16.374 1.00 68.81 717 THR A CA 1
ATOM 5747 C C . THR A 1 717 ? 34.169 25.619 16.893 1.00 68.81 717 THR A C 1
ATOM 5749 O O . THR A 1 717 ? 33.143 26.080 17.383 1.00 68.81 717 THR A O 1
ATOM 5752 N N . ASN A 1 718 ? 35.293 26.342 16.787 1.00 60.97 718 ASN A N 1
ATOM 5753 C CA . ASN A 1 718 ? 35.419 27.745 17.206 1.00 60.97 718 ASN A CA 1
ATOM 5754 C C . ASN A 1 718 ? 35.010 28.721 16.090 1.00 60.97 718 ASN A C 1
ATOM 5756 O O . ASN A 1 718 ? 34.571 29.832 16.378 1.00 60.97 718 ASN A O 1
ATOM 5760 N N . ALA A 1 719 ? 35.114 28.297 14.826 1.00 53.44 719 ALA A N 1
ATOM 5761 C CA . ALA A 1 719 ? 34.556 29.001 13.671 1.00 53.44 719 ALA A CA 1
ATOM 5762 C C . ALA A 1 719 ? 33.044 28.749 13.483 1.00 53.44 719 ALA A C 1
ATOM 5764 O O . ALA A 1 719 ? 32.411 29.397 12.649 1.00 53.44 719 ALA A O 1
ATOM 5765 N N . GLY A 1 720 ? 32.461 27.818 14.249 1.00 55.28 720 GLY A N 1
ATOM 5766 C CA . GLY A 1 720 ? 31.041 27.476 14.199 1.00 55.28 720 GLY A CA 1
ATOM 5767 C C . GLY A 1 720 ? 30.144 28.636 14.635 1.00 55.28 720 GLY A C 1
ATOM 5768 O O . GLY A 1 720 ? 30.020 28.924 15.825 1.00 55.28 720 GLY A O 1
ATOM 5769 N N . ILE A 1 721 ? 29.472 29.275 13.677 1.00 55.50 721 ILE A N 1
ATOM 5770 C CA . ILE A 1 721 ? 28.535 30.366 13.956 1.00 55.50 721 ILE A CA 1
ATOM 5771 C C . ILE A 1 721 ? 27.283 29.783 14.626 1.00 55.50 721 ILE A C 1
ATOM 5773 O O . ILE A 1 721 ? 26.698 28.816 14.133 1.00 55.50 721 ILE A O 1
ATOM 5777 N N . SER A 1 722 ? 26.854 30.385 15.739 1.00 53.31 722 SER A N 1
ATOM 5778 C CA . SER A 1 722 ? 25.563 30.070 16.365 1.00 53.31 722 SER A CA 1
ATOM 5779 C C . SER A 1 722 ? 24.439 30.416 15.390 1.00 53.31 722 SER A C 1
ATOM 5781 O O . SER A 1 722 ? 24.296 31.574 14.994 1.00 53.31 722 SER A O 1
ATOM 5783 N N . THR A 1 723 ? 23.665 29.419 14.968 1.00 47.78 723 THR A N 1
ATOM 5784 C CA . THR A 1 723 ? 22.675 29.604 13.902 1.00 47.78 723 THR A CA 1
ATOM 5785 C C . THR A 1 723 ? 21.386 30.270 14.392 1.00 47.78 723 THR A C 1
ATOM 5787 O O . THR A 1 723 ? 20.793 29.844 15.378 1.00 47.78 723 THR A O 1
ATOM 5790 N N . ASN A 1 724 ? 20.904 31.272 13.648 1.00 45.94 724 ASN A N 1
ATOM 5791 C CA . ASN A 1 724 ? 19.517 31.750 13.756 1.00 45.94 724 ASN A CA 1
ATOM 5792 C C . ASN A 1 724 ? 18.559 30.910 12.883 1.00 45.94 724 ASN A C 1
ATOM 5794 O O . ASN A 1 724 ? 17.338 31.018 13.009 1.00 45.94 724 ASN A O 1
ATOM 5798 N N . TYR A 1 725 ? 19.098 30.081 11.981 1.00 56.19 725 TYR A N 1
ATOM 5799 C CA . TYR A 1 725 ? 18.330 29.163 11.143 1.00 56.19 725 TYR A CA 1
ATOM 5800 C C . TYR A 1 725 ? 17.958 27.931 11.952 1.00 56.19 725 TYR A C 1
ATOM 5802 O O . TYR A 1 725 ? 18.822 27.217 12.463 1.00 56.19 725 TYR A O 1
ATOM 5810 N N . LYS A 1 726 ? 16.654 27.703 12.080 1.00 64.25 726 LYS A N 1
ATOM 5811 C CA . LYS A 1 726 ? 16.105 26.631 12.902 1.00 64.25 726 LYS A CA 1
ATOM 5812 C C . LYS A 1 726 ? 16.273 25.306 12.160 1.00 64.25 726 LYS A C 1
ATOM 5814 O O . LYS A 1 726 ? 15.866 25.202 11.002 1.00 64.25 726 LYS A O 1
ATOM 5819 N N . ILE A 1 727 ? 16.803 24.299 12.852 1.00 69.00 727 ILE A N 1
ATOM 5820 C CA . ILE A 1 727 ? 16.507 22.897 12.544 1.00 69.00 727 ILE A CA 1
ATOM 5821 C C . ILE A 1 727 ? 15.552 22.321 13.584 1.00 69.00 727 ILE A C 1
ATOM 5823 O O . ILE A 1 727 ? 15.351 22.896 14.657 1.00 69.00 727 ILE A O 1
ATOM 5827 N N . ASN A 1 728 ? 14.987 21.172 13.245 1.00 75.56 728 ASN A N 1
ATOM 5828 C CA . ASN A 1 728 ? 14.341 20.245 14.152 1.00 75.56 728 ASN A CA 1
ATOM 5829 C C . ASN A 1 728 ? 14.909 18.845 13.880 1.00 75.56 728 ASN A C 1
ATOM 5831 O O . ASN A 1 728 ? 15.071 18.468 12.716 1.00 75.56 728 ASN A O 1
ATOM 5835 N N . VAL A 1 729 ? 15.205 18.093 14.938 1.00 77.50 729 VAL A N 1
ATOM 5836 C CA . VAL A 1 729 ? 15.784 16.745 14.871 1.00 77.50 729 VAL A CA 1
ATOM 5837 C C . VAL A 1 729 ? 14.790 15.776 15.498 1.00 77.50 729 VAL A C 1
ATOM 5839 O O . VAL A 1 729 ? 14.396 15.952 16.648 1.00 77.50 729 VAL A O 1
ATOM 5842 N N . VAL A 1 730 ? 14.369 14.765 14.739 1.00 77.44 730 VAL A N 1
ATOM 5843 C CA . VAL A 1 730 ? 13.404 13.751 15.179 1.00 77.44 730 VAL A CA 1
ATOM 5844 C C . VAL A 1 730 ? 14.067 12.382 15.100 1.00 77.44 730 VAL A C 1
ATOM 5846 O O . VAL A 1 730 ? 14.488 11.956 14.026 1.00 77.44 730 VAL A O 1
ATOM 5849 N N . GLN A 1 731 ? 14.162 11.696 16.237 1.00 79.44 731 GLN A N 1
ATOM 5850 C CA . GLN A 1 731 ? 14.573 10.296 16.294 1.00 79.44 731 GLN A CA 1
ATOM 5851 C C . GLN A 1 731 ? 13.329 9.414 16.132 1.00 79.44 731 GLN A C 1
ATOM 5853 O O . GLN A 1 731 ? 12.469 9.387 17.012 1.00 79.44 731 GLN A O 1
ATOM 5858 N N . ASN A 1 732 ? 13.238 8.705 15.009 1.00 78.94 732 ASN A N 1
ATOM 5859 C CA . ASN A 1 732 ? 12.313 7.591 14.821 1.00 78.94 732 ASN A CA 1
ATOM 5860 C C . ASN A 1 732 ? 13.058 6.268 15.093 1.00 78.94 732 ASN A C 1
ATOM 5862 O O . ASN A 1 732 ? 14.284 6.231 14.964 1.00 78.94 732 ASN A O 1
ATOM 5866 N N . PRO A 1 733 ? 12.353 5.153 15.351 1.00 79.88 733 PRO A N 1
ATOM 5867 C CA . PRO A 1 733 ? 12.993 3.847 15.537 1.00 79.88 733 PRO A CA 1
ATOM 5868 C C . PRO A 1 733 ? 13.806 3.325 14.336 1.00 79.88 733 PRO A C 1
ATOM 5870 O O . PRO A 1 733 ? 14.668 2.474 14.524 1.00 79.88 733 PRO A O 1
ATOM 5873 N N . ASP A 1 734 ? 13.568 3.829 13.118 1.00 83.06 734 ASP A N 1
ATOM 5874 C CA . ASP A 1 734 ? 14.274 3.425 11.890 1.00 83.06 734 ASP A CA 1
ATOM 5875 C C . ASP A 1 734 ? 15.287 4.455 11.349 1.00 83.06 734 ASP A C 1
ATOM 5877 O O . ASP A 1 734 ? 16.110 4.116 10.498 1.00 83.06 734 ASP A O 1
ATOM 5881 N N . ARG A 1 735 ? 15.213 5.723 11.781 1.00 87.69 735 ARG A N 1
ATOM 5882 C CA . ARG A 1 735 ? 16.000 6.837 11.219 1.00 87.69 735 ARG A CA 1
ATOM 5883 C C . ARG A 1 735 ? 16.065 8.039 12.150 1.00 87.69 735 ARG A C 1
ATOM 5885 O O . ARG A 1 735 ? 15.146 8.289 12.924 1.00 87.69 735 ARG A O 1
ATOM 5892 N N . ILE A 1 736 ? 17.066 8.885 11.944 1.00 87.31 736 ILE A N 1
ATOM 5893 C CA . ILE A 1 736 ? 17.054 10.263 12.433 1.00 87.31 736 ILE A CA 1
ATOM 5894 C C . ILE A 1 736 ? 16.697 11.183 11.266 1.00 87.31 736 ILE A C 1
ATOM 5896 O O . ILE A 1 736 ? 17.379 11.195 10.243 1.00 87.31 736 ILE A O 1
ATOM 5900 N N . VAL A 1 737 ? 15.613 11.944 11.415 1.00 83.94 737 VAL A N 1
ATOM 5901 C CA . VAL A 1 737 ? 15.155 12.959 10.456 1.00 83.94 737 VAL A CA 1
ATOM 5902 C C . VAL A 1 737 ? 15.645 14.327 10.912 1.00 83.94 737 VAL A C 1
ATOM 5904 O O . VAL A 1 737 ? 15.472 14.694 12.074 1.00 83.94 737 VAL A O 1
ATOM 5907 N N . ILE A 1 738 ? 16.206 15.110 9.991 1.00 81.44 738 ILE A N 1
ATOM 5908 C CA . ILE A 1 738 ? 16.568 16.508 10.230 1.00 81.44 738 ILE A CA 1
ATOM 5909 C C . ILE A 1 738 ? 15.845 17.389 9.219 1.00 81.44 738 ILE A C 1
ATOM 5911 O O . ILE A 1 738 ? 16.035 17.268 8.006 1.00 81.44 738 ILE A O 1
ATOM 5915 N N . VAL A 1 739 ? 15.020 18.290 9.745 1.00 78.31 739 VAL A N 1
ATOM 5916 C CA . VAL A 1 739 ? 14.302 19.309 8.975 1.00 78.31 739 VAL A CA 1
ATOM 5917 C C . VAL A 1 739 ? 14.936 20.664 9.264 1.00 78.31 739 VAL A C 1
ATOM 5919 O O . VAL A 1 739 ? 15.205 20.962 10.426 1.00 78.31 739 VAL A O 1
ATOM 5922 N N . GLY A 1 740 ? 15.151 21.498 8.250 1.00 74.19 740 GLY A N 1
ATOM 5923 C CA . GLY A 1 740 ? 15.734 22.834 8.400 1.00 74.19 740 GLY A CA 1
ATOM 5924 C C . GLY A 1 740 ? 15.118 23.866 7.459 1.00 74.19 740 GLY A C 1
ATOM 5925 O O . GLY A 1 740 ? 14.579 23.508 6.414 1.00 74.19 740 GLY A O 1
ATOM 5926 N N . THR A 1 741 ? 15.222 25.150 7.814 1.00 72.75 741 THR A N 1
ATOM 5927 C CA . THR A 1 741 ? 14.816 26.276 6.952 1.00 72.75 741 THR A CA 1
ATOM 5928 C C . THR A 1 741 ? 15.949 27.297 6.856 1.00 72.75 741 THR A C 1
ATOM 5930 O O . THR A 1 741 ? 16.279 27.954 7.844 1.00 72.75 741 THR A O 1
ATOM 5933 N N . TRP A 1 742 ? 16.531 27.441 5.665 1.00 68.62 742 TRP A N 1
ATOM 5934 C CA . TRP A 1 742 ? 17.612 28.386 5.339 1.00 68.62 742 TRP A CA 1
ATOM 5935 C C . TRP A 1 742 ? 17.148 29.397 4.276 1.00 68.62 742 TRP A C 1
ATOM 5937 O O . TRP A 1 742 ? 16.106 29.184 3.664 1.00 68.62 742 TRP A O 1
ATOM 5947 N N . PRO A 1 743 ? 17.900 30.476 3.990 1.00 59.97 743 PRO A N 1
ATOM 5948 C CA . PRO A 1 743 ? 17.628 31.335 2.834 1.00 59.97 743 PRO A CA 1
ATOM 5949 C C . PRO A 1 743 ? 17.925 30.607 1.512 1.00 59.97 743 PRO A C 1
ATOM 5951 O O . PRO A 1 743 ? 17.185 30.724 0.544 1.00 59.97 743 PRO A O 1
ATOM 5954 N N . PHE A 1 744 ? 18.995 29.806 1.495 1.00 64.94 744 PHE A N 1
ATOM 5955 C CA . PHE A 1 744 ? 19.383 28.922 0.397 1.00 64.94 744 PHE A CA 1
ATOM 5956 C C . PHE A 1 744 ? 20.221 27.750 0.931 1.00 64.94 744 PHE A C 1
ATOM 5958 O O . PHE A 1 744 ? 20.771 27.812 2.035 1.00 64.94 744 PHE A O 1
ATOM 5965 N N . VAL A 1 745 ? 20.352 26.698 0.128 1.00 71.25 745 VAL A N 1
ATOM 5966 C CA . VAL A 1 745 ? 21.206 25.533 0.398 1.00 71.25 745 VAL A CA 1
ATOM 5967 C C . VAL A 1 745 ? 22.179 25.401 -0.774 1.00 71.25 745 VAL A C 1
ATOM 5969 O O . VAL A 1 745 ? 21.743 25.407 -1.923 1.00 71.25 745 VAL A O 1
ATOM 5972 N N . ALA A 1 746 ? 23.483 25.374 -0.496 1.00 69.88 746 ALA A N 1
ATOM 5973 C CA . ALA A 1 746 ? 24.538 25.273 -1.506 1.00 69.88 746 ALA A CA 1
ATOM 5974 C C . ALA A 1 746 ? 24.883 23.814 -1.853 1.00 69.88 746 ALA A C 1
ATOM 5976 O O . ALA A 1 746 ? 24.576 22.898 -1.097 1.00 69.88 746 ALA A O 1
ATOM 5977 N N . GLU A 1 747 ? 25.606 23.605 -2.957 1.00 79.12 747 GLU A N 1
ATOM 5978 C CA . GLU A 1 747 ? 26.096 22.281 -3.384 1.00 79.12 747 GLU A CA 1
ATOM 5979 C C . GLU A 1 747 ? 27.020 21.605 -2.347 1.00 79.12 747 GLU A C 1
ATOM 5981 O O . GLU A 1 747 ? 27.104 20.381 -2.298 1.00 79.12 747 GLU A O 1
ATOM 5986 N N . ASP A 1 748 ? 27.694 22.379 -1.485 1.00 79.00 748 ASP A N 1
ATOM 5987 C CA . ASP A 1 748 ? 28.547 21.860 -0.405 1.00 79.00 748 ASP A CA 1
ATOM 5988 C C . ASP A 1 748 ? 27.802 21.618 0.924 1.00 79.00 748 ASP A C 1
ATOM 5990 O O . ASP A 1 748 ? 28.434 21.369 1.961 1.00 79.00 748 ASP A O 1
ATOM 5994 N N . ALA A 1 749 ? 26.467 21.693 0.909 1.00 84.19 749 ALA A N 1
ATOM 5995 C CA . ALA A 1 749 ? 25.639 21.501 2.087 1.00 84.19 749 ALA A CA 1
ATOM 5996 C C . ALA A 1 749 ? 25.815 20.094 2.670 1.00 84.19 749 ALA A C 1
ATOM 5998 O O . ALA A 1 749 ? 25.543 19.077 2.028 1.00 84.19 749 ALA A O 1
ATOM 5999 N N . THR A 1 750 ? 26.289 20.049 3.913 1.00 88.81 750 THR A N 1
ATOM 6000 C CA . THR A 1 750 ? 26.715 18.816 4.577 1.00 88.81 750 THR A CA 1
ATOM 6001 C C . THR A 1 750 ? 26.258 18.827 6.033 1.00 88.81 750 THR A C 1
ATOM 6003 O O . THR A 1 750 ? 26.628 19.721 6.796 1.00 88.81 750 THR A O 1
ATOM 6006 N N . LEU A 1 751 ? 25.482 17.823 6.435 1.00 90.69 751 LEU A N 1
ATOM 6007 C CA . LEU A 1 751 ? 25.226 17.492 7.836 1.00 90.69 751 LEU A CA 1
ATOM 6008 C C . LEU A 1 751 ? 26.468 16.830 8.437 1.00 90.69 751 LEU A C 1
ATOM 6010 O O . LEU A 1 751 ? 27.041 15.930 7.830 1.00 90.69 751 LEU A O 1
ATOM 6014 N N . ILE A 1 752 ? 26.865 17.247 9.636 1.00 91.69 752 ILE A N 1
ATOM 6015 C CA . ILE A 1 752 ? 28.080 16.783 10.306 1.00 91.69 752 ILE A CA 1
ATOM 6016 C C . ILE A 1 752 ? 27.723 16.396 11.743 1.00 91.69 752 ILE A C 1
ATOM 6018 O O . ILE A 1 752 ? 27.302 17.236 12.538 1.00 91.69 752 ILE A O 1
ATOM 6022 N N . LEU A 1 753 ? 27.911 15.122 12.078 1.00 92.75 753 LEU A N 1
ATOM 6023 C CA . LEU A 1 753 ? 27.815 14.593 13.435 1.00 92.75 753 LEU A CA 1
ATOM 6024 C C . LEU A 1 753 ? 29.220 14.543 14.040 1.00 92.75 753 LEU A C 1
ATOM 6026 O O . LEU A 1 753 ? 30.132 13.992 13.420 1.00 92.75 753 LEU A O 1
ATOM 6030 N N . ARG A 1 754 ? 29.404 15.067 15.253 1.00 91.81 754 ARG A N 1
ATOM 6031 C CA . ARG A 1 754 ? 30.693 15.036 15.961 1.00 91.81 754 ARG A CA 1
ATOM 6032 C C . ARG A 1 754 ? 30.549 14.434 17.356 1.00 91.81 754 ARG A C 1
ATOM 6034 O O . ARG A 1 754 ? 29.760 14.916 18.160 1.00 91.81 754 ARG A O 1
ATOM 6041 N N . ARG A 1 755 ? 31.365 13.428 17.668 1.00 91.88 755 ARG A N 1
ATOM 6042 C CA . ARG A 1 755 ? 31.480 12.832 19.009 1.00 91.88 755 ARG A CA 1
ATOM 6043 C C . ARG A 1 755 ? 32.399 13.647 19.918 1.00 91.88 755 ARG A C 1
ATOM 6045 O O . ARG A 1 755 ? 33.244 14.423 19.465 1.00 91.88 755 ARG A O 1
ATOM 6052 N N . SER A 1 756 ? 32.270 13.422 21.223 1.00 84.31 756 SER A N 1
ATOM 6053 C CA . SER A 1 756 ? 33.096 14.049 22.266 1.00 84.31 756 SER A CA 1
ATOM 6054 C C . SER A 1 756 ? 34.592 13.712 22.180 1.00 84.31 756 SER A C 1
ATOM 6056 O O . SER A 1 756 ? 35.418 14.510 22.619 1.00 84.31 756 SER A O 1
ATOM 6058 N N . ASP A 1 757 ? 34.944 12.571 21.585 1.00 86.94 757 ASP A N 1
ATOM 6059 C CA . ASP A 1 757 ? 36.318 12.132 21.298 1.00 86.94 757 ASP A CA 1
ATOM 6060 C C . ASP A 1 757 ? 36.943 12.813 20.059 1.00 86.94 757 ASP A C 1
ATOM 6062 O O . ASP A 1 757 ? 38.149 12.705 19.838 1.00 86.94 757 ASP A O 1
ATOM 6066 N N . GLY A 1 758 ? 36.146 13.551 19.277 1.00 84.81 758 GLY A N 1
ATOM 6067 C CA . GLY A 1 758 ? 36.559 14.210 18.039 1.00 84.81 758 GLY A CA 1
ATOM 6068 C C . GLY A 1 758 ? 36.284 13.416 16.757 1.00 84.81 758 GLY A C 1
ATOM 6069 O O . GLY A 1 758 ? 36.524 13.958 15.680 1.00 84.81 758 GLY A O 1
ATOM 6070 N N . ASN A 1 759 ? 35.751 12.191 16.837 1.00 89.44 759 ASN A N 1
ATOM 6071 C CA . ASN A 1 759 ? 35.306 11.442 15.662 1.00 89.44 759 ASN A CA 1
ATOM 6072 C C . ASN A 1 759 ? 34.154 12.175 14.955 1.00 89.44 759 ASN A C 1
ATOM 6074 O O . ASN A 1 759 ? 33.237 12.694 15.600 1.00 89.44 759 ASN A O 1
ATOM 6078 N N . ILE A 1 760 ? 34.196 12.197 13.622 1.00 91.50 760 ILE A N 1
ATOM 6079 C CA . ILE A 1 760 ? 33.233 12.892 12.761 1.00 91.50 760 ILE A CA 1
ATOM 6080 C C . ILE A 1 760 ? 32.600 11.889 11.794 1.00 91.50 760 ILE A C 1
ATOM 6082 O O . ILE A 1 760 ? 33.291 11.034 11.246 1.00 91.50 760 ILE A O 1
ATOM 6086 N N . GLN A 1 761 ? 31.297 12.033 11.556 1.00 92.81 761 GLN A N 1
ATOM 6087 C CA . GLN A 1 761 ? 30.600 11.453 10.407 1.00 92.81 761 GLN A CA 1
ATOM 6088 C C . GLN A 1 761 ? 29.873 12.571 9.664 1.00 92.81 761 GLN A C 1
ATOM 6090 O O . GLN A 1 761 ? 29.335 13.483 10.292 1.00 92.81 761 GLN A O 1
ATOM 6095 N N . ALA A 1 762 ? 29.868 12.528 8.334 1.00 92.62 762 ALA A N 1
ATOM 6096 C CA . ALA A 1 762 ? 29.307 13.593 7.511 1.00 92.62 762 ALA A CA 1
ATOM 6097 C C . ALA A 1 762 ? 28.453 13.036 6.370 1.00 92.62 762 ALA A C 1
ATOM 6099 O O . ALA A 1 762 ? 28.801 12.025 5.763 1.00 92.62 762 ALA A O 1
ATOM 6100 N N . TYR A 1 763 ? 27.357 13.723 6.059 1.00 90.56 763 TYR A N 1
ATOM 6101 C CA . TYR A 1 763 ? 26.369 13.337 5.054 1.00 90.56 763 TYR A CA 1
ATOM 6102 C C . TYR A 1 763 ? 26.030 14.555 4.194 1.00 90.56 763 TYR A C 1
ATOM 6104 O O . TYR A 1 763 ? 25.709 15.616 4.730 1.00 90.56 763 TYR A O 1
ATOM 6112 N N . SER A 1 764 ? 26.077 14.423 2.868 1.00 86.31 764 SER A N 1
ATOM 6113 C CA . SER A 1 764 ? 25.569 15.474 1.975 1.00 86.31 764 SER A CA 1
ATOM 6114 C C . SER A 1 764 ? 24.063 15.665 2.198 1.00 86.31 764 SER A C 1
ATOM 6116 O O . SER A 1 764 ? 23.351 14.694 2.457 1.00 86.31 764 SER A O 1
ATOM 6118 N N . ILE A 1 765 ? 23.578 16.905 2.105 1.00 81.25 765 ILE A N 1
ATOM 6119 C CA . ILE A 1 765 ? 22.142 17.204 2.058 1.00 81.25 765 ILE A CA 1
ATOM 6120 C C . ILE A 1 765 ? 21.703 17.068 0.586 1.00 81.25 765 ILE A C 1
ATOM 6122 O O . ILE A 1 765 ? 22.066 17.932 -0.213 1.00 81.25 765 ILE A O 1
ATOM 6126 N N . PRO A 1 766 ? 20.966 16.012 0.181 1.00 70.31 766 PRO A N 1
ATOM 6127 C CA . PRO A 1 766 ? 20.693 15.764 -1.238 1.00 70.31 766 PRO A CA 1
ATOM 6128 C C . PRO A 1 766 ? 19.746 16.822 -1.809 1.00 70.31 766 PRO A C 1
ATOM 6130 O O . PRO A 1 766 ? 18.762 17.150 -1.149 1.00 70.31 766 PRO A O 1
ATOM 6133 N N . GLU A 1 767 ? 19.951 17.298 -3.046 1.00 65.12 767 GLU A N 1
ATOM 6134 C CA . GLU A 1 767 ? 19.057 18.319 -3.632 1.00 65.12 767 GLU A CA 1
ATOM 6135 C C . GLU A 1 767 ? 17.595 17.842 -3.735 1.00 65.12 767 GLU A C 1
ATOM 6137 O O . GLU A 1 767 ? 16.664 18.617 -3.532 1.00 65.12 767 GLU A O 1
ATOM 6142 N N . LEU A 1 768 ? 17.385 16.538 -3.927 1.00 61.41 768 LEU A N 1
ATOM 6143 C CA . LEU A 1 768 ? 16.067 15.890 -3.917 1.00 61.41 768 LEU A CA 1
ATOM 6144 C C . LEU A 1 768 ? 15.303 16.035 -2.583 1.00 61.41 768 LEU A C 1
ATOM 6146 O O . LEU A 1 768 ? 14.095 15.819 -2.548 1.00 61.41 768 LEU A O 1
ATOM 6150 N N . MET A 1 769 ? 15.990 16.402 -1.497 1.00 64.25 769 MET A N 1
ATOM 6151 C CA . MET A 1 769 ? 15.425 16.615 -0.159 1.00 64.25 769 MET A CA 1
ATOM 6152 C C . MET A 1 769 ? 15.177 18.099 0.160 1.00 64.25 769 MET A C 1
ATOM 6154 O O . MET A 1 769 ? 15.004 18.460 1.329 1.00 64.25 769 MET A O 1
ATOM 6158 N N . ILE A 1 770 ? 15.183 18.967 -0.860 1.00 67.75 770 ILE A N 1
ATOM 6159 C CA . ILE A 1 770 ? 15.131 20.427 -0.734 1.00 67.75 770 ILE A CA 1
ATOM 6160 C C . ILE A 1 770 ? 13.820 20.986 -1.315 1.00 67.75 770 ILE A C 1
ATOM 6162 O O . ILE A 1 770 ? 13.649 21.140 -2.524 1.00 67.75 770 ILE A O 1
ATOM 6166 N N . GLU A 1 771 ? 12.901 21.368 -0.429 1.00 61.94 771 GLU A N 1
ATOM 6167 C CA . GLU A 1 771 ? 11.653 22.059 -0.761 1.00 61.94 771 GLU A CA 1
ATOM 6168 C C . GLU A 1 771 ? 11.907 23.565 -0.970 1.00 61.94 771 GLU A C 1
ATOM 6170 O O . GLU A 1 771 ? 11.921 24.368 -0.028 1.00 61.94 771 GLU A O 1
ATOM 6175 N N . LYS A 1 772 ? 12.085 23.968 -2.231 1.00 57.47 772 LYS A N 1
ATOM 6176 C CA . LYS A 1 772 ? 12.124 25.381 -2.646 1.00 57.47 772 LYS A CA 1
ATOM 6177 C C . LYS A 1 772 ? 10.697 25.955 -2.628 1.00 57.47 772 LYS A C 1
ATOM 6179 O O . LYS A 1 772 ? 9.793 25.372 -3.221 1.00 57.47 772 LYS A O 1
ATOM 6184 N N . LYS A 1 773 ? 10.485 27.089 -1.950 1.00 54.06 773 LYS A N 1
ATOM 6185 C CA . LYS A 1 773 ? 9.201 27.819 -1.908 1.00 54.06 773 LYS A CA 1
ATOM 6186 C C . LYS A 1 773 ? 9.242 29.071 -2.788 1.00 54.06 773 LYS A C 1
ATOM 6188 O O . LYS A 1 773 ? 10.306 29.491 -3.221 1.00 54.06 773 LYS A O 1
ATOM 6193 N N . GLU A 1 774 ? 8.090 29.716 -2.973 1.00 45.88 774 GLU A N 1
ATOM 6194 C CA . GLU A 1 774 ? 7.970 31.054 -3.589 1.00 45.88 774 GLU A CA 1
ATOM 6195 C C . GLU A 1 774 ? 8.491 32.206 -2.689 1.00 45.88 774 GLU A C 1
ATOM 6197 O O . GLU A 1 774 ? 8.332 33.378 -3.019 1.00 45.88 774 GLU A O 1
ATOM 6202 N N . SER A 1 775 ? 9.082 31.889 -1.533 1.00 52.94 775 SER A N 1
ATOM 6203 C CA . SER A 1 775 ? 9.654 32.834 -0.564 1.00 52.94 775 SER A CA 1
ATOM 6204 C C . SER A 1 775 ? 11.184 32.854 -0.615 1.00 52.94 775 SER A C 1
ATOM 6206 O O . SER A 1 775 ? 11.795 31.897 -1.082 1.00 52.94 775 SER A O 1
ATOM 6208 N N . ASP A 1 776 ? 11.813 33.870 -0.011 1.00 56.69 776 ASP A N 1
ATOM 6209 C CA . ASP A 1 776 ? 13.277 33.991 0.176 1.00 56.69 776 ASP A CA 1
ATOM 6210 C C . ASP A 1 776 ? 13.890 32.928 1.128 1.00 56.69 776 ASP A C 1
ATOM 6212 O O . ASP A 1 776 ? 14.906 33.166 1.786 1.00 56.69 776 ASP A O 1
ATOM 6216 N N . THR A 1 777 ? 13.242 31.770 1.272 1.00 62.44 777 THR A N 1
ATOM 6217 C CA . THR A 1 777 ? 13.677 30.651 2.107 1.00 62.44 777 THR A CA 1
ATOM 6218 C C . THR A 1 777 ? 13.359 29.302 1.478 1.00 62.44 777 THR A C 1
ATOM 6220 O O . THR A 1 777 ? 12.360 29.096 0.786 1.00 62.44 777 THR A O 1
ATOM 6223 N N . VAL A 1 778 ? 14.241 28.363 1.787 1.00 65.00 778 VAL A N 1
ATOM 6224 C CA . VAL A 1 778 ? 14.294 26.993 1.311 1.00 65.00 778 VAL A CA 1
ATOM 6225 C C . VAL A 1 778 ? 14.209 26.069 2.522 1.00 65.00 778 VAL A C 1
ATOM 6227 O O . VAL A 1 778 ? 14.977 26.201 3.481 1.00 65.00 778 VAL A O 1
ATOM 6230 N N . ASN A 1 779 ? 13.274 25.128 2.477 1.00 73.50 779 ASN A N 1
ATOM 6231 C CA . ASN A 1 779 ? 13.201 24.028 3.428 1.00 73.50 779 ASN A CA 1
ATOM 6232 C C . ASN A 1 779 ? 14.106 22.881 2.955 1.00 73.50 779 ASN A C 1
ATOM 6234 O O . ASN A 1 779 ? 14.214 22.630 1.757 1.00 73.50 779 ASN A O 1
ATOM 6238 N N . PHE A 1 780 ? 14.680 22.119 3.882 1.00 73.75 780 PHE A N 1
ATOM 6239 C CA . PHE A 1 780 ? 15.176 20.773 3.591 1.00 73.75 780 PHE A CA 1
ATOM 6240 C C . PHE A 1 780 ? 14.651 19.772 4.622 1.00 73.75 780 PHE A C 1
ATOM 6242 O O . PHE A 1 780 ? 14.434 20.129 5.783 1.00 73.75 780 PHE A O 1
ATOM 6249 N N . LYS A 1 781 ? 14.464 18.518 4.204 1.00 78.62 781 LYS A N 1
ATOM 6250 C CA . LYS A 1 781 ? 14.121 17.380 5.069 1.00 78.62 781 LYS A CA 1
ATOM 6251 C C . LYS A 1 781 ? 14.981 16.182 4.680 1.00 78.62 781 LYS A C 1
ATOM 6253 O O . LYS A 1 781 ? 14.603 15.402 3.813 1.00 78.62 781 LYS A O 1
ATOM 6258 N N . MET A 1 782 ? 16.124 16.019 5.335 1.00 81.25 782 MET A N 1
ATOM 6259 C CA . MET A 1 782 ? 16.969 14.837 5.155 1.00 81.25 782 MET A CA 1
ATOM 6260 C C . MET A 1 782 ? 16.720 13.805 6.259 1.00 81.25 782 MET A C 1
ATOM 6262 O O . MET A 1 782 ? 16.131 14.109 7.298 1.00 81.25 782 MET A O 1
ATOM 6266 N N . TRP A 1 783 ? 17.219 12.591 6.059 1.00 85.38 783 TRP A N 1
ATOM 6267 C CA . TRP A 1 783 ? 17.318 11.580 7.106 1.00 85.38 783 TRP A CA 1
ATOM 6268 C C . TRP A 1 783 ? 18.630 10.804 6.962 1.00 85.38 783 TRP A C 1
ATOM 6270 O O . TRP A 1 783 ? 19.235 10.796 5.891 1.00 85.38 783 TRP A O 1
ATOM 6280 N N . PHE A 1 784 ? 19.053 10.150 8.038 1.00 87.50 784 PHE A N 1
ATOM 6281 C CA . PHE A 1 784 ? 20.097 9.129 8.018 1.00 87.50 784 PHE A CA 1
ATOM 6282 C C . PHE A 1 784 ? 19.724 7.989 8.972 1.00 87.50 784 PHE A C 1
ATOM 6284 O O . PHE A 1 784 ? 18.954 8.165 9.919 1.00 87.50 784 PHE A O 1
ATOM 6291 N N . SER A 1 785 ? 20.246 6.802 8.695 1.00 90.00 785 SER A N 1
ATOM 6292 C CA . SER A 1 785 ? 20.102 5.621 9.540 1.00 90.00 785 SER A CA 1
ATOM 6293 C C . SER A 1 785 ? 21.075 5.691 10.723 1.00 90.00 785 SER A C 1
ATOM 6295 O O . SER A 1 785 ? 22.240 6.036 10.510 1.00 90.00 785 SER A O 1
ATOM 6297 N N . PRO A 1 786 ? 20.671 5.324 11.955 1.00 89.12 786 PRO A N 1
ATOM 6298 C CA . PRO A 1 786 ? 21.613 5.146 13.060 1.00 89.12 786 PRO A CA 1
ATOM 6299 C C . PRO A 1 786 ? 22.521 3.912 12.871 1.00 89.12 786 PRO A C 1
ATOM 6301 O O . PRO A 1 786 ? 23.524 3.766 13.568 1.00 89.12 786 PRO A O 1
ATOM 6304 N N . LYS A 1 787 ? 22.201 3.012 11.929 1.00 89.06 787 LYS A N 1
ATOM 6305 C CA . LYS A 1 787 ? 22.973 1.792 11.664 1.00 89.06 787 LYS A CA 1
ATOM 6306 C C . LYS A 1 787 ? 24.402 2.133 11.220 1.00 89.06 787 LYS A C 1
ATOM 6308 O O . LYS A 1 787 ? 24.605 2.842 10.238 1.00 89.06 787 LYS A O 1
ATOM 6313 N N . GLY A 1 788 ? 25.393 1.573 11.915 1.00 87.31 788 GLY A N 1
ATOM 6314 C CA . GLY A 1 788 ? 26.817 1.813 11.643 1.00 87.31 788 GLY A CA 1
ATOM 6315 C C . GLY A 1 788 ? 27.428 2.986 12.420 1.00 87.31 788 GLY A C 1
ATOM 6316 O O . GLY A 1 788 ? 28.628 3.224 12.296 1.00 87.31 788 GLY A O 1
ATOM 6317 N N . LEU A 1 789 ? 26.637 3.685 13.238 1.00 89.88 789 LEU A N 1
ATOM 6318 C CA . LEU A 1 789 ? 27.135 4.565 14.295 1.00 89.88 789 LEU A CA 1
ATOM 6319 C C . LEU A 1 789 ? 27.368 3.754 15.587 1.00 89.88 789 LEU A C 1
ATOM 6321 O O . LEU A 1 789 ? 26.902 2.621 15.714 1.00 89.88 789 LEU A O 1
ATOM 6325 N N . GLU A 1 790 ? 28.134 4.314 16.523 1.00 89.88 790 GLU A N 1
ATOM 6326 C CA . GLU A 1 790 ? 28.361 3.726 17.851 1.00 89.88 790 GLU A CA 1
ATOM 6327 C C . GLU A 1 790 ? 27.349 4.301 18.852 1.00 89.88 790 GLU A C 1
ATOM 6329 O O . GLU A 1 790 ? 26.936 5.450 18.702 1.00 89.88 790 GLU A O 1
ATOM 6334 N N . GLU A 1 791 ? 26.995 3.526 19.885 1.00 91.00 791 GLU A N 1
ATOM 6335 C CA . GLU A 1 791 ? 26.188 3.987 21.029 1.00 91.00 791 GLU A CA 1
ATOM 6336 C C . GLU A 1 791 ? 26.932 5.124 21.751 1.00 91.00 791 GLU A C 1
ATOM 6338 O O . GLU A 1 791 ? 27.917 4.905 22.468 1.00 91.00 791 GLU A O 1
ATOM 6343 N N . ALA A 1 792 ? 26.549 6.364 21.450 1.00 92.25 792 ALA A N 1
ATOM 6344 C CA . ALA A 1 792 ? 27.307 7.558 21.789 1.00 92.25 792 ALA A CA 1
ATOM 6345 C C . ALA A 1 792 ? 26.492 8.846 21.602 1.00 92.25 792 ALA A C 1
ATOM 6347 O O . ALA A 1 792 ? 25.475 8.909 20.914 1.00 92.25 792 ALA A O 1
ATOM 6348 N N . SER A 1 793 ? 27.028 9.913 22.189 1.00 91.38 793 SER A N 1
ATOM 6349 C CA . SER A 1 793 ? 26.501 11.271 22.115 1.00 91.38 793 SER A CA 1
ATOM 6350 C C . SER A 1 793 ? 27.157 12.047 20.965 1.00 91.38 793 SER A C 1
ATOM 6352 O O . SER A 1 793 ? 28.389 12.174 20.938 1.00 91.38 793 SER A O 1
ATOM 6354 N N . TYR A 1 794 ? 26.360 12.591 20.040 1.00 91.25 794 TYR A N 1
ATOM 6355 C CA . TYR A 1 794 ? 26.835 13.346 18.872 1.00 91.25 794 TYR A CA 1
ATOM 6356 C C . TYR A 1 794 ? 26.265 14.774 18.844 1.00 91.25 794 TYR A C 1
ATOM 6358 O O . TYR A 1 794 ? 25.050 14.974 18.793 1.00 91.25 794 TYR A O 1
ATOM 6366 N N . ASP A 1 795 ? 27.153 15.768 18.807 1.00 89.19 795 ASP A N 1
ATOM 6367 C CA . ASP A 1 795 ? 26.839 17.171 18.520 1.00 89.19 795 ASP A CA 1
ATOM 6368 C C . ASP A 1 795 ? 26.530 17.349 17.020 1.00 89.19 795 ASP A C 1
ATOM 6370 O O . ASP A 1 795 ? 27.264 16.829 16.172 1.00 89.19 795 ASP A O 1
ATOM 6374 N N . ILE A 1 796 ? 25.477 18.102 16.677 1.00 87.44 796 ILE A N 1
ATOM 6375 C CA . ILE A 1 796 ? 25.057 18.324 15.283 1.00 87.44 796 ILE A CA 1
ATOM 6376 C C . ILE A 1 796 ? 25.534 19.686 14.763 1.00 87.44 796 ILE A C 1
ATOM 6378 O O . ILE A 1 796 ? 25.178 20.748 15.285 1.00 87.44 796 ILE A O 1
ATOM 6382 N N . TYR A 1 797 ? 26.261 19.653 13.650 1.00 87.19 797 TYR A N 1
ATOM 6383 C CA . TYR A 1 797 ? 26.699 20.814 12.882 1.00 87.19 797 TYR A CA 1
ATOM 6384 C C . TYR A 1 797 ? 26.206 20.710 11.436 1.00 87.19 797 TYR A C 1
ATOM 6386 O O . TYR A 1 797 ? 25.966 19.620 10.918 1.00 87.19 797 TYR A O 1
ATOM 6394 N N . ILE A 1 798 ? 26.080 21.851 10.763 1.00 85.62 798 ILE A N 1
ATOM 6395 C CA . ILE A 1 798 ? 25.765 21.918 9.331 1.00 85.62 798 ILE A CA 1
ATOM 6396 C C . ILE A 1 798 ? 26.792 22.816 8.652 1.00 85.62 798 ILE A C 1
ATOM 6398 O O . ILE A 1 798 ? 26.998 23.955 9.067 1.00 85.62 798 ILE A O 1
ATOM 6402 N N . ARG A 1 799 ? 27.411 22.323 7.582 1.00 84.12 799 ARG A N 1
ATOM 6403 C CA . ARG A 1 799 ? 28.120 23.151 6.606 1.00 84.12 799 ARG A CA 1
ATOM 6404 C C . ARG A 1 799 ? 27.138 23.609 5.532 1.00 84.12 799 ARG A C 1
ATOM 6406 O O . ARG A 1 799 ? 26.367 22.791 5.040 1.00 84.12 799 ARG A O 1
ATOM 6413 N N . ASN A 1 800 ? 27.182 24.883 5.153 1.00 77.81 800 ASN A N 1
ATOM 6414 C CA . ASN A 1 800 ? 26.466 25.423 3.992 1.00 77.81 800 ASN A CA 1
ATOM 6415 C C . ASN A 1 800 ? 27.228 26.651 3.457 1.00 77.81 800 ASN A C 1
ATOM 6417 O O . ASN A 1 800 ? 27.541 27.561 4.226 1.00 77.81 800 ASN A O 1
ATOM 6421 N N . ASN A 1 801 ? 27.550 26.670 2.162 1.00 76.69 801 ASN A N 1
ATOM 6422 C CA . ASN A 1 801 ? 28.329 27.708 1.479 1.00 76.69 801 ASN A CA 1
ATOM 6423 C C . ASN A 1 801 ? 29.690 27.993 2.147 1.00 76.69 801 ASN A C 1
ATOM 6425 O O . ASN A 1 801 ? 30.041 29.140 2.428 1.00 76.69 801 ASN A O 1
ATOM 6429 N N . GLY A 1 802 ? 30.431 26.935 2.488 1.00 75.06 802 GLY A N 1
ATOM 6430 C CA . GLY A 1 802 ? 31.712 27.002 3.201 1.00 75.06 802 GLY A CA 1
ATOM 6431 C C . GLY A 1 802 ? 31.644 27.439 4.674 1.00 75.06 802 GLY A C 1
ATOM 6432 O O . GLY A 1 802 ? 32.666 27.391 5.356 1.00 75.06 802 GLY A O 1
ATOM 6433 N N . VAL A 1 803 ? 30.476 27.835 5.191 1.00 73.88 803 VAL A N 1
ATOM 6434 C CA . VAL A 1 803 ? 30.287 28.262 6.588 1.00 73.88 803 VAL A CA 1
ATOM 6435 C C . VAL A 1 803 ? 29.838 27.083 7.448 1.00 73.88 803 VAL A C 1
ATOM 6437 O O . VAL A 1 803 ? 28.956 26.323 7.050 1.00 73.88 803 VAL A O 1
ATOM 6440 N N . ILE A 1 804 ? 30.424 26.950 8.642 1.00 78.81 804 ILE A N 1
ATOM 6441 C CA . ILE A 1 804 ? 30.000 25.987 9.666 1.00 78.81 804 ILE A CA 1
ATOM 6442 C C . ILE A 1 804 ? 28.998 26.648 10.614 1.00 78.81 804 ILE A C 1
ATOM 6444 O O . ILE A 1 804 ? 29.281 27.678 11.227 1.00 78.81 804 ILE A O 1
ATOM 6448 N N . TYR A 1 805 ? 27.849 26.005 10.775 1.00 75.25 805 TYR A N 1
ATOM 6449 C CA . TYR A 1 805 ? 26.795 26.363 11.711 1.00 75.25 805 TYR A CA 1
ATOM 6450 C C . TYR A 1 805 ? 26.746 25.327 12.836 1.00 75.25 805 TYR A C 1
ATOM 6452 O O . TYR A 1 805 ? 26.564 24.136 12.577 1.00 75.25 805 TYR A O 1
ATOM 6460 N N . ASN A 1 806 ? 26.888 25.770 14.087 1.00 78.25 806 ASN A N 1
ATOM 6461 C CA . ASN A 1 806 ? 26.544 24.934 15.237 1.00 78.25 806 ASN A CA 1
ATOM 6462 C C . ASN A 1 806 ? 25.023 24.993 15.416 1.00 78.25 806 ASN A C 1
ATOM 6464 O O . ASN A 1 806 ? 24.470 26.085 15.562 1.00 78.25 806 ASN A O 1
ATOM 6468 N N . SER A 1 807 ? 24.353 23.839 15.375 1.00 74.69 807 SER A N 1
ATOM 6469 C CA . SER A 1 807 ? 22.891 23.781 15.463 1.00 74.69 807 SER A CA 1
ATOM 6470 C C . SER A 1 807 ? 22.345 23.934 16.886 1.00 74.69 807 SER A C 1
ATOM 6472 O O . SER A 1 807 ? 21.161 24.213 17.050 1.00 74.69 807 SER A O 1
ATOM 6474 N N . GLY A 1 808 ? 23.179 23.706 17.908 1.00 75.81 808 GLY A N 1
ATOM 6475 C CA . GLY A 1 808 ? 22.749 23.567 19.301 1.00 75.81 808 GLY A CA 1
ATOM 6476 C C . GLY A 1 808 ? 22.022 22.252 19.621 1.00 75.81 808 GLY A C 1
ATOM 6477 O O . GLY A 1 808 ? 21.715 22.013 20.787 1.00 75.81 808 GLY A O 1
ATOM 6478 N N . TYR A 1 809 ? 21.765 21.393 18.627 1.00 79.19 809 TYR A N 1
ATOM 6479 C CA . TYR A 1 809 ? 21.165 20.076 18.827 1.00 79.19 809 TYR A CA 1
ATOM 6480 C C . TYR A 1 809 ? 22.215 18.994 19.060 1.00 79.19 809 TYR A C 1
ATOM 6482 O O . TYR A 1 809 ? 23.340 19.043 18.555 1.00 79.19 809 TYR A O 1
ATOM 6490 N N . LYS A 1 810 ? 21.775 17.974 19.790 1.00 83.62 810 LYS A N 1
ATOM 6491 C CA . LYS A 1 810 ? 22.520 16.764 20.098 1.00 83.62 810 LYS A CA 1
ATOM 6492 C C . LYS A 1 810 ? 21.620 15.554 19.891 1.00 83.62 810 LYS A C 1
ATOM 6494 O O . LYS A 1 810 ? 20.404 15.668 20.048 1.00 83.62 810 LYS A O 1
ATOM 6499 N N . ILE A 1 811 ? 22.218 14.417 19.572 1.00 85.31 811 ILE A N 1
ATOM 6500 C CA . ILE A 1 811 ? 21.555 13.112 19.594 1.00 85.31 811 ILE A CA 1
ATOM 6501 C C . ILE A 1 811 ? 22.326 12.168 20.508 1.00 85.31 811 ILE A C 1
ATOM 6503 O O . ILE A 1 811 ? 23.554 12.219 20.574 1.00 85.31 811 ILE A O 1
ATOM 6507 N N . GLU A 1 812 ? 21.583 11.308 21.188 1.00 87.19 812 GLU A N 1
ATOM 6508 C CA . GLU A 1 812 ? 22.100 10.139 21.892 1.00 87.19 812 GLU A CA 1
ATOM 6509 C C . GLU A 1 812 ? 21.653 8.903 21.098 1.00 87.19 812 GLU A C 1
ATOM 6511 O O . GLU A 1 812 ? 20.512 8.878 20.617 1.00 87.19 812 GLU A O 1
ATOM 6516 N N . LEU A 1 813 ? 22.545 7.926 20.932 1.00 85.25 813 LEU A N 1
ATOM 6517 C CA . LEU A 1 813 ? 22.296 6.630 20.291 1.00 85.25 813 LEU A CA 1
ATOM 6518 C C . LEU A 1 813 ? 22.524 5.501 21.297 1.00 85.25 813 LEU A C 1
ATOM 6520 O O . LEU A 1 813 ? 23.578 5.565 21.971 1.00 85.25 813 LEU A O 1
#

pLDDT: mean 83.61, std 18.82, range [20.45, 98.75]

Sequence (813 aa):
MRKRFITFIVMLFMMMIFTGCSKDKPNNIIVTPPLLNKDNKEKEKEKVPEKKTVEAAGWKMDVLNYKIATSLHDIKKDLGIKKIDKDMAQAEAKEGYELVLVQLSMEKIDSMEQIQWDKFYLTDDSGNTYTRIEDSFLSDLGVARMTGMDLNFGIKKGWIMFEIKEGYNQLRLNYKFKKARMDCIIFGEGTVEETSNTLLPTESDYLKDQNYIDDALLDEAKKSYSLDNPLIVVNPYGNSPLTAIAIFKTEEETSVKLTVKGKKPQDDITTVFDKETTHILPVYGLYPGDTTTLVFLLDDGSEKTVSVKTDSIKADLDTGVVKILDSKYYNYSKLTFVSSESREDGYGIAAYDSAGDIRYILKGYSDIFKRLKNGNIMVASSRLLKAPNHYTGLIEIDLCGKVYNDYIIPGGYVNDFMELKNGNLLAIGNSIDLKTLSDHIYEIDRTTGEIIYDLDIKNLLEPIMGKNMDVTQEDWFQCNGLWYDRKNDTILLSGGNVNSIIAVNKTDKTLKWIMGDPGIWENADPSLFFTPSEEEFQWIYAPHQISMLYNGDILVFDNGVGRPAFDEEGKDIGVLTGEQVYSRAVIYRINLADMTIRQIWDYGKERGQEWYSSFHGGAEFQDRRNYLLTSGGNLFDPKKETYDLTKEDITGSEKTAYITQIKNDEIIFELKLNHLINRSSRMAIYSRKKNFDPSIEGKYLGDLGITTTVPFENLDTNAGISTNYKINVVQNPDRIVIVGTWPFVAEDATLILRRSDGNIQAYSIPELMIEKKESDTVNFKMWFSPKGLEEASYDIYIRNNGVIYNSGYKIEL

Foldseek 3Di:
DDDDDDDDDDDDDDDDDDDDDDDDDDDDDDDDDDDDDDDDDDPDDDDQDDFDWWDDQQKIKTFRGKAKAQKDFQVCVSVPNDDDDDDGDMDGADDQKIKMKIKMKMFGGPHPDWDDLQQKWKAFLVGDIWTWDDDVVCVVVVFAADDDGDDPGDMDIGMTMTIGGPDGQWMWIKHDDPPDMDTGINGHDDDRDCPVDDPDPPDDQLLVVLLVLLVVLVVLLVDAAALQGWDWAALSSVFKRLKIWTWHFDPDWWKKWKWWDDPDNLLIAIDIGHTDGIGGFIGFFHAAQDWIWMWIAIPVGDIDIDIDGTYHQPDPPDQWDKDFAAPVPDRQLKWKKFQFDDDPSQWRIWTAGRNSGTGITGGAHFLDWDQAPLGWIKTFDSDAPFPDFQGQEIFTGARSGDTQEDQGEQQGAGADWDQDPQRWIWGFGAPSQQQAGRFKIFTADNPFSDTPDIARNVVAWDWDPPPFPPADPHHRFNFNAWDAPPVQCKIWTHRQRQLKIWIANRPPRYTQAIQHDPVGTPPDDPLRAADEPDDPDFGAHSWHYWDADPVGKIKIWRLQVFGFDADPVRDTDTGQAWQQGWIKTWIKDADSVRRHIYTDDIDTNVVTLQLHANDAKIWYDDHDQKIWTKSFRFWAAPVVRGRRDDPVCPVRTFGKMWTWITHPNHTRMIIMDRGGTRYMDIDRSGDPRDGDRSVNRHDYHDENAFHDFDDDDDDPPVLADADPKAWDWDDDPHKIKIKTKDLDADQQKKKWWAFPVGDITIDHQDVSQWADDPDSMIMGIDIGGCPPPDQGKIFIWIDGPNGIHRNPDIDGD

Secondary structure (DSSP, 8-state):
-----------------------------------------------PPP-EEEEETTEEEEEEEEEEESEESSHHHHTT----------EEPPTTEEEEEEEEEEEESS-SSPP-TTS-EEEETT--EEE----THHHHTT--B--SS--SSSEEEEEEEEEEETT-S-EEEEEE-SS-EEEEEEES-SPPP------------HHHHHHHHHHHHHHHHHS--BTTB-EEEESTTSS-TTEEEEEEEEEEEEEEEEEE--SSGGG-EEEEEEEEEEEEEEEE-PPTTSEEEEEEEETTS-EEEEEEEPPPPSS--PPPEEEES-TTT--TT-EEEEEES--TT-B-EEEE-TTS-EEEEE-B--S--EE-TTS-EEEE-S-EEETTTEEEEEEEE-TT--EEEEEEEEEEE-S-EEE-TTS-EEEEE--TTSSS-S-EEEEE-TTT--EEEEEEGGGT--B-TTSSTT--SSSSS-EEEEEEETTTTEEEEEETTTTEEEEEETTTTEEEEEES-GGGBSS--GGGBPEE-STT----SSEEEEEE-TTS-EEEEE--TTPEEE-TTS-EEEE--GGG---EEEEEEEETTTTEEEEEEEESGGGGGGG--SS--EEEEEETTEEEEEEEEEEEBTTTTB----TTTTTTSEEEEEEEEEETTEEEEEEEESS-EEEEEEE-SS-SS----TTS--EEES---PPPP-------TTS-EEPSS-EEEEEETTEEEEEEEES---TT-EEEEEETTS-EEEEE--GGGEEE-SSS-EEEEEEE-STTS-SSEEEEEEEETTEEEEEEEEEE-

InterPro domains:
  IPR010262 Arylsulfotransferase, bacteria [PF05935] (330-656)
  IPR035391 Arylsulfotransferase, N-terminal domain [PF17425] (231-310)
  IPR038477 Arylsulfotransferase, N-terminal domain superfamily [G3DSA:2.60.40.3100] (221-316)
  IPR053143 Arylsulfate Sulfotransferase [PTHR35340] (335-635)

Organism: NCBI:txid1527

Radius of gyration: 32.54 Å; chains: 1; bounding box: 80×84×105 Å